Protein AF-A0AAW2P349-F1 (afdb_monomer_lite)

pLDDT: mean 79.08, std 18.97, range [22.55, 98.0]

Structure (mmCIF, N/CA/C/O backbone):
data_AF-A0AAW2P349-F1
#
_entry.id   AF-A0AAW2P349-F1
#
loop_
_atom_site.group_PDB
_atom_site.id
_atom_site.type_symbol
_atom_site.label_atom_id
_atom_site.label_alt_id
_atom_site.label_comp_id
_atom_site.label_asym_id
_atom_site.label_entity_id
_atom_site.label_seq_id
_atom_site.pdbx_PDB_ins_code
_atom_site.Cartn_x
_atom_site.Cartn_y
_atom_site.Cartn_z
_atom_site.occupancy
_atom_site.B_iso_or_equiv
_atom_site.auth_seq_id
_atom_site.auth_comp_id
_atom_site.auth_asym_id
_atom_site.auth_atom_id
_atom_site.pdbx_PDB_model_num
ATOM 1 N N . MET A 1 1 ? -68.556 -13.454 -43.618 1.00 33.31 1 MET A N 1
ATOM 2 C CA . MET A 1 1 ? -69.718 -13.728 -42.736 1.00 33.31 1 MET A CA 1
ATOM 3 C C . MET A 1 1 ? -69.769 -12.659 -41.648 1.00 33.31 1 MET A C 1
ATOM 5 O O . MET A 1 1 ? -68.790 -11.942 -41.496 1.00 33.31 1 MET A O 1
ATOM 9 N N . SER A 1 2 ? -70.909 -12.498 -40.976 1.00 31.50 2 SER A N 1
ATOM 10 C CA . SER A 1 2 ? -71.173 -11.411 -40.013 1.00 31.50 2 SER A CA 1
ATOM 11 C C . SER A 1 2 ? -70.601 -11.710 -38.618 1.00 31.50 2 SER A C 1
ATOM 13 O O . SER A 1 2 ? -70.675 -12.863 -38.204 1.00 31.50 2 SER A O 1
ATOM 15 N N . PHE A 1 3 ? -70.101 -10.708 -37.880 1.00 28.67 3 PHE A N 1
ATOM 16 C CA . PHE A 1 3 ? -70.868 -10.062 -36.792 1.00 28.67 3 PHE A CA 1
ATOM 17 C C . PHE A 1 3 ? -70.173 -8.811 -36.212 1.00 28.67 3 PHE A C 1
ATOM 19 O O . PHE A 1 3 ? -69.025 -8.514 -36.533 1.00 28.67 3 PHE A O 1
ATOM 26 N N . SER A 1 4 ? -70.934 -8.027 -35.443 1.00 34.50 4 SER A N 1
ATOM 27 C CA . SER A 1 4 ? -70.663 -6.624 -35.085 1.00 34.50 4 SER A CA 1
ATOM 28 C C . SER A 1 4 ? -69.823 -6.419 -33.814 1.00 34.50 4 SER A C 1
ATOM 30 O O . SER A 1 4 ? -69.855 -7.239 -32.902 1.00 34.50 4 SER A O 1
ATOM 32 N N . GLY A 1 5 ? -69.203 -5.238 -33.695 1.00 30.58 5 GLY A N 1
ATOM 33 C CA . GLY A 1 5 ? -68.673 -4.676 -32.445 1.00 30.58 5 GLY A CA 1
ATOM 34 C C . GLY A 1 5 ? -68.818 -3.147 -32.443 1.00 30.58 5 GLY A C 1
ATOM 35 O O . GLY A 1 5 ? -68.601 -2.517 -33.475 1.00 30.58 5 GLY A O 1
ATOM 36 N N . PHE A 1 6 ? -69.250 -2.553 -31.325 1.00 32.06 6 PHE A N 1
ATOM 37 C CA . PHE A 1 6 ? -69.555 -1.114 -31.231 1.00 32.06 6 PHE A CA 1
ATOM 38 C C . PHE A 1 6 ? -68.322 -0.252 -30.917 1.00 32.06 6 PHE A C 1
ATOM 40 O O . PHE A 1 6 ? -67.440 -0.660 -30.167 1.00 32.06 6 PHE A O 1
ATOM 47 N N . ILE A 1 7 ? -68.317 0.981 -31.434 1.00 35.16 7 ILE A N 1
ATOM 48 C CA . ILE A 1 7 ? -67.357 2.034 -31.070 1.00 35.16 7 ILE A CA 1
ATOM 49 C C . ILE A 1 7 ? -67.904 2.805 -29.862 1.00 35.16 7 ILE A C 1
ATOM 51 O O . ILE A 1 7 ? -69.024 3.312 -29.919 1.00 35.16 7 ILE A O 1
ATOM 55 N N . ILE A 1 8 ? -67.104 2.947 -28.802 1.00 32.78 8 ILE A N 1
ATOM 56 C CA . ILE A 1 8 ? -67.358 3.860 -27.675 1.00 32.78 8 ILE A CA 1
ATOM 57 C C . ILE A 1 8 ? -66.056 4.611 -27.355 1.00 32.78 8 ILE A C 1
ATOM 59 O O . ILE A 1 8 ? -64.978 4.021 -27.348 1.00 32.78 8 ILE A O 1
ATOM 63 N N . PHE A 1 9 ? -66.159 5.919 -27.110 1.00 32.41 9 PHE A N 1
ATOM 64 C CA . PHE A 1 9 ? -65.034 6.773 -26.714 1.00 32.41 9 PHE A CA 1
ATOM 65 C C . PHE A 1 9 ? -64.561 6.463 -25.285 1.00 32.41 9 PHE A C 1
ATOM 67 O O . PHE A 1 9 ? -65.373 6.397 -24.364 1.00 32.41 9 PHE A O 1
ATOM 74 N N . GLY A 1 10 ? -63.243 6.385 -25.087 1.00 29.84 10 GLY A N 1
ATOM 75 C CA . GLY A 1 10 ? -62.595 6.396 -23.773 1.00 29.84 10 GLY A CA 1
ATOM 76 C C . GLY A 1 10 ? -61.476 7.435 -23.756 1.00 29.84 10 GLY A C 1
ATOM 77 O O . GLY A 1 10 ? -60.585 7.390 -24.600 1.00 29.84 10 GLY A O 1
ATOM 78 N N . ILE A 1 11 ? -61.535 8.397 -22.832 1.00 34.59 11 ILE A N 1
ATOM 79 C CA . ILE A 1 11 ? -60.557 9.491 -22.744 1.00 34.59 11 ILE A CA 1
ATOM 80 C C . ILE A 1 11 ? -59.355 9.025 -21.916 1.00 34.59 11 ILE A C 1
ATOM 82 O O . ILE A 1 11 ? -59.454 8.887 -20.697 1.00 34.59 11 ILE A O 1
ATOM 86 N N . SER A 1 12 ? -58.207 8.818 -22.562 1.00 32.97 12 SER A N 1
ATOM 87 C CA . SER A 1 12 ? -56.940 8.589 -21.862 1.00 32.97 12 SER A CA 1
ATOM 88 C C . SER A 1 12 ? -56.438 9.888 -21.231 1.00 32.97 12 SER A C 1
ATOM 90 O O . SER A 1 12 ? -55.997 10.801 -21.928 1.00 32.97 12 SER A O 1
ATOM 92 N N . PHE A 1 13 ? -56.475 9.960 -19.900 1.00 32.34 13 PHE A N 1
ATOM 93 C CA . PHE A 1 13 ? -55.790 11.006 -19.140 1.00 32.34 13 PHE A CA 1
ATOM 94 C C . PHE A 1 13 ? -54.275 10.904 -19.365 1.00 32.34 13 PHE A C 1
ATOM 96 O O . PHE A 1 13 ? -53.643 9.941 -18.930 1.00 32.34 13 PHE A O 1
ATOM 103 N N . PHE A 1 14 ? -53.676 11.922 -19.985 1.00 32.34 14 PHE A N 1
ATOM 104 C CA . PHE A 1 14 ? -52.229 12.119 -19.924 1.00 32.34 14 PHE A CA 1
ATOM 105 C C . PHE A 1 14 ? -51.858 12.620 -18.523 1.00 32.34 14 PHE A C 1
ATOM 107 O O . PHE A 1 14 ? -51.859 13.821 -18.253 1.00 32.34 14 PHE A O 1
ATOM 114 N N . LEU A 1 15 ? -51.526 11.691 -17.623 1.00 32.25 15 LEU A N 1
ATOM 115 C CA . LEU A 1 15 ? -50.762 12.021 -16.424 1.00 32.25 15 LEU A CA 1
ATOM 116 C C . LEU A 1 15 ? -49.340 12.390 -16.851 1.00 32.25 15 LEU A C 1
ATOM 118 O O . LEU A 1 15 ? -48.459 11.539 -16.943 1.00 32.25 15 LEU A O 1
ATOM 122 N N . VAL A 1 16 ? -49.123 13.680 -17.113 1.00 34.97 16 VAL A N 1
ATOM 123 C CA . VAL A 1 16 ? -47.776 14.248 -17.171 1.00 34.97 16 VAL A CA 1
ATOM 124 C C . VAL A 1 16 ? -47.215 14.197 -15.754 1.00 34.97 16 VAL A C 1
ATOM 126 O O . VAL A 1 16 ? -47.436 15.096 -14.944 1.00 34.97 16 VAL A O 1
ATOM 129 N N . SER A 1 17 ? -46.508 13.113 -15.438 1.00 33.91 17 SER A N 1
ATOM 130 C CA . SER A 1 17 ? -45.681 13.034 -14.242 1.00 33.91 17 SER A CA 1
ATOM 131 C C . SER A 1 17 ? -44.522 14.013 -14.409 1.00 33.91 17 SER A C 1
ATOM 133 O O . SER A 1 17 ? -43.481 13.671 -14.976 1.00 33.91 17 SER A O 1
ATOM 135 N N . CYS A 1 18 ? -44.715 15.248 -13.945 1.00 32.94 18 CYS A N 1
ATOM 136 C CA . CYS A 1 18 ? -43.637 16.212 -13.791 1.00 32.94 18 CYS A CA 1
ATOM 137 C C . CYS A 1 18 ? -42.604 15.627 -12.824 1.00 32.94 18 CYS A C 1
ATOM 139 O O . CYS A 1 18 ? -42.742 15.746 -11.607 1.00 32.94 18 CYS A O 1
ATOM 141 N N . PHE A 1 19 ? -41.563 15.001 -13.374 1.00 31.11 19 PHE A N 1
ATOM 142 C CA . PHE A 1 19 ? -40.331 14.732 -12.650 1.00 31.11 19 PHE A CA 1
ATOM 143 C C . PHE A 1 19 ? -39.714 16.083 -12.294 1.00 31.11 19 PHE A C 1
ATOM 145 O O . PHE A 1 19 ? -38.935 16.657 -13.056 1.00 31.11 19 PHE A O 1
ATOM 152 N N . HIS A 1 20 ? -40.108 16.615 -11.138 1.00 31.64 20 HIS A N 1
ATOM 153 C CA . HIS A 1 20 ? -39.421 17.728 -10.515 1.00 31.64 20 HIS A CA 1
ATOM 154 C C . HIS A 1 20 ? -38.002 17.264 -10.197 1.00 31.64 20 HIS A C 1
ATOM 156 O O . HIS A 1 20 ? -37.765 16.592 -9.196 1.00 31.64 20 HIS A O 1
ATOM 162 N N . VAL A 1 21 ? -37.062 17.621 -11.073 1.00 33.72 21 VAL A N 1
ATOM 163 C CA . VAL A 1 21 ? -35.638 17.599 -10.752 1.00 33.72 21 VAL A CA 1
ATOM 164 C C . VAL A 1 21 ? -35.482 18.446 -9.495 1.00 33.72 21 VAL A C 1
ATOM 166 O O . VAL A 1 21 ? -35.741 19.651 -9.525 1.00 33.72 21 VAL A O 1
ATOM 169 N N . ILE A 1 22 ? -35.127 17.808 -8.380 1.00 44.06 22 ILE A N 1
ATOM 170 C CA . ILE A 1 22 ? -34.900 18.494 -7.109 1.00 44.06 22 ILE A CA 1
ATOM 171 C C . ILE A 1 22 ? -33.578 19.245 -7.250 1.00 44.06 22 ILE A C 1
ATOM 173 O O . ILE A 1 22 ? -32.504 18.718 -6.967 1.00 44.06 22 ILE A O 1
ATOM 177 N N . VAL A 1 23 ? -33.661 20.471 -7.765 1.00 56.62 23 VAL A N 1
ATOM 178 C CA . VAL A 1 23 ? -32.522 21.384 -7.839 1.00 56.62 23 VAL A CA 1
ATOM 179 C C . VAL A 1 23 ? -32.084 21.689 -6.410 1.00 56.62 23 VAL A C 1
ATOM 181 O O . VAL A 1 23 ? -32.885 22.140 -5.590 1.00 56.62 23 VAL A O 1
ATOM 184 N N . ALA A 1 24 ? -30.816 21.410 -6.118 1.00 59.56 24 ALA A N 1
ATOM 185 C CA . ALA A 1 24 ? -30.216 21.641 -4.813 1.00 59.56 24 ALA A CA 1
ATOM 186 C C . ALA A 1 24 ? -30.382 23.103 -4.373 1.00 59.56 24 ALA A C 1
ATOM 188 O O . ALA A 1 24 ? -30.136 24.018 -5.160 1.00 59.56 24 ALA A O 1
ATOM 189 N N . GLN A 1 25 ? -30.727 23.329 -3.101 1.00 72.25 25 GLN A N 1
ATOM 190 C CA . GLN A 1 25 ? -30.775 24.686 -2.540 1.00 72.25 25 GLN A CA 1
ATOM 191 C C . GLN A 1 25 ? -29.408 25.379 -2.641 1.00 72.25 25 GLN A C 1
ATOM 193 O O . GLN A 1 25 ? -29.343 26.570 -2.941 1.00 72.25 25 GLN A O 1
ATOM 198 N N . GLN A 1 26 ? -28.330 24.630 -2.400 1.00 85.12 26 GLN A N 1
ATOM 199 C CA . GLN A 1 26 ? -26.953 24.959 -2.760 1.00 85.12 26 GLN A CA 1
ATOM 200 C C . GLN A 1 26 ? -26.219 23.651 -3.116 1.00 85.12 26 GLN A C 1
ATOM 202 O O . GLN A 1 26 ? -26.451 22.648 -2.439 1.00 85.12 26 GLN A O 1
ATOM 207 N N . PRO A 1 27 ? -25.337 23.618 -4.131 1.00 86.25 27 PRO A N 1
ATOM 208 C CA . PRO A 1 27 ? -24.477 22.463 -4.390 1.00 86.25 27 PRO A CA 1
ATOM 209 C C . PRO A 1 27 ? -23.466 22.233 -3.259 1.00 86.25 27 PRO A C 1
ATOM 211 O O . PRO A 1 27 ? -22.756 23.161 -2.863 1.00 86.25 27 PRO A O 1
ATOM 214 N N . TYR A 1 28 ? -23.347 20.998 -2.768 1.00 87.38 28 TYR A N 1
ATOM 215 C CA . TYR A 1 28 ? -22.288 20.639 -1.828 1.00 87.38 28 TYR A CA 1
ATOM 216 C C . TYR A 1 28 ? -20.902 20.687 -2.487 1.00 87.38 28 TYR A C 1
ATOM 218 O O . TYR A 1 28 ? -20.672 20.135 -3.563 1.00 87.38 28 TYR A O 1
ATOM 226 N N . ILE A 1 29 ? -19.960 21.316 -1.786 1.00 81.75 29 ILE A N 1
ATOM 227 C CA . ILE A 1 29 ? -18.625 21.647 -2.293 1.00 81.75 29 ILE A CA 1
ATOM 228 C C . ILE A 1 29 ? -17.688 20.436 -2.438 1.00 81.75 29 ILE A C 1
ATOM 230 O O . ILE A 1 29 ? -16.788 20.432 -3.281 1.00 81.75 29 ILE A O 1
ATOM 234 N N . GLY A 1 30 ? -17.903 19.384 -1.641 1.00 77.00 30 GLY A N 1
ATOM 235 C CA . GLY A 1 30 ? -17.115 18.154 -1.692 1.00 77.00 30 GLY A CA 1
ATOM 236 C C . GLY A 1 30 ? -15.604 18.390 -1.591 1.00 77.00 30 GLY A C 1
ATOM 237 O O . GLY A 1 30 ? -15.134 19.209 -0.806 1.00 77.00 30 GLY A O 1
ATOM 238 N N . ARG A 1 31 ? -14.835 17.676 -2.422 1.00 67.94 31 ARG A N 1
ATOM 239 C CA . ARG A 1 31 ? -13.371 17.824 -2.522 1.00 67.94 31 ARG A CA 1
ATOM 240 C C . ARG A 1 31 ? -12.916 19.063 -3.310 1.00 67.94 31 ARG A C 1
ATOM 242 O O . ARG A 1 31 ? -11.717 19.286 -3.415 1.00 67.94 31 ARG A O 1
ATOM 249 N N . ALA A 1 32 ? -13.822 19.875 -3.866 1.00 71.69 32 ALA A N 1
ATOM 250 C CA . ALA A 1 32 ? -13.427 21.025 -4.687 1.00 71.69 32 ALA A CA 1
ATOM 251 C C . ALA A 1 32 ? -12.659 22.098 -3.886 1.00 71.69 32 ALA A C 1
ATOM 253 O O . ALA A 1 32 ? -11.854 22.830 -4.458 1.00 71.69 32 ALA A O 1
ATOM 254 N N . THR A 1 33 ? -12.812 22.135 -2.555 1.00 67.38 33 THR A N 1
ATOM 255 C CA . THR A 1 33 ? -12.026 22.987 -1.641 1.00 67.38 33 THR A CA 1
ATOM 256 C C . THR A 1 33 ? -10.509 22.805 -1.748 1.00 67.38 33 THR A C 1
ATOM 258 O O . THR A 1 33 ? -9.779 23.707 -1.351 1.00 67.38 33 THR A O 1
ATOM 261 N N . THR A 1 34 ? -10.004 21.687 -2.286 1.00 61.78 34 THR A N 1
ATOM 262 C CA . THR A 1 34 ? -8.554 21.435 -2.403 1.00 61.78 34 THR A CA 1
ATOM 263 C C . THR A 1 34 ? -7.936 21.899 -3.727 1.00 61.78 34 THR A C 1
ATOM 265 O O . THR A 1 34 ? -6.754 21.651 -3.952 1.00 61.78 34 THR A O 1
ATOM 268 N N . VAL A 1 35 ? -8.708 22.518 -4.631 1.00 71.25 35 VAL A N 1
ATOM 269 C CA . VAL A 1 35 ? -8.248 22.946 -5.968 1.00 71.25 35 VAL A CA 1
ATOM 270 C C . VAL A 1 35 ? -8.418 24.460 -6.112 1.00 71.25 35 VAL A C 1
ATOM 272 O O . VAL A 1 35 ? -9.373 24.931 -6.730 1.00 71.25 35 VAL A O 1
ATOM 275 N N . CYS A 1 36 ? -7.520 25.229 -5.492 1.00 75.69 36 CYS A N 1
ATOM 276 C CA . CYS A 1 36 ? -7.649 26.687 -5.365 1.00 75.69 36 CYS A CA 1
ATOM 277 C C . CYS A 1 36 ? -7.684 27.428 -6.711 1.00 75.69 36 CYS A C 1
ATOM 279 O O . CYS A 1 36 ? -8.451 28.370 -6.860 1.00 75.69 36 CYS A O 1
ATOM 281 N N . ASP A 1 37 ? -6.967 26.939 -7.726 1.00 72.38 37 ASP A N 1
ATOM 282 C CA . ASP A 1 37 ? -6.991 27.518 -9.077 1.00 72.38 37 ASP A CA 1
ATOM 283 C C . ASP A 1 37 ? -8.319 27.284 -9.833 1.00 72.38 37 ASP A C 1
ATOM 285 O O . ASP A 1 37 ? -8.518 27.816 -10.930 1.00 72.38 37 ASP A O 1
ATOM 289 N N . SER A 1 38 ? -9.243 26.483 -9.279 1.00 67.88 38 SER A N 1
ATOM 290 C CA . SER A 1 38 ? -10.539 26.210 -9.903 1.00 67.88 38 SER A CA 1
ATOM 291 C C . SER A 1 38 ? -11.444 27.440 -9.888 1.00 67.88 38 SER A C 1
ATOM 293 O O . SER A 1 38 ? -11.842 27.936 -8.834 1.00 67.88 38 SER A O 1
ATOM 295 N N . ARG A 1 39 ? -11.840 27.876 -11.086 1.00 66.50 39 ARG A N 1
ATOM 296 C CA . ARG A 1 39 ? -12.835 28.938 -11.306 1.00 66.50 39 ARG A CA 1
ATOM 297 C C . ARG A 1 39 ? -14.235 28.400 -11.627 1.00 66.50 39 ARG A C 1
ATOM 299 O O . ARG A 1 39 ? -15.134 29.190 -11.898 1.00 66.50 39 ARG A O 1
ATOM 306 N N . ASP A 1 40 ? -14.428 27.079 -11.618 1.00 70.38 40 ASP A N 1
ATOM 307 C CA . ASP A 1 40 ? -15.746 26.470 -11.814 1.00 70.38 40 ASP A CA 1
ATOM 308 C C . ASP A 1 40 ? -16.578 26.557 -10.529 1.00 70.38 40 ASP A C 1
ATOM 310 O O . ASP A 1 40 ? -16.231 25.955 -9.516 1.00 70.38 40 ASP A O 1
ATOM 314 N N . ASN A 1 41 ? -17.697 27.283 -10.583 1.00 67.19 41 ASN A N 1
ATOM 315 C CA . ASN A 1 41 ? -18.608 27.459 -9.453 1.00 67.19 41 ASN A CA 1
ATOM 316 C C . ASN A 1 41 ? -19.735 26.404 -9.395 1.00 67.19 41 ASN A C 1
ATOM 318 O O . ASN A 1 41 ? -20.656 26.550 -8.592 1.00 67.19 41 ASN A O 1
ATOM 322 N N . SER A 1 42 ? -19.685 25.342 -10.212 1.00 70.00 42 SER A N 1
ATOM 323 C CA . SER A 1 42 ? -20.690 24.261 -10.238 1.00 70.00 42 SER A CA 1
ATOM 324 C C . SER A 1 42 ? -20.939 23.613 -8.866 1.00 70.00 42 SER A C 1
ATOM 326 O O . SER A 1 42 ? -22.067 23.233 -8.552 1.00 70.00 42 SER A O 1
ATOM 328 N N . THR A 1 43 ? -19.909 23.550 -8.016 1.00 71.50 43 THR A N 1
ATOM 329 C CA . THR A 1 43 ? -19.955 23.024 -6.640 1.00 71.50 43 THR A CA 1
ATOM 330 C C . THR A 1 43 ? -20.085 24.117 -5.566 1.00 71.50 43 THR A C 1
ATOM 332 O O . THR A 1 43 ? -19.896 23.856 -4.381 1.00 71.50 43 THR A O 1
ATOM 335 N N . SER A 1 44 ? -20.413 25.354 -5.957 1.00 81.75 44 SER A N 1
ATOM 336 C CA . SER A 1 44 ? -20.490 26.552 -5.104 1.00 81.75 44 SER A CA 1
ATOM 337 C C . SER A 1 44 ? -19.180 26.981 -4.415 1.00 81.75 44 SER A C 1
ATOM 339 O O . SER A 1 44 ? -19.225 27.657 -3.384 1.00 81.75 44 SER A O 1
ATOM 341 N N . VAL A 1 45 ? -17.996 26.633 -4.948 1.00 85.06 45 VAL A N 1
ATOM 342 C CA . VAL A 1 45 ? -16.688 26.999 -4.343 1.00 85.06 45 VAL A CA 1
ATOM 343 C C . VAL A 1 45 ? -16.521 28.491 -4.055 1.00 85.06 45 VAL A C 1
ATOM 345 O O . VAL A 1 45 ? -15.929 28.817 -3.029 1.00 85.06 45 VAL A O 1
ATOM 348 N N . LEU A 1 46 ? -17.077 29.382 -4.884 1.00 86.19 46 LEU A N 1
ATOM 349 C CA . LEU A 1 46 ? -16.934 30.835 -4.714 1.00 86.19 46 LEU A CA 1
ATOM 350 C C . LEU A 1 46 ? -17.860 31.412 -3.628 1.00 86.19 46 LEU A C 1
ATOM 352 O O . LEU A 1 46 ? -17.565 32.467 -3.068 1.00 86.19 46 LEU A O 1
ATOM 356 N N . GLY A 1 47 ? -18.948 30.715 -3.292 1.00 87.25 47 GLY A N 1
ATOM 357 C CA . GLY A 1 47 ? -19.909 31.119 -2.267 1.00 87.25 47 GLY A CA 1
ATOM 358 C C . GLY A 1 47 ? -21.287 30.495 -2.485 1.00 87.25 47 GLY A C 1
ATOM 359 O O . GLY A 1 47 ? -21.578 29.963 -3.555 1.00 87.25 47 GLY A O 1
ATOM 360 N N . TYR A 1 48 ? -22.155 30.564 -1.474 1.00 91.31 48 TYR A N 1
ATOM 361 C CA . TYR A 1 48 ? -23.552 30.147 -1.623 1.00 91.31 48 TYR A CA 1
ATOM 362 C C . TYR A 1 48 ? -24.338 31.213 -2.400 1.00 91.31 48 TYR A C 1
ATOM 364 O O . TYR A 1 48 ? -24.304 32.390 -2.049 1.00 91.31 48 TYR A O 1
ATOM 372 N N . THR A 1 49 ? -25.049 30.829 -3.460 1.00 90.44 49 THR A N 1
ATOM 373 C CA . THR A 1 49 ? -25.714 31.771 -4.375 1.00 90.44 49 THR A CA 1
ATOM 374 C C . THR A 1 49 ? -26.874 32.513 -3.713 1.00 90.44 49 THR A C 1
ATOM 376 O O . THR A 1 49 ? -27.645 31.909 -2.968 1.00 90.44 49 THR A O 1
ATOM 379 N N . CYS A 1 50 ? -27.063 33.791 -4.051 1.00 91.62 50 CYS A N 1
ATOM 380 C CA . CYS A 1 50 ? -28.120 34.670 -3.534 1.00 91.62 50 CYS A CA 1
ATOM 381 C C . CYS A 1 50 ? -29.546 34.330 -4.028 1.00 91.62 50 CYS A C 1
ATOM 383 O O . CYS A 1 50 ? -30.195 35.139 -4.689 1.00 91.62 50 CYS A O 1
ATOM 385 N N . ASN A 1 51 ? -30.039 33.134 -3.693 1.00 90.06 51 ASN A N 1
ATOM 386 C CA . ASN A 1 51 ? -31.327 32.583 -4.135 1.00 90.06 51 ASN A CA 1
ATOM 387 C C . ASN A 1 51 ? -32.453 32.611 -3.076 1.00 90.06 51 ASN A C 1
ATOM 389 O O . ASN A 1 51 ? -33.588 32.253 -3.384 1.00 90.06 51 ASN A O 1
ATOM 393 N N . GLY A 1 52 ? -32.166 33.020 -1.838 1.00 85.38 52 GLY A N 1
ATOM 394 C CA . GLY A 1 52 ? -33.134 33.047 -0.741 1.00 85.38 52 GLY A CA 1
ATOM 395 C C . GLY A 1 52 ? -34.167 34.176 -0.855 1.00 85.38 52 GLY A C 1
ATOM 396 O O . GLY A 1 52 ? -33.966 35.174 -1.545 1.00 85.38 52 GLY A O 1
ATOM 397 N N . LEU A 1 53 ? -35.277 34.056 -0.117 1.00 84.25 53 LEU A N 1
ATOM 398 C CA . LEU A 1 53 ? -36.409 35.000 -0.162 1.00 84.25 53 LEU A CA 1
ATOM 399 C C . LEU A 1 53 ? -36.038 36.430 0.292 1.00 84.25 53 LEU A C 1
ATOM 401 O O . LEU A 1 53 ? -36.745 37.391 -0.009 1.00 84.25 53 LEU A O 1
ATOM 405 N N . ARG A 1 54 ? -34.931 36.585 1.026 1.00 89.81 54 ARG A N 1
ATOM 406 C CA . ARG A 1 54 ? -34.380 37.874 1.465 1.00 89.81 54 ARG A CA 1
ATOM 407 C C . ARG A 1 54 ? -32.895 37.949 1.119 1.00 89.81 54 ARG A C 1
ATOM 409 O O . ARG A 1 54 ? -32.166 36.974 1.289 1.00 89.81 54 ARG A O 1
ATOM 416 N N . ARG A 1 55 ? -32.410 39.133 0.725 1.00 93.12 55 ARG A N 1
ATOM 417 C CA . ARG A 1 55 ? -30.968 39.382 0.497 1.00 93.12 55 ARG A CA 1
ATOM 418 C C . ARG A 1 55 ? -30.149 39.521 1.792 1.00 93.12 55 ARG A C 1
ATOM 420 O O . ARG A 1 55 ? -28.938 39.694 1.721 1.00 93.12 55 ARG A O 1
ATOM 427 N N . SER A 1 56 ? -30.794 39.447 2.959 1.00 96.50 56 SER A N 1
ATOM 428 C CA . SER A 1 56 ? -30.149 39.313 4.267 1.00 96.50 56 SER A CA 1
ATOM 429 C C . SER A 1 56 ? -31.088 38.652 5.283 1.00 96.50 56 SER A C 1
ATOM 431 O O . SER A 1 56 ? -32.313 38.767 5.171 1.00 96.50 56 SER A O 1
ATOM 433 N N . CYS A 1 57 ? -30.513 37.946 6.255 1.00 95.94 57 CYS A N 1
ATOM 434 C CA . CYS A 1 57 ? -31.213 37.210 7.303 1.00 95.94 57 CYS A CA 1
ATOM 435 C C . CYS A 1 57 ? -30.306 36.972 8.523 1.00 95.94 57 CYS A C 1
ATOM 437 O O . CYS A 1 57 ? -29.084 37.094 8.437 1.00 95.94 57 CYS A O 1
ATOM 439 N N . GLN A 1 58 ? -30.904 36.563 9.645 1.00 97.19 58 GLN A N 1
ATOM 440 C CA . GLN A 1 58 ? -30.159 35.896 10.712 1.00 97.19 58 GLN A CA 1
ATOM 441 C C . GLN A 1 58 ? -29.776 34.489 10.239 1.00 97.19 58 GLN A C 1
ATOM 443 O O . GLN A 1 58 ? -30.640 33.729 9.802 1.00 97.19 58 GLN A O 1
ATOM 448 N N . ALA A 1 59 ? -28.501 34.144 10.363 1.00 97.06 59 ALA A N 1
ATOM 449 C CA . ALA A 1 59 ? -27.982 32.799 10.155 1.00 97.06 59 ALA A CA 1
ATOM 450 C C . ALA A 1 59 ? -27.072 32.408 11.329 1.00 97.06 59 ALA A C 1
ATOM 452 O O . ALA A 1 59 ? -26.818 33.205 12.242 1.00 97.06 59 ALA A O 1
ATOM 453 N N . TYR A 1 60 ? -26.582 31.173 11.300 1.00 98.00 60 TYR A N 1
ATOM 454 C CA . TYR A 1 60 ? -25.680 30.637 12.314 1.00 98.00 60 TYR A CA 1
ATOM 455 C C . TYR A 1 60 ? -24.512 29.908 11.647 1.00 98.00 60 TYR A C 1
ATOM 457 O O . TYR A 1 60 ? -24.669 29.333 10.570 1.00 98.00 60 TYR A O 1
ATOM 465 N N . LEU A 1 61 ? -23.351 29.906 12.296 1.00 97.62 61 LEU A N 1
ATOM 466 C CA . LEU A 1 61 ? -22.193 29.077 11.947 1.00 97.62 61 LEU A CA 1
ATOM 467 C C . LEU A 1 61 ? -21.844 28.188 13.154 1.00 97.62 61 LEU A C 1
ATOM 469 O O . LEU A 1 61 ? -22.102 28.577 14.295 1.00 97.62 61 LEU A O 1
ATOM 473 N N . THR A 1 62 ? -21.205 27.039 12.936 1.00 96.19 62 THR A N 1
ATOM 474 C CA . THR A 1 62 ? -20.465 26.339 14.005 1.00 96.19 62 THR A CA 1
ATOM 475 C C . THR A 1 62 ? -18.964 26.555 13.846 1.00 96.19 62 THR A C 1
ATOM 477 O O . THR A 1 62 ? -18.446 26.413 12.740 1.00 96.19 62 THR A O 1
ATOM 480 N N . PHE A 1 63 ? -18.253 26.787 14.945 1.00 95.38 63 PHE A N 1
ATOM 481 C CA . PHE A 1 63 ? -16.789 26.872 14.987 1.00 95.38 63 PHE A CA 1
ATOM 482 C C . PHE A 1 63 ? -16.242 25.973 16.103 1.00 95.38 63 PHE A C 1
ATOM 484 O O . PHE A 1 63 ? -16.918 25.778 17.113 1.00 95.38 63 PHE A O 1
ATOM 491 N N . ARG A 1 64 ? -15.038 25.409 15.960 1.00 90.00 64 ARG A N 1
ATOM 492 C CA . ARG A 1 64 ? -14.357 24.670 17.037 1.00 90.00 64 ARG A CA 1
ATOM 493 C C . ARG A 1 64 ? -13.326 25.565 17.714 1.00 90.00 64 ARG A C 1
ATOM 495 O O . ARG A 1 64 ? -12.365 25.985 17.078 1.00 90.00 64 ARG A O 1
ATOM 502 N N . ALA A 1 65 ? -13.500 25.805 19.009 1.00 90.06 65 ALA A N 1
ATOM 503 C CA . ALA A 1 65 ? -12.556 26.567 19.817 1.00 90.06 65 ALA A CA 1
ATOM 504 C C . ALA A 1 65 ? -11.165 25.907 19.817 1.00 90.06 65 ALA A C 1
ATOM 506 O O . ALA A 1 65 ? -11.028 24.746 20.205 1.00 90.06 65 ALA A O 1
ATOM 507 N N . GLN A 1 66 ? -10.130 26.626 19.388 1.00 80.00 66 GLN A N 1
ATOM 508 C CA . GLN A 1 66 ? -8.732 26.178 19.429 1.00 80.00 66 GLN A CA 1
ATOM 509 C C . GLN A 1 66 ? -7.818 27.399 19.601 1.00 80.00 66 GLN A C 1
ATOM 511 O O . GLN A 1 66 ? -8.022 28.369 18.872 1.00 80.00 66 GLN A O 1
ATOM 516 N N . PRO A 1 67 ? -6.810 27.387 20.496 1.00 81.56 67 PRO A N 1
ATOM 517 C CA . PRO A 1 67 ? -5.913 28.530 20.688 1.00 81.56 67 PRO A CA 1
ATOM 518 C C . PRO A 1 67 ? -5.259 28.975 19.363 1.00 81.56 67 PRO A C 1
ATOM 520 O O . PRO A 1 67 ? -4.747 28.114 18.644 1.00 81.56 67 PRO A O 1
ATOM 523 N N . PRO A 1 68 ? -5.238 30.281 19.016 1.00 87.06 68 PRO A N 1
ATOM 524 C CA . PRO A 1 68 ? -5.624 31.454 19.822 1.00 87.06 68 PRO A CA 1
ATOM 525 C C . PRO A 1 68 ? -7.115 31.863 19.725 1.00 87.06 68 PRO A C 1
ATOM 527 O O . PRO A 1 68 ? -7.532 32.880 20.284 1.00 87.06 68 PRO A O 1
ATOM 530 N N . TYR A 1 69 ? -7.930 31.100 19.001 1.00 94.31 69 TYR A N 1
ATOM 531 C CA . TYR A 1 69 ? -9.363 31.314 18.775 1.00 94.31 69 TYR A CA 1
ATOM 532 C C . TYR A 1 69 ? -10.202 30.399 19.680 1.00 94.31 69 TYR A C 1
ATOM 534 O O . TYR A 1 69 ? -11.031 29.610 19.230 1.00 94.31 69 TYR A O 1
ATOM 542 N N . ASP A 1 70 ? -9.941 30.473 20.982 1.00 94.88 70 ASP A N 1
ATOM 543 C CA . ASP A 1 70 ? -10.553 29.663 22.037 1.00 94.88 70 ASP A CA 1
ATOM 544 C C . ASP A 1 70 ? -11.483 30.458 22.969 1.00 94.88 70 ASP A C 1
ATOM 546 O O . ASP A 1 70 ? -12.188 29.861 23.775 1.00 94.88 70 ASP A O 1
ATOM 550 N N . SER A 1 71 ? -11.544 31.787 22.860 1.00 97.06 71 SER A N 1
ATOM 551 C CA . SER A 1 71 ? -12.367 32.647 23.724 1.00 97.06 71 SER A CA 1
ATOM 552 C C . SER A 1 71 ? -13.538 33.288 22.984 1.00 97.06 71 SER A C 1
ATOM 554 O O . SER A 1 71 ? -13.475 33.491 21.771 1.00 97.06 71 SER A O 1
ATOM 556 N N . VAL A 1 72 ? -14.587 33.686 23.714 1.00 97.56 72 VAL A N 1
ATOM 557 C CA . VAL A 1 72 ? -15.708 34.472 23.158 1.00 97.56 72 VAL A CA 1
ATOM 558 C C . VAL A 1 72 ? -15.189 35.673 22.363 1.00 97.56 72 VAL A C 1
ATOM 560 O O . VAL A 1 72 ? -15.611 35.869 21.227 1.00 97.56 72 VAL A O 1
ATOM 563 N N . ALA A 1 73 ? -14.232 36.423 22.920 1.00 96.31 73 ALA A N 1
ATOM 564 C CA . ALA A 1 73 ? -13.666 37.613 22.292 1.00 96.31 73 ALA A CA 1
ATOM 565 C C . ALA A 1 73 ? -12.823 37.304 21.039 1.00 96.31 73 ALA A C 1
ATOM 567 O O . ALA A 1 73 ? -12.941 38.012 20.036 1.00 96.31 73 ALA A O 1
ATOM 568 N N . SER A 1 74 ? -11.981 36.261 21.059 1.00 96.81 74 SER A N 1
ATOM 569 C CA . SER A 1 74 ? -11.149 35.912 19.896 1.00 96.81 74 SER A CA 1
ATOM 570 C C . SER A 1 74 ? -11.961 35.265 18.769 1.00 96.81 74 SER A C 1
ATOM 572 O O . SER A 1 74 ? -11.735 35.599 17.607 1.00 96.81 74 SER A O 1
ATOM 574 N N . ILE A 1 75 ? -12.968 34.445 19.088 1.00 97.50 75 ILE A N 1
ATOM 575 C CA . ILE A 1 75 ? -13.884 33.845 18.102 1.00 97.50 75 ILE A CA 1
ATOM 576 C C . ILE A 1 75 ? -14.819 34.905 17.499 1.00 97.50 75 ILE A C 1
ATOM 578 O O . ILE A 1 75 ? -14.970 34.954 16.277 1.00 97.50 75 ILE A O 1
ATOM 582 N N . SER A 1 76 ? -15.409 35.797 18.308 1.00 96.94 76 SER A N 1
ATOM 583 C CA . SER A 1 76 ? -16.284 36.861 17.787 1.00 96.94 76 SER A CA 1
ATOM 584 C C . SER A 1 76 ? -15.523 37.839 16.887 1.00 96.94 76 SER A C 1
ATOM 586 O O . SER A 1 76 ? -16.043 38.250 15.851 1.00 96.94 76 SER A O 1
ATOM 588 N N . THR A 1 77 ? -14.270 38.155 17.240 1.00 95.88 77 THR A N 1
ATOM 589 C CA . THR A 1 77 ? -13.378 38.989 16.417 1.00 95.88 77 THR A CA 1
ATOM 590 C C . THR A 1 77 ? -12.999 38.298 15.108 1.00 95.88 77 THR A C 1
ATOM 592 O O . THR A 1 77 ? -13.072 38.930 14.056 1.00 95.88 77 THR A O 1
ATOM 595 N N . LEU A 1 78 ? -12.625 37.010 15.147 1.00 96.88 78 LEU A N 1
ATOM 596 C CA . LEU A 1 78 ? -12.260 36.250 13.947 1.00 96.88 78 LEU A CA 1
ATOM 597 C C . LEU A 1 78 ? -13.429 36.161 12.959 1.00 96.88 78 LEU A C 1
ATOM 599 O O . LEU A 1 78 ? -13.232 36.356 11.765 1.00 96.88 78 LEU A O 1
ATOM 603 N N . LEU A 1 79 ? -14.638 35.877 13.451 1.00 97.19 79 LEU A N 1
ATOM 604 C CA . LEU A 1 79 ? -15.798 35.548 12.616 1.00 97.19 79 LEU A CA 1
ATOM 605 C C . LEU A 1 79 ? -16.758 36.726 12.364 1.00 97.19 79 LEU A C 1
ATOM 607 O O . LEU A 1 79 ? -17.856 36.518 11.853 1.00 97.19 79 LEU A O 1
ATOM 611 N N . ALA A 1 80 ? -16.360 37.952 12.729 1.00 95.94 80 ALA A N 1
ATOM 612 C CA . ALA A 1 80 ? -17.180 39.170 12.645 1.00 95.94 80 ALA A CA 1
ATOM 613 C C . ALA A 1 80 ? -18.581 39.034 13.291 1.00 95.94 80 ALA A C 1
ATOM 615 O O . ALA A 1 80 ? -19.575 39.565 12.793 1.00 95.94 80 ALA A O 1
ATOM 616 N N . ALA A 1 81 ? -18.650 38.326 14.420 1.00 96.44 81 ALA A N 1
ATOM 617 C CA . ALA A 1 81 ? -19.871 38.096 15.189 1.00 96.44 81 ALA A CA 1
ATOM 618 C C . ALA A 1 81 ? -19.958 39.021 16.418 1.00 96.44 81 ALA A C 1
ATOM 620 O O . ALA A 1 81 ? -18.965 39.593 16.868 1.00 96.44 81 ALA A O 1
ATOM 621 N N . ASN A 1 82 ? -21.150 39.156 17.003 1.00 96.56 82 ASN A N 1
ATOM 622 C CA . ASN A 1 82 ? -21.342 39.924 18.234 1.00 96.56 82 ASN A CA 1
ATOM 623 C C . ASN A 1 82 ? -20.972 39.080 19.474 1.00 96.56 82 ASN A C 1
ATOM 625 O O . ASN A 1 82 ? -21.523 37.993 19.658 1.00 96.56 82 ASN A O 1
ATOM 629 N N . SER A 1 83 ? -20.073 39.581 20.335 1.00 95.94 83 SER A N 1
ATOM 630 C CA . SER A 1 83 ? -19.586 38.867 21.533 1.00 95.94 83 SER A CA 1
ATOM 631 C C . SER A 1 83 ? -20.707 38.486 22.499 1.00 95.94 83 SER A C 1
ATOM 633 O O . SER A 1 83 ? -20.770 37.344 22.947 1.00 95.94 83 SER A O 1
ATOM 635 N N . SER A 1 84 ? -21.619 39.420 22.771 1.00 96.50 84 SER A N 1
ATOM 636 C CA . SER A 1 84 ? -22.721 39.251 23.720 1.00 96.50 84 SER A CA 1
ATOM 637 C C . SER A 1 84 ? -23.732 38.212 23.232 1.00 96.50 84 SER A C 1
ATOM 639 O O . SER A 1 84 ? -24.106 37.303 23.971 1.00 96.50 84 SER A O 1
ATOM 641 N N . GLN A 1 85 ? -24.095 38.262 21.945 1.00 96.00 85 GLN A N 1
ATOM 642 C CA . GLN A 1 85 ? -24.966 37.258 21.327 1.00 96.00 85 GLN A CA 1
ATOM 643 C C . GLN A 1 85 ? -24.303 35.874 21.265 1.00 96.00 85 GLN A C 1
ATOM 645 O O . GLN A 1 85 ? -24.973 34.875 21.518 1.00 96.00 85 GLN A O 1
ATOM 650 N N . LEU A 1 86 ? -22.999 35.792 20.968 1.00 96.69 86 LEU A N 1
ATOM 651 C CA . LEU A 1 86 ? -22.244 34.534 20.983 1.00 96.69 86 LEU A CA 1
ATOM 652 C C . LEU A 1 86 ? -22.209 33.942 22.401 1.00 96.69 86 LEU A C 1
ATOM 654 O O . LEU A 1 86 ? -22.523 32.766 22.585 1.00 96.69 86 LEU A O 1
ATOM 658 N N . ALA A 1 87 ? -21.896 34.754 23.410 1.00 96.19 87 ALA A N 1
ATOM 659 C CA . ALA A 1 87 ? -21.884 34.347 24.812 1.00 96.19 87 ALA A CA 1
ATOM 660 C C . ALA A 1 87 ? -23.259 33.823 25.268 1.00 96.19 87 ALA A C 1
ATOM 662 O O . ALA A 1 87 ? -23.363 32.706 25.781 1.00 96.19 87 ALA A O 1
ATOM 663 N N . GLN A 1 88 ? -24.327 34.576 24.978 1.00 95.31 88 GLN A N 1
ATOM 664 C CA . GLN A 1 88 ? -25.706 34.199 25.290 1.00 95.31 88 GLN A CA 1
ATOM 665 C C . GLN A 1 88 ? -26.117 32.880 24.611 1.00 95.31 88 GLN A C 1
ATOM 667 O O . GLN A 1 88 ? -26.645 31.991 25.281 1.00 95.31 88 GLN A O 1
ATOM 672 N N . LEU A 1 89 ? -25.838 32.723 23.310 1.00 95.12 89 LEU A N 1
ATOM 673 C CA . LEU A 1 89 ? -26.206 31.536 22.526 1.00 95.12 89 LEU A CA 1
ATOM 674 C C . LEU A 1 89 ? -25.507 30.258 23.022 1.00 95.12 89 LEU A C 1
ATOM 676 O O . LEU A 1 89 ? -26.101 29.182 23.013 1.00 95.12 89 LEU A O 1
ATOM 680 N N . ASN A 1 90 ? -24.265 30.382 23.504 1.00 95.12 90 ASN A N 1
ATOM 681 C CA . ASN A 1 90 ? -23.490 29.271 24.070 1.00 95.12 90 ASN A CA 1
ATOM 682 C C . ASN A 1 90 ? -23.682 29.091 25.586 1.00 95.12 90 ASN A C 1
ATOM 684 O O . ASN A 1 90 ? -23.105 28.168 26.162 1.00 95.12 90 ASN A O 1
ATOM 688 N N . SER A 1 91 ? -24.498 29.936 26.226 1.00 95.12 91 SER A N 1
ATOM 689 C CA . SER A 1 91 ? -24.773 29.915 27.671 1.00 95.12 91 SER A CA 1
ATOM 690 C C . SER A 1 91 ? -23.522 30.120 28.546 1.00 95.12 91 SER A C 1
ATOM 692 O O . SER A 1 91 ? -23.354 29.463 29.572 1.00 95.12 91 SER A O 1
ATOM 694 N N . VAL A 1 92 ? -22.640 31.040 28.141 1.00 94.12 92 VAL A N 1
ATOM 695 C CA . VAL A 1 92 ? -21.381 31.395 28.828 1.00 94.12 92 VAL A CA 1
ATOM 696 C C . VAL A 1 92 ? -21.281 32.915 29.059 1.00 94.12 92 VAL A C 1
ATOM 698 O O . VAL A 1 92 ? -21.984 33.669 28.388 1.00 94.12 92 VAL A O 1
ATOM 701 N N . PRO A 1 93 ? -20.436 33.413 29.985 1.00 95.00 93 PRO A N 1
ATOM 702 C CA . PRO A 1 93 ? -20.160 34.849 30.103 1.00 95.00 93 PRO A CA 1
ATOM 703 C C . PRO A 1 93 ? -19.274 35.374 28.956 1.00 95.00 93 PRO A C 1
ATOM 705 O O . PRO A 1 93 ? -18.524 34.619 28.341 1.00 95.00 93 PRO A O 1
ATOM 708 N N . GLU A 1 94 ? -19.301 36.687 28.692 1.00 93.38 94 GLU A N 1
ATOM 709 C CA . GLU A 1 94 ? -18.567 37.307 27.566 1.00 93.38 94 GLU A CA 1
ATOM 710 C C . GLU A 1 94 ? -17.032 37.220 27.655 1.00 93.38 94 GLU A C 1
ATOM 712 O O . GLU A 1 94 ? -16.344 37.408 26.655 1.00 93.38 94 GLU A O 1
ATOM 717 N N . ASN A 1 95 ? -16.483 36.907 28.830 1.00 92.69 95 ASN A N 1
ATOM 718 C CA . ASN A 1 95 ? -15.054 36.674 29.045 1.00 92.69 95 ASN A CA 1
ATOM 719 C C . ASN A 1 95 ? -14.669 35.181 29.055 1.00 92.69 95 ASN A C 1
ATOM 721 O O . ASN A 1 95 ? -13.558 34.847 29.468 1.00 92.69 95 ASN A O 1
ATOM 725 N N . ALA A 1 96 ? -15.571 34.278 28.657 1.00 94.12 96 ALA A N 1
ATOM 726 C CA . ALA A 1 96 ? -15.307 32.846 28.686 1.00 94.12 96 ALA A CA 1
ATOM 727 C C . ALA A 1 96 ? -14.230 32.418 27.678 1.00 94.12 96 ALA A C 1
ATOM 729 O O . ALA A 1 96 ? -14.221 32.842 26.518 1.00 94.12 96 ALA A O 1
ATOM 730 N N . VAL A 1 97 ? -13.379 31.498 28.133 1.00 94.00 97 VAL A N 1
ATOM 731 C CA . VAL A 1 97 ? -12.551 30.632 27.290 1.00 94.00 97 VAL A CA 1
ATOM 732 C C . VAL A 1 97 ? -13.245 29.272 27.221 1.00 94.00 97 VAL A C 1
ATOM 734 O O . VAL A 1 97 ? -13.723 28.763 28.235 1.00 94.00 97 VAL A O 1
ATOM 737 N N . PHE A 1 98 ? -13.345 28.717 26.020 1.00 89.94 98 PHE A N 1
ATOM 738 C CA . PHE A 1 98 ? -13.907 27.405 25.739 1.00 89.94 98 PHE A CA 1
ATOM 739 C C . PHE A 1 98 ? -12.800 26.345 25.721 1.00 89.94 98 PHE A C 1
ATOM 741 O O . PHE A 1 98 ? -11.665 26.606 25.324 1.00 89.94 98 PHE A O 1
ATOM 748 N N . ASP A 1 99 ? -13.147 25.118 26.098 1.00 82.44 99 ASP A N 1
ATOM 749 C CA . ASP A 1 99 ? -12.244 23.971 26.032 1.00 82.44 99 ASP A CA 1
ATOM 750 C C . ASP A 1 99 ? -11.795 23.698 24.585 1.00 82.44 99 ASP A C 1
ATOM 752 O O . ASP A 1 99 ? -12.572 23.836 23.636 1.00 82.44 99 ASP A O 1
ATOM 756 N N . THR A 1 100 ? -10.545 23.272 24.388 1.00 74.56 100 THR A N 1
ATOM 757 C CA . THR A 1 100 ? -10.023 22.992 23.039 1.00 74.56 100 THR A CA 1
ATOM 758 C C . THR A 1 100 ? -10.849 21.902 22.344 1.00 74.56 100 THR A C 1
ATOM 760 O O . THR A 1 100 ? -11.139 20.859 22.923 1.00 74.56 100 THR A O 1
ATOM 763 N N . ASN A 1 101 ? -11.193 22.136 21.076 1.00 72.88 101 ASN A N 1
ATOM 764 C CA . ASN A 1 101 ? -12.131 21.383 20.236 1.00 72.88 101 ASN A CA 1
ATOM 765 C C . ASN A 1 101 ? -13.621 21.459 20.613 1.00 72.88 101 ASN A C 1
ATOM 767 O O . ASN A 1 101 ? -14.426 20.844 19.904 1.00 72.88 101 ASN A O 1
ATOM 771 N N . ARG A 1 102 ? -14.019 22.229 21.636 1.00 86.00 102 ARG A N 1
ATOM 772 C CA . ARG A 1 102 ? -15.436 22.485 21.929 1.00 86.00 102 ARG A CA 1
ATOM 773 C C . ARG A 1 102 ? -16.104 23.197 20.755 1.00 86.00 102 ARG A C 1
ATOM 775 O O . ARG A 1 102 ? -15.569 24.167 20.219 1.00 86.00 102 ARG A O 1
ATOM 782 N N . MET A 1 103 ? -17.277 22.710 20.359 1.00 89.31 103 MET A N 1
ATOM 783 C CA . MET A 1 103 ? -18.083 23.343 19.321 1.00 89.31 103 MET A CA 1
ATOM 784 C C . MET A 1 103 ? -18.842 24.544 19.899 1.00 89.31 103 MET A C 1
ATOM 786 O O . MET A 1 103 ? -19.434 24.462 20.974 1.00 89.31 103 MET A O 1
ATOM 790 N N . VAL A 1 104 ? -18.793 25.655 19.171 1.00 95.25 104 VAL A N 1
ATOM 791 C CA . VAL A 1 104 ? -19.342 26.964 19.527 1.00 95.25 104 VAL A CA 1
ATOM 792 C C . VAL A 1 104 ? -20.335 27.374 18.442 1.00 95.25 104 VAL A C 1
ATOM 794 O O . VAL A 1 104 ? -20.011 27.338 17.253 1.00 95.25 104 VAL A O 1
ATOM 797 N N . LEU A 1 105 ? -21.543 27.767 18.846 1.00 97.25 105 LEU A N 1
ATOM 798 C CA . LEU A 1 105 ? -22.564 28.334 17.965 1.00 97.25 105 LEU A CA 1
ATOM 799 C C . LEU A 1 105 ? -22.308 29.832 17.776 1.00 97.25 105 LEU A C 1
ATOM 801 O O . LEU A 1 105 ? -22.177 30.571 18.749 1.00 97.25 105 LEU A O 1
ATOM 805 N N . VAL A 1 106 ? -22.254 30.303 16.535 1.00 97.69 106 VAL A N 1
ATOM 806 C CA . VAL A 1 106 ? -21.874 31.683 16.209 1.00 97.69 106 VAL A CA 1
ATOM 807 C C . VAL A 1 106 ? -23.029 32.358 15.458 1.00 97.69 106 VAL A C 1
ATOM 809 O O . VAL A 1 106 ? -23.302 31.984 14.315 1.00 97.69 106 VAL A O 1
ATOM 812 N N . PRO A 1 107 ? -23.742 33.324 16.069 1.00 97.25 107 PRO A N 1
ATOM 813 C CA . PRO A 1 107 ? -24.820 34.049 15.404 1.00 97.25 107 PRO A CA 1
ATOM 814 C C . PRO A 1 107 ? -24.243 35.102 14.452 1.00 97.25 107 PRO A C 1
ATOM 816 O O . PRO A 1 107 ? -23.402 35.908 14.852 1.00 97.25 107 PRO A O 1
ATOM 819 N N . VAL A 1 108 ? -24.715 35.123 13.203 1.00 96.69 108 VAL A N 1
ATOM 820 C CA . VAL A 1 108 ? -24.244 36.066 12.177 1.00 96.69 108 VAL A CA 1
ATOM 821 C C . VAL A 1 108 ? -25.385 36.654 11.345 1.00 96.69 108 VAL A C 1
ATOM 823 O O . VAL A 1 108 ? -26.354 35.970 11.010 1.00 96.69 108 VAL A O 1
ATOM 826 N N . THR A 1 109 ? -25.252 37.921 10.955 1.00 97.00 109 THR A N 1
ATOM 827 C CA . THR A 1 109 ? -26.141 38.548 9.967 1.00 97.00 109 THR A CA 1
ATOM 828 C C . THR A 1 109 ? -25.630 38.211 8.571 1.00 97.00 109 THR A C 1
ATOM 830 O O . THR A 1 109 ? -24.681 38.820 8.085 1.00 97.00 109 THR A O 1
ATOM 833 N N . CYS A 1 110 ? -26.249 37.228 7.924 1.00 96.69 110 CYS A N 1
ATOM 834 C CA . CYS A 1 110 ? -25.908 36.845 6.560 1.00 96.69 110 CYS A CA 1
ATOM 835 C C . CYS A 1 110 ? -26.422 37.884 5.558 1.00 96.69 110 CYS A C 1
ATOM 837 O O . CYS A 1 110 ? -27.528 38.404 5.729 1.00 96.69 110 CYS A O 1
ATOM 839 N N . SER A 1 111 ? -25.667 38.183 4.499 1.00 96.81 111 SER A N 1
ATOM 840 C CA . SER A 1 111 ? -26.055 39.182 3.492 1.00 96.81 111 SER A CA 1
ATOM 841 C C . SER A 1 111 ? -25.475 38.884 2.109 1.00 96.81 111 SER A C 1
ATOM 843 O O . SER A 1 111 ? -24.451 38.219 1.993 1.00 96.81 111 SER A O 1
ATOM 845 N N . CYS A 1 112 ? -26.132 39.369 1.055 1.00 94.44 112 CYS A N 1
ATOM 846 C CA . CYS A 1 112 ? -25.630 39.269 -0.314 1.00 94.44 112 CYS A CA 1
ATOM 847 C C . CYS A 1 112 ? -24.519 40.287 -0.608 1.00 94.44 112 CYS A C 1
ATOM 849 O O . CYS A 1 112 ? -24.797 41.486 -0.670 1.00 94.44 112 CYS A O 1
ATOM 851 N N . SER A 1 113 ? -23.316 39.800 -0.911 1.00 91.19 113 SER A N 1
ATOM 852 C CA . SER A 1 113 ? -22.258 40.549 -1.594 1.00 91.19 113 SER A CA 1
ATOM 853 C C . SER A 1 113 ? -22.191 40.067 -3.045 1.00 91.19 113 SER A C 1
ATOM 855 O O . SER A 1 113 ? -21.971 38.886 -3.304 1.00 91.19 113 SER A O 1
ATOM 857 N N . GLY A 1 114 ? -22.468 40.951 -4.008 1.00 87.38 114 GLY A N 1
ATOM 858 C CA . GLY A 1 114 ? -22.609 40.555 -5.414 1.00 87.38 114 GLY A CA 1
ATOM 859 C C . GLY A 1 114 ? -23.670 39.460 -5.605 1.00 87.38 114 GLY A C 1
ATOM 860 O O . GLY A 1 114 ? -24.862 39.690 -5.360 1.00 87.38 114 GLY A O 1
ATOM 861 N N . GLU A 1 115 ? -23.224 38.277 -6.034 1.00 87.94 115 GLU A N 1
ATOM 862 C CA . GLU A 1 115 ? -24.047 37.083 -6.277 1.00 87.94 115 GLU A CA 1
ATOM 863 C C . GLU A 1 115 ? -24.052 36.074 -5.112 1.00 87.94 115 GLU A C 1
ATOM 865 O O . GLU A 1 115 ? -24.752 35.059 -5.189 1.00 87.94 115 GLU A O 1
ATOM 870 N N . HIS A 1 116 ? -23.285 36.309 -4.041 1.00 92.94 116 HIS A N 1
ATOM 871 C CA . HIS A 1 116 ? -23.045 35.322 -2.983 1.00 92.94 116 HIS A CA 1
ATOM 872 C C . HIS A 1 116 ? -23.473 35.809 -1.595 1.00 92.94 116 HIS A C 1
ATOM 874 O O . HIS A 1 116 ? -23.322 36.975 -1.231 1.00 92.94 116 HIS A O 1
ATOM 880 N N . TYR A 1 117 ? -24.034 34.893 -0.810 1.00 94.88 117 TYR A N 1
ATOM 881 C CA . TYR A 1 117 ? -24.320 35.087 0.603 1.00 94.88 117 TYR A CA 1
ATOM 882 C C . TYR A 1 117 ? -23.036 34.921 1.419 1.00 94.88 117 TYR A C 1
ATOM 884 O O . TYR A 1 117 ? -22.432 33.845 1.432 1.00 94.88 117 TYR A O 1
ATOM 892 N N . GLN A 1 118 ? -22.642 35.977 2.129 1.00 95.06 118 GLN A N 1
ATOM 893 C CA . GLN A 1 118 ? -21.444 35.972 2.960 1.00 95.06 118 GLN A CA 1
ATOM 894 C C . GLN A 1 118 ? -21.548 36.878 4.194 1.00 95.06 118 GLN A C 1
ATOM 896 O O . GLN A 1 118 ? -22.401 37.769 4.292 1.00 95.06 118 GLN A O 1
ATOM 901 N N . VAL A 1 119 ? -20.636 36.638 5.136 1.00 95.31 119 VAL A N 1
ATOM 902 C CA . VAL A 1 119 ? -20.272 37.549 6.230 1.00 95.31 119 VAL A CA 1
ATOM 903 C C . VAL A 1 119 ? -18.809 37.927 6.026 1.00 95.31 119 VAL A C 1
ATOM 905 O O . VAL A 1 119 ? -17.960 37.042 5.955 1.00 95.31 119 VAL A O 1
ATOM 908 N N . ASN A 1 120 ? -18.493 39.216 5.917 1.00 94.88 120 ASN A N 1
ATOM 909 C CA . ASN A 1 120 ? -17.121 39.653 5.648 1.00 94.88 120 ASN A CA 1
ATOM 910 C C . ASN A 1 120 ? -16.323 39.767 6.952 1.00 94.88 120 ASN A C 1
ATOM 912 O O . ASN A 1 120 ? -16.345 40.803 7.617 1.00 94.88 120 ASN A O 1
ATOM 916 N N . ALA A 1 121 ? -15.600 38.703 7.302 1.00 95.12 121 ALA A N 1
ATOM 917 C CA . ALA A 1 121 ? -14.589 38.743 8.349 1.00 95.12 121 ALA A CA 1
ATOM 918 C C . ALA A 1 121 ? -13.329 39.493 7.884 1.00 95.12 121 ALA A C 1
ATOM 920 O O . ALA A 1 121 ? -13.097 39.676 6.685 1.00 95.12 121 ALA A O 1
ATOM 921 N N . SER A 1 122 ? -12.491 39.922 8.833 1.00 93.31 122 SER A N 1
ATOM 922 C CA . SER A 1 122 ? -11.198 40.542 8.531 1.00 93.31 122 SER A CA 1
ATOM 923 C C . SER A 1 122 ? -10.072 39.866 9.297 1.00 93.31 122 SER A C 1
ATOM 925 O O . SER A 1 122 ? -10.038 39.881 10.527 1.00 93.31 122 SER A O 1
ATOM 927 N N . TYR A 1 123 ? -9.120 39.324 8.548 1.00 94.38 123 TYR A N 1
ATOM 928 C CA . TYR A 1 123 ? -7.986 38.572 9.064 1.00 94.38 123 TYR A CA 1
ATOM 929 C C . TYR A 1 123 ? -6.673 39.326 8.826 1.00 94.38 123 TYR A C 1
ATOM 931 O O . TYR A 1 123 ? -6.590 40.173 7.935 1.00 94.38 123 TYR A O 1
ATOM 939 N N . VAL A 1 124 ? -5.649 39.034 9.629 1.00 92.19 124 VAL A N 1
ATOM 940 C CA . VAL A 1 124 ? -4.284 39.539 9.432 1.00 92.19 124 VAL A CA 1
ATOM 941 C C . VAL A 1 124 ? -3.387 38.336 9.186 1.00 92.19 124 VAL A C 1
ATOM 943 O O . VAL A 1 124 ? -3.225 37.504 10.075 1.00 92.19 124 VAL A O 1
ATOM 946 N N . VAL A 1 125 ? -2.825 38.265 7.983 1.00 86.88 125 VAL A N 1
ATOM 947 C CA . VAL A 1 125 ? -1.967 37.177 7.498 1.00 86.88 125 VAL A CA 1
ATOM 948 C C . VAL A 1 125 ? -0.769 36.990 8.430 1.00 86.88 125 VAL A C 1
ATOM 950 O O . VAL A 1 125 ? -0.091 37.959 8.778 1.00 86.88 125 VAL A O 1
ATOM 953 N N . GLN A 1 126 ? -0.499 35.751 8.827 1.00 82.88 126 GLN A N 1
ATOM 954 C CA . GLN A 1 126 ? 0.648 35.350 9.639 1.00 82.88 126 GLN A CA 1
ATOM 955 C C . GLN A 1 126 ? 1.788 34.807 8.762 1.00 82.88 126 GLN A C 1
ATOM 957 O O . GLN A 1 126 ? 1.646 34.609 7.554 1.00 82.88 126 GLN A O 1
ATOM 962 N N . GLN A 1 127 ? 2.962 34.584 9.354 1.00 73.44 127 GLN A N 1
ATOM 963 C CA . GLN A 1 127 ? 4.094 34.012 8.627 1.00 73.44 127 GLN A CA 1
ATOM 964 C C . GLN A 1 127 ? 3.845 32.527 8.319 1.00 73.44 127 GLN A C 1
ATOM 966 O O . GLN A 1 127 ? 3.745 31.714 9.234 1.00 73.44 127 GLN A O 1
ATOM 971 N N . GLY A 1 128 ? 3.795 32.181 7.030 1.00 67.56 128 GLY A N 1
ATOM 972 C CA . GLY A 1 128 ? 3.531 30.817 6.552 1.00 67.56 128 GLY A CA 1
ATOM 973 C C . GLY A 1 128 ? 2.070 30.532 6.186 1.00 67.56 128 GLY A C 1
ATOM 974 O O . GLY A 1 128 ? 1.771 29.412 5.779 1.00 67.56 128 GLY A O 1
ATOM 975 N N . ASP A 1 129 ? 1.176 31.519 6.292 1.00 78.12 129 ASP A N 1
ATOM 976 C CA . ASP A 1 129 ? -0.201 31.396 5.809 1.00 78.12 129 ASP A CA 1
ATOM 977 C C . ASP A 1 129 ? -0.267 31.305 4.272 1.00 78.12 129 ASP A C 1
ATOM 979 O O . ASP A 1 129 ? 0.415 32.036 3.552 1.00 78.12 129 ASP A O 1
ATOM 983 N N . THR A 1 130 ? -1.170 30.457 3.776 1.00 81.69 130 THR A N 1
ATOM 984 C CA . THR A 1 130 ? -1.622 30.401 2.374 1.00 81.69 130 THR A CA 1
ATOM 985 C C . THR A 1 130 ? -3.147 30.520 2.337 1.00 81.69 130 THR A C 1
ATOM 987 O O . THR A 1 130 ? -3.793 30.268 3.356 1.00 81.69 130 THR A O 1
ATOM 990 N N . ASP A 1 131 ? -3.759 30.843 1.190 1.00 81.50 131 ASP A N 1
ATOM 991 C CA . ASP A 1 131 ? -5.230 30.913 1.085 1.00 81.50 131 ASP A CA 1
ATOM 992 C C . ASP A 1 131 ? -5.898 29.604 1.551 1.00 81.50 131 ASP A C 1
ATOM 994 O O . ASP A 1 131 ? -6.923 29.625 2.228 1.00 81.50 131 ASP A O 1
ATOM 998 N N . LEU A 1 132 ? -5.284 28.454 1.246 1.00 80.06 132 LEU A N 1
ATOM 999 C CA . LEU A 1 132 ? -5.769 27.136 1.660 1.00 80.06 132 LEU A CA 1
ATOM 1000 C C . LEU A 1 132 ? -5.669 26.926 3.178 1.00 80.06 132 LEU A C 1
ATOM 1002 O O . LEU A 1 132 ? -6.608 26.407 3.778 1.00 80.06 132 LEU A O 1
ATOM 1006 N N . LEU A 1 133 ? -4.569 27.343 3.814 1.00 77.44 133 LEU A N 1
ATOM 1007 C CA . LEU A 1 133 ? -4.401 27.233 5.269 1.00 77.44 133 LEU A CA 1
ATOM 1008 C C . LEU A 1 133 ? -5.319 28.207 6.023 1.00 77.44 133 LEU A C 1
ATOM 1010 O O . LEU A 1 133 ? -5.927 27.820 7.022 1.00 77.44 133 LEU A O 1
ATOM 1014 N N . ILE A 1 134 ? -5.489 29.434 5.520 1.00 86.00 134 ILE A N 1
ATOM 1015 C CA . ILE A 1 134 ? -6.434 30.407 6.081 1.00 86.00 134 ILE A CA 1
ATOM 1016 C C . ILE A 1 134 ? -7.858 29.846 5.986 1.00 86.00 134 ILE A C 1
ATOM 1018 O O . ILE A 1 134 ? -8.555 29.786 6.998 1.00 86.00 134 ILE A O 1
ATOM 1022 N N . ALA A 1 135 ? -8.282 29.386 4.805 1.00 87.25 135 ALA A N 1
ATOM 1023 C CA . ALA A 1 135 ? -9.620 28.842 4.595 1.00 87.25 135 ALA A CA 1
ATOM 1024 C C . ALA A 1 135 ? -9.888 27.579 5.431 1.00 87.25 135 ALA A C 1
ATOM 1026 O O . ALA A 1 135 ? -10.854 27.550 6.196 1.00 87.25 135 ALA A O 1
ATOM 1027 N N . ASN A 1 136 ? -9.036 26.553 5.320 1.00 81.62 136 ASN A N 1
ATOM 1028 C CA . ASN A 1 136 ? -9.310 25.228 5.884 1.00 81.62 136 ASN A CA 1
ATOM 1029 C C . ASN A 1 136 ? -8.913 25.086 7.356 1.00 81.62 136 ASN A C 1
ATOM 1031 O O . ASN A 1 136 ? -9.582 24.343 8.068 1.00 81.62 136 ASN A O 1
ATOM 1035 N N . ASN A 1 137 ? -7.869 25.773 7.834 1.00 78.62 137 ASN A N 1
ATOM 1036 C CA . ASN A 1 137 ? -7.381 25.599 9.207 1.00 78.62 137 ASN A CA 1
ATOM 1037 C C . ASN A 1 137 ? -7.855 26.745 10.105 1.00 78.62 137 ASN A C 1
ATOM 1039 O O . ASN A 1 137 ? -8.547 26.500 11.091 1.00 78.62 137 ASN A O 1
ATOM 1043 N N . THR A 1 138 ? -7.538 27.995 9.753 1.00 88.00 138 THR A N 1
ATOM 1044 C CA . THR A 1 138 ? -7.882 29.167 10.580 1.00 88.00 138 THR A CA 1
ATOM 1045 C C . THR A 1 138 ? -9.388 29.421 10.605 1.00 88.00 138 THR A C 1
ATOM 1047 O O . THR A 1 138 ? -9.977 29.575 11.673 1.00 88.00 138 THR A O 1
ATOM 1050 N N . PHE A 1 139 ? -10.030 29.399 9.436 1.00 93.00 139 PHE A N 1
ATOM 1051 C CA . PHE A 1 139 ? -11.481 29.542 9.287 1.00 93.00 139 PHE A CA 1
ATOM 1052 C C . PHE A 1 139 ? -12.218 28.203 9.167 1.00 93.00 139 PHE A C 1
ATOM 1054 O O . PHE A 1 139 ? -13.434 28.191 8.990 1.00 93.00 139 PHE A O 1
ATOM 1061 N N . GLN A 1 140 ? -11.517 27.076 9.318 1.00 88.56 140 GLN A N 1
ATOM 1062 C CA . GLN A 1 140 ? -12.109 25.743 9.476 1.00 88.56 140 GLN A CA 1
ATOM 1063 C C . GLN A 1 140 ? -13.055 25.314 8.330 1.00 88.56 140 GLN A C 1
ATOM 1065 O O . GLN A 1 140 ? -13.970 24.534 8.548 1.00 88.56 140 GLN A O 1
ATOM 1070 N N . GLY A 1 141 ? -12.885 25.816 7.103 1.00 87.25 141 GLY A N 1
ATOM 1071 C CA . GLY A 1 141 ? -13.792 25.542 5.975 1.00 87.25 141 GLY A CA 1
ATOM 1072 C C . GLY A 1 141 ? -15.077 26.386 5.957 1.00 87.25 141 GLY A C 1
ATOM 1073 O O . GLY A 1 141 ? -15.957 26.164 5.122 1.00 87.25 141 GLY A O 1
ATOM 1074 N N . LEU A 1 142 ? -15.192 27.386 6.844 1.00 93.88 142 LEU A N 1
ATOM 1075 C CA . LEU A 1 142 ? -16.202 28.449 6.751 1.00 93.88 142 LEU A CA 1
ATOM 1076 C C . LEU A 1 142 ? -15.925 29.406 5.578 1.00 93.88 142 LEU A C 1
ATOM 1078 O O . LEU A 1 142 ? -16.811 30.168 5.211 1.00 93.88 142 LEU A O 1
ATOM 1082 N N . SER A 1 143 ? -14.736 29.362 4.974 1.00 92.88 143 SER A N 1
ATOM 1083 C CA . SER A 1 143 ? -14.375 30.047 3.724 1.00 92.88 143 SER A CA 1
ATOM 1084 C C . SER A 1 143 ? -13.649 29.071 2.784 1.00 92.88 143 SER A C 1
ATOM 1086 O O . SER A 1 143 ? -13.461 27.908 3.139 1.00 92.88 143 SER A O 1
ATOM 1088 N N . THR A 1 144 ? -13.253 29.513 1.589 1.00 90.38 144 THR A N 1
ATOM 1089 C CA . THR A 1 144 ? -12.539 28.693 0.590 1.00 90.38 144 THR A CA 1
ATOM 1090 C C . THR A 1 144 ? -11.351 29.468 0.020 1.00 90.38 144 THR A C 1
ATOM 1092 O O . THR A 1 144 ? -11.381 30.700 -0.037 1.00 90.38 144 THR A O 1
ATOM 1095 N N . CYS A 1 145 ? -10.299 28.774 -0.426 1.00 86.88 145 CYS A N 1
ATOM 1096 C CA . CYS A 1 145 ? -9.164 29.456 -1.050 1.00 86.88 145 CYS A CA 1
ATOM 1097 C C . CYS A 1 145 ? -9.545 30.129 -2.377 1.00 86.88 145 CYS A C 1
ATOM 1099 O O . CYS A 1 145 ? -9.049 31.215 -2.662 1.00 86.88 145 CYS A O 1
ATOM 1101 N N . GLN A 1 146 ? -10.487 29.554 -3.136 1.00 88.81 146 GLN A N 1
ATOM 1102 C CA . GLN A 1 146 ? -11.025 30.164 -4.355 1.00 88.81 146 GLN A CA 1
ATOM 1103 C C . GLN A 1 146 ? -11.651 31.538 -4.064 1.00 88.81 146 GLN A C 1
ATOM 1105 O O . GLN A 1 146 ? -11.380 32.510 -4.767 1.00 88.81 146 GLN A O 1
ATOM 1110 N N . THR A 1 147 ? -12.454 31.647 -2.999 1.00 87.44 147 THR A N 1
ATOM 1111 C CA . THR A 1 147 ? -13.085 32.912 -2.596 1.00 87.44 147 THR A CA 1
ATOM 1112 C C . THR A 1 147 ? -12.058 33.928 -2.083 1.00 87.44 147 THR A C 1
ATOM 1114 O O . THR A 1 147 ? -12.148 35.107 -2.422 1.00 87.44 147 THR A O 1
ATOM 1117 N N . LEU A 1 148 ? -11.044 33.493 -1.324 1.00 88.44 148 LEU A N 1
ATOM 1118 C CA . LEU A 1 148 ? -9.949 34.367 -0.875 1.00 88.44 148 LEU A CA 1
ATOM 1119 C C . LEU A 1 148 ? -9.124 34.929 -2.043 1.00 88.44 148 LEU A C 1
ATOM 1121 O O . LEU A 1 148 ? -8.708 36.089 -2.007 1.00 88.44 148 LEU A O 1
ATOM 1125 N N . GLN A 1 149 ? -8.933 34.145 -3.102 1.00 83.25 149 GLN A N 1
ATOM 1126 C CA . GLN A 1 149 ? -8.248 34.584 -4.317 1.00 83.25 149 GLN A CA 1
ATOM 1127 C C . GLN A 1 149 ? -9.130 35.500 -5.182 1.00 83.25 149 GLN A C 1
ATOM 1129 O O . GLN A 1 149 ? -8.622 36.465 -5.750 1.00 83.25 149 GLN A O 1
ATOM 1134 N N . ALA A 1 150 ? -10.446 35.261 -5.227 1.00 77.75 150 ALA A N 1
ATOM 1135 C CA . ALA A 1 150 ? -11.410 36.104 -5.942 1.00 77.75 150 ALA A CA 1
ATOM 1136 C C . ALA A 1 150 ? -11.622 37.495 -5.300 1.00 77.75 150 ALA A C 1
ATOM 1138 O O . ALA A 1 150 ? -11.875 38.464 -6.011 1.00 77.75 150 ALA A O 1
ATOM 1139 N N . GLU A 1 151 ? -11.461 37.630 -3.979 1.00 71.94 151 GLU A N 1
ATOM 1140 C CA . GLU A 1 151 ? -11.473 38.913 -3.241 1.00 71.94 151 GLU A CA 1
ATOM 1141 C C . GLU A 1 151 ? -10.142 39.700 -3.378 1.00 71.94 151 GLU A C 1
ATOM 1143 O O . GLU A 1 151 ? -9.727 40.428 -2.467 1.00 71.94 151 GLU A O 1
ATOM 1148 N N . GLY A 1 152 ? -9.401 39.514 -4.474 1.00 61.34 152 GLY A N 1
ATOM 1149 C CA . GLY A 1 152 ? -8.117 40.163 -4.748 1.00 61.34 152 GLY A CA 1
ATOM 1150 C C . GLY A 1 152 ? -7.929 40.473 -6.232 1.00 61.34 152 GLY A C 1
ATOM 1151 O O . GLY A 1 152 ? -8.537 39.838 -7.090 1.00 61.34 152 GLY A O 1
ATOM 1152 N N . ASP A 1 153 ? -7.081 41.458 -6.549 1.00 53.53 153 ASP A N 1
ATOM 1153 C CA . ASP A 1 153 ? -6.798 41.795 -7.948 1.00 53.53 153 ASP A CA 1
ATOM 1154 C C . ASP A 1 153 ? -6.032 40.644 -8.627 1.00 53.53 153 ASP A C 1
ATOM 1156 O O . ASP A 1 153 ? -4.977 40.197 -8.162 1.00 53.53 153 ASP A O 1
ATOM 1160 N N . THR A 1 154 ? -6.619 40.117 -9.701 1.00 50.03 154 THR A N 1
ATOM 1161 C CA . THR A 1 154 ? -6.541 38.690 -10.084 1.00 50.03 154 THR A CA 1
ATOM 1162 C C . THR A 1 154 ? -5.231 38.240 -10.750 1.00 50.03 154 THR A C 1
ATOM 1164 O O . THR A 1 154 ? -5.196 37.192 -11.399 1.00 50.03 154 THR A O 1
ATOM 1167 N N . LEU A 1 155 ? -4.154 39.019 -10.605 1.00 44.47 155 LEU A N 1
ATOM 1168 C CA . LEU A 1 155 ? -2.860 38.798 -11.264 1.00 44.47 155 LEU A CA 1
ATOM 1169 C C . LEU A 1 155 ? -1.621 38.922 -10.351 1.00 44.47 155 LEU A C 1
ATOM 1171 O O . LEU A 1 155 ? -0.544 38.519 -10.784 1.00 44.47 155 LEU A O 1
ATOM 1175 N N . THR A 1 156 ? -1.716 39.469 -9.128 1.00 45.94 156 THR A N 1
ATOM 1176 C CA . THR A 1 156 ? -0.514 39.798 -8.312 1.00 45.94 156 THR A CA 1
ATOM 1177 C C . THR A 1 156 ? -0.649 39.623 -6.785 1.00 45.94 156 THR A C 1
ATOM 1179 O O . THR A 1 156 ? 0.209 40.103 -6.038 1.00 45.94 156 THR A O 1
ATOM 1182 N N . ARG A 1 157 ? -1.681 38.933 -6.270 1.00 59.19 157 ARG A N 1
ATOM 1183 C CA . ARG A 1 157 ? -1.888 38.778 -4.812 1.00 59.19 157 ARG A CA 1
ATOM 1184 C C . ARG A 1 157 ? -0.932 37.763 -4.158 1.00 59.19 157 ARG A C 1
ATOM 1186 O O . ARG A 1 157 ? -1.305 36.627 -3.896 1.00 59.19 157 ARG A O 1
ATOM 1193 N N . ASN A 1 158 ? 0.263 38.210 -3.784 1.00 61.62 158 ASN A N 1
ATOM 1194 C CA . ASN A 1 158 ? 1.091 37.505 -2.800 1.00 61.62 158 ASN A CA 1
ATOM 1195 C C . ASN A 1 158 ? 0.576 37.767 -1.371 1.00 61.62 158 ASN A C 1
ATOM 1197 O O . ASN A 1 158 ? 0.323 38.916 -0.997 1.00 61.62 158 ASN A O 1
ATOM 1201 N N . LEU A 1 159 ? 0.463 36.719 -0.550 1.00 75.25 159 LEU A N 1
ATOM 1202 C CA . LEU A 1 159 ? 0.169 36.843 0.880 1.00 75.25 159 LEU A CA 1
ATOM 1203 C C . LEU A 1 159 ? 1.456 37.153 1.660 1.00 75.25 159 LEU A C 1
ATOM 1205 O O . LEU A 1 159 ? 2.357 36.323 1.748 1.00 75.25 159 LEU A O 1
ATOM 1209 N N . TYR A 1 160 ? 1.531 38.345 2.256 1.00 78.81 160 TYR A N 1
ATOM 1210 C CA . TYR A 1 160 ? 2.638 38.753 3.128 1.00 78.81 160 TYR A CA 1
ATOM 1211 C C . TYR A 1 160 ? 2.174 38.870 4.581 1.00 78.81 160 TYR A C 1
ATOM 1213 O O . TYR A 1 160 ? 1.107 39.430 4.845 1.00 78.81 160 TYR A O 1
ATOM 1221 N N . ALA A 1 161 ? 2.993 38.408 5.529 1.00 82.62 161 ALA A N 1
ATOM 1222 C CA . ALA A 1 161 ? 2.693 38.529 6.955 1.00 82.62 161 ALA A CA 1
ATOM 1223 C C . ALA A 1 161 ? 2.446 39.999 7.352 1.00 82.62 161 ALA A C 1
ATOM 1225 O O . ALA A 1 161 ? 3.146 40.905 6.902 1.00 82.62 161 ALA A O 1
ATOM 1226 N N . GLY A 1 162 ? 1.423 40.239 8.173 1.00 84.31 162 GLY A N 1
ATOM 1227 C CA . GLY A 1 162 ? 0.936 41.574 8.531 1.00 84.31 162 GLY A CA 1
ATOM 1228 C C . GLY A 1 162 ? -0.096 42.174 7.563 1.00 84.31 162 GLY A C 1
ATOM 1229 O O . GLY A 1 162 ? -0.740 43.163 7.913 1.00 84.31 162 GLY A O 1
ATOM 1230 N N . THR A 1 163 ? -0.318 41.582 6.383 1.00 86.12 163 THR A N 1
ATOM 1231 C CA . THR A 1 163 ? -1.360 42.045 5.446 1.00 86.12 163 THR A CA 1
ATOM 1232 C C . THR A 1 163 ? -2.745 41.797 6.034 1.00 86.12 163 THR A C 1
ATOM 1234 O O . THR A 1 163 ? -3.056 40.681 6.448 1.00 86.12 163 THR A O 1
ATOM 1237 N N . ARG A 1 164 ? -3.609 42.818 6.039 1.00 88.88 164 ARG A N 1
ATOM 1238 C CA . ARG A 1 164 ? -5.028 42.648 6.372 1.00 88.88 164 ARG A CA 1
ATOM 1239 C C . ARG A 1 164 ? -5.809 42.235 5.125 1.00 88.88 164 ARG A C 1
ATOM 1241 O O . ARG A 1 164 ? -5.703 42.897 4.097 1.00 88.88 164 ARG A O 1
ATOM 1248 N N . ILE A 1 165 ? -6.612 41.181 5.234 1.00 90.56 165 ILE A N 1
ATOM 1249 C CA . ILE A 1 165 ? -7.465 40.667 4.154 1.00 90.56 165 ILE A CA 1
ATOM 1250 C C . ILE A 1 165 ? -8.933 40.587 4.591 1.00 90.56 165 ILE A C 1
ATOM 1252 O O . ILE A 1 165 ? -9.235 40.496 5.787 1.00 90.56 165 ILE A O 1
ATOM 1256 N N . THR A 1 166 ? -9.839 40.614 3.614 1.00 92.50 166 THR A N 1
ATOM 1257 C CA . THR A 1 166 ? -11.241 40.204 3.775 1.00 92.50 166 THR A CA 1
ATOM 1258 C C . THR A 1 166 ? -11.325 38.683 3.681 1.00 92.50 166 THR A C 1
ATOM 1260 O O . THR A 1 166 ? -10.641 38.083 2.856 1.00 92.50 166 THR A O 1
ATOM 1263 N N . VAL A 1 167 ? -12.166 38.067 4.510 1.00 94.75 167 VAL A N 1
ATOM 1264 C CA . VAL A 1 167 ? -12.466 36.631 4.474 1.00 94.75 167 VAL A CA 1
ATOM 1265 C C . VAL A 1 167 ? -13.986 36.453 4.430 1.00 94.75 167 VAL A C 1
ATOM 1267 O O . VAL A 1 167 ? -14.646 36.612 5.459 1.00 94.75 167 VAL A O 1
ATOM 1270 N N . PRO A 1 168 ? -14.577 36.155 3.261 1.00 94.81 168 PRO A N 1
ATOM 1271 C CA . PRO A 1 168 ? -16.002 35.861 3.166 1.00 94.81 168 PRO A CA 1
ATOM 1272 C C . PRO A 1 168 ? -16.345 34.525 3.821 1.00 94.81 168 PRO A C 1
ATOM 1274 O O . PRO A 1 168 ? -15.856 33.471 3.408 1.00 94.81 168 PRO A O 1
ATOM 1277 N N . LEU A 1 169 ? -17.204 34.561 4.836 1.00 95.50 169 LEU A N 1
ATOM 1278 C CA . LEU A 1 169 ? -17.706 33.373 5.519 1.00 95.50 169 LEU A CA 1
ATOM 1279 C C . LEU A 1 169 ? -19.022 32.915 4.900 1.00 95.50 169 LEU A C 1
ATOM 1281 O O . LEU A 1 169 ? -19.963 33.697 4.765 1.00 95.50 169 LEU A O 1
ATOM 1285 N N . ARG A 1 170 ? -19.089 31.629 4.564 1.00 93.19 170 ARG A N 1
ATOM 1286 C CA . ARG A 1 170 ? -20.205 30.972 3.887 1.00 93.19 170 ARG A CA 1
ATOM 1287 C C . ARG A 1 170 ? -21.422 30.886 4.807 1.00 93.19 170 ARG A C 1
ATOM 1289 O O . ARG A 1 170 ? -21.438 30.129 5.777 1.00 93.19 170 ARG A O 1
ATOM 1296 N N . CYS A 1 171 ? -22.469 31.618 4.457 1.00 95.31 171 CYS A N 1
ATOM 1297 C CA . CYS A 1 171 ? -23.789 31.572 5.081 1.00 95.31 171 CYS A CA 1
ATOM 1298 C C . CYS A 1 171 ? -24.859 31.538 3.981 1.00 95.31 171 CYS A C 1
ATOM 1300 O O . CYS A 1 171 ? -24.538 31.710 2.809 1.00 95.31 171 CYS A O 1
ATOM 1302 N N . ALA A 1 172 ? -26.127 31.316 4.320 1.00 95.06 172 ALA A N 1
ATOM 1303 C CA . ALA A 1 172 ? -27.223 31.411 3.356 1.00 95.06 172 ALA A CA 1
ATOM 1304 C C . ALA A 1 172 ? -28.525 31.844 4.045 1.00 95.06 172 ALA A C 1
ATOM 1306 O O . ALA A 1 172 ? -28.662 31.712 5.262 1.00 95.06 172 ALA A O 1
ATOM 1307 N N . CYS A 1 173 ? -29.494 32.317 3.259 1.00 95.19 173 CYS A N 1
ATOM 1308 C CA . CYS A 1 173 ? -30.858 32.586 3.720 1.00 95.19 173 CYS A CA 1
ATOM 1309 C C . CYS A 1 173 ? -31.855 31.589 3.102 1.00 95.19 173 CYS A C 1
ATOM 1311 O O . CYS A 1 173 ? -31.655 31.202 1.948 1.00 95.19 173 CYS A O 1
ATOM 1313 N N . PRO A 1 174 ? -32.937 31.203 3.813 1.00 94.38 174 PRO A N 1
ATOM 1314 C CA . PRO A 1 174 ? -33.939 30.280 3.280 1.00 94.38 174 PRO A CA 1
ATOM 1315 C C . PRO A 1 174 ? -34.557 30.742 1.951 1.00 94.38 174 PRO A C 1
ATOM 1317 O O . PRO A 1 174 ? -34.874 31.925 1.771 1.00 94.38 174 PRO A O 1
ATOM 1320 N N . THR A 1 175 ? -34.781 29.807 1.024 1.00 92.44 175 THR A N 1
ATOM 1321 C CA . THR A 1 175 ? -35.670 30.024 -0.132 1.00 92.44 175 THR A CA 1
ATOM 1322 C C . THR A 1 175 ? -37.134 30.098 0.277 1.00 92.44 175 THR A C 1
ATOM 1324 O O . THR A 1 175 ? -37.527 29.677 1.364 1.00 92.44 175 THR A O 1
ATOM 1327 N N . LYS A 1 176 ? -37.970 30.591 -0.646 1.00 88.81 176 LYS A N 1
ATOM 1328 C CA . LYS A 1 176 ? -39.430 30.582 -0.511 1.00 88.81 176 LYS A CA 1
ATOM 1329 C C . LYS A 1 176 ? -39.960 29.185 -0.150 1.00 88.81 176 LYS A C 1
ATOM 1331 O O . LYS A 1 176 ? -40.656 29.072 0.850 1.00 88.81 176 LYS A O 1
ATOM 1336 N N . ASN A 1 177 ? -39.541 28.143 -0.875 1.00 88.00 177 ASN A N 1
ATOM 1337 C CA . ASN A 1 177 ? -39.918 26.753 -0.588 1.00 88.00 177 ASN A CA 1
ATOM 1338 C C . ASN A 1 177 ? -39.530 26.338 0.838 1.00 88.00 177 ASN A C 1
ATOM 1340 O O . ASN A 1 177 ? -40.372 25.837 1.571 1.00 88.00 177 ASN A O 1
ATOM 1344 N N . GLN A 1 178 ? -38.288 26.606 1.259 1.00 90.69 178 GLN A N 1
ATOM 1345 C CA . GLN A 1 178 ? -37.829 26.281 2.612 1.00 90.69 178 GLN A CA 1
ATOM 1346 C C . GLN A 1 178 ? -38.661 26.988 3.693 1.00 90.69 178 GLN A C 1
ATOM 1348 O O . GLN A 1 178 ? -39.049 26.350 4.668 1.00 90.69 178 GLN A O 1
ATOM 1353 N N . SER A 1 179 ? -38.985 28.273 3.523 1.00 90.81 179 SER A N 1
ATOM 1354 C CA . SER A 1 179 ? -39.851 28.994 4.466 1.00 90.81 179 SER A CA 1
ATOM 1355 C C . SER A 1 179 ? -41.306 28.517 4.452 1.00 90.81 179 SER A C 1
ATOM 1357 O O . SER A 1 179 ? -41.942 28.526 5.502 1.00 90.81 179 SER A O 1
ATOM 1359 N N . ASP A 1 180 ? -41.825 28.054 3.313 1.00 90.19 180 ASP A N 1
ATOM 1360 C CA . ASP A 1 180 ? -43.154 27.429 3.232 1.00 90.19 180 ASP A CA 1
ATOM 1361 C C . ASP A 1 180 ? -43.176 26.034 3.890 1.00 90.19 180 ASP A C 1
ATOM 1363 O O . ASP A 1 180 ? -44.179 25.644 4.482 1.00 90.19 180 ASP A O 1
ATOM 1367 N N . ASP A 1 181 ? -42.035 25.340 3.898 1.00 87.38 181 ASP A N 1
ATOM 1368 C CA . ASP A 1 181 ? -41.753 24.134 4.688 1.00 87.38 181 ASP A CA 1
ATOM 1369 C C . ASP A 1 181 ? -41.461 24.412 6.185 1.00 87.38 181 ASP A C 1
ATOM 1371 O O . ASP A 1 181 ? -41.146 23.480 6.938 1.00 87.38 181 ASP A O 1
ATOM 1375 N N . GLY A 1 182 ? -41.549 25.671 6.634 1.00 91.25 182 GLY A N 1
ATOM 1376 C CA . GLY A 1 182 ? -41.358 26.100 8.027 1.00 91.25 182 GLY A CA 1
ATOM 1377 C C . GLY A 1 182 ? -39.913 26.408 8.448 1.00 91.25 182 GLY A C 1
ATOM 1378 O O . GLY A 1 182 ? -39.650 26.586 9.635 1.00 91.25 182 GLY A O 1
ATOM 1379 N N . VAL A 1 183 ? -38.959 26.463 7.515 1.00 94.00 183 VAL A N 1
ATOM 1380 C CA . VAL A 1 183 ? -37.546 26.774 7.798 1.00 94.00 183 VAL A CA 1
ATOM 1381 C C . VAL A 1 183 ? -37.342 28.288 7.903 1.00 94.00 183 VAL A C 1
ATOM 1383 O O . VAL A 1 183 ? -37.474 29.024 6.919 1.00 94.00 183 VAL A O 1
ATOM 1386 N N . ASN A 1 184 ? -36.961 28.749 9.095 1.00 93.94 184 ASN A N 1
ATOM 1387 C CA . ASN A 1 184 ? -36.739 30.165 9.396 1.00 93.94 184 ASN A CA 1
ATOM 1388 C C . ASN A 1 184 ? -35.255 30.563 9.354 1.00 93.94 184 ASN A C 1
ATOM 1390 O O . ASN A 1 184 ? -34.944 31.722 9.074 1.00 93.94 184 ASN A O 1
ATOM 1394 N N . TYR A 1 185 ? -34.341 29.616 9.594 1.00 96.25 185 TYR A N 1
ATOM 1395 C CA . TYR A 1 185 ? -32.898 29.862 9.676 1.00 96.25 185 TYR A CA 1
ATOM 1396 C C . TYR A 1 185 ? -32.103 28.773 8.949 1.00 96.25 185 TYR A C 1
ATOM 1398 O O . TYR A 1 185 ? -32.540 27.627 8.860 1.00 96.25 185 TYR A O 1
ATOM 1406 N N . LEU A 1 186 ? -30.902 29.115 8.478 1.00 96.44 186 LEU A N 1
ATOM 1407 C CA . LEU A 1 186 ? -29.908 28.144 8.016 1.00 96.44 186 LEU A CA 1
ATOM 1408 C C . LEU A 1 186 ? -28.666 28.213 8.916 1.00 96.44 186 LEU A C 1
ATOM 1410 O O . LEU A 1 186 ? -28.206 29.300 9.282 1.00 96.44 186 LEU A O 1
ATOM 1414 N N . LEU A 1 187 ? -28.134 27.043 9.262 1.00 97.38 187 LEU A N 1
ATOM 1415 C CA . LEU A 1 187 ? -26.886 26.865 10.001 1.00 97.38 187 LEU A CA 1
ATOM 1416 C C . LEU A 1 187 ? -25.815 26.308 9.056 1.00 97.38 187 LEU A C 1
ATOM 1418 O O . LEU A 1 187 ? -25.987 25.214 8.524 1.00 97.38 187 LEU A O 1
ATOM 1422 N N . SER A 1 188 ? -24.701 27.019 8.883 1.00 96.62 188 SER A N 1
ATOM 1423 C CA . SER A 1 188 ? -23.494 26.472 8.252 1.00 96.62 188 SER A CA 1
ATOM 1424 C C . SER A 1 188 ? -22.754 25.602 9.268 1.00 96.62 188 SER A C 1
ATOM 1426 O O . SER A 1 188 ? -21.966 26.096 10.078 1.00 96.62 188 SER A O 1
ATOM 1428 N N . TYR A 1 189 ? -23.041 24.303 9.244 1.00 95.19 189 TYR A N 1
ATOM 1429 C CA . TYR A 1 189 ? -22.420 23.318 10.117 1.00 95.19 189 TYR A CA 1
ATOM 1430 C C . TYR A 1 189 ? -21.055 22.878 9.571 1.00 95.19 189 TYR A C 1
ATOM 1432 O O . TYR A 1 189 ? -20.925 22.545 8.395 1.00 95.19 189 TYR A O 1
ATOM 1440 N N . LEU A 1 190 ? -20.047 22.847 10.437 1.00 90.00 190 LEU A N 1
ATOM 1441 C CA . LEU A 1 190 ? -18.679 22.424 10.159 1.00 90.00 190 LEU A CA 1
ATOM 1442 C C . LEU A 1 190 ? -18.580 20.897 10.196 1.00 90.00 190 LEU A C 1
ATOM 1444 O O . LEU A 1 190 ? -18.576 20.289 11.269 1.00 90.00 190 LEU A O 1
ATOM 1448 N N . ILE A 1 191 ? -18.447 20.278 9.023 1.00 80.50 191 ILE A N 1
ATOM 1449 C CA . ILE A 1 191 ? -18.229 18.834 8.920 1.00 80.50 191 ILE A CA 1
ATOM 1450 C C . ILE A 1 191 ? -16.850 18.482 9.488 1.00 80.50 191 ILE A C 1
ATOM 1452 O O . ILE A 1 191 ? -15.834 19.095 9.153 1.00 80.50 191 ILE A O 1
ATOM 1456 N N . THR A 1 192 ? -16.810 17.443 10.321 1.00 61.56 192 THR A N 1
ATOM 1457 C CA . THR A 1 192 ? -15.570 16.852 10.838 1.00 61.56 192 THR A CA 1
ATOM 1458 C C . THR A 1 192 ? -15.549 15.331 10.677 1.00 61.56 192 THR A C 1
ATOM 1460 O O . THR A 1 192 ? -16.510 14.743 10.186 1.00 61.56 192 THR A O 1
ATOM 1463 N N . TRP A 1 193 ? -14.412 14.705 10.995 1.00 53.06 193 TRP A N 1
ATOM 1464 C CA . TRP A 1 193 ? -14.155 13.280 10.756 1.00 53.06 193 TRP A CA 1
ATOM 1465 C C . TRP A 1 193 ? -15.239 12.370 11.352 1.00 53.06 193 TRP A C 1
ATOM 1467 O O . TRP A 1 193 ? -15.739 12.621 12.448 1.00 53.06 193 TRP A O 1
ATOM 1477 N N . ASN A 1 194 ? -15.579 11.309 10.614 1.00 44.78 194 ASN A N 1
ATOM 1478 C CA . ASN A 1 194 ? -16.567 10.280 10.967 1.00 44.78 194 ASN A CA 1
ATOM 1479 C C . ASN A 1 194 ? -17.992 10.807 11.259 1.00 44.78 194 ASN A C 1
ATOM 1481 O O . ASN A 1 194 ? -18.740 10.193 12.017 1.00 44.78 194 ASN A O 1
ATOM 1485 N N . GLN A 1 195 ? -18.391 11.930 10.645 1.00 60.38 195 GLN A N 1
ATOM 1486 C CA . GLN A 1 195 ? -19.761 12.449 10.713 1.00 60.38 195 GLN A CA 1
ATOM 1487 C C . GLN A 1 195 ? -20.567 12.134 9.446 1.00 60.38 195 GLN A C 1
ATOM 1489 O O . GLN A 1 195 ? -20.078 12.280 8.330 1.00 60.38 195 GLN A O 1
ATOM 1494 N N . PHE A 1 196 ? -21.837 11.771 9.633 1.00 72.25 196 PHE A N 1
ATOM 1495 C CA . PHE A 1 196 ? -22.811 11.521 8.566 1.00 72.25 196 PHE A CA 1
ATOM 1496 C C . PHE A 1 196 ? -23.893 12.604 8.578 1.00 72.25 196 PHE A C 1
ATOM 1498 O O . PHE A 1 196 ? -24.201 13.146 9.642 1.00 72.25 196 PHE A O 1
ATOM 1505 N N . VAL A 1 197 ? -24.516 12.882 7.424 1.00 79.62 197 VAL A N 1
ATOM 1506 C CA . VAL A 1 197 ? -25.585 13.897 7.317 1.00 79.62 197 VAL A CA 1
ATOM 1507 C C . VAL A 1 197 ? -26.711 13.619 8.314 1.00 79.62 197 VAL A C 1
ATOM 1509 O O . VAL A 1 197 ? -27.093 14.524 9.042 1.00 79.62 197 VAL A O 1
ATOM 1512 N N . SER A 1 198 ? -27.153 12.365 8.441 1.00 78.06 198 SER A N 1
ATOM 1513 C CA . SER A 1 198 ? -28.180 11.946 9.406 1.00 78.06 198 SER A CA 1
ATOM 1514 C C . SER A 1 198 ? -27.820 12.251 10.863 1.00 78.06 198 SER A C 1
ATOM 1516 O O . SER A 1 198 ? -28.657 12.743 11.617 1.00 78.06 198 SER A O 1
ATOM 1518 N N . GLY A 1 199 ? -26.565 12.017 11.258 1.00 78.06 199 GLY A N 1
ATOM 1519 C CA . GLY A 1 199 ? -26.070 12.355 12.593 1.00 78.06 199 GLY A CA 1
ATOM 1520 C C . GLY A 1 199 ? -26.048 13.864 12.841 1.00 78.06 199 GLY A C 1
ATOM 1521 O O . GLY A 1 199 ? -26.428 14.312 13.919 1.00 78.06 199 GLY A O 1
ATOM 1522 N N . ILE A 1 200 ? -25.665 14.656 11.834 1.00 87.88 200 ILE A N 1
ATOM 1523 C CA . ILE A 1 200 ? -25.675 16.123 11.912 1.00 87.88 200 ILE A CA 1
ATOM 1524 C C . ILE A 1 200 ? -27.117 16.648 11.999 1.00 87.88 200 ILE A C 1
ATOM 1526 O O . ILE A 1 200 ? -27.408 17.468 12.864 1.00 87.88 200 ILE A O 1
ATOM 1530 N N . SER A 1 201 ? -28.038 16.148 11.170 1.00 90.31 201 SER A N 1
ATOM 1531 C CA . SER A 1 201 ? -29.463 16.506 11.221 1.00 90.31 201 SER A CA 1
ATOM 1532 C C . SER A 1 201 ? -30.081 16.182 12.588 1.00 90.31 201 SER A C 1
ATOM 1534 O O . SER A 1 201 ? -30.783 17.019 13.158 1.00 90.31 201 SER A O 1
ATOM 1536 N N . ALA A 1 202 ? -29.753 15.018 13.161 1.00 87.06 202 ALA A N 1
ATOM 1537 C CA . ALA A 1 202 ? -30.248 14.583 14.465 1.00 87.06 202 ALA A CA 1
ATOM 1538 C C . ALA A 1 202 ? -29.821 15.502 15.627 1.00 87.06 202 ALA A C 1
ATOM 1540 O O . ALA A 1 202 ? -30.641 15.752 16.510 1.00 87.06 202 ALA A O 1
ATOM 1541 N N . LEU A 1 203 ? -28.598 16.059 15.616 1.00 87.69 203 LEU A N 1
ATOM 1542 C CA . LEU A 1 203 ? -28.142 17.020 16.641 1.00 87.69 203 LEU A CA 1
ATOM 1543 C C . LEU A 1 203 ? -29.066 18.244 16.749 1.00 87.69 203 LEU A C 1
ATOM 1545 O O . LEU A 1 203 ? -29.292 18.755 17.844 1.00 87.69 203 LEU A O 1
ATOM 1549 N N . PHE A 1 204 ? -29.627 18.691 15.624 1.00 93.00 204 PHE A N 1
ATOM 1550 C CA . PHE A 1 204 ? -30.492 19.872 15.557 1.00 93.00 204 PHE A CA 1
ATOM 1551 C C . PHE A 1 204 ? -31.992 19.542 15.488 1.00 93.00 204 PHE A C 1
ATOM 1553 O O . PHE A 1 204 ? -32.807 20.452 15.353 1.00 93.00 204 PHE A O 1
ATOM 1560 N N . GLY A 1 205 ? -32.376 18.262 15.596 1.00 90.38 205 GLY A N 1
ATOM 1561 C CA . GLY A 1 205 ? -33.773 17.819 15.494 1.00 90.38 205 GLY A CA 1
ATOM 1562 C C . GLY A 1 205 ? -34.373 17.943 14.087 1.00 90.38 205 GLY A C 1
ATOM 1563 O O . GLY A 1 205 ? -35.587 18.068 13.942 1.00 90.38 205 GLY A O 1
ATOM 1564 N N . VAL A 1 206 ? -33.532 17.945 13.051 1.00 93.62 206 VAL A N 1
ATOM 1565 C CA . VAL A 1 206 ? -33.916 18.161 11.650 1.00 93.62 206 VAL A CA 1
ATOM 1566 C C . VAL A 1 206 ? -34.081 16.824 10.926 1.00 93.62 206 VAL A C 1
ATOM 1568 O O . VAL A 1 206 ? -33.364 15.862 11.196 1.00 93.62 206 VAL A O 1
ATOM 1571 N N . ASP A 1 207 ? -35.009 16.763 9.970 1.00 91.81 207 ASP A N 1
ATOM 1572 C CA . ASP A 1 207 ? -35.117 15.627 9.053 1.00 91.81 207 ASP A CA 1
ATOM 1573 C C . ASP A 1 207 ? -33.873 15.501 8.149 1.00 91.81 207 ASP A C 1
ATOM 1575 O O . ASP A 1 207 ? -33.378 16.482 7.586 1.00 91.81 207 ASP A O 1
ATOM 1579 N N . THR A 1 208 ? -33.398 14.268 7.961 1.00 89.62 208 THR A N 1
ATOM 1580 C CA . THR A 1 208 ? -32.213 13.986 7.137 1.00 89.62 208 THR A CA 1
ATOM 1581 C C . THR A 1 208 ? -32.465 14.314 5.665 1.00 89.62 208 THR A C 1
ATOM 1583 O O . THR A 1 208 ? -31.596 14.903 5.021 1.00 89.62 208 THR A O 1
ATOM 1586 N N . GLY A 1 209 ? -33.660 14.020 5.138 1.00 88.88 209 GLY A N 1
ATOM 1587 C CA . GLY A 1 209 ? -34.036 14.336 3.757 1.00 88.88 209 GLY A CA 1
ATOM 1588 C C . GLY A 1 209 ? -33.991 15.840 3.468 1.00 88.88 209 GLY A C 1
ATOM 1589 O O . GLY A 1 209 ? -33.425 16.266 2.460 1.00 88.88 209 GLY A O 1
ATOM 1590 N N . ARG A 1 210 ? -34.488 16.664 4.398 1.00 91.00 210 ARG A N 1
ATOM 1591 C CA . ARG A 1 210 ? -34.395 18.133 4.338 1.00 91.00 210 ARG A CA 1
ATOM 1592 C C . ARG A 1 210 ? -32.948 18.630 4.321 1.00 91.00 210 ARG A C 1
ATOM 1594 O O . ARG A 1 210 ? -32.641 19.536 3.548 1.00 91.00 210 ARG A O 1
ATOM 1601 N N . THR A 1 211 ? -32.044 18.056 5.121 1.00 93.62 211 THR A N 1
ATOM 1602 C CA . THR A 1 211 ? -30.614 18.426 5.082 1.00 93.62 211 THR A CA 1
ATOM 1603 C C . THR A 1 211 ? -29.928 17.953 3.796 1.00 93.62 211 THR A C 1
ATOM 1605 O O . THR A 1 211 ? -29.143 18.704 3.221 1.00 93.62 211 THR A O 1
ATOM 1608 N N . LEU A 1 212 ? -30.249 16.759 3.290 1.00 88.81 212 LEU A N 1
ATOM 1609 C CA . LEU A 1 212 ? -29.725 16.256 2.015 1.00 88.81 212 LEU A CA 1
ATOM 1610 C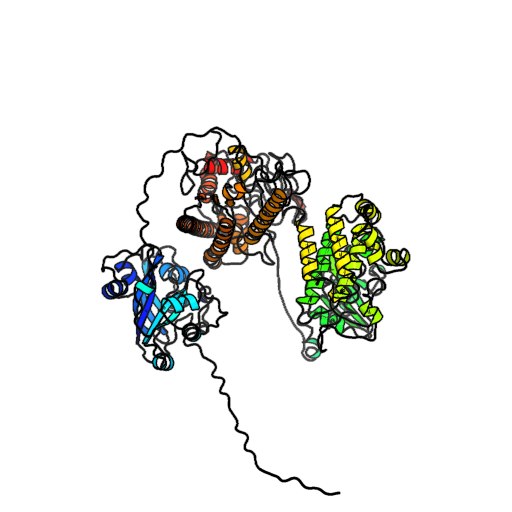 C . LEU A 1 212 ? -30.142 17.157 0.838 1.00 88.81 212 LEU A C 1
ATOM 1612 O O . LEU A 1 212 ? -29.284 17.652 0.104 1.00 88.81 212 LEU A O 1
ATOM 1616 N N . ALA A 1 213 ? -31.437 17.470 0.719 1.00 89.81 213 ALA A N 1
ATOM 1617 C CA . ALA A 1 213 ? -31.972 18.360 -0.314 1.00 89.81 213 ALA A CA 1
ATOM 1618 C C . ALA A 1 213 ? -31.417 19.797 -0.218 1.00 89.81 213 ALA A C 1
ATOM 1620 O O . ALA A 1 213 ? -31.159 20.436 -1.242 1.00 89.81 213 ALA A O 1
ATOM 1621 N N . ALA A 1 214 ? -31.159 20.292 1.000 1.00 91.38 214 ALA A N 1
ATOM 1622 C CA . ALA A 1 214 ? -30.549 21.605 1.219 1.00 91.38 214 ALA A CA 1
ATOM 1623 C C . ALA A 1 214 ? -29.112 21.729 0.659 1.00 91.38 214 ALA A C 1
ATOM 1625 O O . ALA A 1 214 ? -28.641 22.846 0.451 1.00 91.38 214 ALA A O 1
ATOM 1626 N N . ASN A 1 215 ? -28.436 20.603 0.398 1.00 93.25 215 ASN A N 1
ATOM 1627 C CA . ASN A 1 215 ? -27.036 20.545 -0.042 1.00 93.25 215 ASN A CA 1
ATOM 1628 C C . ASN A 1 215 ? -26.841 19.779 -1.371 1.00 93.25 215 ASN A C 1
ATOM 1630 O O . ASN A 1 215 ? -25.710 19.572 -1.806 1.00 93.25 215 ASN A O 1
ATOM 1634 N N . GLY A 1 216 ? -27.917 19.317 -2.020 1.00 88.12 216 GLY A N 1
ATOM 1635 C CA . GLY A 1 216 ? -27.823 18.522 -3.253 1.00 88.12 216 GLY A CA 1
ATOM 1636 C C . GLY A 1 216 ? -27.211 17.132 -3.060 1.00 88.12 216 GLY A C 1
ATOM 1637 O O . GLY A 1 216 ? -26.550 16.620 -3.960 1.00 88.12 216 GLY A O 1
ATOM 1638 N N . LEU A 1 217 ? -27.389 16.544 -1.876 1.00 83.88 217 LEU A N 1
ATOM 1639 C CA . LEU A 1 217 ? -26.804 15.262 -1.489 1.00 83.88 217 LEU A CA 1
ATOM 1640 C C . LEU A 1 217 ? -27.807 14.106 -1.602 1.00 83.88 217 LEU A C 1
ATOM 1642 O O . LEU A 1 217 ? -29.019 14.296 -1.531 1.00 83.88 217 LEU A O 1
ATOM 1646 N N . SER A 1 218 ? -27.274 12.891 -1.720 1.00 78.56 218 SER A N 1
ATOM 1647 C CA . SER A 1 218 ? -28.000 11.620 -1.595 1.00 78.56 218 SER A CA 1
ATOM 1648 C C . SER A 1 218 ? -27.650 10.931 -0.272 1.00 78.56 218 SER A C 1
ATOM 1650 O O . SER A 1 218 ? -26.622 11.245 0.327 1.00 78.56 218 SER A O 1
ATOM 1652 N N . GLU A 1 219 ? -28.433 9.941 0.162 1.00 68.88 219 GLU A N 1
ATOM 1653 C CA . GLU A 1 219 ? -28.104 9.132 1.353 1.00 68.88 219 GLU A CA 1
ATOM 1654 C C . GLU A 1 219 ? -26.746 8.413 1.231 1.00 68.88 219 GLU A C 1
ATOM 1656 O O . GLU A 1 219 ? -26.062 8.193 2.226 1.00 68.88 219 GLU A O 1
ATOM 1661 N N . THR A 1 220 ? -26.317 8.109 0.002 1.00 57.00 220 THR A N 1
ATOM 1662 C CA . THR A 1 220 ? -25.007 7.523 -0.326 1.00 57.00 220 THR A CA 1
ATOM 1663 C C . THR A 1 220 ? -23.866 8.542 -0.461 1.00 57.00 220 THR A C 1
ATOM 1665 O O . THR A 1 220 ? -22.730 8.155 -0.735 1.00 57.00 220 THR A O 1
ATOM 1668 N N . SER A 1 221 ? -24.126 9.845 -0.320 1.00 61.62 221 SER A N 1
ATOM 1669 C CA . SER A 1 221 ? -23.112 10.882 -0.544 1.00 61.62 221 SER A CA 1
ATOM 1670 C C . SER A 1 221 ? -22.176 11.056 0.655 1.00 61.62 221 SER A C 1
ATOM 1672 O O . SER A 1 221 ? -22.602 11.377 1.763 1.00 61.62 221 SER A O 1
ATOM 1674 N N . ILE A 1 222 ? -20.872 10.919 0.407 1.00 61.59 222 ILE A N 1
ATOM 1675 C CA . ILE A 1 222 ? -19.819 11.134 1.407 1.00 61.59 222 ILE A CA 1
ATOM 1676 C C . ILE A 1 222 ? -19.615 12.638 1.638 1.00 61.59 222 ILE A C 1
ATOM 1678 O O . ILE A 1 222 ? -19.396 13.395 0.690 1.00 61.59 222 ILE A O 1
ATOM 1682 N N . VAL A 1 223 ? -19.635 13.053 2.905 1.00 69.25 223 VAL A N 1
ATOM 1683 C CA . VAL A 1 223 ? -19.257 14.404 3.342 1.00 69.25 223 VAL A CA 1
ATOM 1684 C C . VAL A 1 223 ? -17.802 14.436 3.821 1.00 69.25 223 VAL A C 1
ATOM 1686 O O . VAL A 1 223 ? -17.309 13.484 4.423 1.00 69.25 223 VAL A O 1
ATOM 1689 N N . TYR A 1 224 ? -17.107 15.537 3.541 1.00 63.75 224 TYR A N 1
ATOM 1690 C CA . TYR A 1 224 ? -15.678 15.722 3.798 1.00 63.75 224 TYR A CA 1
ATOM 1691 C C . TYR A 1 224 ? -15.426 16.790 4.874 1.00 63.75 224 TYR A C 1
ATOM 1693 O O . TYR A 1 224 ? -16.074 17.839 4.856 1.00 63.75 224 TYR A O 1
ATOM 1701 N N . PRO A 1 225 ? -14.476 16.574 5.797 1.00 65.06 225 PRO A N 1
ATOM 1702 C CA . PRO A 1 225 ? -14.077 17.581 6.780 1.00 65.06 225 PRO A CA 1
ATOM 1703 C C . PRO A 1 225 ? -13.494 18.853 6.163 1.00 65.06 225 PRO A C 1
ATOM 1705 O O . PRO A 1 225 ? -13.043 18.843 5.019 1.00 65.06 225 PRO A O 1
ATOM 1708 N N . PHE A 1 226 ? -13.496 19.943 6.938 1.00 71.69 226 PHE A N 1
ATOM 1709 C CA . PHE A 1 226 ? -13.127 21.291 6.467 1.00 71.69 226 PHE A CA 1
ATOM 1710 C C . PHE A 1 226 ? -14.018 21.781 5.309 1.00 71.69 226 PHE A C 1
ATOM 1712 O O . PHE A 1 226 ? -13.594 22.528 4.430 1.00 71.69 226 PHE A O 1
ATOM 1719 N N . THR A 1 227 ? -15.285 21.364 5.325 1.00 85.50 227 THR A N 1
ATOM 1720 C CA . THR A 1 227 ? -16.352 21.895 4.472 1.00 85.50 227 THR A CA 1
ATOM 1721 C C . THR A 1 227 ? -17.573 22.229 5.330 1.00 85.50 227 THR A C 1
ATOM 1723 O O . THR A 1 227 ? -17.693 21.765 6.471 1.00 85.50 227 THR A O 1
ATOM 1726 N N . THR A 1 228 ? -18.490 23.030 4.786 1.00 91.25 228 THR A N 1
ATOM 1727 C CA . THR A 1 228 ? -19.760 23.357 5.446 1.00 91.25 228 THR A CA 1
ATOM 1728 C C . THR A 1 228 ? -20.934 22.573 4.867 1.00 91.25 228 THR A C 1
ATOM 1730 O O . THR A 1 228 ? -20.970 22.269 3.676 1.00 91.25 228 THR A O 1
ATOM 1733 N N . LEU A 1 229 ? -21.909 22.282 5.729 1.00 93.25 229 LEU A N 1
ATOM 1734 C CA . LEU A 1 229 ? -23.204 21.691 5.405 1.00 93.25 229 LEU A CA 1
ATOM 1735 C C . LEU A 1 229 ? -24.309 22.640 5.881 1.00 93.25 229 LEU A C 1
ATOM 1737 O O . LEU A 1 229 ? -24.317 23.030 7.048 1.00 93.25 229 LEU A O 1
ATOM 1741 N N . LEU A 1 230 ? -25.247 23.009 5.011 1.00 95.56 230 LEU A N 1
ATOM 1742 C CA . LEU A 1 230 ? -26.396 23.832 5.387 1.00 95.56 230 LEU A CA 1
ATOM 1743 C C . LEU A 1 230 ? -27.460 22.976 6.080 1.00 95.56 230 LEU A C 1
ATOM 1745 O O . LEU A 1 230 ? -28.121 22.156 5.443 1.00 95.56 230 LEU A O 1
ATOM 1749 N N . VAL A 1 231 ? -27.646 23.187 7.381 1.00 96.94 231 VAL A N 1
ATOM 1750 C CA . VAL A 1 231 ? -28.693 22.543 8.181 1.00 96.94 231 VAL A CA 1
ATOM 1751 C C . VAL A 1 231 ? -29.905 23.489 8.267 1.00 96.94 231 VAL A C 1
ATOM 1753 O O . VAL A 1 231 ? -29.761 24.602 8.783 1.00 96.94 231 VAL A O 1
ATOM 1756 N N . PRO A 1 232 ? -31.088 23.102 7.746 1.00 96.50 232 PRO A N 1
ATOM 1757 C CA . PRO A 1 232 ? -32.283 23.943 7.777 1.00 96.50 232 PRO A CA 1
ATOM 1758 C C . PRO A 1 232 ? -33.013 23.854 9.125 1.00 96.50 232 PRO A C 1
ATOM 1760 O O . PRO A 1 232 ? -33.501 22.789 9.496 1.00 96.50 232 PRO A O 1
ATOM 1763 N N . LEU A 1 233 ? -33.124 24.978 9.839 1.00 96.38 233 LEU A N 1
ATOM 1764 C CA . LEU A 1 233 ? -33.699 25.056 11.185 1.00 96.38 233 LEU A CA 1
ATOM 1765 C C . LEU A 1 233 ? -35.051 25.791 11.207 1.00 96.38 233 LEU A C 1
ATOM 1767 O O . LEU A 1 233 ? -35.241 26.804 10.525 1.00 96.38 233 LEU A O 1
ATOM 1771 N N . GLN A 1 234 ? -35.975 25.311 12.042 1.00 94.62 234 GLN A N 1
ATOM 1772 C CA . GLN A 1 234 ? -37.232 26.010 12.350 1.00 94.62 234 GLN A CA 1
ATOM 1773 C C . GLN A 1 234 ? -37.025 27.060 13.456 1.00 94.62 234 GLN A C 1
ATOM 1775 O O . GLN A 1 234 ? -37.487 28.191 13.320 1.00 94.62 234 GLN A O 1
ATOM 1780 N N . ASP A 1 235 ? -36.247 26.718 14.484 1.00 94.00 235 ASP A N 1
ATOM 1781 C CA . ASP A 1 235 ? -35.907 27.563 15.635 1.00 94.00 235 ASP A CA 1
ATOM 1782 C C . ASP A 1 235 ? -34.395 27.876 15.691 1.00 94.00 235 ASP A C 1
ATOM 1784 O O . ASP A 1 235 ? -33.598 27.192 15.040 1.00 94.00 235 ASP A O 1
ATOM 1788 N N . PRO A 1 236 ? -33.953 28.886 16.466 1.00 94.25 236 PRO A N 1
ATOM 1789 C CA . PRO A 1 236 ? -32.534 29.108 16.747 1.00 94.25 236 PRO A CA 1
ATOM 1790 C C . PRO A 1 236 ? -31.865 27.887 17.411 1.00 94.25 236 PRO A C 1
ATOM 1792 O O . PRO A 1 236 ? -32.469 27.277 18.298 1.00 94.25 236 PRO A O 1
ATOM 1795 N N . PRO A 1 237 ? -30.611 27.545 17.056 1.00 94.75 237 PRO A N 1
ATOM 1796 C CA . PRO A 1 237 ? -29.899 26.427 17.670 1.00 94.75 237 PRO A CA 1
ATOM 1797 C C . PRO A 1 237 ? -29.509 26.745 19.121 1.00 94.75 237 PRO A C 1
ATOM 1799 O O . PRO A 1 237 ? -29.256 27.900 19.467 1.00 94.75 237 PRO A O 1
ATOM 1802 N N . THR A 1 238 ? -29.422 25.727 19.975 1.00 91.25 238 THR A N 1
ATOM 1803 C CA . THR A 1 238 ? -29.168 25.883 21.418 1.00 91.25 238 THR A CA 1
ATOM 1804 C C . THR A 1 238 ? -27.859 25.229 21.859 1.00 91.25 238 THR A C 1
ATOM 1806 O O . THR A 1 238 ? -27.419 24.220 21.309 1.00 91.25 238 THR A O 1
ATOM 1809 N N . SER A 1 239 ? -27.227 25.784 22.898 1.00 86.94 239 SER A N 1
ATOM 1810 C CA . SER A 1 239 ? -25.965 25.282 23.469 1.00 86.94 239 SER A CA 1
ATOM 1811 C C . SER A 1 239 ? -25.998 23.792 23.842 1.00 86.94 239 SER A C 1
ATOM 1813 O O . SER A 1 239 ? -24.978 23.109 23.735 1.00 86.94 239 SER A O 1
ATOM 1815 N N . SER A 1 240 ? -27.164 23.262 24.220 1.00 83.56 240 SER A N 1
ATOM 1816 C CA . SER A 1 240 ? -27.385 21.846 24.533 1.00 83.56 240 SER A CA 1
ATOM 1817 C C . SER A 1 240 ? -27.303 20.907 23.324 1.00 83.56 240 SER A C 1
ATOM 1819 O O . SER A 1 240 ? -27.034 19.727 23.517 1.00 83.56 240 SER A O 1
ATOM 1821 N N . GLN A 1 241 ? -27.480 21.397 22.092 1.00 82.50 241 GLN A N 1
ATOM 1822 C CA . GLN A 1 241 ? -27.345 20.592 20.865 1.00 82.50 241 GLN A CA 1
ATOM 1823 C C . GLN A 1 241 ? -25.878 20.329 20.487 1.00 82.50 241 GLN A C 1
ATOM 1825 O O . GLN A 1 241 ? -25.579 19.362 19.792 1.00 82.50 241 GLN A O 1
ATOM 1830 N N . VAL A 1 242 ? -24.953 21.178 20.954 1.00 80.44 242 VAL A N 1
ATOM 1831 C CA . VAL A 1 242 ? -23.504 21.086 20.670 1.00 80.44 242 VAL A CA 1
ATOM 1832 C C . VAL A 1 242 ? -22.654 20.729 21.896 1.00 80.44 242 VAL A C 1
ATOM 1834 O O . VAL A 1 242 ? -21.447 20.519 21.775 1.00 80.44 242 VAL A O 1
ATOM 1837 N N . THR A 1 243 ? -23.265 20.641 23.081 1.00 66.00 243 THR A N 1
ATOM 1838 C CA . THR A 1 243 ? -22.595 20.257 24.332 1.00 66.00 243 THR A CA 1
ATOM 1839 C C . THR A 1 243 ? -22.908 18.798 24.649 1.00 66.00 243 THR A C 1
ATOM 1841 O O . THR A 1 243 ? -24.057 18.456 24.917 1.00 66.00 243 THR A O 1
ATOM 1844 N N . ALA A 1 244 ? -21.889 17.935 24.648 1.00 51.97 244 ALA A N 1
ATOM 1845 C CA . ALA A 1 244 ? -22.059 16.531 25.019 1.00 51.97 244 ALA A CA 1
ATOM 1846 C C . ALA A 1 244 ? -22.599 16.398 26.463 1.00 51.97 244 ALA A C 1
ATOM 1848 O O . ALA A 1 244 ? -22.147 17.135 27.347 1.00 51.97 244 ALA A O 1
ATOM 1849 N N . PRO A 1 245 ? -23.536 15.468 26.734 1.00 36.91 245 PRO A N 1
ATOM 1850 C CA . PRO A 1 245 ? -24.055 15.261 28.080 1.00 36.91 245 PRO A CA 1
ATOM 1851 C C . PRO A 1 245 ? -22.930 14.789 29.006 1.00 36.91 245 PRO A C 1
ATOM 1853 O O . PRO A 1 245 ? -22.246 13.807 28.713 1.00 36.91 245 PRO A O 1
ATOM 1856 N N . GLN A 1 246 ? -22.735 15.477 30.134 1.00 31.11 246 GLN A N 1
ATOM 1857 C CA . GLN A 1 246 ? -21.759 15.032 31.127 1.00 31.11 246 GLN A CA 1
ATOM 1858 C C . GLN A 1 246 ? -22.202 13.690 31.734 1.00 31.11 246 GLN A C 1
ATOM 1860 O O . GLN A 1 246 ? -23.372 13.555 32.108 1.00 31.11 246 GLN A O 1
ATOM 1865 N N . PRO A 1 247 ? -21.298 12.700 31.866 1.00 31.33 247 PRO A N 1
ATOM 1866 C CA . PRO A 1 247 ? -21.612 11.472 32.582 1.00 31.33 247 PRO A CA 1
ATOM 1867 C C . PRO A 1 247 ? -21.902 11.790 34.061 1.00 31.33 247 PRO A C 1
ATOM 1869 O O . PRO A 1 247 ? -21.271 12.686 34.630 1.00 31.33 247 PRO A O 1
ATOM 1872 N N . PRO A 1 248 ? -22.840 11.074 34.708 1.00 32.53 248 PRO A N 1
ATOM 1873 C CA . PRO A 1 248 ? -23.150 11.302 36.114 1.00 32.53 248 PRO A CA 1
ATOM 1874 C C . PRO A 1 248 ? -21.918 11.023 36.994 1.00 32.53 248 PRO A C 1
ATOM 1876 O O . PRO A 1 248 ? -21.157 10.095 36.700 1.00 32.53 248 PRO A O 1
ATOM 1879 N N . PRO A 1 249 ? -21.711 11.786 38.085 1.00 32.12 249 PRO A N 1
ATOM 1880 C CA . PRO A 1 249 ? -20.571 11.576 38.969 1.00 32.12 249 PRO A CA 1
ATOM 1881 C C . PRO A 1 249 ? -20.628 10.168 39.590 1.00 32.12 249 PRO A C 1
ATOM 1883 O O . PRO A 1 249 ? -21.700 9.741 40.033 1.00 32.12 249 PRO A O 1
ATOM 1886 N N . PRO A 1 250 ? -19.501 9.432 39.642 1.00 33.78 250 PRO A N 1
ATOM 1887 C CA . PRO A 1 250 ? -19.489 8.075 40.169 1.00 33.78 250 PRO A CA 1
ATOM 1888 C C . PRO A 1 250 ? -19.837 8.064 41.668 1.00 33.78 250 PRO A C 1
ATOM 1890 O O . PRO A 1 250 ? -19.386 8.944 42.409 1.00 33.78 250 PRO A O 1
ATOM 1893 N N . PRO A 1 251 ? -20.611 7.073 42.151 1.00 33.78 251 PRO A N 1
ATOM 1894 C CA . PRO A 1 251 ? -20.914 6.949 43.572 1.00 33.78 251 PRO A CA 1
ATOM 1895 C C . PRO A 1 251 ? -19.631 6.706 44.379 1.00 33.78 251 PRO A C 1
ATOM 1897 O O . PRO A 1 251 ? -18.737 5.982 43.941 1.00 33.78 251 PRO A O 1
ATOM 1900 N N . PHE A 1 252 ? -19.552 7.304 45.572 1.00 33.06 252 PHE A N 1
ATOM 1901 C CA . PHE A 1 252 ? -18.373 7.244 46.439 1.00 33.06 252 PHE A CA 1
ATOM 1902 C C . PHE A 1 252 ? -17.930 5.799 46.715 1.00 33.06 252 PHE A C 1
ATOM 1904 O O . PHE A 1 252 ? -18.620 5.041 47.401 1.00 33.06 252 PHE A O 1
ATOM 1911 N N . ALA A 1 253 ? -16.754 5.432 46.203 1.00 31.62 253 ALA A N 1
ATOM 1912 C CA . ALA A 1 253 ? -16.184 4.106 46.387 1.00 31.62 253 ALA A CA 1
ATOM 1913 C C . ALA A 1 253 ? -15.769 3.886 47.851 1.00 31.62 253 ALA A C 1
ATOM 1915 O O . ALA A 1 253 ? -14.886 4.564 48.378 1.00 31.62 253 ALA A O 1
ATOM 1916 N N . THR A 1 254 ? -16.391 2.904 48.502 1.00 32.62 254 THR A N 1
ATOM 1917 C CA . THR A 1 254 ? -15.930 2.386 49.794 1.00 32.62 254 THR A CA 1
ATOM 1918 C C . THR A 1 254 ? -14.697 1.503 49.585 1.00 32.62 254 THR A C 1
ATOM 1920 O O . THR A 1 254 ? -14.623 0.741 48.623 1.00 32.62 254 THR A O 1
ATOM 1923 N N . LEU A 1 255 ? -13.703 1.631 50.469 1.00 31.78 255 LEU A N 1
ATOM 1924 C CA . LEU A 1 255 ? -12.414 0.938 50.357 1.00 31.78 255 LEU A CA 1
ATOM 1925 C C . LEU A 1 255 ? -12.561 -0.590 50.520 1.00 31.78 255 LEU A C 1
ATOM 1927 O O . LEU A 1 255 ? -13.013 -1.033 51.579 1.00 31.78 255 LEU A O 1
ATOM 1931 N N . PRO A 1 256 ? -12.118 -1.409 49.544 1.00 31.20 256 PRO A N 1
ATOM 1932 C CA . PRO A 1 256 ? -11.965 -2.851 49.729 1.00 31.20 256 PRO A CA 1
ATOM 1933 C C . PRO A 1 256 ? -10.736 -3.197 50.603 1.00 31.20 256 PRO A C 1
ATOM 1935 O O . PRO A 1 256 ? -9.821 -2.377 50.721 1.00 31.20 256 PRO A O 1
ATOM 1938 N N . PRO A 1 257 ? -10.669 -4.403 51.206 1.00 34.66 257 PRO A N 1
ATOM 1939 C CA . PRO A 1 257 ? -9.578 -4.782 52.110 1.00 34.66 257 PRO A CA 1
ATOM 1940 C C . PRO A 1 257 ? -8.225 -5.019 51.419 1.00 34.66 257 PRO A C 1
ATOM 1942 O O . PRO A 1 257 ? -8.142 -5.284 50.220 1.00 34.66 257 PRO A O 1
ATOM 1945 N N . SER A 1 258 ? -7.154 -4.988 52.213 1.00 33.66 258 SER A N 1
ATOM 1946 C CA . SER A 1 258 ? -5.779 -5.238 51.773 1.00 33.66 258 SER A CA 1
ATOM 1947 C C . SER A 1 258 ? -5.528 -6.693 51.347 1.00 33.66 258 SER A C 1
ATOM 1949 O O . SER A 1 258 ? -5.936 -7.642 52.015 1.00 33.66 258 SER A O 1
ATOM 1951 N N . VAL A 1 259 ? -4.780 -6.863 50.251 1.00 30.94 259 VAL A N 1
ATOM 1952 C CA . VAL A 1 259 ? -4.321 -8.164 49.729 1.00 30.94 259 VAL A CA 1
ATOM 1953 C C . VAL A 1 259 ? -2.815 -8.344 50.027 1.00 30.94 259 VAL A C 1
ATOM 1955 O O . VAL A 1 259 ? -2.079 -7.358 49.944 1.00 30.94 259 VAL A O 1
ATOM 1958 N N . PRO A 1 260 ? -2.323 -9.552 50.388 1.00 34.09 260 PRO A N 1
ATOM 1959 C CA . PRO A 1 260 ? -0.915 -9.773 50.755 1.00 34.09 260 PRO A CA 1
ATOM 1960 C C . PRO A 1 260 ? 0.093 -9.657 49.584 1.00 34.09 260 PRO A C 1
ATOM 1962 O O . PRO A 1 260 ? -0.301 -9.747 48.419 1.00 34.09 260 PRO A O 1
ATOM 1965 N N . PRO A 1 261 ? 1.405 -9.495 49.870 1.00 31.34 261 PRO A N 1
ATOM 1966 C CA . PRO A 1 261 ? 2.452 -9.358 48.850 1.00 31.34 261 PRO A CA 1
ATOM 1967 C C . PRO A 1 261 ? 2.741 -10.663 48.069 1.00 31.34 261 PRO A C 1
ATOM 1969 O O . PRO A 1 261 ? 2.424 -11.757 48.541 1.00 31.34 261 PRO A O 1
ATOM 1972 N N . PRO A 1 262 ? 3.350 -10.573 46.867 1.00 36.59 262 PRO A N 1
ATOM 1973 C CA . PRO A 1 262 ? 3.316 -11.650 45.875 1.00 36.59 262 PRO A CA 1
ATOM 1974 C C . PRO A 1 262 ? 4.370 -12.753 46.067 1.00 36.59 262 PRO A C 1
ATOM 1976 O O . PRO A 1 262 ? 5.559 -12.487 46.237 1.00 36.59 262 PRO A O 1
ATOM 1979 N N . SER A 1 263 ? 3.952 -14.008 45.882 1.00 27.14 263 SER A N 1
ATOM 1980 C CA . SER A 1 263 ? 4.844 -15.149 45.630 1.00 27.14 263 SER A CA 1
ATOM 1981 C C . SER A 1 263 ? 5.407 -15.101 44.202 1.00 27.14 263 SER A C 1
ATOM 1983 O O . SER A 1 263 ? 4.650 -14.957 43.240 1.00 27.14 263 SER A O 1
ATOM 1985 N N . GLY A 1 264 ? 6.726 -15.234 44.048 1.00 35.03 264 GLY A N 1
ATOM 1986 C CA . GLY A 1 264 ? 7.412 -15.049 42.765 1.00 35.03 264 GLY A CA 1
ATOM 1987 C C . GLY A 1 264 ? 7.168 -16.148 41.719 1.00 35.03 264 GLY A C 1
ATOM 1988 O O . GLY A 1 264 ? 7.134 -17.334 42.035 1.00 35.03 264 GLY A O 1
ATOM 1989 N N . GLY A 1 265 ? 7.090 -15.737 40.449 1.00 25.47 265 GLY A N 1
ATOM 1990 C CA . GLY A 1 265 ? 7.064 -16.596 39.260 1.00 25.47 265 GLY A CA 1
ATOM 1991 C C . GLY A 1 265 ? 7.667 -15.853 38.060 1.00 25.47 265 GLY A C 1
ATOM 1992 O O . GLY A 1 265 ? 7.487 -14.642 37.933 1.00 25.47 265 GLY A O 1
ATOM 1993 N N . SER A 1 266 ? 8.446 -16.545 37.224 1.00 33.75 266 SER A N 1
ATOM 1994 C CA . SER A 1 266 ? 9.330 -15.919 36.221 1.00 33.75 266 SER A CA 1
ATOM 1995 C C . SER A 1 266 ? 8.733 -15.844 34.804 1.00 33.75 266 SER A C 1
ATOM 1997 O O . SER A 1 266 ? 7.866 -16.633 34.446 1.00 33.75 266 SER A O 1
ATOM 1999 N N . SER A 1 267 ? 9.313 -14.958 33.982 1.00 33.31 267 SER A N 1
ATOM 2000 C CA . SER A 1 267 ? 9.113 -14.771 32.532 1.00 33.31 267 SER A CA 1
ATOM 2001 C C . SER A 1 267 ? 7.770 -14.167 32.070 1.00 33.31 267 SER A C 1
ATOM 2003 O O . SER A 1 267 ? 6.697 -14.724 32.279 1.00 33.31 267 SER A O 1
ATOM 2005 N N . LYS A 1 268 ? 7.856 -13.025 31.370 1.00 35.34 268 LYS A N 1
ATOM 2006 C CA . LYS A 1 268 ? 6.780 -12.352 30.612 1.00 35.34 268 LYS A CA 1
ATOM 2007 C C . LYS A 1 268 ? 7.363 -11.853 29.280 1.00 35.34 268 LYS A C 1
ATOM 2009 O O . LYS A 1 268 ? 8.538 -11.482 29.262 1.00 35.34 268 LYS A O 1
ATOM 2014 N N . THR A 1 269 ? 6.605 -11.866 28.178 1.00 33.56 269 THR A N 1
ATOM 2015 C CA . THR A 1 269 ? 7.074 -11.390 26.853 1.00 33.56 269 THR A CA 1
ATOM 2016 C C . THR A 1 269 ? 5.909 -10.916 25.948 1.00 33.56 269 THR A C 1
ATOM 2018 O O . THR A 1 269 ? 4.753 -11.100 26.320 1.00 33.56 269 THR A O 1
ATOM 2021 N N . TRP A 1 270 ? 6.212 -10.264 24.812 1.00 43.88 270 TRP A N 1
ATOM 2022 C CA . TRP A 1 270 ? 5.391 -9.248 24.116 1.00 43.88 270 TRP A CA 1
ATOM 2023 C C . TRP A 1 270 ? 5.225 -9.526 22.586 1.00 43.88 270 TRP A C 1
ATOM 2025 O O . TRP A 1 270 ? 5.545 -10.625 22.140 1.00 43.88 270 TRP A O 1
ATOM 2035 N N . ILE A 1 271 ? 4.692 -8.574 21.785 1.00 29.11 271 ILE A N 1
ATOM 2036 C CA . ILE A 1 271 ? 4.373 -8.662 20.323 1.00 29.11 271 ILE A CA 1
ATOM 2037 C C . ILE A 1 271 ? 4.509 -7.244 19.683 1.00 29.11 271 ILE A C 1
ATOM 2039 O O . ILE A 1 271 ? 4.110 -6.306 20.363 1.00 29.11 271 ILE A O 1
ATOM 2043 N N . TYR A 1 272 ? 5.048 -7.064 18.449 1.00 38.19 272 TYR A N 1
ATOM 2044 C CA . TYR A 1 272 ? 5.602 -5.778 17.911 1.00 38.19 272 TYR A CA 1
ATOM 2045 C C . TYR A 1 272 ? 5.611 -5.613 16.352 1.00 38.19 272 TYR A C 1
ATOM 2047 O O . TYR A 1 272 ? 5.595 -6.618 15.648 1.00 38.19 272 TYR A O 1
ATOM 2055 N N . VAL A 1 273 ? 5.720 -4.373 15.817 1.00 36.91 273 VAL A N 1
ATOM 2056 C CA . VAL A 1 273 ? 5.520 -3.943 14.389 1.00 36.91 273 VAL A CA 1
ATOM 2057 C C . VAL A 1 273 ? 6.229 -2.567 14.104 1.00 36.91 273 VAL A C 1
ATOM 2059 O O . VAL A 1 273 ? 6.507 -1.893 15.091 1.00 36.91 273 VAL A O 1
ATOM 2062 N N . VAL A 1 274 ? 6.552 -1.979 12.915 1.00 37.09 274 VAL A N 1
ATOM 2063 C CA . VAL A 1 274 ? 7.013 -2.325 11.517 1.00 37.09 274 VAL A CA 1
ATOM 2064 C C . VAL A 1 274 ? 7.635 -1.045 10.869 1.00 37.09 274 VAL A C 1
ATOM 2066 O O . VAL A 1 274 ? 7.108 0.024 11.144 1.00 37.09 274 VAL A O 1
ATOM 2069 N N . SER A 1 275 ? 8.660 -1.138 9.986 1.00 29.09 275 SER A N 1
ATOM 2070 C CA . SER A 1 275 ? 9.145 -0.092 9.017 1.00 29.09 275 SER A CA 1
ATOM 2071 C C . SER A 1 275 ? 10.020 -0.741 7.890 1.00 29.09 275 SER A C 1
ATOM 2073 O O . SER A 1 275 ? 10.182 -1.962 7.944 1.00 29.09 275 SER A O 1
ATOM 2075 N N . GLU A 1 276 ? 10.618 -0.121 6.843 1.00 29.91 276 GLU A N 1
ATOM 2076 C CA . GLU A 1 276 ? 10.712 1.287 6.354 1.00 29.91 276 GLU A CA 1
ATOM 2077 C C . GLU A 1 276 ? 10.400 1.369 4.810 1.00 29.91 276 GLU A C 1
ATOM 2079 O O . GLU A 1 276 ? 9.240 1.110 4.475 1.00 29.91 276 GLU A O 1
ATOM 2084 N N . SER A 1 277 ? 11.312 1.665 3.845 1.00 29.84 277 SER A N 1
ATOM 2085 C CA . SER A 1 277 ? 10.955 2.045 2.425 1.00 29.84 277 SER A CA 1
ATOM 2086 C C . SER A 1 277 ? 11.877 1.537 1.276 1.00 29.84 277 SER A C 1
ATOM 2088 O O . SER A 1 277 ? 13.074 1.441 1.473 1.00 29.84 277 SER A O 1
ATOM 2090 N N . ILE A 1 278 ? 11.373 1.349 0.036 1.00 28.86 278 ILE A N 1
ATOM 2091 C CA . ILE A 1 278 ? 12.140 1.333 -1.254 1.00 28.86 278 ILE A CA 1
ATOM 2092 C C . ILE A 1 278 ? 11.224 1.808 -2.406 1.00 28.86 278 ILE A C 1
ATOM 2094 O O . ILE A 1 278 ? 10.032 1.551 -2.331 1.00 28.86 278 ILE A O 1
ATOM 2098 N N . GLU A 1 279 ? 11.747 2.418 -3.487 1.00 32.59 279 GLU A N 1
ATOM 2099 C CA . GLU A 1 279 ? 11.005 2.701 -4.744 1.00 32.59 279 GLU A CA 1
ATOM 2100 C C . GLU A 1 279 ? 11.849 2.495 -6.031 1.00 32.59 279 GLU A C 1
ATOM 2102 O O . GLU A 1 279 ? 13.079 2.531 -5.993 1.00 32.59 279 GLU A O 1
ATOM 2107 N N . LYS A 1 280 ? 11.184 2.303 -7.189 1.00 26.39 280 LYS A N 1
ATOM 2108 C CA . LYS A 1 280 ? 11.770 2.222 -8.553 1.00 26.39 280 LYS A CA 1
ATOM 2109 C C . LYS A 1 280 ? 10.999 3.157 -9.522 1.00 26.39 280 LYS A C 1
ATOM 2111 O O . LYS A 1 280 ? 9.787 3.287 -9.368 1.00 26.39 280 LYS A O 1
ATOM 2116 N N . PRO A 1 281 ? 11.644 3.798 -10.522 1.00 28.09 281 PRO A N 1
ATOM 2117 C CA . PRO A 1 281 ? 11.013 4.835 -11.355 1.00 28.09 281 PRO A CA 1
ATOM 2118 C C . PRO A 1 281 ? 10.234 4.318 -12.585 1.00 28.09 281 PRO A C 1
ATOM 2120 O O . PRO A 1 281 ? 10.603 3.316 -13.195 1.00 28.09 281 PRO A O 1
ATOM 2123 N N . LEU A 1 282 ? 9.220 5.085 -13.014 1.00 23.50 282 LEU A N 1
ATOM 2124 C CA . LEU A 1 282 ? 8.430 4.899 -14.248 1.00 23.50 282 LEU A CA 1
ATOM 2125 C C . LEU A 1 282 ? 8.662 6.042 -15.267 1.00 23.50 282 LEU A C 1
ATOM 2127 O O . LEU A 1 282 ? 9.141 7.117 -14.905 1.00 23.50 282 LEU A O 1
ATOM 2131 N N . LYS A 1 283 ? 8.317 5.813 -16.546 1.00 25.80 283 LYS A N 1
ATOM 2132 C CA . LYS A 1 283 ? 8.465 6.753 -17.684 1.00 25.80 283 LYS A CA 1
ATOM 2133 C C . LYS A 1 283 ? 7.160 6.913 -18.486 1.00 25.80 283 LYS A C 1
ATOM 2135 O O . LYS A 1 283 ? 6.329 6.009 -18.469 1.00 25.80 283 LYS A O 1
ATOM 2140 N N . LYS A 1 284 ? 7.019 8.024 -19.230 1.00 24.45 284 LYS A N 1
ATOM 2141 C CA . LYS A 1 284 ? 5.939 8.276 -20.210 1.00 24.45 284 LYS A CA 1
ATOM 2142 C C . LYS A 1 284 ? 6.336 9.383 -21.212 1.00 24.45 284 LYS A C 1
ATOM 2144 O O . LYS A 1 284 ? 6.980 10.331 -20.779 1.00 24.45 284 LYS A O 1
ATOM 2149 N N . GLU A 1 285 ? 5.930 9.276 -22.482 1.00 24.11 285 GLU A N 1
ATOM 2150 C CA . GLU A 1 285 ? 6.118 10.249 -23.593 1.00 24.11 285 GLU A CA 1
ATOM 2151 C C . GLU A 1 285 ? 4.926 10.163 -24.595 1.00 24.11 285 GLU A C 1
ATOM 2153 O O . GLU A 1 285 ? 4.127 9.231 -24.477 1.00 24.11 285 GLU A O 1
ATOM 2158 N N . ALA A 1 286 ? 4.782 11.156 -25.493 1.00 22.55 286 ALA A N 1
ATOM 2159 C CA . ALA A 1 286 ? 3.640 11.461 -26.398 1.00 22.55 286 ALA A CA 1
ATOM 2160 C C . ALA A 1 286 ? 4.052 12.594 -27.389 1.00 22.55 286 ALA A C 1
ATOM 2162 O O . ALA A 1 286 ? 4.982 13.321 -27.033 1.00 22.55 286 ALA A O 1
ATOM 2163 N N . ASP A 1 287 ? 3.471 12.921 -28.562 1.00 26.12 287 ASP A N 1
ATOM 2164 C CA . ASP A 1 287 ? 2.560 12.333 -29.597 1.00 26.12 287 ASP A CA 1
ATOM 2165 C C . ASP A 1 287 ? 2.890 13.118 -30.935 1.00 26.12 287 ASP A C 1
ATOM 2167 O O . ASP A 1 287 ? 3.960 13.730 -30.970 1.00 26.12 287 ASP A O 1
ATOM 2171 N N . GLU A 1 288 ? 2.201 13.218 -32.095 1.00 26.73 288 GLU A N 1
ATOM 2172 C CA . GLU A 1 288 ? 0.877 12.836 -32.658 1.00 26.73 288 GLU A CA 1
ATOM 2173 C C . GLU A 1 288 ? 0.976 12.699 -34.233 1.00 26.73 288 GLU A C 1
ATOM 2175 O O . GLU A 1 288 ? 1.954 12.122 -34.703 1.00 26.73 288 GLU A O 1
ATOM 2180 N N . ASP A 1 289 ? 0.029 13.247 -35.035 1.00 25.89 289 ASP A N 1
ATOM 2181 C CA . ASP A 1 289 ? -0.027 13.426 -36.525 1.00 25.89 289 ASP A CA 1
ATOM 2182 C C . ASP A 1 289 ? -0.061 12.182 -37.473 1.00 25.89 289 ASP A C 1
ATOM 2184 O O . ASP A 1 289 ? 0.673 11.214 -37.299 1.00 25.89 289 ASP A O 1
ATOM 2188 N N . SER A 1 290 ? -0.782 12.140 -38.617 1.00 27.28 290 SER A N 1
ATOM 2189 C CA . SER A 1 290 ? -1.991 12.842 -39.127 1.00 27.28 290 SER A CA 1
ATOM 2190 C C . SER A 1 290 ? -2.494 12.134 -40.422 1.00 27.28 290 SER A C 1
ATOM 2192 O O . SER A 1 290 ? -1.662 11.751 -41.245 1.00 27.28 290 SER A O 1
ATOM 2194 N N . TYR A 1 291 ? -3.811 11.940 -40.645 1.00 28.08 291 TYR A N 1
ATOM 2195 C CA . TYR A 1 291 ? -4.368 11.193 -41.811 1.00 28.08 291 TYR A CA 1
ATOM 2196 C C . TYR A 1 291 ? -5.755 11.681 -42.309 1.00 28.08 291 TYR A C 1
ATOM 2198 O O . TYR A 1 291 ? -6.459 12.412 -41.618 1.00 28.08 291 TYR A O 1
ATOM 2206 N N . SER A 1 292 ? -6.150 11.273 -43.528 1.00 35.03 292 SER A N 1
ATOM 2207 C CA . SER A 1 292 ? -7.355 11.727 -44.255 1.00 35.03 292 SER A CA 1
ATOM 2208 C C . SER A 1 292 ? -8.642 10.911 -44.001 1.00 35.03 292 SER A C 1
ATOM 2210 O O . SER A 1 292 ? -8.609 9.767 -43.552 1.00 35.03 292 SER A O 1
ATOM 2212 N N . GLN A 1 293 ? -9.800 11.526 -44.287 1.00 43.16 293 GLN A N 1
ATOM 2213 C CA . GLN A 1 293 ? -11.076 11.221 -43.617 1.00 43.16 293 GLN A CA 1
ATOM 2214 C C . GLN A 1 293 ? -11.818 9.931 -44.011 1.00 43.16 293 GLN A C 1
ATOM 2216 O O . GLN A 1 293 ? -12.266 9.229 -43.108 1.00 43.16 293 GLN A O 1
ATOM 2221 N N . ASP A 1 294 ? -11.945 9.573 -45.292 1.00 41.38 294 ASP A N 1
ATOM 2222 C CA . ASP A 1 294 ? -12.887 8.508 -45.715 1.00 41.38 294 ASP A CA 1
ATOM 2223 C C . ASP A 1 294 ? -12.492 7.081 -45.263 1.00 41.38 294 ASP A C 1
ATOM 2225 O O . ASP A 1 294 ? -13.285 6.145 -45.343 1.00 41.38 294 ASP A O 1
ATOM 2229 N N . PHE A 1 295 ? -11.270 6.900 -44.753 1.00 40.72 295 PHE A N 1
ATOM 2230 C CA . PHE A 1 295 ? -10.806 5.650 -44.136 1.00 40.72 295 PHE A CA 1
ATOM 2231 C C . PHE A 1 295 ? -11.216 5.525 -42.655 1.00 40.72 295 PHE A C 1
ATOM 2233 O O . PHE A 1 295 ? -11.232 4.424 -42.103 1.00 40.72 295 PHE A O 1
ATOM 2240 N N . LEU A 1 296 ? -11.551 6.641 -41.995 1.00 40.44 296 LEU A N 1
ATOM 2241 C CA . LEU A 1 296 ? -11.713 6.693 -40.543 1.00 40.44 296 LEU A CA 1
ATOM 2242 C C . LEU A 1 296 ? -13.038 6.102 -40.055 1.00 40.44 296 LEU A C 1
ATOM 2244 O O . LEU A 1 296 ? -13.047 5.505 -38.984 1.00 40.44 296 LEU A O 1
ATOM 2248 N N . GLU A 1 297 ? -14.147 6.203 -40.796 1.00 42.59 297 GLU A N 1
ATOM 2249 C CA . GLU A 1 297 ? -15.463 5.803 -40.261 1.00 42.59 297 GLU A CA 1
ATOM 2250 C C . GLU A 1 297 ? -15.521 4.316 -39.877 1.00 42.59 297 GLU A C 1
ATOM 2252 O O . GLU A 1 297 ? -15.869 3.988 -38.741 1.00 42.59 297 GLU A O 1
ATOM 2257 N N . SER A 1 298 ? -15.079 3.411 -40.759 1.00 40.00 298 SER A N 1
ATOM 2258 C CA . SER A 1 298 ? -15.084 1.961 -40.489 1.00 40.00 298 SER A CA 1
ATOM 2259 C C . SER A 1 298 ? -14.075 1.517 -39.418 1.00 40.00 298 SER A C 1
ATOM 2261 O O . SER A 1 298 ? -14.148 0.378 -38.957 1.00 40.00 298 SER A O 1
ATOM 2263 N N . ILE A 1 299 ? -13.123 2.376 -39.044 1.00 43.53 299 ILE A N 1
ATOM 2264 C CA . ILE A 1 299 ? -12.040 2.073 -38.096 1.00 43.53 299 ILE A CA 1
ATOM 2265 C C . ILE A 1 299 ? -12.196 2.853 -36.776 1.00 43.53 299 ILE A C 1
ATOM 2267 O O . ILE A 1 299 ? -11.651 2.442 -35.753 1.00 43.53 299 ILE A O 1
ATOM 2271 N N . SER A 1 300 ? -13.022 3.902 -36.751 1.00 42.22 300 SER A N 1
ATOM 2272 C CA . SER A 1 300 ? -13.312 4.762 -35.592 1.00 42.22 300 SER A CA 1
ATOM 2273 C C . SER A 1 300 ? -13.779 3.999 -34.345 1.00 42.22 300 SER A C 1
ATOM 2275 O O . SER A 1 300 ? -13.470 4.396 -33.224 1.00 42.22 300 SER A O 1
ATOM 2277 N N . SER A 1 301 ? -14.465 2.869 -34.538 1.00 46.50 301 SER A N 1
ATOM 2278 C CA . SER A 1 301 ? -14.959 1.987 -33.472 1.00 46.50 301 SER A CA 1
ATOM 2279 C C . SER A 1 301 ? -13.914 1.004 -32.914 1.00 46.50 301 SER A C 1
ATOM 2281 O O . SER A 1 301 ? -14.210 0.292 -31.955 1.00 46.50 301 SER A O 1
ATOM 2283 N N . ILE A 1 302 ? -12.703 0.953 -33.488 1.00 47.28 302 ILE A N 1
ATOM 2284 C CA . ILE A 1 302 ? -11.627 0.012 -33.115 1.00 47.28 302 ILE A CA 1
ATOM 2285 C C . ILE A 1 302 ? -10.311 0.747 -32.787 1.00 47.28 302 ILE A C 1
ATOM 2287 O O . ILE A 1 302 ? -9.615 0.384 -31.839 1.00 47.28 302 ILE A O 1
ATOM 2291 N N . ALA A 1 303 ? -9.969 1.812 -33.519 1.00 41.06 303 ALA A N 1
ATOM 2292 C CA . ALA A 1 303 ? -8.677 2.501 -33.403 1.00 41.06 303 ALA A CA 1
ATOM 2293 C C . ALA A 1 303 ? -8.479 3.341 -32.127 1.00 41.06 303 ALA A C 1
ATOM 2295 O O . ALA A 1 303 ? -7.394 3.875 -31.922 1.00 41.06 303 ALA A O 1
ATOM 2296 N N . GLN A 1 304 ? -9.473 3.432 -31.238 1.00 52.50 304 GLN A N 1
ATOM 2297 C CA . GLN A 1 304 ? -9.292 4.065 -29.922 1.00 52.50 304 GLN A CA 1
ATOM 2298 C C . GLN A 1 304 ? -8.467 3.202 -28.941 1.00 52.50 304 GLN A C 1
ATOM 2300 O O . GLN A 1 304 ? -8.177 3.657 -27.837 1.00 52.50 304 GLN A O 1
ATOM 2305 N N . SER A 1 305 ? -8.109 1.959 -29.298 1.00 61.69 305 SER A N 1
ATOM 2306 C CA . SER A 1 305 ? -7.359 1.043 -28.409 1.00 61.69 305 SER A CA 1
ATOM 2307 C C . SER A 1 305 ? -6.405 0.053 -29.102 1.00 61.69 305 SER A C 1
ATOM 2309 O O . SER A 1 305 ? -5.482 -0.431 -28.446 1.00 61.69 305 SER A O 1
ATOM 2311 N N . LEU A 1 306 ? -6.566 -0.241 -30.399 1.00 78.44 306 LEU A N 1
ATOM 2312 C CA . LEU A 1 306 ? -5.705 -1.179 -31.142 1.00 78.44 306 LEU A CA 1
ATOM 2313 C C . LEU A 1 306 ? -5.033 -0.522 -32.351 1.00 78.44 306 LEU A C 1
ATOM 2315 O O . LEU A 1 306 ? -5.698 0.128 -33.159 1.00 78.44 306 LEU A O 1
ATOM 2319 N N . LYS A 1 307 ? -3.725 -0.763 -32.541 1.00 87.62 307 LYS A N 1
ATOM 2320 C CA . LYS A 1 307 ? -3.023 -0.305 -33.748 1.00 87.62 307 LYS A CA 1
ATOM 2321 C C . LYS A 1 307 ? -3.465 -1.114 -34.973 1.00 87.62 307 LYS A C 1
ATOM 2323 O O . LYS A 1 307 ? -3.455 -2.344 -34.963 1.00 87.62 307 LYS A O 1
ATOM 2328 N N . VAL A 1 308 ? -3.755 -0.426 -36.073 1.00 88.12 308 VAL A N 1
ATOM 2329 C CA . VAL A 1 308 ? -3.835 -1.051 -37.398 1.00 88.12 308 VAL A CA 1
ATOM 2330 C C . VAL A 1 308 ? -2.442 -1.008 -38.029 1.00 88.12 308 VAL A C 1
ATOM 2332 O O . VAL A 1 308 ? -1.869 0.064 -38.207 1.00 88.12 308 VAL A O 1
ATOM 2335 N N . TYR A 1 309 ? -1.877 -2.176 -38.322 1.00 89.06 309 TYR A N 1
ATOM 2336 C CA . TYR A 1 309 ? -0.593 -2.327 -39.004 1.00 89.06 309 TYR A CA 1
ATOM 2337 C C . TYR A 1 309 ? -0.810 -2.526 -40.502 1.00 89.06 309 TYR A C 1
ATOM 2339 O O . TYR A 1 309 ? -1.709 -3.255 -40.928 1.00 89.06 309 TYR A O 1
ATOM 2347 N N . THR A 1 310 ? 0.070 -1.963 -41.318 1.00 89.94 310 THR A N 1
ATOM 2348 C CA . THR A 1 310 ? 0.198 -2.331 -42.728 1.00 89.94 310 THR A CA 1
ATOM 2349 C C . THR A 1 310 ? 0.931 -3.669 -42.864 1.00 89.94 310 THR A C 1
ATOM 2351 O O . THR A 1 310 ? 1.818 -4.007 -42.078 1.00 89.94 310 THR A O 1
ATOM 2354 N N . PHE A 1 311 ? 0.626 -4.441 -43.908 1.00 89.94 311 PHE A N 1
ATOM 2355 C CA . PHE A 1 311 ? 1.349 -5.691 -44.177 1.00 89.94 311 PHE A CA 1
ATOM 2356 C C . PHE A 1 311 ? 2.845 -5.462 -44.472 1.00 89.94 311 PHE A C 1
ATOM 2358 O O . PHE A 1 311 ? 3.678 -6.324 -44.194 1.00 89.94 311 PHE A O 1
ATOM 2365 N N . GLN A 1 312 ? 3.195 -4.267 -44.964 1.00 89.56 312 GLN A N 1
ATOM 2366 C CA . GLN A 1 312 ? 4.575 -3.845 -45.215 1.00 89.56 312 GLN A CA 1
ATOM 2367 C C . GLN A 1 312 ? 5.351 -3.478 -43.935 1.00 89.56 312 GLN A C 1
ATOM 2369 O O . GLN A 1 312 ? 6.573 -3.419 -43.989 1.00 89.56 312 GLN A O 1
ATOM 2374 N N . GLU A 1 313 ? 4.695 -3.302 -42.781 1.00 90.00 313 GLU A N 1
ATOM 2375 C CA . GLU A 1 313 ? 5.369 -3.318 -41.469 1.00 90.00 313 GLU A CA 1
ATOM 2376 C C . GLU A 1 313 ? 5.620 -4.757 -40.993 1.00 90.00 313 GLU A C 1
ATOM 2378 O O . GLU A 1 313 ? 6.686 -5.063 -40.459 1.00 90.00 313 GLU A O 1
ATOM 2383 N N . LEU A 1 314 ? 4.664 -5.669 -41.216 1.00 93.94 314 LEU A N 1
ATOM 2384 C CA . LEU A 1 314 ? 4.766 -7.054 -40.741 1.00 93.94 314 LEU A CA 1
ATOM 2385 C C . LEU A 1 314 ? 5.785 -7.893 -41.531 1.00 93.94 314 LEU A C 1
ATOM 2387 O O . LEU A 1 314 ? 6.441 -8.756 -40.944 1.00 93.94 314 LEU A O 1
ATOM 2391 N N . LYS A 1 315 ? 5.965 -7.630 -42.833 1.00 93.25 315 LYS A N 1
ATOM 2392 C CA . LYS A 1 315 ? 6.998 -8.271 -43.668 1.00 93.25 315 LYS A CA 1
ATOM 2393 C C . LYS A 1 315 ? 8.420 -8.105 -43.097 1.00 93.25 315 LYS A C 1
ATOM 2395 O O . LYS A 1 315 ? 9.009 -9.121 -42.735 1.00 93.25 315 LYS A O 1
ATOM 2400 N N . PRO A 1 316 ? 9.001 -6.895 -42.959 1.00 92.19 316 PRO A N 1
ATOM 2401 C CA . PRO A 1 316 ? 10.352 -6.735 -42.417 1.00 92.19 316 PRO A CA 1
ATOM 2402 C C . PRO A 1 316 ? 10.447 -7.206 -40.961 1.00 92.19 316 PRO A C 1
ATOM 2404 O O . PRO A 1 316 ? 11.431 -7.853 -40.608 1.00 92.19 316 PRO A O 1
ATOM 2407 N N . ALA A 1 317 ? 9.405 -6.985 -40.148 1.00 93.50 317 ALA A N 1
ATOM 2408 C CA . ALA A 1 317 ? 9.354 -7.461 -38.765 1.00 93.50 317 ALA A CA 1
ATOM 2409 C C . ALA A 1 317 ? 9.523 -8.988 -38.641 1.00 93.50 317 ALA A C 1
ATOM 2411 O O . ALA A 1 317 ? 10.092 -9.451 -37.656 1.00 93.50 317 ALA A O 1
ATOM 2412 N N . THR A 1 318 ? 9.053 -9.763 -39.627 1.00 94.06 318 THR A N 1
ATOM 2413 C CA . THR A 1 318 ? 9.098 -11.241 -39.663 1.00 94.06 318 THR A CA 1
ATOM 2414 C C . THR A 1 318 ? 10.128 -11.815 -40.645 1.00 94.06 318 THR A C 1
ATOM 2416 O O . THR A 1 318 ? 10.098 -13.012 -40.930 1.00 94.06 318 THR A O 1
ATOM 2419 N N . GLN A 1 319 ? 11.029 -10.982 -41.186 1.00 92.75 319 GLN A N 1
ATOM 2420 C CA . GLN A 1 319 ? 11.991 -11.373 -42.232 1.00 92.75 319 GLN A CA 1
ATOM 2421 C C . GLN A 1 319 ? 11.297 -12.006 -43.461 1.00 92.75 319 GLN A C 1
ATOM 2423 O O . GLN A 1 319 ? 11.709 -13.044 -43.964 1.00 92.75 319 GLN A O 1
ATOM 2428 N N . ASP A 1 320 ? 10.205 -11.379 -43.904 1.00 92.69 320 ASP A N 1
ATOM 2429 C CA . ASP A 1 320 ? 9.240 -11.868 -44.900 1.00 92.69 320 ASP A CA 1
ATOM 2430 C C . ASP A 1 320 ? 8.621 -13.238 -44.554 1.00 92.69 320 ASP A C 1
ATOM 2432 O O . ASP A 1 320 ? 8.585 -14.163 -45.365 1.00 92.69 320 ASP A O 1
ATOM 2436 N N . PHE A 1 321 ? 8.149 -13.369 -43.307 1.00 92.00 321 PHE A N 1
ATOM 2437 C CA . PHE A 1 321 ? 7.592 -14.600 -42.727 1.00 92.00 321 PHE A CA 1
ATOM 2438 C C . PHE A 1 321 ? 8.532 -15.817 -42.841 1.00 92.00 321 PHE A C 1
ATOM 2440 O O . PHE A 1 321 ? 8.091 -16.956 -43.022 1.00 92.00 321 PHE A O 1
ATOM 2447 N N . SER A 1 322 ? 9.839 -15.568 -42.705 1.00 92.25 322 SER A N 1
ATOM 2448 C CA . SER A 1 322 ? 10.897 -16.579 -42.778 1.00 92.25 322 SER A CA 1
ATOM 2449 C C . SER A 1 322 ? 10.674 -17.741 -41.794 1.00 92.25 322 SER A C 1
ATOM 2451 O O . SER A 1 322 ? 10.234 -17.513 -40.662 1.00 92.25 322 SER A O 1
ATOM 2453 N N . PRO A 1 323 ? 11.082 -18.981 -42.141 1.00 90.44 323 PRO A N 1
ATOM 2454 C CA . PRO A 1 323 ? 11.157 -20.095 -41.196 1.00 90.44 323 PRO A CA 1
ATOM 2455 C C . PRO A 1 323 ? 11.977 -19.797 -39.927 1.00 90.44 323 PRO A C 1
ATOM 2457 O O . PRO A 1 323 ? 11.682 -20.368 -38.883 1.00 90.44 323 PRO A O 1
ATOM 2460 N N . SER A 1 324 ? 12.954 -18.878 -39.973 1.00 90.25 324 SER A N 1
ATOM 2461 C CA . SER A 1 324 ? 13.701 -18.412 -38.783 1.00 90.25 324 SER A CA 1
ATOM 2462 C C . SER A 1 324 ? 12.843 -17.633 -37.776 1.00 90.25 324 SER A C 1
ATOM 2464 O O . SER A 1 324 ? 13.217 -17.519 -36.610 1.00 90.25 324 SER A O 1
ATOM 2466 N N . CYS A 1 325 ? 11.702 -17.102 -38.219 1.00 89.56 325 CYS A N 1
ATOM 2467 C CA . CYS A 1 325 ? 10.714 -16.410 -37.399 1.00 89.56 325 CYS A CA 1
ATOM 2468 C C . CYS A 1 325 ? 9.512 -17.296 -37.039 1.00 89.56 325 CYS A C 1
ATOM 2470 O O . CYS A 1 325 ? 8.655 -16.846 -36.286 1.00 89.56 325 CYS A O 1
ATOM 2472 N N . TRP A 1 326 ? 9.396 -18.527 -37.544 1.00 92.19 326 TRP A N 1
ATOM 2473 C CA . TRP A 1 326 ? 8.267 -19.405 -37.221 1.00 92.19 326 TRP A CA 1
ATOM 2474 C C . TRP A 1 326 ? 8.350 -19.918 -35.774 1.00 92.19 326 TRP A C 1
ATOM 2476 O O . TRP A 1 326 ? 9.409 -20.354 -35.331 1.00 92.19 326 TRP A O 1
ATOM 2486 N N . ILE A 1 327 ? 7.232 -19.865 -35.038 1.00 86.88 327 ILE A N 1
ATOM 2487 C CA . ILE A 1 327 ? 7.142 -20.374 -33.658 1.00 86.88 327 ILE A CA 1
ATOM 2488 C C . ILE A 1 327 ? 6.456 -21.745 -33.650 1.00 86.88 327 ILE A C 1
ATOM 2490 O O . ILE A 1 327 ? 7.068 -22.753 -33.311 1.00 86.88 327 ILE A O 1
ATOM 2494 N N . LYS A 1 328 ? 5.161 -21.777 -33.990 1.00 81.06 328 LYS A N 1
ATOM 2495 C CA . LYS A 1 328 ? 4.305 -22.977 -33.994 1.00 81.06 328 LYS A CA 1
ATOM 2496 C C . LYS A 1 328 ? 3.025 -22.647 -34.769 1.00 81.06 328 LYS A C 1
ATOM 2498 O O . LYS A 1 328 ? 2.535 -21.518 -34.700 1.00 81.06 328 LYS A O 1
ATOM 2503 N N . GLY A 1 329 ? 2.459 -23.612 -35.495 1.00 85.06 329 GLY A N 1
ATOM 2504 C CA . GLY A 1 329 ? 1.207 -23.411 -36.241 1.00 85.06 329 GLY A CA 1
ATOM 2505 C C . GLY A 1 329 ? 1.294 -22.243 -37.234 1.00 85.06 329 GLY A C 1
ATOM 2506 O O . GLY A 1 329 ? 2.164 -22.241 -38.101 1.00 85.06 329 GLY A O 1
ATOM 2507 N N . SER A 1 330 ? 0.412 -21.248 -37.098 1.00 88.19 330 SER A N 1
ATOM 2508 C CA . SER A 1 330 ? 0.392 -20.023 -37.916 1.00 88.19 330 SER A CA 1
ATOM 2509 C C . SER A 1 330 ? 1.017 -18.790 -37.236 1.00 88.19 330 SER A C 1
ATOM 2511 O O . SER A 1 330 ? 0.788 -17.664 -37.687 1.00 88.19 330 SER A O 1
ATOM 2513 N N . VAL A 1 331 ? 1.779 -18.978 -36.149 1.00 92.50 331 VAL A N 1
ATOM 2514 C CA . VAL A 1 331 ? 2.371 -17.889 -35.353 1.00 92.50 331 VAL A CA 1
ATOM 2515 C C . VAL A 1 331 ? 3.851 -17.689 -35.685 1.00 92.50 331 VAL A C 1
ATOM 2517 O O . VAL A 1 331 ? 4.634 -18.642 -35.701 1.00 92.50 331 VAL A O 1
ATOM 2520 N N . TYR A 1 332 ? 4.232 -16.428 -35.889 1.00 95.06 332 TYR A N 1
ATOM 2521 C CA . TYR A 1 332 ? 5.596 -15.985 -36.173 1.00 95.06 332 TYR A CA 1
ATOM 2522 C C . TYR A 1 332 ? 6.063 -14.958 -35.133 1.00 95.06 332 TYR A C 1
ATOM 2524 O O . TYR A 1 332 ? 5.275 -14.121 -34.689 1.00 95.06 332 TYR A O 1
ATOM 2532 N N . ARG A 1 333 ? 7.348 -14.973 -34.767 1.00 95.00 333 ARG A N 1
ATOM 2533 C CA . ARG A 1 333 ? 7.986 -13.913 -33.981 1.00 95.00 333 ARG A CA 1
ATOM 2534 C C . ARG A 1 333 ? 8.339 -12.748 -34.899 1.00 95.00 333 ARG A C 1
ATOM 2536 O O . ARG A 1 333 ? 9.165 -12.898 -35.799 1.00 95.00 333 ARG A O 1
ATOM 2543 N N . GLY A 1 334 ? 7.741 -11.593 -34.642 1.00 94.06 334 GLY A N 1
ATOM 2544 C CA . GLY A 1 334 ? 8.138 -10.322 -35.236 1.00 94.06 334 GLY A CA 1
ATOM 2545 C C . GLY A 1 334 ? 9.025 -9.498 -34.303 1.00 94.06 334 GLY A C 1
ATOM 2546 O O . GLY A 1 334 ? 9.002 -9.697 -33.087 1.00 94.06 334 GLY A O 1
ATOM 2547 N N . THR A 1 335 ? 9.743 -8.527 -34.865 1.00 94.25 335 THR A N 1
ATOM 2548 C CA . THR A 1 335 ? 10.297 -7.384 -34.122 1.00 94.25 335 THR A CA 1
ATOM 2549 C C . THR A 1 335 ? 9.713 -6.088 -34.683 1.00 94.25 335 THR A C 1
ATOM 2551 O O . THR A 1 335 ? 9.866 -5.804 -35.868 1.00 94.25 335 THR A O 1
ATOM 2554 N N . ILE A 1 336 ? 9.027 -5.311 -33.844 1.00 89.25 336 ILE A N 1
ATOM 2555 C CA . ILE A 1 336 ? 8.295 -4.089 -34.206 1.00 89.25 336 ILE A CA 1
ATOM 2556 C C . ILE A 1 336 ? 8.774 -2.971 -33.278 1.00 89.25 336 ILE A C 1
ATOM 2558 O O . ILE A 1 336 ? 8.720 -3.123 -32.066 1.00 89.25 336 ILE A O 1
ATOM 2562 N N . ASN A 1 337 ? 9.269 -1.862 -33.835 1.00 84.69 337 ASN A N 1
ATOM 2563 C CA . ASN A 1 337 ? 9.851 -0.726 -33.094 1.00 84.69 337 ASN A CA 1
ATOM 2564 C C . ASN A 1 337 ? 11.011 -1.076 -32.125 1.00 84.69 337 ASN A C 1
ATOM 2566 O O . ASN A 1 337 ? 11.443 -0.225 -31.355 1.00 84.69 337 ASN A O 1
ATOM 2570 N N . GLY A 1 338 ? 11.547 -2.300 -32.194 1.00 83.19 338 GLY A N 1
ATOM 2571 C CA . GLY A 1 338 ? 12.562 -2.843 -31.281 1.00 83.19 338 GLY A CA 1
ATOM 2572 C C . GLY A 1 338 ? 12.028 -3.953 -30.369 1.00 83.19 338 GLY A C 1
ATOM 2573 O O . GLY A 1 338 ? 12.786 -4.851 -30.007 1.00 83.19 338 GLY A O 1
ATOM 2574 N N . ASP A 1 339 ? 10.724 -3.958 -30.088 1.00 86.06 339 ASP A N 1
ATOM 2575 C CA . ASP A 1 339 ? 10.063 -4.941 -29.228 1.00 86.06 339 ASP A CA 1
ATOM 2576 C C . ASP A 1 339 ? 9.716 -6.233 -29.979 1.00 86.06 339 ASP A C 1
ATOM 2578 O O . ASP A 1 339 ? 9.452 -6.228 -31.186 1.00 86.06 339 ASP A O 1
ATOM 2582 N N . PHE A 1 340 ? 9.670 -7.363 -29.268 1.00 92.44 340 PHE A N 1
ATOM 2583 C CA . PHE A 1 340 ? 9.188 -8.624 -29.835 1.00 92.44 340 PHE A CA 1
ATOM 2584 C C . PHE A 1 340 ? 7.655 -8.699 -29.830 1.00 92.44 340 PHE A C 1
ATOM 2586 O O . PHE A 1 340 ? 7.001 -8.384 -28.836 1.00 92.44 340 PHE A O 1
ATOM 2593 N N . ALA A 1 341 ? 7.084 -9.201 -30.926 1.00 94.38 341 ALA A N 1
ATOM 2594 C CA . ALA A 1 341 ? 5.649 -9.430 -31.085 1.00 94.38 341 ALA A CA 1
ATOM 2595 C C . ALA A 1 341 ? 5.359 -10.863 -31.560 1.00 94.38 341 ALA A C 1
ATOM 2597 O O . ALA A 1 341 ? 6.156 -11.458 -32.290 1.00 94.38 341 ALA A O 1
ATOM 2598 N N . ALA A 1 342 ? 4.200 -11.408 -31.191 1.00 95.94 342 ALA A N 1
ATOM 2599 C CA . ALA A 1 342 ? 3.689 -12.667 -31.729 1.00 95.94 342 ALA A CA 1
ATOM 2600 C C . ALA A 1 342 ? 2.628 -12.374 -32.802 1.00 95.94 342 ALA A C 1
ATOM 2602 O O . ALA A 1 342 ? 1.570 -11.823 -32.508 1.00 95.94 342 ALA A O 1
ATOM 2603 N N . ILE A 1 343 ? 2.913 -12.728 -34.056 1.00 95.62 343 ILE A N 1
ATOM 2604 C CA . ILE A 1 343 ? 2.072 -12.433 -35.222 1.00 95.62 343 ILE A CA 1
ATOM 2605 C C . ILE A 1 343 ? 1.390 -13.732 -35.672 1.00 95.62 343 ILE A C 1
ATOM 2607 O O . ILE A 1 343 ? 2.016 -14.593 -36.289 1.00 95.62 343 ILE A O 1
ATOM 2611 N N . LYS A 1 344 ? 0.102 -13.884 -35.341 1.00 94.00 344 LYS A N 1
ATOM 2612 C CA . LYS A 1 344 ? -0.749 -15.044 -35.672 1.00 94.00 344 LYS A CA 1
ATOM 2613 C C . LYS A 1 344 ? -1.477 -14.772 -36.988 1.00 94.00 344 LYS A C 1
ATOM 2615 O O . LYS A 1 344 ? -2.349 -13.902 -37.036 1.00 94.00 344 LYS A O 1
ATOM 2620 N N . ARG A 1 345 ? -1.155 -15.513 -38.053 1.00 92.19 345 ARG A N 1
ATOM 2621 C CA . ARG A 1 345 ? -1.951 -15.501 -39.294 1.00 92.19 345 ARG A CA 1
ATOM 2622 C C . ARG A 1 345 ? -3.244 -16.291 -39.078 1.00 92.19 345 ARG A C 1
ATOM 2624 O O . ARG A 1 345 ? -3.209 -17.407 -38.560 1.00 92.19 345 ARG A O 1
ATOM 2631 N N . MET A 1 346 ? -4.366 -15.717 -39.493 1.00 87.81 346 MET A N 1
ATOM 2632 C CA . MET A 1 346 ? -5.718 -16.248 -39.329 1.00 87.81 346 MET A CA 1
ATOM 2633 C C . MET A 1 346 ? -6.508 -16.137 -40.635 1.00 87.81 346 MET A C 1
ATOM 2635 O O . MET A 1 346 ? -6.436 -15.129 -41.338 1.00 87.81 346 MET A O 1
ATOM 2639 N N . ASN A 1 347 ? -7.313 -17.158 -40.926 1.00 81.81 347 ASN A N 1
ATOM 2640 C CA . ASN A 1 347 ? -8.183 -17.209 -42.098 1.00 81.81 347 ASN A CA 1
ATOM 2641 C C . ASN A 1 347 ? -9.644 -17.293 -41.619 1.00 81.81 347 ASN A C 1
ATOM 2643 O O . ASN A 1 347 ? -9.954 -18.141 -40.784 1.00 81.81 347 ASN A O 1
ATOM 2647 N N . GLY A 1 348 ? -10.537 -16.458 -42.160 1.00 79.12 348 GLY A N 1
ATOM 2648 C CA . GLY A 1 348 ? -11.956 -16.410 -41.770 1.00 79.12 348 GLY A CA 1
ATOM 2649 C C . GLY A 1 348 ? -12.308 -15.288 -40.780 1.00 79.12 348 GLY A C 1
ATOM 2650 O O . GLY A 1 348 ? -11.587 -14.297 -40.670 1.00 79.12 348 GLY A O 1
ATOM 2651 N N . ASP A 1 349 ? -13.451 -15.432 -40.099 1.00 77.44 349 ASP A N 1
ATOM 2652 C CA . ASP A 1 349 ? -13.967 -14.474 -39.107 1.00 77.44 349 ASP A CA 1
ATOM 2653 C C . ASP A 1 349 ? -13.131 -14.497 -37.816 1.00 77.44 349 ASP A C 1
ATOM 2655 O O . ASP A 1 349 ? -13.116 -15.487 -37.086 1.00 77.44 349 ASP A O 1
ATOM 2659 N N . VAL A 1 350 ? -12.468 -13.374 -37.529 1.00 83.94 350 VAL A N 1
ATOM 2660 C CA . VAL A 1 350 ? -11.756 -13.097 -36.268 1.00 83.94 350 VAL A CA 1
ATOM 2661 C C . VAL A 1 350 ? -12.415 -11.978 -35.455 1.00 83.94 350 VAL A C 1
ATOM 2663 O O . VAL A 1 350 ? -11.915 -11.617 -34.390 1.00 83.94 350 VAL A O 1
ATOM 2666 N N . SER A 1 351 ? -13.539 -11.416 -35.914 1.00 80.62 351 SER A N 1
ATOM 2667 C CA . SER A 1 351 ? -14.152 -10.232 -35.303 1.00 80.62 351 SER A CA 1
ATOM 2668 C C . SER A 1 351 ? -14.579 -10.479 -33.857 1.00 80.62 351 SER A C 1
ATOM 2670 O O . SER A 1 351 ? -14.564 -9.549 -33.063 1.00 80.62 351 SER A O 1
ATOM 2672 N N . LYS A 1 352 ? -14.895 -11.721 -33.471 1.00 81.62 352 LYS A N 1
ATOM 2673 C CA . LYS A 1 352 ? -15.182 -12.086 -32.069 1.00 81.62 352 LYS A CA 1
ATOM 2674 C C . LYS A 1 352 ? -13.937 -12.047 -31.179 1.00 81.62 352 LYS A C 1
ATOM 2676 O O . LYS A 1 352 ? -14.012 -11.498 -30.085 1.00 81.62 352 LYS A O 1
ATOM 2681 N N . GLU A 1 353 ? -12.805 -12.575 -31.654 1.00 87.38 353 GLU A N 1
ATOM 2682 C CA . GLU A 1 353 ? -11.527 -12.542 -30.923 1.00 87.38 353 GLU A CA 1
ATOM 2683 C C . GLU A 1 353 ? -11.046 -11.087 -30.769 1.00 87.38 353 GLU A C 1
ATOM 2685 O O . GLU A 1 353 ? -10.717 -10.672 -29.660 1.00 87.38 353 GLU A O 1
ATOM 2690 N N . ILE A 1 354 ? -11.128 -10.275 -31.834 1.00 87.25 354 ILE A N 1
ATOM 2691 C CA . ILE A 1 354 ? -10.803 -8.837 -31.796 1.00 87.25 354 ILE A CA 1
ATOM 2692 C C . ILE A 1 354 ? -11.759 -8.065 -30.870 1.00 87.25 354 ILE A C 1
ATOM 2694 O O . ILE A 1 354 ? -11.297 -7.339 -29.995 1.00 87.25 354 ILE A O 1
ATOM 2698 N N . ASN A 1 355 ? -13.081 -8.223 -31.014 1.00 84.31 355 ASN A N 1
ATOM 2699 C CA . ASN A 1 355 ? -14.069 -7.471 -30.224 1.00 84.31 355 ASN A CA 1
ATOM 2700 C C . ASN A 1 355 ? -14.036 -7.804 -28.727 1.00 84.31 355 ASN A C 1
ATOM 2702 O O . ASN A 1 355 ? -14.480 -6.981 -27.924 1.00 84.31 355 ASN A O 1
ATOM 2706 N N . LEU A 1 356 ? -13.545 -8.990 -28.354 1.00 86.94 356 LEU A N 1
ATOM 2707 C CA . LEU A 1 356 ? -13.246 -9.333 -26.969 1.00 86.94 356 LEU A CA 1
ATOM 2708 C C . LEU A 1 356 ? -11.926 -8.692 -26.531 1.00 86.94 356 LEU A C 1
ATOM 2710 O O . LEU A 1 356 ? -11.928 -7.906 -25.588 1.00 86.94 356 LEU A O 1
ATOM 2714 N N . LEU A 1 357 ? -10.823 -8.964 -27.237 1.00 88.69 357 LEU A N 1
ATOM 2715 C CA . LEU A 1 357 ? -9.481 -8.479 -26.884 1.00 88.69 357 LEU A CA 1
ATOM 2716 C C . LEU A 1 357 ? -9.351 -6.948 -26.871 1.00 88.69 357 LEU A C 1
ATOM 2718 O O . LEU A 1 357 ? -8.538 -6.426 -26.120 1.00 88.69 357 LEU A O 1
ATOM 2722 N N . ASN A 1 358 ? -10.180 -6.222 -27.626 1.00 84.31 358 ASN A N 1
ATOM 2723 C CA . ASN A 1 358 ? -10.247 -4.757 -27.580 1.00 84.31 358 ASN A CA 1
ATOM 2724 C C . ASN A 1 358 ? -10.915 -4.208 -26.298 1.00 84.31 358 ASN A C 1
ATOM 2726 O O . ASN A 1 358 ? -10.818 -3.021 -26.008 1.00 84.31 358 ASN A O 1
ATOM 2730 N N . LYS A 1 359 ? -11.635 -5.051 -25.544 1.00 83.69 359 LYS A N 1
ATOM 2731 C CA . LYS A 1 359 ? -12.393 -4.674 -24.335 1.00 83.69 359 LYS A CA 1
ATOM 2732 C C . LYS A 1 359 ? -11.781 -5.193 -23.034 1.00 83.69 359 LYS A C 1
ATOM 2734 O O . LYS A 1 359 ? -12.228 -4.785 -21.965 1.00 83.69 359 LYS A O 1
ATOM 2739 N N . ILE A 1 360 ? -10.803 -6.096 -23.109 1.00 84.69 360 ILE A N 1
ATOM 2740 C CA . ILE A 1 360 ? -10.152 -6.701 -21.941 1.00 84.69 360 ILE A CA 1
ATOM 2741 C C . ILE A 1 360 ? -8.692 -6.272 -21.852 1.00 84.69 360 ILE A C 1
ATOM 2743 O O . ILE A 1 360 ? -7.940 -6.354 -22.818 1.00 84.69 360 ILE A O 1
ATOM 2747 N N . ASN A 1 361 ? -8.280 -5.836 -20.665 1.00 83.44 361 ASN A N 1
ATOM 2748 C CA . ASN A 1 361 ? -6.892 -5.502 -20.374 1.00 83.44 361 ASN A CA 1
ATOM 2749 C C . ASN A 1 361 ? -6.575 -5.926 -18.940 1.00 83.44 361 ASN A C 1
ATOM 2751 O O . ASN A 1 361 ? -7.127 -5.379 -17.985 1.00 83.44 361 ASN A O 1
ATOM 2755 N N . HIS A 1 362 ? -5.724 -6.938 -18.801 1.00 86.88 362 HIS A N 1
ATOM 2756 C CA . HIS A 1 362 ? -5.366 -7.540 -17.525 1.00 86.88 362 HIS A CA 1
ATOM 2757 C C . HIS A 1 362 ? -4.012 -8.241 -17.658 1.00 86.88 362 HIS A C 1
ATOM 2759 O O . HIS A 1 362 ? -3.772 -8.914 -18.658 1.00 86.88 362 HIS A O 1
ATOM 2765 N N . PHE A 1 363 ? -3.137 -8.119 -16.655 1.00 86.19 363 PHE A N 1
ATOM 2766 C CA . PHE A 1 363 ? -1.747 -8.594 -16.731 1.00 86.19 363 PHE A CA 1
ATOM 2767 C C . PHE A 1 363 ? -1.625 -10.074 -17.121 1.00 86.19 363 PHE A C 1
ATOM 2769 O O . PHE A 1 363 ? -0.755 -10.427 -17.918 1.00 86.19 363 PHE A O 1
ATOM 2776 N N . ASN A 1 364 ? -2.534 -10.914 -16.611 1.00 95.44 364 ASN A N 1
ATOM 2777 C CA . ASN A 1 364 ? -2.546 -12.361 -16.834 1.00 95.44 364 ASN A CA 1
ATOM 2778 C C . ASN A 1 364 ? -3.356 -12.824 -18.060 1.00 95.44 364 ASN A C 1
ATOM 2780 O O . ASN A 1 364 ? -3.679 -14.005 -18.167 1.00 95.44 364 ASN A O 1
ATOM 2784 N N . LEU A 1 365 ? -3.705 -11.926 -18.982 1.00 95.06 365 LEU A N 1
ATOM 2785 C CA . LEU A 1 365 ? -4.322 -12.253 -20.272 1.00 95.06 365 LEU A CA 1
ATOM 2786 C C . LEU A 1 365 ? -3.402 -11.752 -21.396 1.00 95.06 365 LEU A C 1
ATOM 2788 O O . LEU A 1 365 ? -2.756 -10.718 -21.236 1.00 95.06 365 LEU A O 1
ATOM 2792 N N . ILE A 1 366 ? -3.316 -12.469 -22.521 1.00 94.38 366 ILE A N 1
ATOM 2793 C CA . ILE A 1 366 ? -2.439 -12.070 -23.629 1.00 94.38 366 ILE A CA 1
ATOM 2794 C C . ILE A 1 366 ? -2.993 -10.817 -24.320 1.00 94.38 366 ILE A C 1
ATOM 2796 O O . ILE A 1 366 ? -4.099 -10.812 -24.866 1.00 94.38 366 ILE A O 1
ATOM 2800 N N . ARG A 1 367 ? -2.224 -9.729 -24.302 1.00 92.38 367 ARG A N 1
ATOM 2801 C CA . ARG A 1 367 ? -2.649 -8.449 -24.869 1.00 92.38 367 ARG A CA 1
ATOM 2802 C C . ARG A 1 367 ? -2.485 -8.443 -26.389 1.00 92.38 367 ARG A C 1
ATOM 2804 O O . ARG A 1 367 ? -1.375 -8.573 -26.913 1.00 92.38 367 ARG A O 1
ATOM 2811 N N . LEU A 1 368 ? -3.587 -8.216 -27.102 1.00 92.62 368 LEU A N 1
ATOM 2812 C CA . LEU A 1 368 ? -3.554 -7.825 -28.511 1.00 92.62 368 LEU A CA 1
ATOM 2813 C C . LEU A 1 368 ? -3.016 -6.385 -28.595 1.00 92.62 368 LEU A C 1
ATOM 2815 O O . LEU A 1 368 ? -3.513 -5.491 -27.918 1.00 92.62 368 LEU A O 1
ATOM 2819 N N . SER A 1 369 ? -1.970 -6.159 -29.388 1.00 89.50 369 SER A N 1
ATOM 2820 C CA . SER A 1 369 ? -1.419 -4.820 -29.663 1.00 89.50 369 SER A CA 1
ATOM 2821 C C . SER A 1 369 ? -2.011 -4.206 -30.928 1.00 89.50 369 SER A C 1
ATOM 2823 O O . SER A 1 369 ? -2.084 -2.985 -31.053 1.00 89.50 369 SER A O 1
ATOM 2825 N N . GLY A 1 370 ? -2.435 -5.043 -31.874 1.00 91.12 370 GLY A N 1
ATOM 2826 C CA . GLY A 1 370 ? -3.018 -4.570 -33.115 1.00 91.12 370 GLY A CA 1
ATOM 2827 C C . GLY A 1 370 ? -3.326 -5.666 -34.120 1.00 91.12 370 GLY A C 1
ATOM 2828 O O . GLY A 1 370 ? -3.177 -6.859 -33.846 1.00 91.12 370 GLY A O 1
ATOM 2829 N N . VAL A 1 371 ? -3.767 -5.242 -35.301 1.00 92.62 371 VAL A N 1
ATOM 2830 C CA . VAL A 1 371 ? -4.228 -6.121 -36.381 1.00 92.62 371 VAL A CA 1
ATOM 2831 C C . VAL A 1 371 ? -3.739 -5.637 -37.744 1.00 92.62 371 VAL A C 1
ATOM 2833 O O . VAL A 1 371 ? -3.528 -4.446 -37.950 1.00 92.62 371 VAL A O 1
ATOM 2836 N N . SER A 1 372 ? -3.597 -6.555 -38.694 1.00 91.88 372 SER A N 1
ATOM 2837 C CA . SER A 1 372 ? -3.438 -6.257 -40.121 1.00 91.88 372 SER A CA 1
ATOM 2838 C C . SER A 1 372 ? -4.312 -7.190 -40.955 1.00 91.88 372 SER A C 1
ATOM 2840 O O . SER A 1 372 ? -4.693 -8.269 -40.495 1.00 91.88 372 SER A O 1
ATOM 2842 N N . PHE A 1 373 ? -4.608 -6.796 -42.191 1.00 87.44 373 PHE A N 1
ATOM 2843 C CA . PHE A 1 373 ? -5.352 -7.602 -43.154 1.00 87.44 373 PHE A CA 1
ATOM 2844 C C . PHE A 1 373 ? -4.676 -7.524 -44.524 1.00 87.44 373 PHE A C 1
ATOM 2846 O O . PHE A 1 373 ? -4.411 -6.430 -45.020 1.00 87.44 373 PHE A O 1
ATOM 2853 N N . ASN A 1 374 ? -4.387 -8.676 -45.133 1.00 87.50 374 ASN A N 1
ATOM 2854 C CA . ASN A 1 374 ? -3.775 -8.755 -46.459 1.00 87.50 374 ASN A CA 1
ATOM 2855 C C . ASN A 1 374 ? -4.197 -10.030 -47.199 1.00 87.50 374 ASN A C 1
ATOM 2857 O O . ASN A 1 374 ? -4.197 -11.119 -46.622 1.00 87.50 374 ASN A O 1
ATOM 2861 N N . GLU A 1 375 ? -4.535 -9.902 -48.486 1.00 85.00 375 GLU A N 1
ATOM 2862 C CA . GLU A 1 375 ? -4.858 -11.029 -49.385 1.00 85.00 375 GLU A CA 1
ATOM 2863 C C . GLU A 1 375 ? -5.916 -12.008 -48.817 1.00 85.00 375 GLU A C 1
ATOM 2865 O O . GLU A 1 375 ? -5.839 -13.219 -49.013 1.00 85.00 375 GLU A O 1
ATOM 2870 N N . GLY A 1 376 ? -6.903 -11.493 -48.070 1.00 79.19 376 GLY A N 1
ATOM 2871 C CA . GLY A 1 376 ? -7.958 -12.303 -47.438 1.00 79.19 376 GLY A CA 1
ATOM 2872 C C . GLY A 1 376 ? -7.588 -12.934 -46.087 1.00 79.19 376 GLY A C 1
ATOM 2873 O O . GLY A 1 376 ? -8.402 -13.655 -45.513 1.00 79.19 376 GLY A O 1
ATOM 2874 N N . ASN A 1 377 ? -6.389 -12.665 -45.565 1.00 86.50 377 ASN A N 1
ATOM 2875 C CA . ASN A 1 377 ? -5.886 -13.183 -44.293 1.00 86.50 377 ASN A CA 1
ATOM 2876 C C . ASN A 1 377 ? -5.822 -12.058 -43.257 1.00 86.50 377 ASN A C 1
ATOM 2878 O O . ASN A 1 377 ? -5.359 -10.956 -43.557 1.00 86.50 377 ASN A O 1
ATOM 2882 N N . TRP A 1 378 ? -6.211 -12.362 -42.023 1.00 90.56 378 TRP A N 1
ATOM 2883 C CA . TRP A 1 378 ? -5.966 -11.511 -40.865 1.00 90.56 378 TRP A CA 1
ATOM 2884 C C . TRP A 1 378 ? -4.625 -11.863 -40.219 1.00 90.56 378 TRP A C 1
ATOM 2886 O O . TRP A 1 378 ? -4.208 -13.020 -40.202 1.00 90.56 378 TRP A O 1
ATOM 2896 N N . TYR A 1 379 ? -3.963 -10.863 -39.650 1.00 93.56 379 TYR A N 1
ATOM 2897 C CA . TYR A 1 379 ? -2.728 -11.009 -38.889 1.00 93.56 379 TYR A CA 1
ATOM 2898 C C . TYR A 1 379 ? -2.935 -10.321 -37.543 1.00 93.56 379 TYR A C 1
ATOM 2900 O O . TYR A 1 379 ? -3.042 -9.097 -37.477 1.00 93.56 379 TYR A O 1
ATOM 2908 N N . LEU A 1 380 ? -3.042 -11.112 -36.479 1.00 93.62 380 LEU A N 1
ATOM 2909 C CA . LEU A 1 380 ? -3.250 -10.619 -35.120 1.00 93.62 380 LEU A CA 1
ATOM 2910 C C . LEU A 1 380 ? -1.885 -10.464 -34.441 1.00 93.62 380 LEU A C 1
ATOM 2912 O O . LEU A 1 380 ? -1.106 -11.419 -34.400 1.00 93.62 380 LEU A O 1
ATOM 2916 N N . VAL A 1 381 ? -1.584 -9.257 -33.959 1.00 94.81 381 VAL A N 1
ATOM 2917 C CA . VAL A 1 381 ? -0.282 -8.876 -33.395 1.00 94.81 381 VAL A CA 1
ATOM 2918 C C . VAL A 1 381 ? -0.414 -8.789 -31.878 1.00 94.81 381 VAL A C 1
ATOM 2920 O O . VAL A 1 381 ? -0.911 -7.795 -31.348 1.00 94.81 381 VAL A O 1
ATOM 2923 N N . TYR A 1 382 ? 0.010 -9.832 -31.172 1.00 94.38 382 TYR A N 1
ATOM 2924 C CA . TYR A 1 382 ? -0.003 -9.910 -29.710 1.00 94.38 382 TYR A CA 1
ATOM 2925 C C . TYR A 1 382 ? 1.365 -9.527 -29.123 1.00 94.38 382 TYR A C 1
ATOM 2927 O O . TYR A 1 382 ? 2.384 -9.538 -29.819 1.00 94.38 382 TYR A O 1
ATOM 2935 N N . GLU A 1 383 ? 1.401 -9.223 -27.825 1.00 93.19 383 GLU A N 1
ATOM 2936 C CA . GLU A 1 383 ? 2.655 -9.206 -27.057 1.00 93.19 383 GLU A CA 1
ATOM 2937 C C . GLU A 1 383 ? 3.384 -10.568 -27.125 1.00 93.19 383 GLU A C 1
ATOM 2939 O O . GLU A 1 383 ? 2.756 -11.622 -27.255 1.00 93.19 383 GLU A O 1
ATOM 2944 N N . TYR A 1 384 ? 4.719 -10.564 -27.055 1.00 93.75 384 TYR A N 1
ATOM 2945 C CA . TYR A 1 384 ? 5.524 -11.787 -27.131 1.00 93.75 384 TYR A CA 1
ATOM 2946 C C . TYR A 1 384 ? 5.860 -12.340 -25.739 1.00 93.75 384 TYR A C 1
ATOM 2948 O O . TYR A 1 384 ? 6.787 -11.880 -25.073 1.00 93.75 384 TYR A O 1
ATOM 2956 N N . ALA A 1 385 ? 5.126 -13.372 -25.321 1.00 93.25 385 ALA A N 1
ATOM 2957 C CA . ALA A 1 385 ? 5.431 -14.159 -24.128 1.00 93.25 385 ALA A CA 1
ATOM 2958 C C . ALA A 1 385 ? 6.695 -15.015 -24.365 1.00 93.25 385 ALA A C 1
ATOM 2960 O O . ALA A 1 385 ? 6.652 -16.057 -25.023 1.00 93.25 385 ALA A O 1
ATOM 2961 N N . SER A 1 386 ? 7.846 -14.526 -23.896 1.00 89.50 386 SER A N 1
ATOM 2962 C CA . SER A 1 386 ? 9.164 -14.985 -24.351 1.00 89.50 386 SER A CA 1
ATOM 2963 C C . SER A 1 386 ? 9.584 -16.378 -23.881 1.00 89.50 386 SER A C 1
ATOM 2965 O O . SER A 1 386 ? 10.393 -17.004 -24.568 1.00 89.50 386 SER A O 1
ATOM 2967 N N . ASN A 1 387 ? 9.012 -16.884 -22.786 1.00 90.50 387 ASN A N 1
ATOM 2968 C CA . ASN A 1 387 ? 9.224 -18.253 -22.313 1.00 90.50 387 ASN A CA 1
ATOM 2969 C C . ASN A 1 387 ? 8.249 -19.265 -22.955 1.00 90.50 387 ASN A C 1
ATOM 2971 O O . ASN A 1 387 ? 8.358 -20.461 -22.695 1.00 90.50 387 ASN A O 1
ATOM 2975 N N . GLY A 1 388 ? 7.339 -18.833 -23.838 1.00 92.06 388 GLY A N 1
ATOM 2976 C CA . GLY A 1 388 ? 6.471 -19.732 -24.605 1.00 92.06 388 GLY A CA 1
ATOM 2977 C C . GLY A 1 388 ? 5.356 -20.391 -23.774 1.00 92.06 388 GLY A C 1
ATOM 2978 O O . GLY A 1 388 ? 4.991 -19.874 -22.718 1.00 92.06 388 GLY A O 1
ATOM 2979 N N . PRO A 1 389 ? 4.752 -21.493 -24.253 1.00 93.56 389 PRO A N 1
ATOM 2980 C CA . PRO A 1 389 ? 3.632 -22.143 -23.578 1.00 93.56 389 PRO A CA 1
ATOM 2981 C C . PRO A 1 389 ? 4.070 -22.983 -22.372 1.00 93.56 389 PRO A C 1
ATOM 2983 O O . PRO A 1 389 ? 5.057 -23.718 -22.421 1.00 93.56 389 PRO A O 1
ATOM 2986 N N . LEU A 1 390 ? 3.271 -22.947 -21.306 1.00 94.25 390 LEU A N 1
ATOM 2987 C CA . LEU A 1 390 ? 3.469 -23.696 -20.063 1.00 94.25 390 LEU A CA 1
ATOM 2988 C C . LEU A 1 390 ? 3.620 -25.214 -20.295 1.00 94.25 390 LEU A C 1
ATOM 2990 O O . LEU A 1 390 ? 4.390 -25.868 -19.590 1.00 94.25 390 LEU A O 1
ATOM 2994 N N . SER A 1 391 ? 2.967 -25.772 -21.320 1.00 91.44 391 SER A N 1
ATOM 2995 C CA . SER A 1 391 ? 3.100 -27.183 -21.714 1.00 91.44 391 SER A CA 1
ATOM 2996 C C . SER A 1 391 ? 4.551 -27.618 -21.982 1.00 91.44 391 SER A C 1
ATOM 2998 O O . SER A 1 391 ? 4.915 -28.747 -21.659 1.00 91.44 391 SER A O 1
ATOM 3000 N N . GLU A 1 392 ? 5.400 -26.731 -22.517 1.00 88.50 392 GLU A N 1
ATOM 3001 C CA . GLU A 1 392 ? 6.816 -27.033 -22.802 1.00 88.50 392 GLU A CA 1
ATOM 3002 C C . GLU A 1 392 ? 7.671 -27.115 -21.520 1.00 88.50 392 GLU A C 1
ATOM 3004 O O . GLU A 1 392 ? 8.679 -27.823 -21.477 1.00 88.50 392 GLU A O 1
ATOM 3009 N N . TRP A 1 393 ? 7.238 -26.452 -20.444 1.00 87.75 393 TRP A N 1
ATOM 3010 C CA . TRP A 1 393 ? 7.912 -26.451 -19.141 1.00 87.75 393 TRP A CA 1
ATOM 3011 C C . TRP A 1 393 ? 7.497 -27.618 -18.245 1.00 87.75 393 TRP A C 1
ATOM 3013 O O . TRP A 1 393 ? 8.317 -28.126 -17.481 1.00 87.75 393 TRP A O 1
ATOM 3023 N N . ILE A 1 394 ? 6.235 -28.046 -18.342 1.00 86.31 394 ILE A N 1
ATOM 3024 C CA . ILE A 1 394 ? 5.709 -29.189 -17.587 1.00 86.31 394 ILE A CA 1
ATOM 3025 C C . ILE A 1 394 ? 6.166 -30.506 -18.238 1.00 86.31 394 ILE A C 1
ATOM 3027 O O . ILE A 1 394 ? 6.763 -31.351 -17.566 1.00 86.31 394 ILE A O 1
ATOM 3031 N N . HIS A 1 395 ? 5.940 -30.666 -19.548 1.00 81.69 395 HIS A N 1
ATOM 3032 C CA . HIS A 1 395 ? 6.114 -31.953 -20.239 1.00 81.69 395 HIS A CA 1
ATOM 3033 C C . HIS A 1 395 ? 7.461 -32.084 -20.948 1.00 81.69 395 HIS A C 1
ATOM 3035 O O . HIS A 1 395 ? 8.143 -33.096 -20.799 1.00 81.69 395 HIS A O 1
ATOM 3041 N N . GLU A 1 396 ? 7.849 -31.067 -21.721 1.00 70.00 396 GLU A N 1
ATOM 3042 C CA . GLU A 1 396 ? 8.976 -31.156 -22.668 1.00 70.00 396 GLU A CA 1
ATOM 3043 C C . GLU A 1 396 ? 10.342 -30.828 -22.021 1.00 70.00 396 GLU A C 1
ATOM 3045 O O . GLU A 1 396 ? 11.388 -31.110 -22.604 1.00 70.00 396 GLU A O 1
ATOM 3050 N N . LYS A 1 397 ? 10.343 -30.304 -20.782 1.00 64.94 397 LYS A N 1
ATOM 3051 C CA . LYS A 1 397 ? 11.517 -30.091 -19.899 1.00 64.94 397 LYS A CA 1
ATOM 3052 C C . LYS A 1 397 ? 12.673 -29.345 -20.579 1.00 64.94 397 LYS A C 1
ATOM 3054 O O . LYS A 1 397 ? 13.851 -29.700 -20.456 1.00 64.94 397 LYS A O 1
ATOM 3059 N N . ARG A 1 398 ? 12.288 -28.273 -21.277 1.00 53.84 398 ARG A N 1
ATOM 3060 C CA . ARG A 1 398 ? 13.146 -27.363 -22.039 1.00 53.84 398 ARG A CA 1
ATOM 3061 C C . ARG A 1 398 ? 14.379 -26.910 -21.238 1.00 53.84 398 ARG A C 1
ATOM 3063 O O . ARG A 1 398 ? 14.301 -26.549 -20.062 1.00 53.84 398 ARG A O 1
ATOM 3070 N N . ASP A 1 399 ? 15.539 -27.002 -21.886 1.00 55.19 399 ASP A N 1
ATOM 3071 C CA . ASP A 1 399 ? 16.861 -26.614 -21.369 1.00 55.19 399 ASP A CA 1
ATOM 3072 C C . ASP A 1 399 ? 17.248 -27.223 -19.999 1.00 55.19 399 ASP A C 1
ATOM 3074 O O . ASP A 1 399 ? 18.082 -26.681 -19.278 1.00 55.19 399 ASP A O 1
ATOM 3078 N N . GLN A 1 400 ? 16.659 -28.374 -19.632 1.00 53.12 400 GLN A N 1
ATOM 3079 C CA . GLN A 1 400 ? 16.828 -29.077 -18.343 1.00 53.12 400 GLN A CA 1
ATOM 3080 C C . GLN A 1 400 ? 16.415 -28.270 -17.095 1.00 53.12 400 GLN A C 1
ATOM 3082 O O . GLN A 1 400 ? 16.599 -28.728 -15.963 1.00 53.12 400 GLN A O 1
ATOM 3087 N N . THR A 1 401 ? 15.833 -27.083 -17.270 1.00 62.53 401 THR A N 1
ATOM 3088 C CA . THR A 1 401 ? 15.479 -26.195 -16.157 1.00 62.53 401 THR A CA 1
ATOM 3089 C C . THR A 1 401 ? 14.159 -26.617 -15.510 1.00 62.53 401 THR A C 1
ATOM 3091 O O . THR A 1 401 ? 13.082 -26.520 -16.092 1.00 62.53 401 THR A O 1
ATOM 3094 N N . ILE A 1 402 ? 14.238 -27.125 -14.277 1.00 68.81 402 ILE A N 1
ATOM 3095 C CA . ILE A 1 402 ? 13.071 -27.636 -13.551 1.00 68.81 402 ILE A CA 1
ATOM 3096 C C . ILE A 1 402 ? 12.261 -26.471 -12.973 1.00 68.81 402 ILE A C 1
ATOM 3098 O O . ILE A 1 402 ? 12.766 -25.711 -12.147 1.00 68.81 402 ILE A O 1
ATOM 3102 N N . MET A 1 403 ? 10.980 -26.380 -13.340 1.00 82.44 403 MET A N 1
ATOM 3103 C CA . MET A 1 403 ? 10.040 -25.467 -12.690 1.00 82.44 403 MET A CA 1
ATOM 3104 C C . MET A 1 403 ? 9.739 -25.939 -11.260 1.00 82.44 403 MET A C 1
ATOM 3106 O O . MET A 1 403 ? 9.156 -27.011 -11.054 1.00 82.44 403 MET A O 1
ATOM 3110 N N . ASP A 1 404 ? 10.149 -25.133 -10.282 1.00 83.25 404 ASP A N 1
ATOM 3111 C CA . ASP A 1 404 ? 9.954 -25.379 -8.855 1.00 83.25 404 ASP A CA 1
ATOM 3112 C C . ASP A 1 404 ? 8.494 -25.199 -8.393 1.00 83.25 404 ASP A C 1
ATOM 3114 O O . ASP A 1 404 ? 7.617 -24.740 -9.130 1.00 83.25 404 ASP A O 1
ATOM 3118 N N . TRP A 1 405 ? 8.241 -25.583 -7.141 1.00 82.69 405 TRP A N 1
ATOM 3119 C CA . TRP A 1 405 ? 6.933 -25.502 -6.493 1.00 82.69 405 TRP A CA 1
ATOM 3120 C C . TRP A 1 405 ? 6.358 -24.078 -6.460 1.00 82.69 405 TRP A C 1
ATOM 3122 O O . TRP A 1 405 ? 5.181 -23.895 -6.765 1.00 82.69 405 TRP A O 1
ATOM 3132 N N . ASN A 1 406 ? 7.168 -23.062 -6.149 1.00 78.38 406 ASN A N 1
ATOM 3133 C CA . ASN A 1 406 ? 6.687 -21.688 -6.002 1.00 78.38 406 ASN A CA 1
ATOM 3134 C C . ASN A 1 406 ? 6.282 -21.107 -7.362 1.00 78.38 406 ASN A C 1
ATOM 3136 O O . ASN A 1 406 ? 5.222 -20.492 -7.468 1.00 78.38 406 ASN A O 1
ATOM 3140 N N . LYS A 1 407 ? 7.063 -21.368 -8.419 1.00 83.94 407 LYS A N 1
ATOM 3141 C CA . LYS A 1 407 ? 6.697 -20.988 -9.795 1.00 83.94 407 LYS A CA 1
ATOM 3142 C C . LYS A 1 407 ? 5.388 -21.640 -10.240 1.00 83.94 407 LYS A C 1
ATOM 3144 O O . LYS A 1 407 ? 4.525 -20.949 -10.775 1.00 83.94 407 LYS A O 1
ATOM 3149 N N . ARG A 1 408 ? 5.193 -22.934 -9.953 1.00 90.81 408 ARG A N 1
ATOM 3150 C CA . ARG A 1 408 ? 3.933 -23.650 -10.237 1.00 90.81 408 ARG A CA 1
ATOM 3151 C C . ARG A 1 408 ? 2.733 -23.015 -9.527 1.00 90.81 408 ARG A C 1
ATOM 3153 O O . ARG A 1 408 ? 1.707 -22.792 -10.167 1.00 90.81 408 ARG A O 1
ATOM 3160 N N . LEU A 1 409 ? 2.865 -22.666 -8.242 1.00 84.81 409 LEU A N 1
ATOM 3161 C CA . LEU A 1 409 ? 1.807 -21.962 -7.503 1.00 84.81 409 LEU A CA 1
ATOM 3162 C C . LEU A 1 409 ? 1.545 -20.551 -8.042 1.00 84.81 409 LEU A C 1
ATOM 3164 O O . LEU A 1 409 ? 0.388 -20.142 -8.136 1.00 84.81 409 LEU A O 1
ATOM 3168 N N . GLN A 1 410 ? 2.590 -19.813 -8.420 1.00 85.75 410 GLN A N 1
ATOM 3169 C CA . GLN A 1 410 ? 2.434 -18.462 -8.951 1.00 85.75 410 GLN A CA 1
ATOM 3170 C C . GLN A 1 410 ? 1.727 -18.465 -10.313 1.00 85.75 410 GLN A C 1
ATOM 3172 O O . GLN A 1 410 ? 0.843 -17.642 -10.540 1.00 85.75 410 GLN A O 1
ATOM 3177 N N . ILE A 1 411 ? 2.057 -19.419 -11.185 1.00 93.00 411 ILE A N 1
ATOM 3178 C CA . ILE A 1 411 ? 1.405 -19.616 -12.486 1.00 93.00 411 ILE A CA 1
ATOM 3179 C C . ILE A 1 411 ? -0.069 -20.009 -12.310 1.00 93.00 411 ILE A C 1
ATOM 3181 O O . ILE A 1 411 ? -0.937 -19.463 -12.990 1.00 93.00 411 ILE A O 1
ATOM 3185 N N . ALA A 1 412 ? -0.380 -20.883 -11.348 1.00 94.62 412 ALA A N 1
ATOM 3186 C CA . ALA A 1 412 ? -1.758 -21.209 -10.982 1.00 94.62 412 ALA A CA 1
ATOM 3187 C C . ALA A 1 412 ? -2.553 -19.982 -10.492 1.00 94.62 412 ALA A C 1
ATOM 3189 O O . ALA A 1 412 ? -3.693 -19.774 -10.908 1.00 94.62 412 ALA A O 1
ATOM 3190 N N . LEU A 1 413 ? -1.949 -19.155 -9.631 1.00 88.44 413 LEU A N 1
ATOM 3191 C CA . LEU A 1 413 ? -2.561 -17.930 -9.109 1.00 88.44 413 LEU A CA 1
ATOM 3192 C C . LEU A 1 413 ? -2.778 -16.873 -10.208 1.00 88.44 413 LEU A C 1
ATOM 3194 O O . LEU A 1 413 ? -3.822 -16.225 -10.232 1.00 88.44 413 LEU A O 1
ATOM 3198 N N . ASP A 1 414 ? -1.829 -16.741 -11.135 1.00 92.31 414 ASP A N 1
ATOM 3199 C CA . ASP A 1 414 ? -1.912 -15.846 -12.294 1.00 92.31 414 ASP A CA 1
ATOM 3200 C C . ASP A 1 414 ? -3.063 -16.243 -13.236 1.00 92.31 414 ASP A C 1
ATOM 3202 O O . ASP A 1 414 ? -3.884 -15.403 -13.609 1.00 92.31 414 ASP A O 1
ATOM 3206 N N . VAL A 1 415 ? -3.187 -17.533 -13.575 1.00 97.75 415 VAL A N 1
ATOM 3207 C CA . VAL A 1 415 ? -4.311 -18.030 -14.389 1.00 97.75 415 VAL A CA 1
ATOM 3208 C C . VAL A 1 415 ? -5.644 -17.849 -13.652 1.00 97.75 415 VAL A C 1
ATOM 3210 O O . VAL A 1 415 ? -6.618 -17.401 -14.257 1.00 97.75 415 VAL A O 1
ATOM 3213 N N . ALA A 1 416 ? -5.698 -18.116 -12.342 1.00 95.50 416 ALA A N 1
ATOM 3214 C CA . ALA A 1 416 ? -6.910 -17.885 -11.557 1.00 95.50 416 ALA A CA 1
ATOM 3215 C C . ALA A 1 416 ? -7.329 -16.402 -11.538 1.00 95.50 416 ALA A C 1
ATOM 3217 O O . ALA A 1 416 ? -8.514 -16.099 -11.670 1.00 95.50 416 ALA A O 1
ATOM 3218 N N . SER A 1 417 ? -6.360 -15.484 -11.446 1.00 91.94 417 SER A N 1
ATOM 3219 C CA . SER A 1 417 ? -6.570 -14.035 -11.554 1.00 91.94 417 SER A CA 1
ATOM 3220 C C . SER A 1 417 ? -7.177 -13.653 -12.913 1.00 91.94 417 SER A C 1
ATOM 3222 O O . SER A 1 417 ? -8.209 -12.981 -12.980 1.00 91.94 417 SER A O 1
ATOM 3224 N N . GLY A 1 418 ? -6.595 -14.159 -14.009 1.00 93.12 418 GLY A N 1
ATOM 3225 C CA . GLY A 1 418 ? -7.081 -13.924 -15.371 1.00 93.12 418 GLY A CA 1
ATOM 3226 C C . GLY A 1 418 ? -8.514 -14.412 -15.612 1.00 93.12 418 GLY A C 1
ATOM 3227 O O . GLY A 1 418 ? -9.324 -13.679 -16.182 1.00 93.12 418 GLY A O 1
ATOM 3228 N N . LEU A 1 419 ? -8.863 -15.615 -15.146 1.00 97.19 419 LEU A N 1
ATOM 3229 C CA . LEU A 1 419 ? -10.231 -16.135 -15.267 1.00 97.19 419 LEU A CA 1
ATOM 3230 C C . LEU A 1 419 ? -11.226 -15.358 -14.393 1.00 97.19 419 LEU A C 1
ATOM 3232 O O . LEU A 1 419 ? -12.312 -15.034 -14.866 1.00 97.19 419 LEU A O 1
ATOM 3236 N N . ASN A 1 420 ? -10.860 -14.997 -13.156 1.00 94.12 420 ASN A N 1
ATOM 3237 C CA . ASN A 1 420 ? -11.718 -14.189 -12.280 1.00 94.12 420 ASN A CA 1
ATOM 3238 C C . ASN A 1 420 ? -12.059 -12.834 -12.930 1.00 94.12 420 ASN A C 1
ATOM 3240 O O . ASN A 1 420 ? -13.223 -12.428 -12.951 1.00 94.12 420 ASN A O 1
ATOM 3244 N N . TYR A 1 421 ? -11.076 -12.179 -13.560 1.00 91.62 421 TYR A N 1
ATOM 3245 C CA . TYR A 1 421 ? -11.308 -10.976 -14.364 1.00 91.62 421 TYR A CA 1
ATOM 3246 C C . TYR A 1 421 ? -12.337 -11.218 -15.486 1.00 91.62 421 TYR A C 1
ATOM 3248 O O . TYR A 1 421 ? -13.333 -10.496 -15.571 1.00 91.62 421 TYR A O 1
ATOM 3256 N N . LEU A 1 422 ? -12.147 -12.260 -16.309 1.00 93.00 422 LEU A N 1
ATOM 3257 C CA . LEU A 1 422 ? -13.049 -12.594 -17.424 1.00 93.00 422 LEU A CA 1
ATOM 3258 C C . LEU A 1 422 ? -14.483 -12.896 -16.968 1.00 93.00 422 LEU A C 1
ATOM 3260 O O . LEU A 1 422 ? -15.443 -12.469 -17.616 1.00 93.00 422 LEU A O 1
ATOM 3264 N N . HIS A 1 423 ? -14.630 -13.608 -15.850 1.00 92.62 423 HIS A N 1
ATOM 3265 C CA . HIS A 1 423 ? -15.918 -14.067 -15.330 1.00 92.62 423 HIS A CA 1
ATOM 3266 C C . HIS A 1 423 ? -16.709 -12.985 -14.592 1.00 92.62 423 HIS A C 1
ATOM 3268 O O . HIS A 1 423 ? -17.936 -13.054 -14.590 1.00 92.62 423 HIS A O 1
ATOM 3274 N N . ARG A 1 424 ? -16.038 -12.019 -13.948 1.00 84.00 424 ARG A N 1
ATOM 3275 C CA . ARG A 1 424 ? -16.674 -11.115 -12.968 1.00 84.00 424 ARG A CA 1
ATOM 3276 C C . ARG A 1 424 ? -16.457 -9.618 -13.203 1.00 84.00 424 ARG A C 1
ATOM 3278 O O . ARG A 1 424 ? -17.261 -8.829 -12.716 1.00 84.00 424 ARG A O 1
ATOM 3285 N N . TYR A 1 425 ? -15.404 -9.224 -13.918 1.00 76.50 425 TYR A N 1
ATOM 3286 C CA . TYR A 1 425 ? -15.009 -7.815 -14.080 1.00 76.50 425 TYR A CA 1
ATOM 3287 C C . TYR A 1 425 ? -15.120 -7.298 -15.524 1.00 76.50 425 TYR A C 1
ATOM 3289 O O . TYR A 1 425 ? -14.935 -6.106 -15.766 1.00 76.50 425 TYR A O 1
ATOM 3297 N N . THR A 1 426 ? -15.465 -8.163 -16.482 1.00 81.44 426 THR A N 1
ATOM 3298 C CA . THR A 1 426 ? -15.933 -7.740 -17.812 1.00 81.44 426 THR A CA 1
ATOM 3299 C C . THR A 1 426 ? -17.414 -7.340 -17.753 1.00 81.44 426 THR A C 1
ATOM 3301 O O . THR A 1 426 ? -18.126 -7.732 -16.830 1.00 81.44 426 THR A O 1
ATOM 3304 N N . SER A 1 427 ? -17.900 -6.548 -18.719 1.00 74.75 427 SER A N 1
ATOM 3305 C CA . SER A 1 427 ? -19.271 -5.992 -18.691 1.00 74.75 427 SER A CA 1
ATOM 3306 C C . SER A 1 427 ? -20.381 -7.049 -18.652 1.00 74.75 427 SER A C 1
ATOM 3308 O O . SER A 1 427 ? -21.480 -6.775 -18.179 1.00 74.75 427 SER A O 1
ATOM 3310 N N . SER A 1 428 ? -20.087 -8.247 -19.153 1.00 80.94 428 SER A N 1
ATOM 3311 C CA . SER A 1 428 ? -20.900 -9.450 -19.005 1.00 80.94 428 SER A CA 1
ATOM 3312 C C . SER A 1 428 ? -19.984 -10.682 -19.062 1.00 80.94 428 SER A C 1
ATOM 3314 O O . SER A 1 428 ? -19.010 -10.649 -19.816 1.00 80.94 428 SER A O 1
ATOM 3316 N N . PRO A 1 429 ? -20.237 -11.756 -18.285 1.00 87.25 429 PRO A N 1
ATOM 3317 C CA . PRO A 1 429 ? -19.276 -12.848 -18.107 1.00 87.25 429 PRO A CA 1
ATOM 3318 C C . PRO A 1 429 ? -18.845 -13.511 -19.420 1.00 87.25 429 PRO A C 1
ATOM 3320 O O . PRO A 1 429 ? -19.684 -13.992 -20.186 1.00 87.25 429 PRO A O 1
ATOM 3323 N N . HIS A 1 430 ? -17.532 -13.583 -19.651 1.00 90.81 430 HIS A N 1
ATOM 3324 C CA . HIS A 1 430 ? -16.940 -14.253 -20.810 1.00 90.81 430 HIS A CA 1
ATOM 3325 C C . HIS A 1 430 ? -16.320 -15.593 -20.412 1.00 90.81 430 HIS A C 1
ATOM 3327 O O . HIS A 1 430 ? -15.445 -15.643 -19.553 1.00 90.81 430 HIS A O 1
ATOM 3333 N N . VAL A 1 431 ? -16.745 -16.671 -21.075 1.00 93.56 431 VAL A N 1
ATOM 3334 C CA . VAL A 1 431 ? -16.198 -18.025 -20.898 1.00 93.56 431 VAL A CA 1
ATOM 3335 C C . VAL A 1 431 ? -15.116 -18.261 -21.951 1.00 93.56 431 VAL A C 1
ATOM 3337 O O . VAL A 1 431 ? -15.369 -18.042 -23.140 1.00 93.56 431 VAL A O 1
ATOM 3340 N N . HIS A 1 432 ? -13.927 -18.705 -21.541 1.00 95.75 432 HIS A N 1
ATOM 3341 C CA . HIS A 1 432 ? -12.771 -18.941 -22.411 1.00 95.75 432 HIS A CA 1
ATOM 3342 C C . HIS A 1 432 ? -12.930 -20.207 -23.268 1.00 95.75 432 HIS A C 1
ATOM 3344 O O . HIS A 1 432 ? -12.591 -20.208 -24.451 1.00 95.75 432 HIS A O 1
ATOM 3350 N N . LYS A 1 433 ? -13.500 -21.273 -22.688 1.00 93.69 433 LYS A N 1
ATOM 3351 C CA . LYS A 1 433 ? -13.855 -22.567 -23.310 1.00 93.69 433 LYS A CA 1
ATOM 3352 C C . LYS A 1 433 ? -12.696 -23.436 -23.818 1.00 93.69 433 LYS A C 1
ATOM 3354 O O . LYS A 1 433 ? -12.937 -24.591 -24.160 1.00 93.69 433 LYS A O 1
ATOM 3359 N N . ASP A 1 434 ? -11.473 -22.917 -23.879 1.00 94.56 434 ASP A N 1
ATOM 3360 C CA . ASP A 1 434 ? -10.278 -23.663 -24.301 1.00 94.56 434 ASP A CA 1
ATOM 3361 C C . ASP A 1 434 ? -9.058 -23.335 -23.423 1.00 94.56 434 ASP A C 1
ATOM 3363 O O . ASP A 1 434 ? -7.973 -23.021 -23.906 1.00 94.56 434 ASP A O 1
ATOM 3367 N N . LEU A 1 435 ? -9.239 -23.335 -22.099 1.00 97.19 435 LEU A N 1
ATOM 3368 C CA . LEU A 1 435 ? -8.114 -23.247 -21.166 1.00 97.19 435 LEU A CA 1
ATOM 3369 C C . LEU A 1 435 ? -7.366 -24.592 -21.119 1.00 97.19 435 LEU A C 1
ATOM 3371 O O . LEU A 1 435 ? -7.972 -25.628 -20.865 1.00 97.19 435 LEU A O 1
ATOM 3375 N N . ASN A 1 436 ? -6.054 -24.560 -21.353 1.00 94.75 436 ASN A N 1
ATOM 3376 C CA . ASN A 1 436 ? -5.130 -25.696 -21.255 1.00 94.75 436 ASN A CA 1
ATOM 3377 C C . ASN A 1 436 ? -3.680 -25.178 -21.145 1.00 94.75 436 ASN A C 1
ATOM 3379 O O . ASN A 1 436 ? -3.434 -23.986 -21.345 1.00 94.75 436 ASN A O 1
ATOM 3383 N N . SER A 1 437 ? -2.708 -26.050 -20.864 1.00 94.56 437 SER A N 1
ATOM 3384 C CA . SER A 1 437 ? -1.297 -25.666 -20.679 1.00 94.56 437 SER A CA 1
ATOM 3385 C C . SER A 1 437 ? -0.593 -25.144 -21.939 1.00 94.56 437 SER A C 1
ATOM 3387 O O . SER A 1 437 ? 0.412 -24.446 -21.818 1.00 94.56 437 SER A O 1
ATOM 3389 N N . SER A 1 438 ? -1.094 -25.422 -23.146 1.00 93.12 438 SER A N 1
ATOM 3390 C CA . SER A 1 438 ? -0.564 -24.822 -24.381 1.00 93.12 438 SER A CA 1
ATOM 3391 C C . SER A 1 438 ? -1.138 -23.427 -24.660 1.00 93.12 438 SER A C 1
ATOM 3393 O O . SER A 1 438 ? -0.481 -22.618 -25.311 1.00 93.12 438 SER A O 1
ATOM 3395 N N . ASN A 1 439 ? -2.322 -23.122 -24.121 1.00 95.75 439 ASN A N 1
ATOM 3396 C CA . ASN A 1 439 ? -2.969 -21.809 -24.184 1.00 95.75 439 ASN A CA 1
ATOM 3397 C C . ASN A 1 439 ? -2.652 -20.916 -22.965 1.00 95.75 439 ASN A C 1
ATOM 3399 O O . ASN A 1 439 ? -3.147 -19.795 -22.880 1.00 95.75 439 ASN A O 1
ATOM 3403 N N . VAL A 1 440 ? -1.814 -21.374 -22.031 1.00 97.62 440 VAL A N 1
ATOM 3404 C CA . VAL A 1 440 ? -1.200 -20.533 -20.992 1.00 97.62 440 VAL A CA 1
ATOM 3405 C C . VAL A 1 440 ? 0.241 -20.255 -21.401 1.00 97.62 440 VAL A C 1
ATOM 3407 O O . VAL A 1 440 ? 1.065 -21.166 -21.447 1.00 97.62 440 VAL A O 1
ATOM 3410 N N . LEU A 1 441 ? 0.545 -18.998 -21.712 1.00 96.50 441 LEU A N 1
ATOM 3411 C CA . LEU A 1 441 ? 1.880 -18.547 -22.098 1.00 96.50 441 LEU A CA 1
ATOM 3412 C C . LEU A 1 441 ? 2.616 -17.935 -20.901 1.00 96.50 441 LEU A C 1
ATOM 3414 O O . LEU A 1 441 ? 1.983 -17.384 -20.002 1.00 96.50 441 LEU A O 1
ATOM 3418 N N . LEU A 1 442 ? 3.944 -18.011 -20.903 1.00 95.25 442 LEU A N 1
ATOM 3419 C CA . LEU A 1 442 ? 4.818 -17.450 -19.876 1.00 95.25 442 LEU A CA 1
ATOM 3420 C C . LEU A 1 442 ? 5.637 -16.292 -20.456 1.00 95.25 442 LEU A C 1
ATOM 3422 O O . LEU A 1 442 ? 6.329 -16.448 -21.467 1.00 95.25 442 LEU A O 1
ATOM 3426 N N . ASP A 1 443 ? 5.567 -15.123 -19.822 1.00 87.50 443 ASP A N 1
ATOM 3427 C CA . ASP A 1 443 ? 6.439 -13.997 -20.163 1.00 87.50 443 ASP A CA 1
ATOM 3428 C C . ASP A 1 443 ? 7.853 -14.154 -19.576 1.00 87.50 443 ASP A C 1
ATOM 3430 O O . ASP A 1 443 ? 8.193 -15.181 -18.980 1.00 87.50 443 ASP A O 1
ATOM 3434 N N . GLN A 1 444 ? 8.705 -13.147 -19.793 1.00 85.00 444 GLN A N 1
ATOM 3435 C CA . GLN A 1 444 ? 10.117 -13.153 -19.390 1.00 85.00 444 GLN A CA 1
ATOM 3436 C C . GLN A 1 444 ? 10.313 -13.398 -17.881 1.00 85.00 444 GLN A C 1
ATOM 3438 O O . GLN A 1 444 ? 11.294 -14.025 -17.485 1.00 85.00 444 GLN A O 1
ATOM 3443 N N . ASP A 1 445 ? 9.353 -12.952 -17.064 1.00 80.44 445 ASP A N 1
ATOM 3444 C CA . ASP A 1 445 ? 9.369 -12.986 -15.602 1.00 80.44 445 ASP A CA 1
ATOM 3445 C C . ASP A 1 445 ? 8.614 -14.224 -15.062 1.00 80.44 445 ASP A C 1
ATOM 3447 O O . ASP A 1 445 ? 8.303 -14.321 -13.873 1.00 80.44 445 ASP A O 1
ATOM 3451 N N . PHE A 1 446 ? 8.334 -15.197 -15.944 1.00 84.81 446 PHE A N 1
ATOM 3452 C CA . PHE A 1 446 ? 7.563 -16.421 -15.694 1.00 84.81 446 PHE A CA 1
ATOM 3453 C C . PHE A 1 446 ? 6.120 -16.171 -15.219 1.00 84.81 446 PHE A C 1
ATOM 3455 O O . PHE A 1 446 ? 5.513 -17.053 -14.604 1.00 84.81 446 PHE A O 1
ATOM 3462 N N . ARG A 1 447 ? 5.537 -15.003 -15.522 1.00 90.88 447 ARG A N 1
ATOM 3463 C CA . ARG A 1 447 ? 4.129 -14.721 -15.212 1.00 90.88 447 ARG A CA 1
ATOM 3464 C C . ARG A 1 447 ? 3.227 -15.348 -16.262 1.00 90.88 447 ARG A C 1
ATOM 3466 O O . ARG A 1 447 ? 3.557 -15.372 -17.450 1.00 90.88 447 ARG A O 1
ATOM 3473 N N . ALA A 1 448 ? 2.089 -15.874 -15.821 1.00 93.94 448 ALA A N 1
ATOM 3474 C CA . ALA A 1 448 ? 1.182 -16.594 -16.706 1.00 93.94 448 ALA A CA 1
ATOM 3475 C C . ALA A 1 448 ? 0.194 -15.650 -17.403 1.00 93.94 448 ALA A C 1
ATOM 3477 O O . ALA A 1 448 ? -0.423 -14.793 -16.763 1.00 93.94 448 ALA A O 1
ATOM 3478 N N . LYS A 1 449 ? 0.025 -15.851 -18.713 1.00 96.94 449 LYS A N 1
ATOM 3479 C CA . LYS A 1 449 ? -0.869 -15.113 -19.612 1.00 96.94 449 LYS A CA 1
ATOM 3480 C C . LYS A 1 449 ? -1.774 -16.084 -20.372 1.00 96.94 449 LYS A C 1
ATOM 3482 O O . LYS A 1 449 ? -1.296 -16.873 -21.185 1.00 96.94 449 LYS A O 1
ATOM 3487 N N . ILE A 1 450 ? -3.081 -16.026 -20.122 1.00 97.94 450 ILE A N 1
ATOM 3488 C CA . ILE A 1 450 ? -4.086 -16.826 -20.843 1.00 97.94 450 ILE A CA 1
ATOM 3489 C C . ILE A 1 450 ? -4.204 -16.312 -22.283 1.00 97.94 450 ILE A C 1
ATOM 3491 O O . ILE A 1 450 ? -4.315 -15.106 -22.506 1.00 97.94 450 ILE A O 1
ATOM 3495 N N . ALA A 1 451 ? -4.186 -17.222 -23.254 1.00 94.81 451 ALA A N 1
ATOM 3496 C CA . ALA A 1 451 ? -4.172 -16.941 -24.683 1.00 94.81 451 ALA A CA 1
ATOM 3497 C C . ALA A 1 451 ? -5.173 -17.807 -25.470 1.00 94.81 451 ALA A C 1
ATOM 3499 O O . ALA A 1 451 ? -5.741 -18.762 -24.953 1.00 94.81 451 ALA A O 1
ATOM 3500 N N . ASN A 1 452 ? -5.326 -17.491 -26.763 1.00 89.94 452 ASN A N 1
ATOM 3501 C CA . ASN A 1 452 ? -6.216 -18.159 -27.723 1.00 89.94 452 ASN A CA 1
ATOM 3502 C C . ASN A 1 452 ? -7.730 -17.952 -27.487 1.00 89.94 452 ASN A C 1
ATOM 3504 O O . ASN A 1 452 ? -8.528 -18.888 -27.488 1.00 89.94 452 ASN A O 1
ATOM 3508 N N . PHE A 1 453 ? -8.144 -16.686 -27.414 1.00 92.25 453 PHE A N 1
ATOM 3509 C CA . PHE A 1 453 ? -9.536 -16.261 -27.214 1.00 92.25 453 PHE A CA 1
ATOM 3510 C C . PHE A 1 453 ? -10.500 -16.563 -28.382 1.00 92.25 453 PHE A C 1
ATOM 3512 O O . PHE A 1 453 ? -11.686 -16.254 -28.288 1.00 92.25 453 PHE A O 1
ATOM 3519 N N . GLY A 1 454 ? -10.042 -17.184 -29.474 1.00 86.62 454 GLY A N 1
ATOM 3520 C CA . GLY A 1 454 ? -10.856 -17.475 -30.665 1.00 86.62 454 GLY A CA 1
ATOM 3521 C C . GLY A 1 454 ? -12.092 -18.360 -30.434 1.00 86.62 454 GLY A C 1
ATOM 3522 O O . GLY A 1 454 ? -13.003 -18.355 -31.260 1.00 86.62 454 GLY A O 1
ATOM 3523 N N . LEU A 1 455 ? -12.159 -19.096 -29.315 1.00 87.31 455 LEU A N 1
ATOM 3524 C CA . LEU A 1 455 ? -13.324 -19.905 -28.922 1.00 87.31 455 LEU A CA 1
ATOM 3525 C C . LEU A 1 455 ? -14.175 -19.289 -27.796 1.00 87.31 455 LEU A C 1
ATOM 3527 O O . LEU A 1 455 ? -15.197 -19.892 -27.432 1.00 87.31 455 LEU A O 1
ATOM 3531 N N . ALA A 1 456 ? -13.778 -18.126 -27.268 1.00 90.62 456 ALA A N 1
ATOM 3532 C CA . ALA A 1 456 ? -14.405 -17.481 -26.120 1.00 90.62 456 ALA A CA 1
ATOM 3533 C C . ALA A 1 456 ? -15.766 -16.844 -26.464 1.00 90.62 456 ALA A C 1
ATOM 3535 O O . ALA A 1 456 ? -16.030 -16.459 -27.607 1.00 90.62 456 ALA A O 1
ATOM 3536 N N . ARG A 1 457 ? -16.666 -16.754 -25.476 1.00 87.81 457 ARG A N 1
ATOM 3537 C CA . ARG A 1 457 ? -18.062 -16.322 -25.681 1.00 87.81 457 ARG A CA 1
ATOM 3538 C C . ARG A 1 457 ? -18.649 -15.650 -24.431 1.00 87.81 457 ARG A C 1
ATOM 3540 O O . ARG A 1 457 ? -18.508 -16.189 -23.337 1.00 87.81 457 ARG A O 1
ATOM 3547 N N . SER A 1 458 ? -19.360 -14.530 -24.606 1.00 85.25 458 SER A N 1
ATOM 3548 C CA . SER A 1 458 ? -20.215 -13.944 -23.555 1.00 85.25 458 SER A CA 1
ATOM 3549 C C . SER A 1 458 ? -21.469 -14.793 -23.313 1.00 85.25 458 SER A C 1
ATOM 3551 O O . SER A 1 458 ? -22.054 -15.328 -24.260 1.00 85.25 458 SER A O 1
ATOM 3553 N N . VAL A 1 459 ? -21.896 -14.891 -22.054 1.00 78.81 459 VAL A N 1
ATOM 3554 C CA . VAL A 1 459 ? -23.144 -15.567 -21.637 1.00 78.81 459 VAL A CA 1
ATOM 3555 C C . VAL A 1 459 ? -24.381 -14.653 -21.792 1.00 78.81 459 VAL A C 1
ATOM 3557 O O . VAL A 1 459 ? -25.513 -15.088 -21.611 1.00 78.81 459 VAL A O 1
ATOM 3560 N N . GLU A 1 460 ? -24.186 -13.387 -22.167 1.00 65.38 460 GLU A N 1
ATOM 3561 C CA . GLU A 1 460 ? -25.239 -12.375 -22.319 1.00 65.38 460 GLU A CA 1
ATOM 3562 C C . GLU A 1 460 ? -26.309 -12.729 -23.376 1.00 65.38 460 GLU A C 1
ATOM 3564 O O . GLU A 1 460 ? -26.016 -13.290 -24.435 1.00 65.38 460 GLU A O 1
ATOM 3569 N N . GLY A 1 461 ? -27.564 -12.345 -23.105 1.00 54.78 461 GLY A N 1
ATOM 3570 C CA . GLY A 1 461 ? -28.660 -12.381 -24.084 1.00 54.78 461 GLY A CA 1
ATOM 3571 C C . GLY A 1 461 ? -29.547 -13.635 -24.096 1.00 54.78 461 GLY A C 1
ATOM 3572 O O . GLY A 1 461 ? -30.316 -13.800 -25.042 1.00 54.78 461 GLY A O 1
ATOM 3573 N N . GLN A 1 462 ? -29.481 -14.509 -23.083 1.00 50.50 462 GLN A N 1
ATOM 3574 C CA . GLN A 1 462 ? -30.450 -15.602 -22.882 1.00 50.50 462 GLN A CA 1
ATOM 3575 C C . GLN A 1 462 ? -31.032 -15.578 -21.456 1.00 50.50 462 GLN A C 1
ATOM 3577 O O . GLN A 1 462 ? -30.398 -15.077 -20.530 1.00 50.50 462 GLN A O 1
ATOM 3582 N N . GLU A 1 463 ? -32.247 -16.105 -21.276 1.00 44.12 463 GLU A N 1
ATOM 3583 C CA . GLU A 1 463 ? -32.971 -16.121 -19.992 1.00 44.12 463 GLU A CA 1
ATOM 3584 C C . GLU A 1 463 ? -32.429 -17.206 -19.035 1.00 44.12 463 GLU A C 1
ATOM 3586 O O . GLU A 1 463 ? -33.091 -18.204 -18.756 1.00 44.12 463 GLU A O 1
ATOM 3591 N N . GLY A 1 464 ? -31.201 -17.036 -18.536 1.00 58.16 464 GLY A N 1
ATOM 3592 C CA . GLY A 1 464 ? -30.610 -17.943 -17.549 1.00 58.16 464 GLY A CA 1
ATOM 3593 C C . GLY A 1 464 ? -29.124 -17.685 -17.256 1.00 58.16 464 GLY A C 1
ATOM 3594 O O . GLY A 1 464 ? -28.485 -16.894 -17.944 1.00 58.16 464 GLY A O 1
ATOM 3595 N N . PRO A 1 465 ? -28.542 -18.368 -16.250 1.00 66.06 465 PRO A N 1
ATOM 3596 C CA . PRO A 1 465 ? -27.131 -18.222 -15.867 1.00 66.06 465 PRO A CA 1
ATOM 3597 C C . PRO A 1 465 ? -26.149 -18.992 -16.779 1.00 66.06 465 PRO A C 1
ATOM 3599 O O . PRO A 1 465 ? -24.970 -19.134 -16.452 1.00 66.06 465 PRO A O 1
ATOM 3602 N N . PHE A 1 466 ? -26.623 -19.522 -17.908 1.00 75.50 466 PHE A N 1
ATOM 3603 C CA . PHE A 1 466 ? -25.840 -20.266 -18.890 1.00 75.50 466 PHE A CA 1
ATOM 3604 C C . PHE A 1 466 ? -26.401 -20.053 -20.300 1.00 75.50 466 PHE A C 1
ATOM 3606 O O . PHE A 1 466 ? -27.592 -19.812 -20.483 1.00 75.50 466 PHE A O 1
ATOM 3613 N N . ALA A 1 467 ? -25.543 -20.212 -21.304 1.00 81.81 467 ALA A N 1
ATOM 3614 C CA . ALA A 1 467 ? -25.928 -20.252 -22.708 1.00 81.81 467 ALA A CA 1
ATOM 3615 C C . ALA A 1 467 ? -25.834 -21.689 -23.240 1.00 81.81 467 ALA A C 1
ATOM 3617 O O . ALA A 1 467 ? -24.991 -22.467 -22.797 1.00 81.81 467 ALA A O 1
ATOM 3618 N N . LEU A 1 468 ? -26.656 -22.040 -24.229 1.00 84.19 468 LEU A N 1
ATOM 3619 C CA . LEU A 1 468 ? -26.578 -23.347 -24.894 1.00 84.19 468 LEU A CA 1
ATOM 3620 C C . LEU A 1 468 ? -25.799 -23.272 -26.220 1.00 84.19 468 LEU A C 1
ATOM 3622 O O . LEU A 1 468 ? -25.709 -22.221 -26.871 1.00 84.19 468 LEU A O 1
ATOM 3626 N N . THR A 1 469 ? -25.231 -24.404 -26.642 1.00 84.38 469 THR A N 1
ATOM 3627 C CA . THR A 1 469 ? -24.655 -24.606 -27.979 1.00 84.38 469 THR A CA 1
ATOM 3628 C C . THR A 1 469 ? -24.891 -26.031 -28.484 1.00 84.38 469 THR A C 1
ATOM 3630 O O . THR A 1 469 ? -24.893 -26.982 -27.714 1.00 84.38 469 THR A O 1
ATOM 3633 N N . ARG A 1 470 ? -25.046 -26.192 -29.804 1.00 82.56 470 ARG A N 1
ATOM 3634 C CA . ARG A 1 470 ? -24.997 -27.501 -30.493 1.00 82.56 470 ARG A CA 1
ATOM 3635 C C . ARG A 1 470 ? -23.633 -27.767 -31.141 1.00 82.56 470 ARG A C 1
ATOM 3637 O O . ARG A 1 470 ? -23.488 -28.687 -31.941 1.00 82.56 470 ARG A O 1
ATOM 3644 N N . HIS A 1 471 ? -22.655 -26.907 -30.876 1.00 85.38 471 HIS A N 1
ATOM 3645 C CA . HIS A 1 471 ? -21.311 -26.952 -31.442 1.00 85.38 471 HIS A CA 1
ATOM 3646 C C . HIS A 1 471 ? -20.316 -26.955 -30.284 1.00 85.38 471 HIS A C 1
ATOM 3648 O O . HIS A 1 471 ? -20.023 -25.911 -29.695 1.00 85.38 471 HIS A O 1
ATOM 3654 N N . ILE A 1 472 ? -19.872 -28.162 -29.938 1.00 87.38 472 ILE A N 1
ATOM 3655 C CA . ILE A 1 472 ? -18.928 -28.450 -28.861 1.00 87.38 472 ILE A CA 1
ATOM 3656 C C . ILE A 1 472 ? -17.522 -28.344 -29.453 1.00 87.38 472 ILE A C 1
ATOM 3658 O O . ILE A 1 472 ? -17.177 -29.062 -30.389 1.00 87.38 472 ILE A O 1
ATOM 3662 N N . VAL A 1 473 ? -16.743 -27.396 -28.939 1.00 88.12 473 VAL A N 1
ATOM 3663 C CA . VAL A 1 473 ? -15.379 -27.076 -29.386 1.00 88.12 473 VAL A CA 1
ATOM 3664 C C . VAL A 1 473 ? -14.504 -26.695 -28.191 1.00 88.12 473 VAL A C 1
ATOM 3666 O O . VAL A 1 473 ? -14.953 -25.944 -27.320 1.00 88.12 473 VAL A O 1
ATOM 3669 N N . GLY A 1 474 ? -13.274 -27.200 -28.172 1.00 88.56 474 GLY A N 1
ATOM 3670 C CA . GLY A 1 474 ? -12.302 -27.060 -27.084 1.00 88.56 474 GLY A CA 1
ATOM 3671 C C . GLY A 1 474 ? -11.382 -28.285 -27.021 1.00 88.56 474 GLY A C 1
ATOM 3672 O O . GLY A 1 474 ? -11.609 -29.279 -27.717 1.00 88.56 474 GLY A O 1
ATOM 3673 N N . THR A 1 475 ? -10.335 -28.226 -26.202 1.00 89.25 475 THR A N 1
ATOM 3674 C CA . THR A 1 475 ? -9.348 -29.310 -26.076 1.00 89.25 475 THR A CA 1
ATOM 3675 C C . THR A 1 475 ? -9.897 -30.510 -25.286 1.00 89.25 475 THR A C 1
ATOM 3677 O O . THR A 1 475 ? -10.391 -30.369 -24.163 1.00 89.25 475 THR A O 1
ATOM 3680 N N . LYS A 1 476 ? -9.801 -31.724 -25.858 1.00 84.88 476 LYS A N 1
ATOM 3681 C CA . LYS A 1 476 ? -10.216 -32.980 -25.196 1.00 84.88 476 LYS A CA 1
ATOM 3682 C C . LYS A 1 476 ? -9.452 -33.150 -23.874 1.00 84.88 476 LYS A C 1
ATOM 3684 O O . LYS A 1 476 ? -8.241 -32.970 -23.840 1.00 84.88 476 LYS A O 1
ATOM 3689 N N . GLY A 1 477 ? -10.165 -33.512 -22.808 1.00 85.12 477 GLY A N 1
ATOM 3690 C CA . GLY A 1 477 ? -9.621 -33.648 -21.451 1.00 85.12 477 GLY A CA 1
ATOM 3691 C C . GLY A 1 477 ? -9.897 -32.440 -20.550 1.00 85.12 477 GLY A C 1
ATOM 3692 O O . GLY A 1 477 ? -10.104 -32.635 -19.363 1.00 85.12 477 GLY A O 1
ATOM 3693 N N . TYR A 1 478 ? -10.005 -31.223 -21.097 1.00 91.62 478 TYR A N 1
ATOM 3694 C CA . TYR A 1 478 ? -10.320 -30.010 -20.317 1.00 91.62 478 TYR A CA 1
ATOM 3695 C C . TYR A 1 478 ? -11.805 -29.609 -20.393 1.00 91.62 478 TYR A C 1
ATOM 3697 O O . TYR A 1 478 ? -12.274 -28.800 -19.597 1.00 91.62 478 TYR A O 1
ATOM 3705 N N . MET A 1 479 ? -12.560 -30.159 -21.351 1.00 90.38 479 MET A N 1
ATOM 3706 C CA . MET A 1 479 ? -13.995 -29.893 -21.509 1.00 90.38 479 MET A CA 1
ATOM 3707 C C . MET A 1 479 ? -14.824 -30.560 -20.400 1.00 90.38 479 MET A C 1
ATOM 3709 O O . MET A 1 479 ? -14.765 -31.777 -20.232 1.00 90.38 479 MET A O 1
ATOM 3713 N N . ALA A 1 480 ? -15.627 -29.761 -19.694 1.00 92.12 480 ALA A N 1
ATOM 3714 C CA . ALA A 1 480 ? -16.488 -30.204 -18.597 1.00 92.12 480 ALA A CA 1
ATOM 3715 C C . ALA A 1 480 ? -17.634 -31.131 -19.065 1.00 92.12 480 ALA A C 1
ATOM 3717 O O . ALA A 1 480 ? -18.123 -30.975 -20.192 1.00 92.12 480 ALA A O 1
ATOM 3718 N N . PRO A 1 481 ? -18.107 -32.071 -18.220 1.00 91.69 481 PRO A N 1
ATOM 3719 C CA . PRO A 1 481 ? -19.106 -33.066 -18.612 1.00 91.69 481 PRO A CA 1
ATOM 3720 C C . PRO A 1 481 ? -20.424 -32.442 -19.088 1.00 91.69 481 PRO A C 1
ATOM 3722 O O . PRO A 1 481 ? -20.950 -32.859 -20.112 1.00 91.69 481 PRO A O 1
ATOM 3725 N N . GLU A 1 482 ? -20.926 -31.385 -18.449 1.00 92.12 482 GLU A N 1
ATOM 3726 C CA . GLU A 1 482 ? -22.182 -30.729 -18.832 1.00 92.12 482 GLU A CA 1
ATOM 3727 C C . GLU A 1 482 ? -22.118 -30.029 -20.204 1.00 92.12 482 GLU A C 1
ATOM 3729 O O . GLU A 1 482 ? -23.133 -29.890 -20.893 1.00 92.12 482 GLU A O 1
ATOM 3734 N N . TYR A 1 483 ? -20.918 -29.631 -20.637 1.00 93.12 483 TYR A N 1
ATOM 3735 C CA . TYR A 1 483 ? -20.671 -29.081 -21.971 1.00 93.12 483 TYR A CA 1
ATOM 3736 C C . TYR A 1 483 ? -20.605 -30.187 -23.032 1.00 93.12 483 TYR A C 1
ATOM 3738 O O . TYR A 1 483 ? -21.101 -29.992 -24.141 1.00 93.12 483 TYR A O 1
ATOM 3746 N N . LEU A 1 484 ? -20.056 -31.358 -22.684 1.00 89.31 484 LEU A N 1
ATOM 3747 C CA . LEU A 1 484 ? -20.005 -32.538 -23.554 1.00 89.31 484 LEU A CA 1
ATOM 3748 C C . LEU A 1 484 ? -21.374 -33.223 -23.706 1.00 89.31 484 LEU A C 1
ATOM 3750 O O . LEU A 1 484 ? -21.745 -33.613 -24.810 1.00 89.31 484 LEU A O 1
ATOM 3754 N N . GLU A 1 485 ? -22.118 -33.362 -22.607 1.00 89.31 485 GLU A N 1
ATOM 3755 C CA . GLU A 1 485 ? -23.418 -34.041 -22.549 1.00 89.31 485 GLU A CA 1
ATOM 3756 C C . GLU A 1 485 ? -24.557 -33.147 -23.075 1.00 89.31 485 GLU A C 1
ATOM 3758 O O . GLU A 1 485 ? -25.382 -33.599 -23.867 1.00 89.31 485 GLU A O 1
ATOM 3763 N N . ASN A 1 486 ? -24.602 -31.874 -22.654 1.00 87.00 486 ASN A N 1
ATOM 3764 C CA . ASN A 1 486 ? -25.767 -30.995 -22.839 1.00 87.00 486 ASN A CA 1
ATOM 3765 C C . ASN A 1 486 ? -25.465 -29.688 -23.599 1.00 87.00 486 ASN A C 1
ATOM 3767 O O . ASN A 1 486 ? -26.379 -28.906 -23.868 1.00 87.00 486 ASN A O 1
ATOM 3771 N N . GLY A 1 487 ? -24.201 -29.420 -23.953 1.00 89.44 487 GLY A N 1
ATOM 3772 C CA . GLY A 1 487 ? -23.809 -28.184 -24.639 1.00 89.44 487 GLY A CA 1
ATOM 3773 C C . GLY A 1 487 ? -23.947 -26.922 -23.779 1.00 89.44 487 GLY A C 1
ATOM 3774 O O . GLY A 1 487 ? -24.115 -25.827 -24.322 1.00 89.44 487 GLY A O 1
ATOM 3775 N N . ILE A 1 488 ? -23.910 -27.065 -22.450 1.00 90.00 488 ILE A N 1
ATOM 3776 C CA . ILE A 1 488 ? -24.032 -25.961 -21.490 1.00 90.00 488 ILE A CA 1
ATOM 3777 C C . ILE A 1 488 ? -22.730 -25.149 -21.458 1.00 90.00 488 ILE A C 1
ATOM 3779 O O . ILE A 1 488 ? -21.641 -25.699 -21.320 1.00 90.00 488 ILE A O 1
ATOM 3783 N N . VAL A 1 489 ? -22.844 -23.825 -21.581 1.00 91.38 489 VAL A N 1
ATOM 3784 C CA . VAL A 1 489 ? -21.736 -22.865 -21.504 1.00 91.38 489 VAL A CA 1
ATOM 3785 C C . VAL A 1 489 ? -22.010 -21.878 -20.374 1.00 91.38 489 VAL A C 1
ATOM 3787 O O . VAL A 1 489 ? -22.904 -21.038 -20.466 1.00 91.38 489 VAL A O 1
ATOM 3790 N N . SER A 1 490 ? -21.209 -21.966 -19.317 1.00 92.56 490 SER A N 1
ATOM 3791 C CA . SER A 1 490 ? -21.201 -21.057 -18.168 1.00 92.56 490 SER A CA 1
ATOM 3792 C C . SER A 1 490 ? -19.754 -20.876 -17.675 1.00 92.56 490 SER A C 1
ATOM 3794 O O . SER A 1 490 ? -18.878 -21.632 -18.106 1.00 92.56 490 SER A O 1
ATOM 3796 N N . PRO A 1 491 ? -19.466 -19.931 -16.759 1.00 95.19 491 PRO A N 1
ATOM 3797 C CA . PRO A 1 491 ? -18.134 -19.785 -16.156 1.00 95.19 491 PRO A CA 1
ATOM 3798 C C . PRO A 1 491 ? -17.576 -21.079 -15.531 1.00 95.19 491 PRO A C 1
ATOM 3800 O O . PRO A 1 491 ? -16.364 -21.279 -15.480 1.00 95.19 491 PRO A O 1
ATOM 3803 N N . MET A 1 492 ? -18.454 -22.002 -15.120 1.00 95.56 492 MET A N 1
ATOM 3804 C CA . MET A 1 492 ? -18.081 -23.271 -14.482 1.00 95.56 492 MET A CA 1
ATOM 3805 C C . MET A 1 492 ? -17.405 -24.270 -15.435 1.00 95.56 492 MET A C 1
ATOM 3807 O O . MET A 1 492 ? -16.727 -25.188 -14.970 1.00 95.56 492 MET A O 1
ATOM 3811 N N . LEU A 1 493 ? -17.522 -24.065 -16.752 1.00 94.94 493 LEU A N 1
ATOM 3812 C CA . LEU A 1 493 ? -16.766 -24.800 -17.772 1.00 94.94 493 LEU A CA 1
ATOM 3813 C C . LEU A 1 493 ? -15.265 -24.470 -17.700 1.00 94.94 493 LEU A C 1
ATOM 3815 O O . LEU A 1 493 ? -14.432 -25.373 -17.753 1.00 94.94 493 LEU A O 1
ATOM 3819 N N . ASP A 1 494 ? -14.913 -23.195 -17.507 1.00 97.50 494 ASP A N 1
ATOM 3820 C CA . ASP A 1 494 ? -13.514 -22.789 -17.323 1.00 97.50 494 ASP A CA 1
ATOM 3821 C C . ASP A 1 494 ? -12.982 -23.200 -15.941 1.00 97.50 494 ASP A C 1
ATOM 3823 O O . ASP A 1 494 ? -11.806 -23.531 -15.825 1.00 97.50 494 ASP A O 1
ATOM 3827 N N . VAL A 1 495 ? -13.831 -23.229 -14.902 1.00 97.81 495 VAL A N 1
ATOM 3828 C CA . VAL A 1 495 ? -13.463 -23.747 -13.567 1.00 97.81 495 VAL A CA 1
ATOM 3829 C C . VAL A 1 495 ? -13.048 -25.219 -13.642 1.00 97.81 495 VAL A C 1
ATOM 3831 O O . VAL A 1 495 ? -12.030 -25.605 -13.068 1.00 97.81 495 VAL A O 1
ATOM 3834 N N . TYR A 1 496 ? -13.789 -26.042 -14.389 1.00 96.50 496 TYR A N 1
ATOM 3835 C CA . TYR A 1 496 ? -13.425 -27.444 -14.602 1.00 96.50 496 TYR A CA 1
ATOM 3836 C C . TYR A 1 496 ? -12.084 -27.564 -15.340 1.00 96.50 496 TYR A C 1
ATOM 3838 O O . TYR A 1 496 ? -11.178 -28.258 -14.877 1.00 96.50 496 TYR A O 1
ATOM 3846 N N . ALA A 1 497 ? -11.914 -26.817 -16.438 1.00 96.69 497 ALA A N 1
ATOM 3847 C CA . ALA A 1 497 ? -10.656 -26.763 -17.181 1.00 96.69 497 ALA A CA 1
ATOM 3848 C C . ALA A 1 497 ? -9.478 -26.283 -16.308 1.00 96.69 497 ALA A C 1
ATOM 3850 O O . ALA A 1 497 ? -8.363 -26.789 -16.442 1.00 96.69 497 ALA A O 1
ATOM 3851 N N . PHE A 1 498 ? -9.721 -25.361 -15.370 1.00 97.94 498 PHE A N 1
ATOM 3852 C CA . PHE A 1 498 ? -8.742 -24.914 -14.380 1.00 97.94 498 PHE A CA 1
ATOM 3853 C C . PHE A 1 498 ? -8.376 -26.029 -13.388 1.00 97.94 498 PHE A C 1
ATOM 3855 O O . PHE A 1 498 ? -7.199 -26.205 -13.082 1.00 97.94 498 PHE A O 1
ATOM 3862 N N . GLY A 1 499 ? -9.342 -26.839 -12.941 1.00 95.88 499 GLY A N 1
ATOM 3863 C CA . GLY A 1 499 ? -9.085 -28.040 -12.136 1.00 95.88 499 GLY A CA 1
ATOM 3864 C C . GLY A 1 499 ? -8.188 -29.063 -12.849 1.00 95.88 499 GLY A C 1
ATOM 3865 O O . GLY A 1 499 ? -7.263 -29.603 -12.241 1.00 95.88 499 GLY A O 1
ATOM 3866 N N . VAL A 1 500 ? -8.404 -29.277 -14.151 1.00 94.19 500 VAL A N 1
ATOM 3867 C CA . VAL A 1 500 ? -7.569 -30.162 -14.987 1.00 94.19 500 VAL A CA 1
ATOM 3868 C C . VAL A 1 500 ? -6.163 -29.579 -15.192 1.00 94.19 500 VAL A C 1
ATOM 3870 O O . VAL A 1 500 ? -5.170 -30.285 -15.020 1.00 94.19 500 VAL A O 1
ATOM 3873 N N . LEU A 1 501 ? -6.053 -28.278 -15.478 1.00 95.81 501 LEU A N 1
ATOM 3874 C CA . LEU A 1 501 ? -4.770 -27.571 -15.581 1.00 95.81 501 LEU A CA 1
ATOM 3875 C C . LEU A 1 501 ? -3.983 -27.606 -14.256 1.00 95.81 501 LEU A C 1
ATOM 3877 O O . LEU A 1 501 ? -2.764 -27.762 -14.254 1.00 95.81 501 LEU A O 1
ATOM 3881 N N . MET A 1 502 ? -4.667 -27.507 -13.117 1.00 94.50 502 MET A N 1
ATOM 3882 C CA . MET A 1 502 ? -4.057 -27.641 -11.794 1.00 94.50 502 MET A CA 1
ATOM 3883 C C . MET A 1 502 ? -3.497 -29.050 -11.545 1.00 94.50 502 MET A C 1
ATOM 3885 O O . MET A 1 502 ? -2.411 -29.172 -10.977 1.00 94.50 502 MET A O 1
ATOM 3889 N N . LEU A 1 503 ? -4.175 -30.112 -12.003 1.00 91.56 503 LEU A N 1
ATOM 3890 C CA . LEU A 1 503 ? -3.617 -31.472 -11.974 1.00 91.56 503 LEU A CA 1
ATOM 3891 C C . LEU A 1 503 ? -2.342 -31.572 -12.805 1.00 91.56 503 LEU A C 1
ATOM 3893 O O . LEU A 1 503 ? -1.326 -32.079 -12.334 1.00 91.56 503 LEU A O 1
ATOM 3897 N N . GLU A 1 504 ? -2.379 -31.061 -14.027 1.00 91.88 504 GLU A N 1
ATOM 3898 C CA . GLU A 1 504 ? -1.245 -31.053 -14.948 1.00 91.88 504 GLU A CA 1
ATOM 3899 C C . GLU A 1 504 ? -0.020 -30.331 -14.347 1.00 91.88 504 GLU A C 1
ATOM 3901 O O . GLU A 1 504 ? 1.085 -30.879 -14.335 1.00 91.88 504 GLU A O 1
ATOM 3906 N N . ILE A 1 505 ? -0.230 -29.154 -13.743 1.00 93.25 505 ILE A N 1
ATOM 3907 C CA . ILE A 1 505 ? 0.799 -28.366 -13.044 1.00 93.25 505 ILE A CA 1
ATOM 3908 C C . ILE A 1 505 ? 1.427 -29.138 -11.869 1.00 93.25 505 ILE A C 1
ATOM 3910 O O . ILE A 1 505 ? 2.651 -29.114 -11.707 1.00 93.25 505 ILE A O 1
ATOM 3914 N N . LEU A 1 506 ? 0.627 -29.816 -11.037 1.00 91.50 506 LEU A N 1
ATOM 3915 C CA . LEU A 1 506 ? 1.125 -30.508 -9.837 1.00 91.50 506 LEU A CA 1
ATOM 3916 C C . LEU A 1 506 ? 1.767 -31.875 -10.128 1.00 91.50 506 LEU A C 1
ATOM 3918 O O . LEU A 1 506 ? 2.728 -32.259 -9.458 1.00 91.50 506 LEU A O 1
ATOM 3922 N N . THR A 1 507 ? 1.247 -32.607 -11.113 1.00 89.62 507 THR A N 1
ATOM 3923 C CA . THR A 1 507 ? 1.665 -33.989 -11.418 1.00 89.62 507 THR A CA 1
ATOM 3924 C C . THR A 1 507 ? 2.812 -34.081 -12.418 1.00 89.62 507 THR A C 1
ATOM 3926 O O . THR A 1 507 ? 3.529 -35.079 -12.431 1.00 89.62 507 THR A O 1
ATOM 3929 N N . GLY A 1 508 ? 2.996 -33.074 -13.281 1.00 88.56 508 GLY A N 1
ATOM 3930 C CA . GLY A 1 508 ? 3.951 -33.173 -14.389 1.00 88.56 508 GLY A CA 1
ATOM 3931 C C . GLY A 1 508 ? 3.541 -34.179 -15.475 1.00 88.56 508 GLY A C 1
ATOM 3932 O O . GLY A 1 508 ? 4.366 -34.526 -16.319 1.00 88.56 508 GLY A O 1
ATOM 3933 N N . LYS A 1 509 ? 2.297 -34.685 -15.441 1.00 85.38 509 LYS A N 1
ATOM 3934 C CA . LYS A 1 509 ? 1.745 -35.625 -16.425 1.00 85.38 509 LYS A CA 1
ATOM 3935 C C . LYS A 1 509 ? 0.873 -34.897 -17.444 1.00 85.38 509 LYS A C 1
ATOM 3937 O O . LYS A 1 509 ? 0.060 -34.046 -17.088 1.00 85.38 509 LYS A O 1
ATOM 3942 N N . GLN A 1 510 ? 0.984 -35.293 -18.710 1.00 82.50 510 GLN A N 1
ATOM 3943 C CA . GLN A 1 510 ? 0.088 -34.829 -19.768 1.00 82.50 510 GLN A CA 1
ATOM 3944 C C . GLN A 1 510 ? -1.333 -35.372 -19.543 1.00 82.50 510 GLN A C 1
ATOM 3946 O O . GLN A 1 510 ? -1.512 -36.541 -19.196 1.00 82.50 510 GLN A O 1
ATOM 3951 N N . VAL A 1 511 ? -2.348 -34.532 -19.762 1.00 76.50 511 VAL A N 1
ATOM 3952 C CA . VAL A 1 511 ? -3.763 -34.843 -19.466 1.00 76.50 511 VAL A CA 1
ATOM 3953 C C . VAL A 1 511 ? -4.290 -36.055 -20.250 1.00 76.50 511 VAL A C 1
ATOM 3955 O O . VAL A 1 511 ? -5.127 -36.794 -19.742 1.00 76.50 511 VAL A O 1
ATOM 3958 N N . SER A 1 512 ? -3.751 -36.314 -21.443 1.00 70.25 512 SER A N 1
ATOM 3959 C CA . SER A 1 512 ? -3.975 -37.543 -22.221 1.00 70.25 512 SER A CA 1
ATOM 3960 C C . SER A 1 512 ? -3.625 -38.809 -21.434 1.00 70.25 512 SER A C 1
ATOM 3962 O O . SER A 1 512 ? -4.443 -39.717 -21.352 1.00 70.25 512 SER A O 1
ATOM 3964 N N . LEU A 1 513 ? -2.449 -38.848 -20.801 1.00 67.94 513 LEU A N 1
ATOM 3965 C CA . LEU A 1 513 ? -1.983 -39.996 -20.017 1.00 67.94 513 LEU A CA 1
ATOM 3966 C C . LEU A 1 513 ? -2.836 -40.193 -18.758 1.00 67.94 513 LEU A C 1
ATOM 3968 O O . LEU A 1 513 ? -3.223 -41.316 -18.452 1.00 67.94 513 LEU A O 1
ATOM 3972 N N . LEU A 1 514 ? -3.200 -39.101 -18.076 1.00 65.75 514 LEU A N 1
ATOM 3973 C CA . LEU A 1 514 ? -4.107 -39.135 -16.919 1.00 65.75 514 LEU A CA 1
ATOM 3974 C C . LEU A 1 514 ? -5.510 -39.675 -17.269 1.00 65.75 514 LEU A C 1
ATOM 3976 O O . LEU A 1 514 ? -6.175 -40.230 -16.400 1.00 65.75 514 LEU A O 1
ATOM 3980 N N . TYR A 1 515 ? -5.945 -39.515 -18.523 1.00 58.09 515 TYR A N 1
ATOM 3981 C CA . TYR A 1 515 ? -7.246 -39.957 -19.041 1.00 58.09 515 TYR A CA 1
ATOM 3982 C C . TYR A 1 515 ? -7.206 -41.348 -19.713 1.00 58.09 515 TYR A C 1
ATOM 3984 O O . TYR A 1 515 ? -8.249 -41.911 -20.029 1.00 58.09 515 TYR A O 1
ATOM 3992 N N . GLU A 1 516 ? -6.017 -41.906 -19.963 1.00 56.22 516 GLU A N 1
ATOM 3993 C CA . GLU A 1 516 ? -5.834 -43.251 -20.539 1.00 56.22 516 GLU A CA 1
ATOM 3994 C C . GLU A 1 516 ? -5.355 -44.280 -19.496 1.00 56.22 516 GLU A C 1
ATOM 3996 O O . GLU A 1 516 ? -5.652 -45.466 -19.626 1.00 56.22 516 GLU A O 1
ATOM 4001 N N . GLU A 1 517 ? -4.689 -43.846 -18.417 1.00 51.56 517 GLU A N 1
ATOM 4002 C CA . GLU A 1 517 ? -4.395 -44.686 -17.241 1.00 51.56 517 GLU A CA 1
ATOM 4003 C C . GLU A 1 517 ? -5.656 -45.011 -16.407 1.00 51.56 517 GLU A C 1
ATOM 4005 O O . GLU A 1 517 ? -5.671 -46.010 -15.685 1.00 51.56 517 GLU A O 1
ATOM 4010 N N . VAL A 1 518 ? -6.714 -44.193 -16.504 1.00 51.97 518 VAL A N 1
ATOM 4011 C CA . VAL A 1 518 ? -7.978 -44.335 -15.757 1.00 51.97 518 VAL A CA 1
ATOM 4012 C C . VAL A 1 518 ? -9.154 -44.302 -16.737 1.00 51.97 518 VAL A C 1
ATOM 4014 O O . VAL A 1 518 ? -9.384 -43.297 -17.397 1.00 51.97 518 VAL A O 1
ATOM 4017 N N . ASN A 1 519 ? -9.930 -45.389 -16.822 1.00 46.94 519 ASN A N 1
ATOM 4018 C CA . ASN A 1 519 ? -11.050 -45.553 -17.772 1.00 46.94 519 ASN A CA 1
ATOM 4019 C C . ASN A 1 519 ? -12.321 -44.728 -17.422 1.00 46.94 519 ASN A C 1
ATOM 4021 O O . ASN A 1 519 ? -13.415 -45.047 -17.893 1.00 46.94 519 ASN A O 1
ATOM 4025 N N . THR A 1 520 ? -12.202 -43.703 -16.576 1.00 55.09 520 THR A N 1
ATOM 4026 C CA . THR A 1 520 ? -13.318 -43.065 -15.855 1.00 55.09 520 THR A CA 1
ATOM 4027 C C . THR A 1 520 ? -12.982 -41.621 -15.425 1.00 55.09 520 THR A C 1
ATOM 4029 O O . THR A 1 520 ? -11.962 -41.065 -15.825 1.00 55.09 520 THR A O 1
ATOM 4032 N N . GLU A 1 521 ? -13.879 -40.953 -14.688 1.00 64.25 521 GLU A N 1
ATOM 4033 C CA . GLU A 1 521 ? -13.797 -39.515 -14.375 1.00 64.25 521 GLU A CA 1
ATOM 4034 C C . GLU A 1 521 ? -12.542 -39.128 -13.553 1.00 64.25 521 GLU A C 1
ATOM 4036 O O . GLU A 1 521 ? -12.129 -39.849 -12.646 1.00 64.25 521 GLU A O 1
ATOM 4041 N N . PHE A 1 522 ? -11.964 -37.940 -13.807 1.00 68.38 522 PHE A N 1
ATOM 4042 C CA . PHE A 1 522 ? -10.735 -37.454 -13.142 1.00 68.38 522 PHE A CA 1
ATOM 4043 C C . PHE A 1 522 ? -10.804 -37.406 -11.600 1.00 68.38 522 PHE A C 1
ATOM 4045 O O . PHE A 1 522 ? -9.767 -37.406 -10.939 1.00 68.38 522 PHE A O 1
ATOM 4052 N N . SER A 1 523 ? -11.999 -37.404 -11.006 1.00 63.25 523 SER A N 1
ATOM 4053 C CA . SER A 1 523 ? -12.221 -37.564 -9.560 1.00 63.25 523 SER A CA 1
ATOM 4054 C C . SER A 1 523 ? -11.668 -38.883 -8.994 1.00 63.25 523 SER A C 1
ATOM 4056 O O . SER A 1 523 ? -11.282 -38.950 -7.824 1.00 63.25 523 SER A O 1
ATOM 4058 N N . GLU A 1 524 ? -11.566 -39.933 -9.810 1.00 69.31 524 GLU A N 1
ATOM 4059 C CA . GLU A 1 524 ? -10.970 -41.210 -9.404 1.00 69.31 524 GLU A CA 1
ATOM 4060 C C . GLU A 1 524 ? -9.449 -41.097 -9.210 1.00 69.31 524 GLU A C 1
ATOM 4062 O O . GLU A 1 524 ? -8.920 -41.688 -8.270 1.00 69.31 524 GLU A O 1
ATOM 4067 N N . VAL A 1 525 ? -8.757 -40.244 -9.982 1.00 73.56 525 VAL A N 1
ATOM 4068 C CA . VAL A 1 525 ? -7.319 -39.938 -9.800 1.00 73.56 525 VAL A CA 1
ATOM 4069 C C . VAL A 1 525 ? -7.044 -39.349 -8.407 1.00 73.56 525 VAL A C 1
ATOM 4071 O O . VAL A 1 525 ? -6.005 -39.606 -7.800 1.00 73.56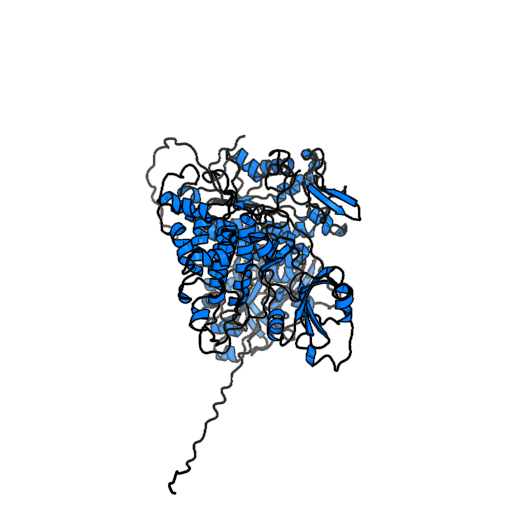 525 VAL A O 1
ATOM 4074 N N . LEU A 1 526 ? -7.995 -38.577 -7.871 1.00 79.00 526 LEU A N 1
ATOM 4075 C CA . LEU A 1 526 ? -7.893 -37.914 -6.566 1.00 79.00 526 LEU A CA 1
ATOM 4076 C C . LEU A 1 526 ? -8.216 -38.852 -5.397 1.00 79.00 526 LEU A C 1
ATOM 4078 O O . LEU A 1 526 ? -7.767 -38.627 -4.272 1.00 79.00 526 LEU A O 1
ATOM 4082 N N . THR A 1 527 ? -8.996 -39.903 -5.646 1.00 78.69 527 THR A N 1
ATOM 4083 C CA . THR A 1 527 ? -9.585 -40.746 -4.598 1.00 78.69 527 THR A CA 1
ATOM 4084 C C . THR A 1 527 ? -8.537 -41.438 -3.707 1.00 78.69 527 THR A C 1
ATOM 4086 O O . THR A 1 527 ? -8.672 -41.356 -2.481 1.00 78.69 527 THR A O 1
ATOM 4089 N N . PRO A 1 528 ? -7.438 -42.016 -4.240 1.00 76.94 528 PRO A N 1
ATOM 4090 C CA . PRO A 1 528 ? -6.346 -42.546 -3.419 1.00 76.94 528 PRO A CA 1
ATOM 4091 C C . PRO A 1 528 ? -5.628 -41.496 -2.560 1.00 76.94 528 PRO A C 1
ATOM 4093 O O . PRO A 1 528 ? -5.100 -41.827 -1.501 1.00 76.94 528 PRO A O 1
ATOM 4096 N N . VAL A 1 529 ? -5.594 -40.232 -2.989 1.00 80.38 529 VAL A N 1
ATOM 4097 C CA . VAL A 1 529 ? -4.908 -39.142 -2.274 1.00 80.38 529 VAL A CA 1
ATOM 4098 C C . VAL A 1 529 ? -5.787 -38.544 -1.174 1.00 80.38 529 VAL A C 1
ATOM 4100 O O . VAL A 1 529 ? -5.287 -38.197 -0.105 1.00 80.38 529 VAL A O 1
ATOM 4103 N N . LEU A 1 530 ? -7.093 -38.417 -1.428 1.00 78.94 530 LEU A N 1
ATOM 4104 C CA . LEU A 1 530 ? -8.023 -37.703 -0.551 1.00 78.94 530 LEU A CA 1
ATOM 4105 C C . LEU A 1 530 ? -8.757 -38.590 0.464 1.00 78.94 530 LEU A C 1
ATOM 4107 O O . LEU A 1 530 ? -9.114 -38.081 1.528 1.00 78.94 530 LEU A O 1
ATOM 4111 N N . TYR A 1 531 ? -8.986 -39.873 0.153 1.00 74.56 531 TYR A N 1
ATOM 4112 C CA . TYR A 1 531 ? -9.938 -40.721 0.892 1.00 74.56 531 TYR A CA 1
ATOM 4113 C C . TYR A 1 531 ? -9.398 -42.093 1.344 1.00 74.56 531 TYR A C 1
ATOM 4115 O O . TYR A 1 531 ? -10.157 -42.870 1.919 1.00 74.56 531 TYR A O 1
ATOM 4123 N N . GLN A 1 532 ? -8.118 -42.407 1.116 1.00 76.06 532 GLN A N 1
ATOM 4124 C CA . GLN A 1 532 ? -7.476 -43.641 1.605 1.00 76.06 532 GLN A CA 1
ATOM 4125 C C . GLN A 1 532 ? -6.477 -43.356 2.736 1.00 76.06 532 GLN A C 1
ATOM 4127 O O . GLN A 1 532 ? -5.829 -42.309 2.750 1.00 76.06 532 GLN A O 1
ATOM 4132 N N . ASP A 1 533 ? -6.292 -44.320 3.644 1.00 65.69 533 ASP A N 1
ATOM 4133 C CA . ASP A 1 533 ? -5.413 -44.187 4.821 1.00 65.69 533 ASP A CA 1
ATOM 4134 C C . ASP A 1 533 ? -3.946 -43.867 4.458 1.00 65.69 533 ASP A C 1
ATOM 4136 O O . ASP A 1 533 ? -3.278 -43.102 5.156 1.00 65.69 533 ASP A O 1
ATOM 4140 N N . ASN A 1 534 ? -3.460 -44.366 3.314 1.00 68.94 534 ASN A N 1
ATOM 4141 C CA . ASN A 1 534 ? -2.116 -44.093 2.784 1.00 68.94 534 ASN A CA 1
ATOM 4142 C C . ASN A 1 534 ? -2.029 -42.783 1.961 1.00 68.94 534 ASN A C 1
ATOM 4144 O O . ASN A 1 534 ? -1.099 -42.605 1.173 1.00 68.94 534 ASN A O 1
ATOM 4148 N N . GLY A 1 535 ? -2.961 -41.838 2.131 1.00 68.31 535 GLY A N 1
ATOM 4149 C CA . GLY A 1 535 ? -3.086 -40.633 1.297 1.00 68.31 535 GLY A CA 1
ATOM 4150 C C . GLY A 1 535 ? -1.799 -39.812 1.098 1.00 68.31 535 GLY A C 1
ATOM 4151 O O . GLY A 1 535 ? -1.572 -39.309 0.001 1.00 68.31 535 GLY A O 1
ATOM 4152 N N . GLN A 1 536 ? -0.898 -39.726 2.091 1.00 68.25 536 GLN A N 1
ATOM 4153 C CA . GLN A 1 536 ? 0.403 -39.045 1.923 1.00 68.25 536 GLN A CA 1
ATOM 4154 C C . GLN A 1 536 ? 1.425 -39.815 1.066 1.00 68.25 536 GLN A C 1
ATOM 4156 O O . GLN A 1 536 ? 2.321 -39.196 0.494 1.00 68.25 536 GLN A O 1
ATOM 4161 N N . GLU A 1 537 ? 1.330 -41.140 0.975 1.00 78.00 537 GLU A N 1
ATOM 4162 C CA . GLU A 1 537 ? 2.169 -41.952 0.086 1.00 78.00 537 GLU A CA 1
ATOM 4163 C C . GLU A 1 537 ? 1.639 -41.868 -1.349 1.00 78.00 537 GLU A C 1
ATOM 4165 O O . GLU A 1 537 ? 2.387 -41.540 -2.269 1.00 78.00 537 GLU A O 1
ATOM 4170 N N . ASN A 1 538 ? 0.321 -42.006 -1.515 1.00 82.31 538 ASN A N 1
ATOM 4171 C CA . ASN A 1 538 ? -0.365 -41.796 -2.790 1.00 82.31 538 ASN A CA 1
ATOM 4172 C C . ASN A 1 538 ? -0.112 -40.381 -3.348 1.00 82.31 538 ASN A C 1
ATOM 4174 O O . ASN A 1 538 ? 0.194 -40.231 -4.529 1.00 82.31 538 ASN A O 1
ATOM 4178 N N . LEU A 1 539 ? -0.127 -39.352 -2.491 1.00 82.94 539 LEU A N 1
ATOM 4179 C CA . LEU A 1 539 ? 0.252 -37.978 -2.838 1.00 82.94 539 LEU A CA 1
ATOM 4180 C C . LEU A 1 539 ? 1.673 -37.891 -3.414 1.00 82.94 539 LEU A C 1
ATOM 4182 O O . LEU A 1 539 ? 1.885 -37.242 -4.435 1.00 82.94 539 LEU A O 1
ATOM 4186 N N . ARG A 1 540 ? 2.653 -38.548 -2.778 1.00 84.06 540 ARG A N 1
ATOM 4187 C CA . ARG A 1 540 ? 4.055 -38.537 -3.233 1.00 84.06 540 ARG A CA 1
ATOM 4188 C C . ARG A 1 540 ? 4.250 -39.245 -4.568 1.00 84.06 540 ARG A C 1
ATOM 4190 O O . ARG A 1 540 ? 5.117 -38.829 -5.327 1.00 84.06 540 ARG A O 1
ATOM 4197 N N . ASN A 1 541 ? 3.450 -40.274 -4.835 1.00 84.88 541 ASN A N 1
ATOM 4198 C CA . ASN A 1 541 ? 3.479 -41.033 -6.084 1.00 84.88 541 ASN A CA 1
ATOM 4199 C C . ASN A 1 541 ? 2.777 -40.298 -7.244 1.00 84.88 541 ASN A C 1
ATOM 4201 O O . ASN A 1 541 ? 3.085 -40.568 -8.403 1.00 84.88 541 ASN A O 1
ATOM 4205 N N . LEU A 1 542 ? 1.846 -39.382 -6.942 1.00 86.44 542 LEU A N 1
ATOM 4206 C CA . LEU A 1 542 ? 1.103 -38.591 -7.930 1.00 86.44 542 LEU A CA 1
ATOM 4207 C C . LEU A 1 542 ? 1.780 -37.247 -8.275 1.00 86.44 542 LEU A C 1
ATOM 4209 O O . LEU A 1 542 ? 1.665 -36.774 -9.403 1.00 86.44 542 LEU A O 1
ATOM 4213 N N . MET A 1 543 ? 2.479 -36.631 -7.319 1.00 89.44 543 MET A N 1
ATOM 4214 C CA . MET A 1 543 ? 3.223 -35.374 -7.498 1.00 89.44 543 MET A CA 1
ATOM 4215 C C . MET A 1 543 ? 4.434 -35.517 -8.436 1.00 89.44 543 MET A C 1
ATOM 4217 O O . MET A 1 543 ? 5.125 -36.533 -8.398 1.00 89.44 543 MET A O 1
ATOM 4221 N N . ASP A 1 544 ? 4.754 -34.467 -9.208 1.00 89.19 544 ASP A N 1
ATOM 4222 C CA . ASP A 1 544 ? 5.858 -34.485 -10.186 1.00 89.19 544 ASP A CA 1
ATOM 4223 C C . ASP A 1 544 ? 7.208 -34.888 -9.547 1.00 89.19 544 ASP A C 1
ATOM 4225 O O . ASP A 1 544 ? 7.734 -34.154 -8.694 1.00 89.19 544 ASP A O 1
ATOM 4229 N N . PRO A 1 545 ? 7.834 -36.002 -9.984 1.00 86.75 545 PRO A N 1
ATOM 4230 C CA . PRO A 1 545 ? 9.135 -36.438 -9.484 1.00 86.75 545 PRO A CA 1
ATOM 4231 C C . PRO A 1 545 ? 10.249 -35.391 -9.633 1.00 86.75 545 PRO A C 1
ATOM 4233 O O . PRO A 1 545 ? 11.202 -35.401 -8.849 1.00 86.75 545 PRO A O 1
ATOM 4236 N N . SER A 1 546 ? 10.144 -34.450 -10.584 1.00 85.19 546 SER A N 1
ATOM 4237 C CA . SER A 1 546 ? 11.133 -33.376 -10.750 1.00 85.19 546 SER A CA 1
ATOM 4238 C C . SER A 1 546 ? 11.198 -32.439 -9.542 1.00 85.19 546 SER A C 1
ATOM 4240 O O . SER A 1 546 ? 12.229 -31.809 -9.317 1.00 85.19 546 SER A O 1
ATOM 4242 N N . LEU A 1 547 ? 10.127 -32.351 -8.745 1.00 84.62 547 LEU A N 1
ATOM 4243 C CA . LEU A 1 547 ? 10.102 -31.549 -7.525 1.00 84.62 547 LEU A CA 1
ATOM 4244 C C . LEU A 1 547 ? 10.946 -32.164 -6.399 1.00 84.62 547 LEU A C 1
ATOM 4246 O O . LEU A 1 547 ? 11.247 -31.466 -5.438 1.00 84.62 547 LEU A O 1
ATOM 4250 N N . GLN A 1 548 ? 11.359 -33.438 -6.487 1.00 82.00 548 GLN A N 1
ATOM 4251 C CA . GLN A 1 548 ? 12.252 -34.092 -5.510 1.00 82.00 548 GLN A CA 1
ATOM 4252 C C . GLN A 1 548 ? 11.752 -34.006 -4.047 1.00 82.00 548 GLN A C 1
ATOM 4254 O O . GLN A 1 548 ? 12.548 -33.935 -3.113 1.00 82.00 548 GLN A O 1
ATOM 4259 N N . GLY A 1 549 ? 10.430 -33.949 -3.837 1.00 76.00 549 GLY A N 1
ATOM 4260 C CA . GLY A 1 549 ? 9.821 -33.742 -2.514 1.00 76.00 549 GLY A CA 1
ATOM 4261 C C . GLY A 1 549 ? 9.928 -32.312 -1.955 1.00 76.00 549 GLY A C 1
ATOM 4262 O O . GLY A 1 549 ? 9.575 -32.090 -0.801 1.00 76.00 549 GLY A O 1
ATOM 4263 N N . LYS A 1 550 ? 10.391 -31.332 -2.744 1.00 76.56 550 LYS A N 1
ATOM 4264 C CA . LYS A 1 550 ? 10.523 -29.908 -2.372 1.00 76.56 550 LYS A CA 1
ATOM 4265 C C . LYS A 1 550 ? 9.184 -29.164 -2.490 1.00 76.56 550 LYS A C 1
ATOM 4267 O O . LYS A 1 550 ? 9.069 -28.163 -3.189 1.00 76.56 550 LYS A O 1
ATOM 4272 N N . TYR A 1 551 ? 8.168 -29.686 -1.814 1.00 73.38 551 TYR A N 1
ATOM 4273 C CA . TYR A 1 551 ? 6.837 -29.099 -1.667 1.00 73.38 551 TYR A CA 1
ATOM 4274 C C . TYR A 1 551 ? 6.291 -29.439 -0.276 1.00 73.38 551 TYR A C 1
ATOM 4276 O O . TYR A 1 551 ? 6.719 -30.413 0.341 1.00 73.38 551 TYR A O 1
ATOM 4284 N N . SER A 1 552 ? 5.334 -28.659 0.233 1.00 74.44 552 SER A N 1
ATOM 4285 C CA . SER A 1 552 ? 4.642 -29.011 1.481 1.00 74.44 552 SER A CA 1
ATOM 4286 C C . SER A 1 552 ? 3.552 -30.053 1.194 1.00 74.44 552 SER A C 1
ATOM 4288 O O . SER A 1 552 ? 2.637 -29.742 0.425 1.00 74.44 552 SER A O 1
ATOM 4290 N N . PRO A 1 553 ? 3.591 -31.264 1.792 1.00 67.31 553 PRO A N 1
ATOM 4291 C CA . PRO A 1 553 ? 2.553 -32.274 1.578 1.00 67.31 553 PRO A CA 1
ATOM 4292 C C . PRO A 1 553 ? 1.170 -31.796 2.032 1.00 67.31 553 PRO A C 1
ATOM 4294 O O . PRO A 1 553 ? 0.174 -32.092 1.379 1.00 67.31 553 PRO A O 1
ATOM 4297 N N . ASP A 1 554 ? 1.104 -31.007 3.107 1.00 63.09 554 ASP A N 1
ATOM 4298 C CA . ASP A 1 554 ? -0.156 -30.471 3.627 1.00 63.09 554 ASP A CA 1
ATOM 4299 C C . ASP A 1 554 ? -0.758 -29.413 2.685 1.00 63.09 554 ASP A C 1
ATOM 4301 O O . ASP A 1 554 ? -1.966 -29.416 2.452 1.00 63.09 554 ASP A O 1
ATOM 4305 N N . LEU A 1 555 ? 0.069 -28.544 2.083 1.00 65.38 555 LEU A N 1
ATOM 4306 C CA . LEU A 1 555 ? -0.409 -27.580 1.080 1.00 65.38 555 LEU A CA 1
ATOM 4307 C C . LEU A 1 555 ? -0.788 -28.271 -0.234 1.00 65.38 555 LEU A C 1
ATOM 4309 O O . LEU A 1 555 ? -1.810 -27.926 -0.820 1.00 65.38 555 LEU A O 1
ATOM 4313 N N . ALA A 1 556 ? -0.023 -29.276 -0.671 1.00 77.19 556 ALA A N 1
ATOM 4314 C CA . ALA A 1 556 ? -0.381 -30.086 -1.831 1.00 77.19 556 ALA A CA 1
ATOM 4315 C C . ALA A 1 556 ? -1.731 -30.792 -1.618 1.00 77.19 556 ALA A C 1
ATOM 4317 O O . ALA A 1 556 ? -2.601 -30.702 -2.478 1.00 77.19 556 ALA A O 1
ATOM 4318 N N . LEU A 1 557 ? -1.972 -31.386 -0.443 1.00 73.50 557 LEU A N 1
ATOM 4319 C CA . LEU A 1 557 ? -3.262 -31.992 -0.101 1.00 73.50 557 LEU A CA 1
ATOM 4320 C C . LEU A 1 557 ? -4.421 -30.975 -0.113 1.00 73.50 557 LEU A C 1
ATOM 4322 O O . LEU A 1 557 ? -5.521 -31.305 -0.554 1.00 73.50 557 LEU A O 1
ATOM 4326 N N . VAL A 1 558 ? -4.193 -29.733 0.329 1.00 73.38 558 VAL A N 1
ATOM 4327 C CA . VAL A 1 558 ? -5.190 -28.649 0.223 1.00 73.38 558 VAL A CA 1
ATOM 4328 C C . VAL A 1 558 ? -5.461 -28.276 -1.240 1.00 73.38 558 VAL A C 1
ATOM 4330 O O . VAL A 1 558 ? -6.618 -28.074 -1.603 1.00 73.38 558 VAL A O 1
ATOM 4333 N N . LEU A 1 559 ? -4.441 -28.248 -2.101 1.00 81.06 559 LEU A N 1
ATOM 4334 C CA . LEU A 1 559 ? -4.621 -27.991 -3.534 1.00 81.06 559 LEU A CA 1
ATOM 4335 C C . LEU A 1 559 ? -5.355 -29.138 -4.240 1.00 81.06 559 LEU A C 1
ATOM 4337 O O . LEU A 1 559 ? -6.257 -28.867 -5.022 1.00 81.06 559 LEU A O 1
ATOM 4341 N N . PHE A 1 560 ? -5.074 -30.402 -3.909 1.00 84.81 560 PHE A N 1
ATOM 4342 C CA . PHE A 1 560 ? -5.843 -31.543 -4.427 1.00 84.81 560 PHE A CA 1
ATOM 4343 C C . PHE A 1 560 ? -7.317 -31.526 -3.982 1.00 84.81 560 PHE A C 1
ATOM 4345 O O . PHE A 1 560 ? -8.178 -31.966 -4.739 1.00 84.81 560 PHE A O 1
ATOM 4352 N N . ARG A 1 561 ? -7.648 -30.942 -2.820 1.00 82.88 561 ARG A N 1
ATOM 4353 C CA . ARG A 1 561 ? -9.050 -30.680 -2.421 1.00 82.88 561 ARG A CA 1
ATOM 4354 C C . ARG A 1 561 ? -9.695 -29.529 -3.199 1.00 82.88 561 ARG A C 1
ATOM 4356 O O . ARG A 1 561 ? -10.883 -29.592 -3.510 1.00 82.88 561 ARG A O 1
ATOM 4363 N N . LEU A 1 562 ? -8.930 -28.487 -3.530 1.00 85.81 562 LEU A N 1
ATOM 4364 C CA . LEU A 1 562 ? -9.406 -27.396 -4.387 1.00 85.81 562 LEU A CA 1
ATOM 4365 C C . LEU A 1 562 ? -9.675 -27.905 -5.813 1.00 85.81 562 LEU A C 1
ATOM 4367 O O . LEU A 1 562 ? -10.708 -27.581 -6.389 1.00 85.81 562 LEU A O 1
ATOM 4371 N N . ILE A 1 563 ? -8.799 -28.771 -6.330 1.00 93.31 563 ILE A N 1
ATOM 4372 C CA . ILE A 1 563 ? -8.970 -29.504 -7.593 1.00 93.31 563 ILE A CA 1
ATOM 4373 C C . ILE A 1 563 ? -10.239 -30.367 -7.557 1.00 93.31 563 ILE A C 1
ATOM 4375 O O . ILE A 1 563 ? -11.066 -30.244 -8.452 1.00 93.31 563 ILE A O 1
ATOM 4379 N N . ASP A 1 564 ? -10.438 -31.181 -6.515 1.00 89.31 564 ASP A N 1
ATOM 4380 C CA . ASP A 1 564 ? -11.653 -31.997 -6.340 1.00 89.31 564 ASP A CA 1
ATOM 4381 C C . ASP A 1 564 ? -12.940 -31.153 -6.360 1.00 89.31 564 ASP A C 1
ATOM 4383 O O . ASP A 1 564 ? -13.938 -31.544 -6.962 1.00 89.31 564 ASP A O 1
ATOM 4387 N N . SER A 1 565 ? -12.900 -29.956 -5.768 1.00 91.50 565 SER A N 1
ATOM 4388 C CA . SER A 1 565 ? -14.013 -28.999 -5.818 1.00 91.50 565 SER A CA 1
ATOM 4389 C C . SER A 1 565 ? -14.218 -28.407 -7.222 1.00 91.50 565 SER A C 1
ATOM 4391 O O . SER A 1 565 ? -15.352 -28.217 -7.647 1.00 91.50 565 SER A O 1
ATOM 4393 N N . CYS A 1 566 ? -13.148 -28.148 -7.981 1.00 95.25 566 CYS A N 1
ATOM 4394 C CA . CYS A 1 566 ? -13.247 -27.663 -9.365 1.00 95.25 566 CYS A CA 1
ATOM 4395 C C . CYS A 1 566 ? -13.746 -28.743 -10.344 1.00 95.25 566 CYS A C 1
ATOM 4397 O O . CYS A 1 566 ? -14.355 -28.414 -11.358 1.00 95.25 566 CYS A O 1
ATOM 4399 N N . LEU A 1 567 ? -13.501 -30.025 -10.051 1.00 92.88 567 LEU A N 1
ATOM 4400 C CA . LEU A 1 567 ? -13.814 -31.159 -10.929 1.00 92.88 567 LEU A CA 1
ATOM 4401 C C . LEU A 1 567 ? -15.156 -31.848 -10.623 1.00 92.88 567 LEU A C 1
ATOM 4403 O O . LEU A 1 567 ? -15.434 -32.909 -11.184 1.00 92.88 567 LEU A O 1
ATOM 4407 N N . LYS A 1 568 ? -16.012 -31.265 -9.770 1.00 91.31 568 LYS A N 1
ATOM 4408 C CA . LYS A 1 568 ? -17.351 -31.814 -9.493 1.00 91.31 568 LYS A CA 1
ATOM 4409 C C . LYS A 1 568 ? -18.194 -31.915 -10.763 1.00 91.31 568 LYS A C 1
ATOM 4411 O O . LYS A 1 568 ? -18.159 -31.032 -11.622 1.00 91.31 568 LYS A O 1
ATOM 4416 N N . LYS A 1 569 ? -18.955 -33.008 -10.882 1.00 88.94 569 LYS A N 1
ATOM 4417 C CA . LYS A 1 569 ? -19.761 -33.288 -12.076 1.00 88.94 569 LYS A CA 1
ATOM 4418 C C . LYS A 1 569 ? -20.864 -32.251 -12.272 1.00 88.94 569 LYS A C 1
ATOM 4420 O O . LYS A 1 569 ? -20.988 -31.726 -13.374 1.00 88.94 569 LYS A O 1
ATOM 4425 N N . ASP A 1 570 ? -21.593 -31.911 -11.211 1.00 89.31 570 ASP A N 1
ATOM 4426 C CA . ASP A 1 570 ? -22.543 -30.801 -11.244 1.00 89.31 570 ASP A CA 1
ATOM 4427 C C . ASP A 1 570 ? -21.787 -29.454 -11.242 1.00 89.31 570 ASP A C 1
ATOM 4429 O O . ASP A 1 570 ? -20.939 -29.236 -10.368 1.00 89.31 570 ASP A O 1
ATOM 4433 N N . PRO A 1 571 ? -22.045 -28.537 -12.195 1.00 92.44 571 PRO A N 1
ATOM 4434 C CA . PRO A 1 571 ? -21.457 -27.203 -12.176 1.00 92.44 571 PRO A CA 1
ATOM 4435 C C . PRO A 1 571 ? -21.878 -26.342 -10.971 1.00 92.44 571 PRO A C 1
ATOM 4437 O O . PRO A 1 571 ? -21.155 -25.391 -10.681 1.00 92.44 571 PRO A O 1
ATOM 4440 N N . SER A 1 572 ? -22.984 -26.619 -10.261 1.00 90.44 572 SER A N 1
ATOM 4441 C CA . SER A 1 572 ? -23.363 -25.835 -9.069 1.00 90.44 572 SER A CA 1
ATOM 4442 C C . SER A 1 572 ? -22.526 -26.146 -7.828 1.00 90.44 572 SER A C 1
ATOM 4444 O O . SER A 1 572 ? -22.440 -25.308 -6.934 1.00 90.44 572 SER A O 1
ATOM 4446 N N . ASP A 1 573 ? -21.889 -27.318 -7.785 1.00 91.00 573 ASP A N 1
ATOM 4447 C CA . ASP A 1 573 ? -21.011 -27.734 -6.682 1.00 91.00 573 ASP A CA 1
ATOM 4448 C C . ASP A 1 573 ? -19.578 -27.182 -6.826 1.00 91.00 573 ASP A C 1
ATOM 4450 O O . ASP A 1 573 ? -18.742 -27.361 -5.935 1.00 91.00 573 ASP A O 1
ATOM 4454 N N . ARG A 1 574 ? -19.272 -26.516 -7.950 1.00 95.69 574 ARG A N 1
ATOM 4455 C CA . ARG A 1 574 ? -17.949 -25.946 -8.230 1.00 95.69 574 ARG A CA 1
ATOM 4456 C C . ARG A 1 574 ? -17.805 -24.547 -7.611 1.00 95.69 574 ARG A C 1
ATOM 4458 O O . ARG A 1 574 ? -18.714 -23.724 -7.733 1.00 95.69 574 ARG A O 1
ATOM 4465 N N . PRO A 1 575 ? -16.655 -24.220 -6.992 1.00 92.25 575 PRO A N 1
ATOM 4466 C CA . PRO A 1 575 ? -16.381 -22.867 -6.522 1.00 92.25 575 PRO A CA 1
ATOM 4467 C C . PRO A 1 575 ? -16.195 -21.912 -7.708 1.00 92.25 575 PRO A C 1
ATOM 4469 O O . PRO A 1 575 ? -15.683 -22.293 -8.758 1.00 92.25 575 PRO A O 1
ATOM 4472 N N . ASN A 1 576 ? -16.567 -20.645 -7.535 1.00 92.25 576 ASN A N 1
ATOM 4473 C CA . ASN A 1 576 ? -16.297 -19.619 -8.543 1.00 92.25 576 ASN A CA 1
ATOM 4474 C C . ASN A 1 576 ? -14.812 -19.191 -8.522 1.00 92.25 576 ASN A C 1
ATOM 4476 O O . ASN A 1 576 ? -14.072 -19.463 -7.572 1.00 92.25 576 ASN A O 1
ATOM 4480 N N . MET A 1 577 ? -14.374 -18.476 -9.562 1.00 93.44 577 MET A N 1
ATOM 4481 C CA . MET A 1 577 ? -12.967 -18.089 -9.703 1.00 93.44 577 MET A CA 1
ATOM 4482 C C . MET A 1 577 ? -12.455 -17.088 -8.653 1.00 93.44 577 MET A C 1
ATOM 4484 O O . MET A 1 577 ? -11.244 -17.030 -8.456 1.00 93.44 577 MET A O 1
ATOM 4488 N N . ASP A 1 578 ? -13.318 -16.352 -7.944 1.00 82.44 578 ASP A N 1
ATOM 4489 C CA . ASP A 1 578 ? -12.903 -15.507 -6.813 1.00 82.44 578 ASP A CA 1
ATOM 4490 C C . ASP A 1 578 ? -12.582 -16.365 -5.581 1.00 82.44 578 ASP A C 1
ATOM 4492 O O . ASP A 1 578 ? -11.510 -16.224 -5.000 1.00 82.44 578 ASP A O 1
ATOM 4496 N N . ASP A 1 579 ? -13.424 -17.346 -5.241 1.00 75.31 579 ASP A N 1
ATOM 4497 C CA . ASP A 1 579 ? -13.129 -18.306 -4.165 1.00 75.31 579 ASP A CA 1
ATOM 4498 C C . ASP A 1 579 ? -11.859 -19.129 -4.447 1.00 75.31 579 ASP A C 1
ATOM 4500 O O . ASP A 1 579 ? -11.056 -19.378 -3.539 1.00 75.31 579 ASP A O 1
ATOM 4504 N N . ILE A 1 580 ? -11.635 -19.510 -5.710 1.00 82.44 580 ILE A N 1
ATOM 4505 C CA . ILE A 1 580 ? -10.412 -20.190 -6.167 1.00 82.44 580 ILE A CA 1
ATOM 4506 C C . ILE A 1 580 ? -9.200 -19.255 -6.056 1.00 82.44 580 ILE A C 1
ATOM 4508 O O . ILE A 1 580 ? -8.201 -19.630 -5.439 1.00 82.44 580 ILE A O 1
ATOM 4512 N N . PHE A 1 581 ? -9.285 -18.032 -6.592 1.00 81.12 581 PHE A N 1
ATOM 4513 C CA . PHE A 1 581 ? -8.213 -17.034 -6.523 1.00 81.12 581 PHE A CA 1
ATOM 4514 C C . PHE A 1 581 ? -7.860 -16.681 -5.074 1.00 81.12 581 PHE A C 1
ATOM 4516 O O . PHE A 1 581 ? -6.687 -16.695 -4.707 1.00 81.12 581 PHE A O 1
ATOM 4523 N N . GLN A 1 582 ? -8.850 -16.449 -4.210 1.00 65.06 582 GLN A N 1
ATOM 4524 C CA . GLN A 1 582 ? -8.632 -16.207 -2.787 1.00 65.06 582 GLN A CA 1
ATOM 4525 C C . GLN A 1 582 ? -8.027 -17.426 -2.087 1.00 65.06 582 GLN A C 1
ATOM 4527 O O . GLN A 1 582 ? -7.159 -17.261 -1.233 1.00 65.06 582 GLN A O 1
ATOM 4532 N N . SER A 1 583 ? -8.434 -18.649 -2.433 1.00 69.31 583 SER A N 1
ATOM 4533 C CA . SER A 1 583 ? -7.853 -19.871 -1.860 1.00 69.31 583 SER A CA 1
ATOM 4534 C C . SER A 1 583 ? -6.389 -20.049 -2.264 1.00 69.31 583 SER A C 1
ATOM 4536 O O . SER A 1 583 ? -5.544 -20.272 -1.398 1.00 69.31 583 SER A O 1
ATOM 4538 N N . LEU A 1 584 ? -6.061 -19.860 -3.543 1.00 67.25 584 LEU A N 1
ATOM 4539 C CA . LEU A 1 584 ? -4.685 -19.887 -4.046 1.00 67.25 584 LEU A CA 1
ATOM 4540 C C . LEU A 1 584 ? -3.846 -18.738 -3.483 1.00 67.25 584 LEU A C 1
ATOM 4542 O O . LEU A 1 584 ? -2.706 -18.958 -3.088 1.00 67.25 584 LEU A O 1
ATOM 4546 N N . SER A 1 585 ? -4.416 -17.541 -3.348 1.00 60.06 585 SER A N 1
ATOM 4547 C CA . SER A 1 585 ? -3.766 -16.392 -2.716 1.00 60.06 585 SER A CA 1
ATOM 4548 C C . SER A 1 585 ? -3.458 -16.673 -1.242 1.00 60.06 585 SER A C 1
ATOM 4550 O O . SER A 1 585 ? -2.331 -16.459 -0.805 1.00 60.06 585 SER A O 1
ATOM 4552 N N . ARG A 1 586 ? -4.391 -17.261 -0.477 1.00 55.25 586 ARG A N 1
ATOM 4553 C CA . ARG A 1 586 ? -4.170 -17.706 0.918 1.00 55.25 586 ARG A CA 1
ATOM 4554 C C . ARG A 1 586 ? -3.095 -18.797 1.041 1.00 55.25 586 ARG A C 1
ATOM 4556 O O . ARG A 1 586 ? -2.477 -18.901 2.097 1.00 55.25 586 ARG A O 1
ATOM 4563 N N . ILE A 1 587 ? -2.878 -19.604 -0.001 1.00 55.16 587 ILE A N 1
ATOM 4564 C CA . ILE A 1 587 ? -1.817 -20.624 -0.063 1.00 55.16 587 ILE A CA 1
ATOM 4565 C C . ILE A 1 587 ? -0.476 -19.976 -0.443 1.00 55.16 587 ILE A C 1
ATOM 4567 O O . ILE A 1 587 ? 0.506 -20.170 0.268 1.00 55.16 587 ILE A O 1
ATOM 4571 N N . SER A 1 588 ? -0.438 -19.123 -1.468 1.00 50.97 588 SER A N 1
ATOM 4572 C CA . SER A 1 588 ? 0.762 -18.393 -1.909 1.00 50.97 588 SER A CA 1
ATOM 4573 C C . SER A 1 588 ? 1.261 -17.373 -0.877 1.00 50.97 588 SER A C 1
ATOM 4575 O O . SER A 1 588 ? 2.459 -17.151 -0.758 1.00 50.97 588 SER A O 1
ATOM 4577 N N . THR A 1 589 ? 0.361 -16.775 -0.091 1.00 42.59 589 THR A N 1
ATOM 4578 C CA . THR A 1 589 ? 0.707 -15.899 1.048 1.00 42.59 589 THR A CA 1
ATOM 4579 C C . THR A 1 589 ? 0.987 -16.665 2.337 1.00 42.59 589 THR A C 1
ATOM 4581 O O . THR A 1 589 ? 1.472 -16.070 3.293 1.00 42.59 589 THR A O 1
ATOM 4584 N N . SER A 1 590 ? 0.747 -17.983 2.385 1.00 36.47 590 SER A N 1
ATOM 4585 C CA . SER A 1 590 ? 1.240 -18.812 3.497 1.00 36.47 590 SER A CA 1
ATOM 4586 C C . SER A 1 590 ? 2.752 -19.065 3.419 1.00 36.47 590 SER A C 1
ATOM 4588 O O . SER A 1 590 ? 3.350 -19.511 4.396 1.00 36.47 590 SER A O 1
ATOM 4590 N N . THR A 1 591 ? 3.377 -18.701 2.295 1.00 40.03 591 THR A N 1
ATOM 4591 C CA . THR A 1 591 ? 4.826 -18.582 2.136 1.00 40.03 591 THR A CA 1
ATOM 4592 C C . THR A 1 591 ? 5.279 -17.120 2.186 1.00 40.03 591 THR A C 1
ATOM 4594 O O . THR A 1 591 ? 5.377 -16.476 1.152 1.00 40.03 591 THR A O 1
ATOM 4597 N N . LEU A 1 592 ? 5.686 -16.698 3.394 1.00 44.31 592 LEU A N 1
ATOM 4598 C CA . LEU A 1 592 ? 6.907 -15.909 3.651 1.00 44.31 592 LEU A CA 1
ATOM 4599 C C . LEU A 1 592 ? 6.882 -14.398 3.229 1.00 44.31 592 LEU A C 1
ATOM 4601 O O . LEU A 1 592 ? 6.343 -14.027 2.196 1.00 44.31 592 LEU A O 1
ATOM 4605 N N . SER A 1 593 ? 7.378 -13.466 4.071 1.00 46.47 593 SER A N 1
ATOM 4606 C CA . SER A 1 593 ? 6.988 -12.025 3.980 1.00 46.47 593 SER A CA 1
ATOM 4607 C C . SER A 1 593 ? 7.858 -11.162 3.057 1.00 46.47 593 SER A C 1
ATOM 4609 O O . SER A 1 593 ? 9.058 -11.397 2.948 1.00 46.47 593 SER A O 1
ATOM 4611 N N . LEU A 1 594 ? 7.234 -10.157 2.417 1.00 39.78 594 LEU A N 1
ATOM 4612 C CA . LEU A 1 594 ? 7.713 -9.195 1.397 1.00 39.78 594 LEU A CA 1
ATOM 4613 C C . LEU A 1 594 ? 8.911 -9.624 0.527 1.00 39.78 594 LEU A C 1
ATOM 4615 O O . LEU A 1 594 ? 8.691 -9.942 -0.634 1.00 39.78 594 LEU A O 1
ATOM 4619 N N . VAL A 1 595 ? 10.135 -9.691 1.068 1.00 38.66 595 VAL A N 1
ATOM 4620 C CA . VAL A 1 595 ? 11.307 -10.352 0.441 1.00 38.66 595 VAL A CA 1
ATOM 4621 C C . VAL A 1 595 ? 10.906 -11.670 -0.221 1.00 38.66 595 VAL A C 1
ATOM 4623 O O . VAL A 1 595 ? 11.292 -11.963 -1.344 1.00 38.66 595 VAL A O 1
ATOM 4626 N N . SER A 1 596 ? 10.062 -12.447 0.454 1.00 38.00 596 SER A N 1
ATOM 4627 C CA . SER A 1 596 ? 9.596 -13.745 -0.035 1.00 38.00 596 SER A CA 1
ATOM 4628 C C . SER A 1 596 ? 8.131 -13.765 -0.493 1.00 38.00 596 SER A C 1
ATOM 4630 O O . SER A 1 596 ? 7.709 -14.745 -1.096 1.00 38.00 596 SER A O 1
ATOM 4632 N N . GLY A 1 597 ? 7.392 -12.667 -0.288 1.00 37.59 597 GLY A N 1
ATOM 4633 C CA . GLY A 1 597 ? 6.060 -12.449 -0.869 1.00 37.59 597 GLY A CA 1
ATOM 4634 C C . GLY A 1 597 ? 6.107 -11.843 -2.280 1.00 37.59 597 GLY A C 1
ATOM 4635 O O . GLY A 1 597 ? 5.132 -11.931 -3.019 1.00 37.59 597 GLY A O 1
ATOM 4636 N N . LEU A 1 598 ? 7.246 -11.246 -2.649 1.00 36.69 598 LEU A N 1
ATOM 4637 C CA . LEU A 1 598 ? 7.594 -10.764 -3.991 1.00 36.69 598 LEU A CA 1
ATOM 4638 C C . LEU A 1 598 ? 8.760 -11.559 -4.613 1.00 36.69 598 LEU A C 1
ATOM 4640 O O . LEU A 1 598 ? 8.940 -11.525 -5.826 1.00 36.69 598 LEU A O 1
ATOM 4644 N N . GLY A 1 599 ? 9.540 -12.285 -3.803 1.00 37.88 599 GLY A N 1
ATOM 4645 C CA . GLY A 1 599 ? 10.636 -13.145 -4.262 1.00 37.88 599 GLY A CA 1
ATOM 4646 C C . GLY A 1 599 ? 11.971 -12.436 -4.532 1.00 37.88 599 GLY A C 1
ATOM 4647 O O . GLY A 1 599 ? 12.887 -13.074 -5.049 1.00 37.88 599 GLY A O 1
ATOM 4648 N N . GLU A 1 600 ? 12.114 -11.149 -4.192 1.00 43.91 600 GLU A N 1
ATOM 4649 C CA . GLU A 1 600 ? 13.394 -10.438 -4.307 1.00 43.91 600 GLU A CA 1
ATOM 4650 C C . GLU A 1 600 ? 14.386 -10.916 -3.234 1.00 43.91 600 GLU A C 1
ATOM 4652 O O . GLU A 1 600 ? 14.297 -10.546 -2.062 1.00 43.91 600 GLU A O 1
ATOM 4657 N N . ALA A 1 601 ? 15.373 -11.713 -3.646 1.00 51.22 601 ALA A N 1
ATOM 4658 C CA . ALA A 1 601 ? 16.538 -12.002 -2.821 1.00 51.22 601 ALA A CA 1
ATOM 4659 C C . ALA A 1 601 ? 17.375 -10.727 -2.626 1.00 51.22 601 ALA A C 1
ATOM 4661 O O . ALA A 1 601 ? 17.709 -10.036 -3.587 1.00 51.22 601 ALA A O 1
ATOM 4662 N N . LEU A 1 602 ? 17.738 -10.435 -1.376 1.00 62.38 602 LEU A N 1
ATOM 4663 C CA . LEU A 1 602 ? 18.684 -9.370 -1.064 1.00 62.38 602 LEU A CA 1
ATOM 4664 C C . LEU A 1 602 ? 20.119 -9.881 -1.200 1.00 62.38 602 LEU A C 1
ATOM 4666 O O . LEU A 1 602 ? 20.501 -10.839 -0.530 1.00 62.38 602 LEU A O 1
ATOM 4670 N N . ASP A 1 603 ? 20.915 -9.211 -2.029 1.00 68.19 603 ASP A N 1
ATOM 4671 C CA . ASP A 1 603 ? 22.338 -9.501 -2.196 1.00 68.19 603 ASP A CA 1
ATOM 4672 C C . ASP A 1 603 ? 23.206 -8.822 -1.111 1.00 68.19 603 ASP A C 1
ATOM 4674 O O . ASP A 1 603 ? 22.799 -7.815 -0.506 1.00 68.19 603 ASP A O 1
ATOM 4678 N N . PRO A 1 604 ? 24.433 -9.327 -0.863 1.00 75.00 604 PRO A N 1
ATOM 4679 C CA . PRO A 1 604 ? 25.459 -8.593 -0.124 1.00 75.00 604 PRO A CA 1
ATOM 4680 C C . PRO A 1 604 ? 25.710 -7.205 -0.751 1.00 75.00 604 PRO A C 1
ATOM 4682 O O . PRO A 1 604 ? 25.641 -7.074 -1.974 1.00 75.00 604 PRO A O 1
ATOM 4685 N N . PRO A 1 605 ? 26.038 -6.164 0.038 1.00 84.44 605 PRO A N 1
ATOM 4686 C CA . PRO A 1 605 ? 26.529 -6.219 1.421 1.00 84.44 605 PRO A CA 1
ATOM 4687 C C . PRO A 1 605 ? 25.451 -6.130 2.521 1.00 84.44 605 PRO A C 1
ATOM 4689 O O . PRO A 1 605 ? 25.783 -5.940 3.690 1.00 84.44 605 PRO A O 1
ATOM 4692 N N . ASN A 1 606 ? 24.161 -6.269 2.199 1.00 77.44 606 ASN A N 1
ATOM 4693 C CA . ASN A 1 606 ? 23.101 -6.211 3.213 1.00 77.44 606 ASN A CA 1
ATOM 4694 C C . ASN A 1 606 ? 23.268 -7.323 4.273 1.00 77.44 606 ASN A C 1
ATOM 4696 O O . ASN A 1 606 ? 23.590 -8.466 3.949 1.00 77.44 606 ASN A O 1
ATOM 4700 N N . GLY A 1 607 ? 23.066 -6.983 5.547 1.00 75.06 607 GLY A N 1
ATOM 4701 C CA . GLY A 1 607 ? 23.235 -7.862 6.710 1.00 75.06 607 GLY A CA 1
ATOM 4702 C C . GLY A 1 607 ? 24.681 -8.260 7.053 1.00 75.06 607 GLY A C 1
ATOM 4703 O O . GLY A 1 607 ? 24.883 -9.030 7.995 1.00 75.06 607 GLY A O 1
ATOM 4704 N N . GLN A 1 608 ? 25.689 -7.773 6.322 1.00 82.25 608 GLN A N 1
ATOM 4705 C CA . GLN A 1 608 ? 27.078 -8.220 6.448 1.00 82.25 608 GLN A CA 1
ATOM 4706 C C . GLN A 1 608 ? 27.713 -7.955 7.826 1.00 82.25 608 GLN A C 1
ATOM 4708 O O . GLN A 1 608 ? 28.484 -8.797 8.278 1.00 82.25 608 GLN A O 1
ATOM 4713 N N . ILE A 1 609 ? 27.395 -6.851 8.510 1.00 82.75 609 ILE A N 1
ATOM 4714 C CA . ILE A 1 609 ? 28.042 -6.454 9.775 1.00 82.75 609 ILE A CA 1
ATOM 4715 C C . ILE A 1 609 ? 27.683 -7.420 10.912 1.00 82.75 609 ILE A C 1
ATOM 4717 O O . ILE A 1 609 ? 28.567 -8.048 11.497 1.00 82.75 609 ILE A O 1
ATOM 4721 N N . TYR A 1 610 ? 26.391 -7.600 11.197 1.00 81.56 610 TYR A N 1
ATOM 4722 C CA . TYR A 1 610 ? 25.940 -8.459 12.299 1.00 81.56 610 TYR A CA 1
ATOM 4723 C C . TYR A 1 610 ? 25.595 -9.887 11.866 1.00 81.56 610 TYR A C 1
ATOM 4725 O O . TYR A 1 610 ? 26.010 -10.853 12.505 1.00 81.56 610 TYR A O 1
ATOM 4733 N N . PHE A 1 611 ? 24.832 -10.051 10.781 1.00 74.44 611 PHE A N 1
ATOM 4734 C CA . PHE A 1 611 ? 24.325 -11.364 10.369 1.00 74.44 611 PHE A CA 1
ATOM 4735 C C . PHE A 1 611 ? 25.335 -12.164 9.535 1.00 74.44 611 PHE A C 1
ATOM 4737 O O . PHE A 1 611 ? 25.147 -13.370 9.368 1.00 74.44 611 PHE A O 1
ATOM 4744 N N . GLN A 1 612 ? 26.395 -11.515 9.028 1.00 79.56 612 GLN A N 1
ATOM 4745 C CA . GLN A 1 612 ? 27.466 -12.105 8.203 1.00 79.56 612 GLN A CA 1
ATOM 4746 C C . GLN A 1 612 ? 26.960 -12.756 6.895 1.00 79.56 612 GLN A C 1
ATOM 4748 O O . GLN A 1 612 ? 27.646 -13.560 6.265 1.00 79.56 612 GLN A O 1
ATOM 4753 N N . LYS A 1 613 ? 25.732 -12.406 6.492 1.00 73.19 613 LYS A N 1
ATOM 4754 C CA . LYS A 1 613 ? 25.018 -12.819 5.275 1.00 73.19 613 LYS A CA 1
ATOM 4755 C C . LYS A 1 613 ? 23.784 -11.916 5.094 1.00 73.19 613 LYS A C 1
ATOM 4757 O O . LYS A 1 613 ? 23.345 -11.322 6.083 1.00 73.19 613 LYS A O 1
ATOM 4762 N N . PRO A 1 614 ? 23.144 -11.902 3.913 1.00 67.06 614 PRO A N 1
ATOM 4763 C CA . PRO A 1 614 ? 21.849 -11.256 3.740 1.00 67.06 614 PRO A CA 1
ATOM 4764 C C . PRO A 1 614 ? 20.798 -11.738 4.744 1.00 67.06 614 PRO A C 1
ATOM 4766 O O . PRO A 1 614 ? 20.529 -12.933 4.886 1.00 67.06 614 PRO A O 1
ATOM 4769 N N . SER A 1 615 ? 20.208 -10.777 5.451 1.00 63.66 615 SER A N 1
ATOM 4770 C CA . SER A 1 615 ? 19.251 -10.981 6.545 1.00 63.66 615 SER A CA 1
ATOM 4771 C C . SER A 1 615 ? 17.786 -10.822 6.122 1.00 63.66 615 SER A C 1
ATOM 4773 O O . SER A 1 615 ? 16.895 -10.925 6.963 1.00 63.66 615 SER A O 1
ATOM 4775 N N . GLY A 1 616 ? 17.529 -10.532 4.840 1.00 65.62 616 GLY A N 1
ATOM 4776 C CA . GLY A 1 616 ? 16.209 -10.121 4.349 1.00 65.62 616 GLY A CA 1
ATOM 4777 C C . GLY A 1 616 ? 15.803 -8.709 4.796 1.00 65.62 616 GLY A C 1
ATOM 4778 O O . GLY A 1 616 ? 14.615 -8.409 4.867 1.00 65.62 616 GLY A O 1
ATOM 4779 N N . ARG A 1 617 ? 16.773 -7.853 5.148 1.00 70.25 617 ARG A N 1
ATOM 4780 C CA . ARG A 1 617 ? 16.559 -6.485 5.646 1.00 70.25 617 ARG A CA 1
ATOM 4781 C C . ARG A 1 617 ? 17.478 -5.510 4.912 1.00 70.25 617 ARG A C 1
ATOM 4783 O O . ARG A 1 617 ? 18.642 -5.827 4.677 1.00 70.25 617 ARG A O 1
ATOM 4790 N N . PHE A 1 618 ? 16.963 -4.327 4.589 1.00 72.25 618 PHE A N 1
ATOM 4791 C CA . PHE A 1 618 ? 17.695 -3.252 3.913 1.00 72.25 618 PHE A CA 1
ATOM 4792 C C . PHE A 1 618 ? 18.556 -2.465 4.918 1.00 72.25 618 PHE A C 1
ATOM 4794 O O . PHE A 1 618 ? 18.218 -1.368 5.345 1.00 72.25 618 PHE A O 1
ATOM 4801 N N . CYS A 1 619 ? 19.629 -3.090 5.392 1.00 76.88 619 CYS A N 1
ATOM 4802 C CA . CYS A 1 619 ? 20.570 -2.531 6.363 1.00 76.88 619 CYS A CA 1
ATOM 4803 C C . CYS A 1 619 ? 21.890 -3.307 6.264 1.00 76.88 619 CYS A C 1
ATOM 4805 O O . CYS A 1 619 ? 21.896 -4.470 5.857 1.00 76.88 619 CYS A O 1
ATOM 4807 N N . ASP A 1 620 ? 23.003 -2.708 6.675 1.00 85.56 620 ASP A N 1
ATOM 4808 C CA . ASP A 1 620 ? 24.290 -3.387 6.857 1.00 85.56 620 ASP A CA 1
ATOM 4809 C C . ASP A 1 620 ? 24.261 -4.407 8.007 1.00 85.56 620 ASP A C 1
ATOM 4811 O O . ASP A 1 620 ? 25.021 -5.375 7.994 1.00 85.56 620 ASP A O 1
ATOM 4815 N N . GLY A 1 621 ? 23.334 -4.264 8.957 1.00 85.94 621 GLY A N 1
ATOM 4816 C CA . GLY A 1 621 ? 23.146 -5.214 10.049 1.00 85.94 621 GLY A CA 1
ATOM 4817 C C . GLY A 1 621 ? 21.832 -5.025 10.809 1.00 85.94 621 GLY A C 1
ATOM 4818 O O . GLY A 1 621 ? 20.756 -5.270 10.255 1.00 85.94 621 GLY A O 1
ATOM 4819 N N . ARG A 1 622 ? 21.916 -4.691 12.100 1.00 83.31 622 ARG A N 1
ATOM 4820 C CA . ARG A 1 622 ? 20.770 -4.548 13.015 1.00 83.31 622 ARG A CA 1
ATOM 4821 C C . ARG A 1 622 ? 19.989 -3.249 12.817 1.00 83.31 622 ARG A C 1
ATOM 4823 O O . ARG A 1 622 ? 20.547 -2.164 12.652 1.00 83.31 622 ARG A O 1
ATOM 4830 N N . LEU A 1 623 ? 18.669 -3.374 12.937 1.00 85.06 623 LEU A N 1
ATOM 4831 C CA . LEU A 1 623 ? 17.708 -2.274 12.944 1.00 85.06 623 LEU A CA 1
ATOM 4832 C C . LEU A 1 623 ? 17.452 -1.777 14.375 1.00 85.06 623 LEU A C 1
ATOM 4834 O O . LEU A 1 623 ? 17.714 -2.485 15.347 1.00 85.06 623 LEU A O 1
ATOM 4838 N N . ILE A 1 624 ? 16.843 -0.593 14.511 1.00 85.56 624 ILE A N 1
ATOM 4839 C CA . ILE A 1 624 ? 16.434 -0.005 15.806 1.00 85.56 624 ILE A CA 1
ATOM 4840 C C . ILE A 1 624 ? 15.666 -1.023 16.668 1.00 85.56 624 ILE A C 1
ATOM 4842 O O . ILE A 1 624 ? 15.957 -1.176 17.852 1.00 85.56 624 ILE A O 1
ATOM 4846 N N . ILE A 1 625 ? 14.734 -1.772 16.067 1.00 80.56 625 ILE A N 1
ATOM 4847 C CA . ILE A 1 625 ? 13.949 -2.804 16.760 1.00 80.56 625 ILE A CA 1
ATOM 4848 C C . ILE A 1 625 ? 14.815 -3.923 17.362 1.00 80.56 625 ILE A C 1
ATOM 4850 O O . ILE A 1 625 ? 14.509 -4.387 18.456 1.00 80.56 625 ILE A O 1
ATOM 4854 N N . ASP A 1 626 ? 15.911 -4.328 16.716 1.00 81.25 626 ASP A N 1
ATOM 4855 C CA . ASP A 1 626 ? 16.788 -5.388 17.231 1.00 81.25 626 ASP A CA 1
ATOM 4856 C C . ASP A 1 626 ? 17.511 -4.922 18.503 1.00 81.25 626 ASP A C 1
ATOM 4858 O O . ASP A 1 626 ? 17.519 -5.634 19.505 1.00 81.25 626 ASP A O 1
ATOM 4862 N N . PHE A 1 627 ? 18.012 -3.680 18.510 1.00 83.88 627 PHE A N 1
ATOM 4863 C CA . PHE A 1 627 ? 18.599 -3.050 19.699 1.00 83.88 627 PHE A CA 1
ATOM 4864 C C . PHE A 1 627 ? 17.584 -2.863 20.836 1.00 83.88 627 PHE A C 1
ATOM 4866 O O . PHE A 1 627 ? 17.926 -3.034 22.008 1.00 83.88 627 PHE A O 1
ATOM 4873 N N . LEU A 1 628 ? 16.327 -2.542 20.510 1.00 81.75 628 LEU A N 1
ATOM 4874 C CA . LEU A 1 628 ? 15.251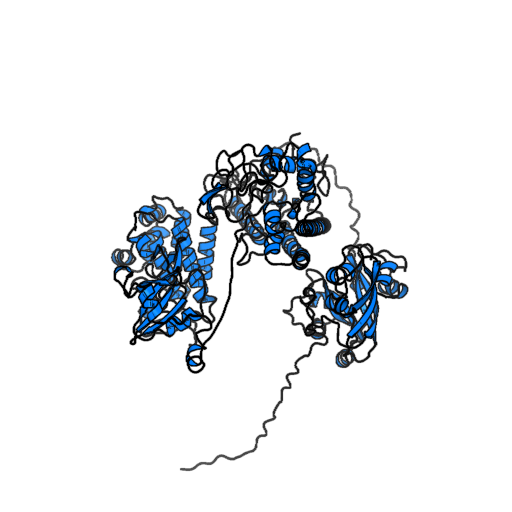 -2.471 21.500 1.00 81.75 628 LEU A CA 1
ATOM 4875 C C . LEU A 1 628 ? 14.906 -3.862 22.065 1.00 81.75 628 LEU A C 1
ATOM 4877 O O . LEU A 1 628 ? 14.619 -3.962 23.255 1.00 81.75 628 LEU A O 1
ATOM 4881 N N . MET A 1 629 ? 14.983 -4.940 21.274 1.00 77.81 629 MET A N 1
ATOM 4882 C CA . MET A 1 629 ? 14.802 -6.316 21.768 1.00 77.81 629 MET A CA 1
ATOM 4883 C C . MET A 1 629 ? 15.985 -6.781 22.637 1.00 77.81 629 MET A C 1
ATOM 4885 O O . MET A 1 629 ? 15.756 -7.312 23.728 1.00 77.81 629 MET A O 1
ATOM 4889 N N . ASP A 1 630 ? 17.228 -6.500 22.223 1.00 80.31 630 ASP A N 1
ATOM 4890 C CA . ASP A 1 630 ? 18.457 -6.757 22.998 1.00 80.31 630 ASP A CA 1
ATOM 4891 C C . ASP A 1 630 ? 18.383 -6.103 24.396 1.00 80.31 630 ASP A C 1
ATOM 4893 O O . ASP A 1 630 ? 18.644 -6.747 25.423 1.00 80.31 630 ASP A O 1
ATOM 4897 N N . ALA A 1 631 ? 17.960 -4.832 24.450 1.00 80.56 631 ALA A N 1
ATOM 4898 C CA . ALA A 1 631 ? 17.802 -4.060 25.684 1.00 80.56 631 ALA A CA 1
ATOM 4899 C C . ALA A 1 631 ? 16.704 -4.601 26.622 1.00 80.56 631 ALA A C 1
ATOM 4901 O O . ALA A 1 631 ? 16.743 -4.338 27.826 1.00 80.56 631 ALA A O 1
ATOM 4902 N N . MET A 1 632 ? 15.750 -5.371 26.090 1.00 75.81 632 MET A N 1
ATOM 4903 C CA . MET A 1 632 ? 14.633 -5.979 26.823 1.00 75.81 632 MET A CA 1
ATOM 4904 C C . MET A 1 632 ? 14.847 -7.467 27.171 1.00 75.81 632 MET A C 1
ATOM 4906 O O . MET A 1 632 ? 13.955 -8.084 27.757 1.00 75.81 632 MET A O 1
ATOM 4910 N N . ASP A 1 633 ? 16.009 -8.045 26.835 1.00 76.69 633 ASP A N 1
ATOM 4911 C CA . ASP A 1 633 ? 16.329 -9.480 26.992 1.00 76.69 633 ASP A CA 1
ATOM 4912 C C . ASP A 1 633 ? 15.422 -10.411 26.148 1.00 76.69 633 ASP A C 1
ATOM 4914 O O . ASP A 1 633 ? 15.034 -11.520 26.549 1.00 76.69 633 ASP A O 1
ATOM 4918 N N . LEU A 1 634 ? 15.047 -9.935 24.955 1.00 72.81 634 LEU A N 1
ATOM 4919 C CA . LEU A 1 634 ? 14.136 -10.600 24.022 1.00 72.81 634 LEU A CA 1
ATOM 4920 C C . LEU A 1 634 ? 14.883 -11.095 22.773 1.00 72.81 634 LEU A C 1
ATOM 4922 O O . LEU A 1 634 ? 15.819 -10.441 22.323 1.00 72.81 634 LEU A O 1
ATOM 4926 N N . PRO A 1 635 ? 14.482 -12.238 22.181 1.00 70.00 635 PRO A N 1
ATOM 4927 C CA . PRO A 1 635 ? 14.995 -12.637 20.878 1.00 70.00 635 PRO A CA 1
ATOM 4928 C C . PRO A 1 635 ? 14.499 -11.670 19.799 1.00 70.00 635 PRO A C 1
ATOM 4930 O O . PRO A 1 635 ? 13.418 -11.090 19.929 1.00 70.00 635 PRO A O 1
ATOM 4933 N N . PHE A 1 636 ? 15.240 -11.568 18.695 1.00 72.75 636 PHE A N 1
ATOM 4934 C CA . PHE A 1 636 ? 14.762 -10.854 17.513 1.00 72.75 636 PHE A CA 1
ATOM 4935 C C . PHE A 1 636 ? 13.438 -11.449 17.020 1.00 72.75 636 PHE A C 1
ATOM 4937 O O . PHE A 1 636 ? 13.188 -12.655 17.107 1.00 72.75 636 PHE A O 1
ATOM 4944 N N . LEU A 1 637 ? 12.580 -10.575 16.505 1.00 73.06 637 LEU A N 1
ATOM 4945 C CA . LEU A 1 637 ? 11.220 -10.931 16.129 1.00 73.06 637 LEU A CA 1
ATOM 4946 C C . LEU A 1 637 ? 11.213 -11.712 14.815 1.00 73.06 637 LEU A C 1
ATOM 4948 O O . LEU A 1 637 ? 11.724 -11.241 13.797 1.00 73.06 637 LEU A O 1
ATOM 4952 N N . ASN A 1 638 ? 10.576 -12.882 14.834 1.00 71.88 638 ASN A N 1
ATOM 4953 C CA . ASN A 1 638 ? 10.337 -13.669 13.629 1.00 71.88 638 ASN A CA 1
ATOM 4954 C C . ASN A 1 638 ? 9.275 -12.959 12.765 1.00 71.88 638 ASN A C 1
ATOM 4956 O O . ASN A 1 638 ? 8.227 -12.582 13.311 1.00 71.88 638 ASN A O 1
ATOM 4960 N N . PRO A 1 639 ? 9.497 -12.772 11.452 1.00 73.25 639 PRO A N 1
ATOM 4961 C CA . PRO A 1 639 ? 8.461 -12.295 10.545 1.00 73.25 639 PRO A CA 1
ATOM 4962 C C . PRO A 1 639 ? 7.236 -13.218 10.559 1.00 73.25 639 PRO A C 1
ATOM 4964 O O . PRO A 1 639 ? 7.366 -14.435 10.652 1.00 73.25 639 PRO A O 1
ATOM 4967 N N . TYR A 1 640 ? 6.035 -12.650 10.455 1.00 68.06 640 TYR A N 1
ATOM 4968 C CA . TYR A 1 640 ? 4.766 -13.382 10.586 1.00 68.06 640 TYR A CA 1
ATOM 4969 C C . TYR A 1 640 ? 4.638 -14.585 9.640 1.00 68.06 640 TYR A C 1
ATOM 4971 O O . TYR A 1 640 ? 4.091 -15.621 10.017 1.00 68.06 640 TYR A O 1
ATOM 4979 N N . LEU A 1 641 ? 5.142 -14.443 8.416 1.00 64.19 641 LEU A N 1
ATOM 4980 C CA . LEU A 1 641 ? 4.999 -15.443 7.362 1.00 64.19 641 LEU A CA 1
ATOM 4981 C C . LEU A 1 641 ? 6.193 -16.423 7.288 1.00 64.19 641 LEU A C 1
ATOM 4983 O O . LEU A 1 641 ? 6.181 -17.340 6.458 1.00 64.19 641 LEU A O 1
ATOM 4987 N N . ASP A 1 642 ? 7.205 -16.265 8.151 1.00 56.25 642 ASP A N 1
ATOM 4988 C CA . ASP A 1 642 ? 8.378 -17.145 8.198 1.00 56.25 642 ASP A CA 1
ATOM 4989 C C . ASP A 1 642 ? 7.989 -18.552 8.662 1.00 56.25 642 ASP A C 1
ATOM 4991 O O . ASP A 1 642 ? 7.461 -18.765 9.754 1.00 56.25 642 ASP A O 1
ATOM 4995 N N . SER A 1 643 ? 8.228 -19.527 7.785 1.00 47.75 643 SER A N 1
ATOM 4996 C CA . SER A 1 643 ? 7.581 -20.847 7.829 1.00 47.75 643 SER A CA 1
ATOM 4997 C C . SER A 1 643 ? 8.550 -22.031 7.690 1.00 47.75 643 SER A C 1
ATOM 4999 O O . SER A 1 643 ? 8.114 -23.183 7.691 1.00 47.75 643 SER A O 1
ATOM 5001 N N . ILE A 1 644 ? 9.865 -21.783 7.616 1.00 34.12 644 ILE A N 1
ATOM 5002 C CA . ILE A 1 644 ? 10.904 -22.814 7.446 1.00 34.12 644 ILE A CA 1
ATOM 5003 C C . ILE A 1 644 ? 11.882 -22.779 8.628 1.00 34.12 644 ILE A C 1
ATOM 5005 O O . ILE A 1 644 ? 12.508 -21.758 8.889 1.00 34.12 644 ILE A O 1
ATOM 5009 N N . ALA A 1 645 ? 12.035 -23.931 9.300 1.00 36.41 645 ALA A N 1
ATOM 5010 C CA . ALA A 1 645 ? 12.593 -24.083 10.654 1.00 36.41 645 ALA A CA 1
ATOM 5011 C C . ALA A 1 645 ? 11.774 -23.335 11.730 1.00 36.41 645 ALA A C 1
ATOM 5013 O O . ALA A 1 645 ? 11.171 -22.309 11.467 1.00 36.41 645 ALA A O 1
ATOM 5014 N N . ALA A 1 646 ? 11.677 -23.897 12.941 1.00 41.62 646 ALA A N 1
ATOM 5015 C CA . ALA A 1 646 ? 10.637 -23.519 13.908 1.00 41.62 646 ALA A CA 1
ATOM 5016 C C . ALA A 1 646 ? 10.838 -22.111 14.524 1.00 41.62 646 ALA A C 1
ATOM 5018 O O . ALA A 1 646 ? 11.659 -21.982 15.441 1.00 41.62 646 ALA A O 1
ATOM 5019 N N . PRO A 1 647 ? 10.054 -21.084 14.134 1.00 53.97 647 PRO A N 1
ATOM 5020 C CA . PRO A 1 647 ? 10.128 -19.760 14.736 1.00 53.97 647 PRO A CA 1
ATOM 5021 C C . PRO A 1 647 ? 9.300 -19.769 16.027 1.00 53.97 647 PRO A C 1
ATOM 5023 O O . PRO A 1 647 ? 8.155 -20.227 16.052 1.00 53.97 647 PRO A O 1
ATOM 5026 N N . SER A 1 648 ? 9.861 -19.281 17.135 1.00 70.00 648 SER A N 1
ATOM 5027 C CA . SER A 1 648 ? 9.110 -19.174 18.392 1.00 70.00 648 SER A CA 1
ATOM 5028 C C . SER A 1 648 ? 8.416 -17.814 18.478 1.00 70.00 648 SER A C 1
ATOM 5030 O O . SER A 1 648 ? 8.921 -16.871 19.087 1.00 70.00 648 SER A O 1
ATOM 5032 N N . PHE A 1 649 ? 7.216 -17.730 17.900 1.00 77.69 649 PHE A N 1
ATOM 5033 C CA . PHE A 1 649 ? 6.309 -16.584 18.037 1.00 77.69 649 PHE A CA 1
ATOM 5034 C C . PHE A 1 649 ? 5.839 -16.331 19.485 1.00 77.69 649 PHE A C 1
ATOM 5036 O O . PHE A 1 649 ? 5.293 -15.274 19.793 1.00 77.69 649 PHE A O 1
ATOM 5043 N N . ARG A 1 650 ? 6.104 -17.268 20.408 1.00 81.75 650 ARG A N 1
ATOM 5044 C CA . ARG A 1 650 ? 5.896 -17.170 21.866 1.00 81.75 650 ARG A CA 1
ATOM 5045 C C . ARG A 1 650 ? 6.458 -15.896 22.504 1.00 81.75 650 ARG A C 1
ATOM 5047 O O . ARG A 1 650 ? 5.988 -15.498 23.568 1.00 81.75 650 ARG A O 1
ATOM 5054 N N . ARG A 1 651 ? 7.482 -15.291 21.892 1.00 75.94 651 ARG A N 1
ATOM 5055 C CA . ARG A 1 651 ? 8.127 -14.053 22.354 1.00 75.94 651 ARG A CA 1
ATOM 5056 C C . ARG A 1 651 ? 7.920 -12.842 21.425 1.00 75.94 651 ARG A C 1
ATOM 5058 O O . ARG A 1 651 ? 8.545 -11.812 21.652 1.00 75.94 651 ARG A O 1
ATOM 5065 N N . GLY A 1 652 ? 7.061 -12.963 20.415 1.00 75.44 652 GLY A N 1
ATOM 5066 C CA . GLY A 1 652 ? 6.729 -11.885 19.486 1.00 75.44 652 GLY A CA 1
ATOM 5067 C C . GLY A 1 652 ? 6.689 -12.339 18.028 1.00 75.44 652 GLY A C 1
ATOM 5068 O O . GLY A 1 652 ? 7.244 -13.371 17.657 1.00 75.44 652 GLY A O 1
ATOM 5069 N N . CYS A 1 653 ? 6.002 -11.553 17.207 1.00 79.31 653 CYS A N 1
ATOM 5070 C CA . CYS A 1 653 ? 5.727 -11.812 15.797 1.00 79.31 653 CYS A CA 1
ATOM 5071 C C . CYS A 1 653 ? 5.736 -10.469 15.066 1.00 79.31 653 CYS A C 1
ATOM 5073 O O . CYS A 1 653 ? 5.119 -9.532 15.568 1.00 79.31 653 CYS A O 1
ATOM 5075 N N . ASN A 1 654 ? 6.430 -10.376 13.929 1.00 78.69 654 ASN A N 1
ATOM 5076 C CA . ASN A 1 654 ? 6.618 -9.132 13.183 1.00 78.69 654 ASN A CA 1
ATOM 5077 C C . ASN A 1 654 ? 5.884 -9.176 11.833 1.00 78.69 654 ASN A C 1
ATOM 5079 O O . ASN A 1 654 ? 6.302 -9.875 10.913 1.00 78.69 654 ASN A O 1
ATOM 5083 N N . PHE A 1 655 ? 4.813 -8.401 11.684 1.00 79.88 655 PHE A N 1
ATOM 5084 C CA . PHE A 1 655 ? 4.008 -8.313 10.454 1.00 79.88 655 PHE A CA 1
ATOM 5085 C C . PHE A 1 655 ? 4.648 -7.385 9.393 1.00 79.88 655 PHE A C 1
ATOM 5087 O O . PHE A 1 655 ? 3.954 -6.698 8.650 1.00 79.88 655 PHE A O 1
ATOM 5094 N N . ALA A 1 656 ? 5.987 -7.332 9.347 1.00 73.12 656 ALA A N 1
ATOM 5095 C CA . ALA A 1 656 ? 6.737 -6.383 8.531 1.00 73.12 656 ALA A CA 1
ATOM 5096 C C . ALA A 1 656 ? 6.632 -6.611 7.025 1.00 73.12 656 ALA A C 1
ATOM 5098 O O . ALA A 1 656 ? 6.759 -7.726 6.508 1.00 73.12 656 ALA A O 1
ATOM 5099 N N . ALA A 1 657 ? 6.515 -5.472 6.349 1.00 69.88 657 ALA A N 1
ATOM 5100 C CA . ALA A 1 657 ? 6.580 -5.296 4.916 1.00 69.88 657 ALA A CA 1
ATOM 5101 C C . ALA A 1 657 ? 7.161 -3.895 4.643 1.00 69.88 657 ALA A C 1
ATOM 5103 O O . ALA A 1 657 ? 6.530 -2.887 4.968 1.00 69.88 657 ALA A O 1
ATOM 5104 N N . ALA A 1 658 ? 8.371 -3.819 4.087 1.00 67.75 658 ALA A N 1
ATOM 5105 C CA . ALA A 1 658 ? 8.979 -2.553 3.663 1.00 67.75 658 ALA A CA 1
ATOM 5106 C C . ALA A 1 658 ? 8.169 -1.901 2.524 1.00 67.75 658 ALA A C 1
ATOM 5108 O O . ALA A 1 658 ? 7.502 -2.597 1.761 1.00 67.75 658 ALA A O 1
ATOM 5109 N N . GLY A 1 659 ? 8.202 -0.570 2.418 1.00 67.06 659 GLY A N 1
ATOM 5110 C CA . GLY A 1 659 ? 7.422 0.189 1.430 1.00 67.06 659 GLY A CA 1
ATOM 5111 C C . GLY A 1 659 ? 5.914 0.255 1.718 1.00 67.06 659 GLY A C 1
ATOM 5112 O O . GLY A 1 659 ? 5.147 0.672 0.853 1.00 67.06 659 GLY A O 1
ATOM 5113 N N . SER A 1 660 ? 5.467 -0.171 2.904 1.00 77.00 660 SER A N 1
ATOM 5114 C CA . SER A 1 660 ? 4.045 -0.186 3.278 1.00 77.00 660 SER A CA 1
ATOM 5115 C C . SER A 1 660 ? 3.536 1.175 3.729 1.00 77.00 660 SER A C 1
ATOM 5117 O O . SER A 1 660 ? 4.131 1.816 4.595 1.00 77.00 660 SER A O 1
ATOM 5119 N N . THR A 1 661 ? 2.406 1.581 3.163 1.00 83.69 661 THR A N 1
ATOM 5120 C CA . THR A 1 661 ? 1.647 2.779 3.531 1.00 83.69 661 THR A CA 1
ATOM 5121 C C . THR A 1 661 ? 0.664 2.497 4.667 1.00 83.69 661 THR A C 1
ATOM 5123 O O . THR A 1 661 ? 0.262 1.351 4.891 1.00 83.69 661 THR A O 1
ATOM 5126 N N . ILE A 1 662 ? 0.232 3.541 5.372 1.00 87.56 662 ILE A N 1
ATOM 5127 C CA . ILE A 1 662 ? -0.952 3.466 6.231 1.00 87.56 662 ILE A CA 1
ATOM 5128 C C . ILE A 1 662 ? -2.206 3.373 5.359 1.00 87.56 662 ILE A C 1
ATOM 5130 O O . ILE A 1 662 ? -3.017 2.465 5.545 1.00 87.56 662 ILE A O 1
ATOM 5134 N N . LEU A 1 663 ? -2.310 4.250 4.354 1.00 83.69 663 LEU A N 1
ATOM 5135 C CA . LEU A 1 663 ? -3.391 4.228 3.372 1.00 83.69 663 LEU A CA 1
ATOM 5136 C C . LEU A 1 663 ? -3.442 2.885 2.612 1.00 83.69 663 LEU A C 1
ATOM 5138 O O . LEU A 1 6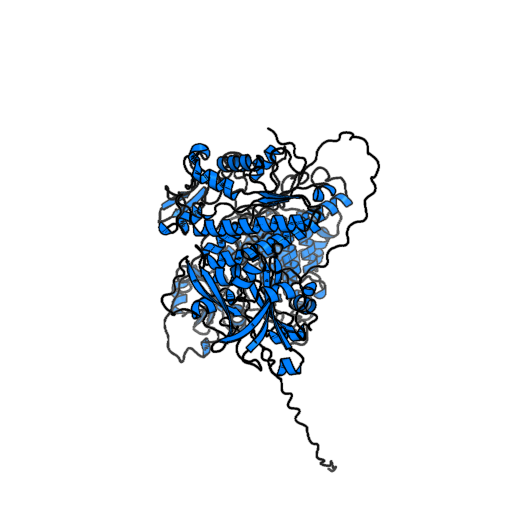63 ? -2.386 2.291 2.355 1.00 83.69 663 LEU A O 1
ATOM 5142 N N . PRO A 1 664 ? -4.637 2.419 2.194 1.00 75.00 664 PRO A N 1
ATOM 5143 C CA . PRO A 1 664 ? -4.797 1.234 1.354 1.00 75.00 664 PRO A CA 1
ATOM 5144 C C . PRO A 1 664 ? -3.891 1.236 0.116 1.00 75.00 664 PRO A C 1
ATOM 5146 O O . PRO A 1 664 ? -3.744 2.254 -0.564 1.00 75.00 664 PRO A O 1
ATOM 5149 N N . ALA A 1 665 ? -3.299 0.078 -0.183 1.00 63.44 665 ALA A N 1
ATOM 5150 C CA . ALA A 1 665 ? -2.411 -0.075 -1.328 1.00 63.44 665 ALA A CA 1
ATOM 5151 C C . ALA A 1 665 ? -3.153 0.134 -2.661 1.00 63.44 665 ALA A C 1
ATOM 5153 O O . ALA A 1 665 ? -4.294 -0.291 -2.847 1.00 63.44 665 ALA A O 1
ATOM 5154 N N . THR A 1 666 ? -2.472 0.777 -3.605 1.00 59.94 666 THR A N 1
ATOM 5155 C CA . THR A 1 666 ? -2.955 1.096 -4.955 1.00 59.94 666 THR A CA 1
ATOM 5156 C C . THR A 1 666 ? -2.108 0.380 -6.009 1.00 59.94 666 THR A C 1
ATOM 5158 O O . THR A 1 666 ? -1.062 -0.181 -5.691 1.00 59.94 666 THR A O 1
ATOM 5161 N N . ALA A 1 667 ? -2.495 0.456 -7.286 1.00 46.84 667 ALA A N 1
ATOM 5162 C CA . ALA A 1 667 ? -1.700 -0.093 -8.392 1.00 46.84 667 ALA A CA 1
ATOM 5163 C C . ALA A 1 667 ? -0.304 0.556 -8.564 1.00 46.84 667 ALA A C 1
ATOM 5165 O O . ALA A 1 667 ? 0.512 0.038 -9.320 1.00 46.84 667 ALA A O 1
ATOM 5166 N N . SER A 1 668 ? -0.021 1.670 -7.876 1.00 50.91 668 SER A N 1
ATOM 5167 C CA . SER A 1 668 ? 1.300 2.312 -7.809 1.00 50.91 668 SER A CA 1
ATOM 5168 C C . SER A 1 668 ? 1.993 2.162 -6.446 1.00 50.91 668 SER A C 1
ATOM 5170 O O . SER A 1 668 ? 3.045 2.757 -6.237 1.00 50.91 668 SER A O 1
ATOM 5172 N N . SER A 1 669 ? 1.420 1.411 -5.500 1.00 54.94 669 SER A N 1
ATOM 5173 C CA . SER A 1 669 ? 2.031 1.172 -4.186 1.00 54.94 669 SER A CA 1
ATOM 5174 C C . SER A 1 669 ? 3.078 0.060 -4.262 1.00 54.94 669 SER A C 1
ATOM 5176 O O . SER A 1 669 ? 2.811 -1.016 -4.787 1.00 54.94 669 SER A O 1
ATOM 5178 N N . VAL A 1 670 ? 4.256 0.302 -3.681 1.00 58.62 670 VAL A N 1
ATOM 5179 C CA . VAL A 1 670 ? 5.379 -0.656 -3.645 1.00 58.62 670 VAL A CA 1
ATOM 5180 C C . VAL A 1 670 ? 5.023 -1.929 -2.879 1.00 58.62 670 VAL A C 1
ATOM 5182 O O . VAL A 1 670 ? 5.354 -3.034 -3.303 1.00 58.62 670 VAL A O 1
ATOM 5185 N N . SER A 1 671 ? 4.346 -1.770 -1.742 1.00 61.25 671 SER A N 1
ATOM 5186 C CA . SER A 1 671 ? 3.877 -2.871 -0.908 1.00 61.25 671 SER A CA 1
ATOM 5187 C C . SER A 1 671 ? 2.356 -3.006 -1.009 1.00 61.25 671 SER A C 1
ATOM 5189 O O . SER A 1 671 ? 1.649 -2.016 -0.798 1.00 61.25 671 SER A O 1
ATOM 5191 N N . PRO A 1 672 ? 1.823 -4.221 -1.238 1.00 61.06 672 PRO A N 1
ATOM 5192 C CA . PRO A 1 672 ? 0.395 -4.495 -1.094 1.00 61.06 672 PRO A CA 1
ATOM 5193 C C . PRO A 1 672 ? -0.041 -4.611 0.381 1.00 61.06 672 PRO A C 1
ATOM 5195 O O . PRO A 1 672 ? -1.233 -4.691 0.667 1.00 61.06 672 PRO A O 1
ATOM 5198 N N . PHE A 1 673 ? 0.898 -4.632 1.334 1.00 68.44 673 PHE A N 1
ATOM 5199 C CA . PHE A 1 673 ? 0.645 -4.871 2.757 1.00 68.44 673 PHE A CA 1
ATOM 5200 C C . PHE A 1 673 ? 0.488 -3.560 3.543 1.00 68.44 673 PHE A C 1
ATOM 5202 O O . PHE A 1 673 ? 1.254 -3.292 4.472 1.00 68.44 673 PHE A O 1
ATOM 5209 N N . SER A 1 674 ? -0.499 -2.735 3.182 1.00 78.62 674 SER A N 1
ATOM 5210 C CA . SER A 1 674 ? -0.811 -1.514 3.942 1.00 78.62 674 SER A CA 1
ATOM 5211 C C . SER A 1 674 ? -1.166 -1.810 5.407 1.00 78.62 674 SER A C 1
ATOM 5213 O O . SER A 1 674 ? -1.420 -2.959 5.782 1.00 78.62 674 SER A O 1
ATOM 5215 N N . PHE A 1 675 ? -1.215 -0.781 6.255 1.00 85.06 675 PHE A N 1
ATOM 5216 C CA . PHE A 1 675 ? -1.464 -0.940 7.694 1.00 85.06 675 PHE A CA 1
ATOM 5217 C C . PHE A 1 675 ? -2.706 -1.791 8.015 1.00 85.06 675 PHE A C 1
ATOM 5219 O O . PHE A 1 675 ? -2.611 -2.731 8.803 1.00 85.06 675 PHE A O 1
ATOM 5226 N N . GLY A 1 676 ? -3.833 -1.564 7.331 1.00 75.31 676 GLY A N 1
ATOM 5227 C CA . GLY A 1 676 ? -5.040 -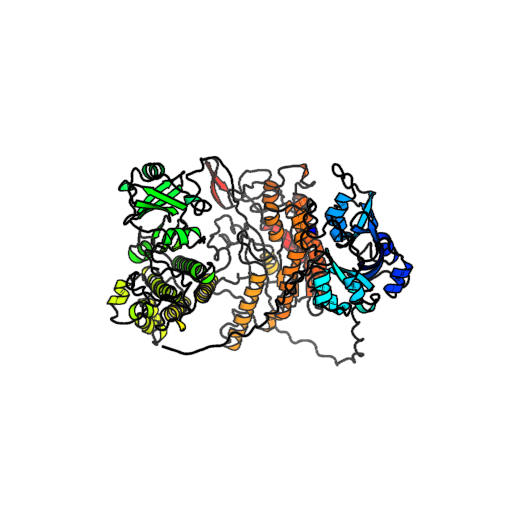2.390 7.484 1.00 75.31 676 GLY A CA 1
ATOM 5228 C C . GLY A 1 676 ? -4.834 -3.880 7.155 1.00 75.31 676 GLY A C 1
ATOM 5229 O O . GLY A 1 676 ? -5.409 -4.746 7.816 1.00 75.31 676 GLY A O 1
ATOM 5230 N N . ILE A 1 677 ? -3.955 -4.211 6.200 1.00 76.25 677 ILE A N 1
ATOM 5231 C CA . ILE A 1 677 ? -3.569 -5.599 5.897 1.00 76.25 677 ILE A CA 1
ATOM 5232 C C . ILE A 1 677 ? -2.701 -6.179 7.020 1.00 76.25 677 ILE A C 1
ATOM 5234 O O . ILE A 1 677 ? -2.922 -7.319 7.419 1.00 76.25 677 ILE A O 1
ATOM 5238 N N . GLN A 1 678 ? -1.762 -5.412 7.582 1.00 79.75 678 GLN A N 1
ATOM 5239 C CA . GLN A 1 678 ? -0.935 -5.853 8.718 1.00 79.75 678 GLN A CA 1
ATOM 5240 C C . GLN A 1 678 ? -1.788 -6.100 9.979 1.00 79.75 678 GLN A C 1
ATOM 5242 O O . GLN A 1 678 ? -1.602 -7.102 10.673 1.00 79.75 678 GLN A O 1
ATOM 5247 N N . VAL A 1 679 ? -2.797 -5.258 10.229 1.00 81.75 679 VAL A N 1
ATOM 5248 C CA . VAL A 1 679 ? -3.803 -5.458 11.288 1.00 81.75 679 VAL A CA 1
ATOM 5249 C C . VAL A 1 679 ? -4.626 -6.732 11.037 1.00 81.75 679 VAL A C 1
ATOM 5251 O O . VAL A 1 679 ? -4.760 -7.569 11.933 1.00 81.75 679 VAL A O 1
ATOM 5254 N N . ALA A 1 680 ? -5.101 -6.959 9.807 1.00 74.38 680 ALA A N 1
ATOM 5255 C CA . ALA A 1 680 ? -5.823 -8.183 9.443 1.00 74.38 680 ALA A CA 1
ATOM 5256 C C . ALA A 1 680 ? -4.954 -9.457 9.558 1.00 74.38 680 ALA A C 1
ATOM 5258 O O . ALA A 1 680 ? -5.440 -10.512 9.982 1.00 74.38 680 ALA A O 1
ATOM 5259 N N . GLN A 1 681 ? -3.658 -9.370 9.241 1.00 77.38 681 GLN A N 1
ATOM 5260 C CA . GLN A 1 681 ? -2.689 -10.444 9.474 1.00 77.38 681 GLN A CA 1
ATOM 5261 C C . GLN A 1 681 ? -2.524 -10.745 10.971 1.00 77.38 681 GLN A C 1
ATOM 5263 O O . GLN A 1 681 ? -2.531 -11.917 11.357 1.00 77.38 681 GLN A O 1
ATOM 5268 N N . PHE A 1 682 ? -2.453 -9.719 11.828 1.00 84.12 682 PHE A N 1
ATOM 5269 C CA . PHE A 1 682 ? -2.437 -9.904 13.280 1.00 84.12 682 PHE A CA 1
ATOM 5270 C C . PHE A 1 682 ? -3.723 -10.567 13.798 1.00 84.12 682 PHE A C 1
ATOM 5272 O O . PHE A 1 682 ? -3.639 -11.496 14.602 1.00 84.12 682 PHE A O 1
ATOM 5279 N N . PHE A 1 683 ? -4.906 -10.187 13.302 1.00 82.12 683 PHE A N 1
ATOM 5280 C CA . PHE A 1 683 ? -6.165 -10.847 13.683 1.00 82.12 683 PHE A CA 1
ATOM 5281 C C . PHE A 1 683 ? -6.175 -12.326 13.286 1.00 82.12 683 PHE A C 1
ATOM 5283 O O . PHE A 1 683 ? -6.523 -13.189 14.095 1.00 82.12 683 PHE A O 1
ATOM 5290 N N . ARG A 1 684 ? -5.713 -12.642 12.069 1.00 79.50 684 ARG A N 1
ATOM 5291 C CA . ARG A 1 684 ? -5.543 -14.020 11.584 1.00 79.50 684 ARG A CA 1
ATOM 5292 C C . ARG A 1 684 ? -4.540 -14.807 12.434 1.00 79.50 684 ARG A C 1
ATOM 5294 O O . ARG A 1 684 ? -4.791 -15.974 12.730 1.00 79.50 684 ARG A O 1
ATOM 5301 N N . PHE A 1 685 ? -3.430 -14.189 12.842 1.00 81.50 685 PHE A N 1
ATOM 5302 C CA . PHE A 1 685 ? -2.449 -14.781 13.755 1.00 81.50 685 PHE A CA 1
ATOM 5303 C C . PHE A 1 685 ? -3.063 -15.074 15.128 1.00 81.50 685 PHE A C 1
ATOM 5305 O O . PHE A 1 685 ? -3.026 -16.223 15.566 1.00 81.50 685 PHE A O 1
ATOM 5312 N N . LYS A 1 686 ? -3.680 -14.075 15.775 1.00 84.88 686 LYS A N 1
ATOM 5313 C CA . LYS A 1 686 ? -4.328 -14.206 17.089 1.00 84.88 686 LYS A CA 1
ATOM 5314 C C . LYS A 1 686 ? -5.365 -15.330 17.082 1.00 84.88 686 LYS A C 1
ATOM 5316 O O . LYS A 1 686 ? -5.225 -16.287 17.843 1.00 84.88 686 LYS A O 1
ATOM 5321 N N . ALA A 1 687 ? -6.330 -15.270 16.164 1.00 83.62 687 ALA A N 1
ATOM 5322 C CA . ALA A 1 687 ? -7.381 -16.276 16.051 1.00 83.62 687 ALA A CA 1
ATOM 5323 C C . ALA A 1 687 ? -6.808 -17.683 15.805 1.00 83.62 687 ALA A C 1
ATOM 5325 O O . ALA A 1 687 ? -7.332 -18.668 16.326 1.00 83.62 687 ALA A O 1
ATOM 5326 N N . LYS A 1 688 ? -5.697 -17.802 15.057 1.00 84.06 688 LYS A N 1
ATOM 5327 C CA . LYS A 1 688 ? -5.053 -19.101 14.834 1.00 84.06 688 LYS A CA 1
ATOM 5328 C C . LYS A 1 688 ? -4.269 -19.610 16.048 1.00 84.06 688 LYS A C 1
ATOM 5330 O O . LYS A 1 688 ? -4.239 -20.819 16.269 1.00 84.06 688 LYS A O 1
ATOM 5335 N N . VAL A 1 689 ? -3.670 -18.727 16.845 1.00 84.19 689 VAL A N 1
ATOM 5336 C CA . VAL A 1 689 ? -3.057 -19.084 18.135 1.00 84.19 689 VAL A CA 1
ATOM 5337 C C . VAL A 1 689 ? -4.128 -19.587 19.105 1.00 84.19 689 VAL A C 1
ATOM 5339 O O . VAL A 1 689 ? -3.963 -20.663 19.675 1.00 84.19 689 VAL A O 1
ATOM 5342 N N . GLU A 1 690 ? -5.247 -18.873 19.236 1.00 86.75 690 GLU A N 1
ATOM 5343 C CA . GLU A 1 690 ? -6.368 -19.262 20.104 1.00 86.75 690 GLU A CA 1
ATOM 5344 C C . GLU A 1 690 ? -6.986 -20.611 19.674 1.00 86.75 690 GLU A C 1
ATOM 5346 O O . GLU A 1 690 ? -7.175 -21.491 20.515 1.00 86.75 690 GLU A O 1
ATOM 5351 N N . ASP A 1 691 ? -7.175 -20.839 18.366 1.00 87.44 691 ASP A N 1
ATOM 5352 C CA . ASP A 1 691 ? -7.604 -22.126 17.789 1.00 87.44 691 ASP A CA 1
ATOM 5353 C C . ASP A 1 691 ? -6.669 -23.299 18.142 1.00 87.44 691 ASP A C 1
ATOM 5355 O O . ASP A 1 691 ? -7.129 -24.413 18.401 1.00 87.44 691 ASP A O 1
ATOM 5359 N N . ILE A 1 692 ? -5.351 -23.069 18.155 1.00 83.44 692 ILE A N 1
ATOM 5360 C CA . ILE A 1 692 ? -4.364 -24.103 18.494 1.00 83.44 692 ILE A CA 1
ATOM 5361 C C . ILE A 1 692 ? -4.357 -24.368 20.004 1.00 83.44 692 ILE A C 1
ATOM 5363 O O . ILE A 1 692 ? -4.424 -25.532 20.403 1.00 83.44 692 ILE A O 1
ATOM 5367 N N . LEU A 1 693 ? -4.327 -23.319 20.836 1.00 86.56 693 LEU A N 1
ATOM 5368 C CA . LEU A 1 693 ? -4.335 -23.428 22.302 1.00 86.56 693 LEU A CA 1
ATOM 5369 C C . LEU A 1 693 ? -5.582 -24.161 22.821 1.00 86.56 693 LEU A C 1
ATOM 5371 O O . LEU A 1 693 ? -5.476 -24.982 23.733 1.00 86.56 693 LEU A O 1
ATOM 5375 N N . ALA A 1 694 ? -6.748 -23.910 22.217 1.00 89.50 694 ALA A N 1
ATOM 5376 C CA . ALA A 1 694 ? -7.997 -24.589 22.558 1.00 89.50 694 ALA A CA 1
ATOM 5377 C C . ALA A 1 694 ? -7.976 -26.097 22.235 1.00 89.50 694 ALA A C 1
ATOM 5379 O O . ALA A 1 694 ? -8.671 -26.877 22.885 1.00 89.50 694 ALA A O 1
ATOM 5380 N N . LYS A 1 695 ? -7.177 -26.520 21.244 1.00 89.12 695 LYS A N 1
ATOM 5381 C CA . LYS A 1 695 ? -7.109 -27.912 20.768 1.00 89.12 695 LYS A CA 1
ATOM 5382 C C . LYS A 1 695 ? -5.967 -28.716 21.382 1.00 89.12 695 LYS A C 1
ATOM 5384 O O . LYS A 1 695 ? -6.107 -29.925 21.554 1.00 89.12 695 LYS A O 1
ATOM 5389 N N . THR A 1 696 ? -4.813 -28.107 21.667 1.00 84.94 696 THR A N 1
ATOM 5390 C CA . THR A 1 696 ? -3.651 -28.845 22.185 1.00 84.94 696 THR A CA 1
ATOM 5391 C C . THR A 1 696 ? -2.577 -27.960 22.818 1.00 84.94 696 THR A C 1
ATOM 5393 O O . THR A 1 696 ? -2.217 -26.913 22.292 1.00 84.94 696 THR A O 1
ATOM 5396 N N . ARG A 1 697 ? -1.950 -28.472 23.887 1.00 84.44 697 ARG A N 1
ATOM 5397 C CA . ARG A 1 697 ? -0.766 -27.863 24.524 1.00 84.44 697 ARG A CA 1
ATOM 5398 C C . ARG A 1 697 ? 0.576 -28.221 23.866 1.00 84.44 697 ARG A C 1
ATOM 5400 O O . ARG A 1 697 ? 1.650 -27.907 24.373 1.00 84.44 697 ARG A O 1
ATOM 5407 N N . LYS A 1 698 ? 0.549 -28.911 22.718 1.00 82.19 698 LYS A N 1
ATOM 5408 C CA . LYS A 1 698 ? 1.756 -29.335 21.978 1.00 82.19 698 LYS A CA 1
ATOM 5409 C C . LYS A 1 698 ? 2.617 -28.151 21.501 1.00 82.19 698 LYS A C 1
ATOM 5411 O O . LYS A 1 698 ? 3.816 -28.325 21.271 1.00 82.19 698 LYS A O 1
ATOM 5416 N N . TYR A 1 699 ? 2.020 -26.965 21.355 1.00 78.75 699 TYR A N 1
ATOM 5417 C CA . TYR A 1 699 ? 2.644 -25.791 20.736 1.00 78.75 699 TYR A CA 1
ATOM 5418 C C . TYR A 1 699 ? 2.978 -24.648 21.714 1.00 78.75 699 TYR A C 1
ATOM 5420 O O . TYR A 1 699 ? 3.569 -23.667 21.277 1.00 78.75 699 TYR A O 1
ATOM 5428 N N . ASP A 1 700 ? 2.733 -24.790 23.024 1.00 81.19 700 ASP A N 1
ATOM 5429 C CA . ASP A 1 700 ? 2.946 -23.765 24.077 1.00 81.19 700 ASP A CA 1
ATOM 5430 C C . ASP A 1 700 ? 4.385 -23.200 24.158 1.00 81.19 700 ASP A C 1
ATOM 5432 O O . ASP A 1 700 ? 4.633 -22.149 24.753 1.00 81.19 700 ASP A O 1
ATOM 5436 N N . LYS A 1 701 ? 5.361 -23.903 23.566 1.00 79.81 701 LYS A N 1
ATOM 5437 C CA . LYS A 1 701 ? 6.767 -23.470 23.425 1.00 79.81 701 LYS A CA 1
ATOM 5438 C C . LYS A 1 701 ? 7.061 -22.649 22.153 1.00 79.81 701 LYS A C 1
ATOM 5440 O O . LYS A 1 701 ? 8.163 -22.118 22.021 1.00 79.81 701 LYS A O 1
ATOM 5445 N N . TYR A 1 702 ? 6.099 -22.536 21.239 1.00 77.19 702 TYR A N 1
ATOM 5446 C CA . TYR A 1 702 ? 6.219 -21.864 19.939 1.00 77.19 702 TYR A CA 1
ATOM 5447 C C . TYR A 1 702 ? 5.225 -20.711 19.747 1.00 77.19 702 TYR A C 1
ATOM 5449 O O . TYR A 1 702 ? 5.567 -19.766 19.049 1.00 77.19 702 TYR A O 1
ATOM 5457 N N . ILE A 1 703 ? 4.044 -20.746 20.373 1.00 83.12 703 ILE A N 1
ATOM 5458 C CA . ILE A 1 703 ? 3.010 -19.696 20.263 1.00 83.12 703 ILE A CA 1
ATOM 5459 C C . ILE A 1 703 ? 2.812 -18.950 21.597 1.00 83.12 703 ILE A C 1
ATOM 5461 O O . ILE A 1 703 ? 3.130 -19.515 22.648 1.00 83.12 703 ILE A O 1
ATOM 5465 N N . PRO A 1 704 ? 2.351 -17.683 21.593 1.00 83.75 704 PRO A N 1
ATOM 5466 C CA . PRO A 1 704 ? 2.072 -16.944 22.826 1.00 83.75 704 PRO A CA 1
ATOM 5467 C C . PRO A 1 704 ? 0.815 -17.485 23.525 1.00 83.75 704 PRO A C 1
ATOM 5469 O O . PRO A 1 704 ? -0.033 -18.107 22.890 1.00 83.75 704 PRO A O 1
ATOM 5472 N N . ALA A 1 705 ? 0.685 -17.247 24.832 1.00 84.50 705 ALA A N 1
ATOM 5473 C CA . ALA A 1 705 ? -0.531 -17.578 25.577 1.00 84.50 705 ALA A CA 1
ATOM 5474 C C . ALA A 1 705 ? -1.632 -16.528 25.333 1.00 84.50 705 ALA A C 1
ATOM 5476 O O . ALA A 1 705 ? -1.337 -15.385 24.990 1.00 84.50 705 ALA A O 1
ATOM 5477 N N . GLN A 1 706 ? -2.904 -16.886 25.534 1.00 84.88 706 GLN A N 1
ATOM 5478 C CA . GLN A 1 706 ? -4.036 -15.998 25.225 1.00 84.88 706 GLN A CA 1
ATOM 5479 C C . GLN A 1 706 ? -3.994 -14.666 26.000 1.00 84.88 706 GLN A C 1
ATOM 5481 O O . GLN A 1 706 ? -4.317 -13.611 25.459 1.00 84.88 706 GLN A O 1
ATOM 5486 N N . ASP A 1 707 ? -3.521 -14.680 27.246 1.00 83.31 707 ASP A N 1
ATOM 5487 C CA . ASP A 1 707 ? -3.379 -13.480 28.074 1.00 83.31 707 ASP A CA 1
ATOM 5488 C C . ASP A 1 707 ? -2.225 -12.559 27.631 1.00 83.31 707 ASP A C 1
ATOM 5490 O O . ASP A 1 707 ? -2.129 -11.427 28.110 1.00 83.31 707 ASP A O 1
ATOM 5494 N N . TYR A 1 708 ? -1.351 -13.007 26.720 1.00 84.12 708 TYR A N 1
ATOM 5495 C CA . TYR A 1 708 ? -0.250 -12.190 26.204 1.00 84.12 708 TYR A CA 1
ATOM 5496 C C . TYR A 1 708 ? -0.754 -11.124 25.225 1.00 84.12 708 TYR A C 1
ATOM 5498 O O . TYR A 1 708 ? -0.152 -10.058 25.163 1.00 84.12 708 TYR A O 1
ATOM 5506 N N . PHE A 1 709 ? -1.875 -11.334 24.522 1.00 86.25 709 PHE A N 1
ATOM 5507 C CA . PHE A 1 709 ? -2.423 -10.326 23.600 1.00 86.25 709 PHE A CA 1
ATOM 5508 C C . PHE A 1 709 ? -2.816 -9.022 24.321 1.00 86.25 709 PHE A C 1
ATOM 5510 O O . PHE A 1 709 ? -2.583 -7.939 23.788 1.00 86.25 709 PHE A O 1
ATOM 5517 N N . GLN A 1 710 ? -3.293 -9.114 25.568 1.00 85.50 710 GLN A N 1
ATOM 5518 C CA . GLN A 1 710 ? -3.559 -7.953 26.433 1.00 85.50 710 GLN A CA 1
ATOM 5519 C C . GLN A 1 710 ? -2.299 -7.360 27.079 1.00 85.50 710 GLN A C 1
ATOM 5521 O O . GLN A 1 710 ? -2.290 -6.202 27.487 1.00 85.50 710 GLN A O 1
ATOM 5526 N N . LYS A 1 711 ? -1.225 -8.147 27.196 1.00 83.38 711 LYS A N 1
ATOM 5527 C CA . LYS A 1 711 ? 0.018 -7.756 27.883 1.00 83.38 711 LYS A CA 1
ATOM 5528 C C . LYS A 1 711 ? 1.123 -7.317 26.920 1.00 83.38 711 LYS A C 1
ATOM 5530 O O . LYS A 1 711 ? 2.146 -6.833 27.382 1.00 83.38 711 LYS A O 1
ATOM 5535 N N . ALA A 1 712 ? 0.926 -7.483 25.614 1.00 83.88 712 ALA A N 1
ATOM 5536 C CA . ALA A 1 712 ? 1.865 -7.108 24.564 1.00 83.88 712 ALA A CA 1
ATOM 5537 C C . ALA A 1 712 ? 2.003 -5.585 24.391 1.00 83.88 712 ALA A C 1
ATOM 5539 O O . ALA A 1 712 ? 1.136 -4.815 24.815 1.00 83.88 712 ALA A O 1
ATOM 5540 N N . LEU A 1 713 ? 3.108 -5.179 23.756 1.00 85.88 713 LEU A N 1
ATOM 5541 C CA . LEU A 1 713 ? 3.496 -3.793 23.500 1.00 85.88 713 LEU A CA 1
ATOM 5542 C C . LEU A 1 713 ? 3.542 -3.531 21.994 1.00 85.88 713 LEU A C 1
ATOM 5544 O O . LEU A 1 713 ? 4.572 -3.687 21.350 1.00 85.88 713 LEU A O 1
ATOM 5548 N N . TYR A 1 714 ? 2.406 -3.121 21.450 1.00 89.12 714 TYR A N 1
ATOM 5549 C CA . TYR A 1 714 ? 2.195 -2.862 20.036 1.00 89.12 714 TYR A CA 1
ATOM 5550 C C . TYR A 1 714 ? 2.972 -1.599 19.639 1.00 89.12 714 TYR A C 1
ATOM 5552 O O . TYR A 1 714 ? 2.495 -0.481 19.819 1.00 89.12 714 TYR A O 1
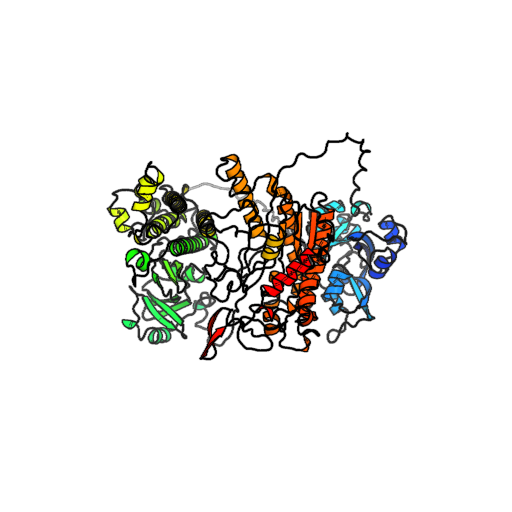ATOM 5560 N N . MET A 1 715 ? 4.211 -1.773 19.174 1.00 86.62 715 MET A N 1
ATOM 5561 C CA . MET A 1 715 ? 5.000 -0.705 18.548 1.00 86.62 715 MET A CA 1
ATOM 5562 C C . MET A 1 715 ? 4.519 -0.449 17.114 1.00 86.62 715 MET A C 1
ATOM 5564 O O . MET A 1 715 ? 4.012 -1.373 16.476 1.00 86.62 715 MET A O 1
ATOM 5568 N N . PHE A 1 716 ? 4.689 0.781 16.621 1.00 90.38 716 PHE A N 1
ATOM 5569 C CA . PHE A 1 716 ? 4.432 1.184 15.231 1.00 90.38 716 PHE A CA 1
ATOM 5570 C C . PHE A 1 716 ? 5.475 2.217 14.778 1.00 90.38 716 PHE A C 1
ATOM 5572 O O . PHE A 1 716 ? 5.831 3.080 15.575 1.00 90.38 716 PHE A O 1
ATOM 5579 N N . ASP A 1 717 ? 5.919 2.168 13.517 1.00 83.56 717 ASP A N 1
ATOM 5580 C CA . ASP A 1 717 ? 6.887 3.116 12.928 1.00 83.56 717 ASP A CA 1
ATOM 5581 C C . ASP A 1 717 ? 6.577 3.328 11.426 1.00 83.56 717 ASP A C 1
ATOM 5583 O O . ASP A 1 717 ? 7.275 2.861 10.525 1.00 83.56 717 ASP A O 1
ATOM 5587 N N . ILE A 1 718 ? 5.413 3.932 11.153 1.00 76.75 718 ILE A N 1
ATOM 5588 C CA . ILE A 1 718 ? 4.748 3.932 9.838 1.00 76.75 718 ILE A CA 1
ATOM 5589 C C . ILE A 1 718 ? 4.154 5.316 9.501 1.00 76.75 718 ILE A C 1
ATOM 5591 O O . ILE A 1 718 ? 3.970 6.155 10.380 1.00 76.75 718 ILE A O 1
ATOM 5595 N N . GLY A 1 719 ? 3.886 5.577 8.215 1.00 82.81 719 GLY A N 1
ATOM 5596 C CA . GLY A 1 719 ? 3.412 6.871 7.689 1.00 82.81 719 GLY A CA 1
ATOM 5597 C C . GLY A 1 719 ? 4.451 7.631 6.854 1.00 82.81 719 GLY A C 1
ATOM 5598 O O . GLY A 1 719 ? 4.092 8.450 6.011 1.00 82.81 719 GLY A O 1
ATOM 5599 N N . GLN A 1 720 ? 5.740 7.302 7.007 1.00 85.38 720 GLN A N 1
ATOM 5600 C CA . GLN A 1 720 ? 6.829 7.886 6.213 1.00 85.38 720 GLN A CA 1
ATOM 5601 C C . GLN A 1 720 ? 6.657 7.618 4.707 1.00 85.38 720 GLN A C 1
ATOM 5603 O O . GLN A 1 720 ? 6.904 8.498 3.883 1.00 85.38 720 GLN A O 1
ATOM 5608 N N . ASN A 1 721 ? 6.176 6.422 4.357 1.00 82.50 721 ASN A N 1
ATOM 5609 C CA . ASN A 1 721 ? 5.965 5.981 2.976 1.00 82.50 721 ASN A CA 1
ATOM 5610 C C . ASN A 1 721 ? 4.805 6.724 2.295 1.00 82.50 721 ASN A C 1
ATOM 5612 O O . ASN A 1 721 ? 4.911 7.084 1.124 1.00 82.50 721 ASN A O 1
ATOM 5616 N N . ASP A 1 722 ? 3.733 7.013 3.039 1.00 89.50 722 ASP A N 1
ATOM 5617 C CA . ASP A 1 722 ? 2.575 7.784 2.577 1.00 89.50 722 ASP A CA 1
ATOM 5618 C C . ASP A 1 722 ? 2.954 9.221 2.187 1.00 89.50 722 ASP A C 1
ATOM 5620 O O . ASP A 1 722 ? 2.366 9.786 1.264 1.00 89.50 722 ASP A O 1
ATOM 5624 N N . LEU A 1 723 ? 3.956 9.803 2.860 1.00 90.19 723 LEU A N 1
ATOM 5625 C CA . LEU A 1 723 ? 4.546 11.087 2.476 1.00 90.19 723 LEU A CA 1
ATOM 5626 C C . LEU A 1 723 ? 5.527 10.933 1.304 1.00 90.19 723 LEU A C 1
ATOM 5628 O O . LEU A 1 723 ? 5.436 11.686 0.336 1.00 90.19 723 LEU A O 1
ATOM 5632 N N . ALA A 1 724 ? 6.452 9.971 1.381 1.00 85.31 724 ALA A N 1
ATOM 5633 C CA . ALA A 1 724 ? 7.545 9.804 0.422 1.00 85.31 724 ALA A CA 1
ATOM 5634 C C . ALA A 1 724 ? 7.048 9.563 -1.013 1.00 85.31 724 ALA A C 1
ATOM 5636 O O . ALA A 1 724 ? 7.344 10.363 -1.901 1.00 85.31 724 ALA A O 1
ATOM 5637 N N . GLY A 1 725 ? 6.223 8.532 -1.230 1.00 80.88 725 GLY A N 1
ATOM 5638 C CA . GLY A 1 725 ? 5.688 8.217 -2.561 1.00 80.88 725 GLY A CA 1
ATOM 5639 C C . GLY A 1 725 ? 4.751 9.307 -3.102 1.00 80.88 725 GLY A C 1
ATOM 5640 O O . GLY A 1 725 ? 4.616 9.503 -4.312 1.00 80.88 725 GLY A O 1
ATOM 5641 N N . ALA A 1 726 ? 4.138 10.097 -2.214 1.00 83.50 726 ALA A N 1
ATOM 5642 C CA . ALA A 1 726 ? 3.290 11.208 -2.620 1.00 83.50 726 ALA A CA 1
ATOM 5643 C C . ALA A 1 726 ? 4.085 12.378 -3.233 1.00 83.50 726 ALA A C 1
ATOM 5645 O O . ALA A 1 726 ? 3.589 12.992 -4.177 1.00 83.50 726 ALA A O 1
ATOM 5646 N N . PHE A 1 727 ? 5.327 12.648 -2.803 1.00 86.81 727 PHE A N 1
ATOM 5647 C CA . PHE A 1 727 ? 6.174 13.694 -3.408 1.00 86.81 727 PHE A CA 1
ATOM 5648 C C . PHE A 1 727 ? 6.550 13.427 -4.876 1.00 86.81 727 PHE A C 1
ATOM 5650 O O . PHE A 1 727 ? 6.893 14.363 -5.597 1.00 86.81 727 PHE A O 1
ATOM 5657 N N . TYR A 1 728 ? 6.424 12.189 -5.366 1.00 81.94 728 TYR A N 1
ATOM 5658 C CA . TYR A 1 728 ? 6.618 11.864 -6.785 1.00 81.94 728 TYR A CA 1
ATOM 5659 C C . TYR A 1 728 ? 5.415 12.214 -7.679 1.00 81.94 728 TYR A C 1
ATOM 5661 O O . TYR A 1 728 ? 5.550 12.179 -8.902 1.00 81.94 728 TYR A O 1
ATOM 5669 N N . SER A 1 729 ? 4.248 12.532 -7.104 1.00 78.00 729 SER A N 1
ATOM 5670 C CA . SER A 1 729 ? 2.987 12.702 -7.852 1.00 78.00 729 SER A CA 1
ATOM 5671 C C . SER A 1 729 ? 2.091 13.866 -7.405 1.00 78.00 729 SER A C 1
ATOM 5673 O O . SER A 1 729 ? 1.120 14.170 -8.097 1.00 78.00 729 SER A O 1
ATOM 5675 N N . LYS A 1 730 ? 2.391 14.525 -6.279 1.00 77.44 730 LYS A N 1
ATOM 5676 C CA . LYS A 1 730 ? 1.563 15.578 -5.668 1.00 77.44 730 LYS A CA 1
ATOM 5677 C C . LYS A 1 730 ? 2.382 16.810 -5.283 1.00 77.44 730 LYS A C 1
ATOM 5679 O O . LYS A 1 730 ? 3.577 16.716 -5.008 1.00 77.44 730 LYS A O 1
ATOM 5684 N N . THR A 1 731 ? 1.722 17.964 -5.199 1.00 82.06 731 THR A N 1
ATOM 5685 C CA . THR A 1 731 ? 2.309 19.178 -4.604 1.00 82.06 731 THR A CA 1
ATOM 5686 C C . THR A 1 731 ? 2.407 19.060 -3.081 1.00 82.06 731 THR A C 1
ATOM 5688 O O . THR A 1 731 ? 1.733 18.229 -2.468 1.00 82.06 731 THR A O 1
ATOM 5691 N N . LEU A 1 732 ? 3.209 19.923 -2.444 1.00 78.06 732 LEU A N 1
ATOM 5692 C CA . LEU A 1 732 ? 3.301 19.971 -0.981 1.00 78.06 732 LEU A CA 1
ATOM 5693 C C . LEU A 1 732 ? 1.917 20.155 -0.340 1.00 78.06 732 LEU A C 1
ATOM 5695 O O . LEU A 1 732 ? 1.557 19.374 0.532 1.00 78.06 732 LEU A O 1
ATOM 5699 N N . ASP A 1 733 ? 1.108 21.107 -0.807 1.00 65.75 733 ASP A N 1
ATOM 5700 C CA . ASP A 1 733 ? -0.224 21.373 -0.247 1.00 65.75 733 ASP A CA 1
ATOM 5701 C C . ASP A 1 733 ? -1.172 20.170 -0.363 1.00 65.75 733 ASP A C 1
ATOM 5703 O O . ASP A 1 733 ? -1.885 19.847 0.585 1.00 65.75 733 ASP A O 1
ATOM 5707 N N . GLN A 1 734 ? -1.122 19.437 -1.481 1.00 64.81 734 GLN A N 1
ATOM 5708 C CA . GLN A 1 734 ? -1.876 18.190 -1.668 1.00 64.81 734 GLN A CA 1
ATOM 5709 C C . GLN A 1 734 ? -1.418 17.071 -0.715 1.00 64.81 734 GLN A C 1
ATOM 5711 O O . GLN A 1 734 ? -2.224 16.227 -0.318 1.00 64.81 734 GLN A O 1
ATOM 5716 N N . ILE A 1 735 ? -0.138 17.055 -0.332 1.00 78.25 735 ILE A N 1
ATOM 5717 C CA . ILE A 1 735 ? 0.417 16.117 0.654 1.00 78.25 735 ILE A CA 1
ATOM 5718 C C . ILE A 1 735 ? -0.023 16.524 2.062 1.00 78.25 735 ILE A C 1
ATOM 5720 O O . ILE A 1 735 ? -0.579 15.690 2.781 1.00 78.25 735 ILE A O 1
ATOM 5724 N N . LEU A 1 736 ? 0.120 17.804 2.427 1.00 75.25 736 LEU A N 1
ATOM 5725 C CA . LEU A 1 736 ? -0.331 18.347 3.714 1.00 75.25 736 LEU A CA 1
ATOM 5726 C C . LEU A 1 736 ? -1.840 18.128 3.926 1.00 75.25 736 LEU A C 1
ATOM 5728 O O . LEU A 1 736 ? -2.253 17.725 5.012 1.00 75.25 736 LEU A O 1
ATOM 5732 N N . ALA A 1 737 ? -2.652 18.298 2.877 1.00 69.06 737 ALA A N 1
ATOM 5733 C CA . ALA A 1 737 ? -4.090 18.026 2.894 1.00 69.06 737 ALA A CA 1
ATOM 5734 C C . ALA A 1 737 ? -4.445 16.528 3.020 1.00 69.06 737 ALA A C 1
ATOM 5736 O O . ALA A 1 737 ? -5.562 16.199 3.416 1.00 69.06 737 ALA A O 1
ATOM 5737 N N . SER A 1 738 ? -3.518 15.611 2.713 1.00 79.06 738 SER A N 1
ATOM 5738 C CA . SER A 1 738 ? -3.739 14.160 2.833 1.00 79.06 738 SER A CA 1
ATOM 5739 C C . SER A 1 738 ? -3.380 13.576 4.207 1.00 79.06 738 SER A C 1
ATOM 5741 O O . SER A 1 738 ? -3.922 12.535 4.579 1.00 79.06 738 SER A O 1
ATOM 5743 N N . ILE A 1 739 ? -2.551 14.271 4.998 1.00 81.50 739 ILE A N 1
ATOM 5744 C CA . ILE A 1 739 ? -2.131 13.863 6.355 1.00 81.50 739 ILE A CA 1
ATOM 5745 C C . ILE A 1 739 ? -3.310 13.503 7.282 1.00 81.50 739 ILE A C 1
ATOM 5747 O O . ILE A 1 739 ? -3.243 12.452 7.920 1.00 81.50 739 ILE A O 1
ATOM 5751 N N . PRO A 1 740 ? -4.421 14.265 7.330 1.00 79.38 740 PRO A N 1
ATOM 5752 C CA . PRO A 1 740 ? -5.577 13.883 8.140 1.00 79.38 740 PRO A CA 1
ATOM 5753 C C . PRO A 1 740 ? -6.227 12.552 7.728 1.00 79.38 740 PRO A C 1
ATOM 5755 O O . PRO A 1 740 ? -6.736 11.836 8.581 1.00 79.38 740 PRO A O 1
ATOM 5758 N N . THR A 1 741 ? -6.189 12.188 6.438 1.00 76.06 741 THR A N 1
ATOM 5759 C CA . THR A 1 741 ? -6.724 10.897 5.956 1.00 76.06 741 THR A CA 1
ATOM 5760 C C . THR A 1 741 ? -5.767 9.749 6.280 1.00 76.06 741 THR A C 1
ATOM 5762 O O . THR A 1 741 ? -6.211 8.694 6.716 1.00 76.06 741 THR A O 1
ATOM 5765 N N . ILE A 1 742 ? -4.453 9.978 6.149 1.00 85.50 742 ILE A N 1
ATOM 5766 C CA . ILE A 1 742 ? -3.403 9.039 6.587 1.00 85.50 742 ILE A CA 1
ATOM 5767 C C . ILE A 1 742 ? -3.592 8.689 8.074 1.00 85.50 742 ILE A C 1
ATOM 5769 O O . ILE A 1 742 ? -3.556 7.522 8.455 1.00 85.50 742 ILE A O 1
ATOM 5773 N N . LEU A 1 743 ? -3.849 9.692 8.918 1.00 88.00 743 LEU A N 1
ATOM 5774 C CA . LEU A 1 743 ? -4.041 9.494 10.356 1.00 88.00 743 LEU A CA 1
ATOM 5775 C C . LEU A 1 743 ? -5.413 8.921 10.738 1.00 88.00 743 LEU A C 1
ATOM 5777 O O . LEU A 1 743 ? -5.513 8.302 11.793 1.00 88.00 743 LEU A O 1
ATOM 5781 N N . LEU A 1 744 ? -6.441 9.067 9.897 1.00 81.25 744 LEU A N 1
ATOM 5782 C CA . LEU A 1 744 ? -7.740 8.422 10.109 1.00 81.25 744 LEU A CA 1
ATOM 5783 C C . LEU A 1 744 ? -7.649 6.898 9.935 1.00 81.25 744 LEU A C 1
ATOM 5785 O O . LEU A 1 744 ? -8.084 6.155 10.808 1.00 81.25 744 LEU A O 1
ATOM 5789 N N . GLU A 1 745 ? -7.022 6.437 8.849 1.00 81.25 745 GLU A N 1
ATOM 5790 C CA . GLU A 1 745 ? -6.782 5.004 8.616 1.00 81.25 745 GLU A CA 1
ATOM 5791 C C . GLU A 1 745 ? -5.858 4.410 9.701 1.00 81.25 745 GLU A C 1
ATOM 5793 O O . GLU A 1 745 ? -6.010 3.251 10.095 1.00 81.25 745 GLU A O 1
ATOM 5798 N N . PHE A 1 746 ? -4.931 5.214 10.246 1.00 93.75 746 PHE A N 1
ATOM 5799 C CA . PHE A 1 746 ? -4.149 4.819 11.421 1.00 93.75 746 PHE A CA 1
ATOM 5800 C C . PHE A 1 746 ? -5.023 4.678 12.673 1.00 93.75 746 PHE A C 1
ATOM 5802 O O . PHE A 1 746 ? -4.930 3.664 13.362 1.00 93.75 746 PHE A O 1
ATOM 5809 N N . GLU A 1 747 ? -5.886 5.663 12.951 1.00 92.56 747 GLU A N 1
ATOM 5810 C CA . GLU A 1 747 ? -6.823 5.653 14.079 1.00 92.56 747 GLU A CA 1
ATOM 5811 C C . GLU A 1 747 ? -7.717 4.407 14.056 1.00 92.56 747 GLU A C 1
ATOM 5813 O O . GLU A 1 747 ? -7.702 3.631 15.011 1.00 92.56 747 GLU A O 1
ATOM 5818 N N . HIS A 1 748 ? -8.402 4.143 12.939 1.00 83.69 748 HIS A N 1
ATOM 5819 C CA . HIS A 1 748 ? -9.272 2.970 12.799 1.00 83.69 748 HIS A CA 1
ATOM 5820 C C . HIS A 1 748 ? -8.524 1.647 13.010 1.00 83.69 748 HIS A C 1
ATOM 5822 O O . HIS A 1 748 ? -9.069 0.715 13.607 1.00 83.69 748 HIS A O 1
ATOM 5828 N N . GLY A 1 749 ? -7.265 1.549 12.569 1.00 82.25 749 GLY A N 1
ATOM 5829 C CA . GLY A 1 749 ? -6.442 0.360 12.790 1.00 82.25 749 GLY A CA 1
ATOM 5830 C C . GLY A 1 749 ? -6.008 0.170 14.249 1.00 82.25 749 GLY A C 1
ATOM 5831 O O . GLY A 1 749 ? -6.041 -0.961 14.739 1.00 82.25 749 GLY A O 1
ATOM 5832 N N . ILE A 1 750 ? -5.656 1.239 14.980 1.00 93.31 750 ILE A N 1
ATOM 5833 C CA . ILE A 1 750 ? -5.319 1.132 16.414 1.00 93.31 750 ILE A CA 1
ATOM 5834 C C . ILE A 1 750 ? -6.558 0.917 17.300 1.00 93.31 750 ILE A C 1
ATOM 5836 O O . ILE A 1 750 ? -6.467 0.165 18.271 1.00 93.31 750 ILE A O 1
ATOM 5840 N N . GLU A 1 751 ? -7.721 1.466 16.933 1.00 92.31 751 GLU A N 1
ATOM 5841 C CA . GLU A 1 751 ? -9.014 1.146 17.563 1.00 92.31 751 GLU A CA 1
ATOM 5842 C C . GLU A 1 751 ? -9.363 -0.337 17.354 1.00 92.31 751 GLU A C 1
ATOM 5844 O O . GLU A 1 751 ? -9.596 -1.068 18.317 1.00 92.31 751 GLU A O 1
ATOM 5849 N N . SER A 1 752 ? -9.254 -0.840 16.120 1.00 87.56 752 SER A N 1
ATOM 5850 C CA . SER A 1 752 ? -9.506 -2.257 15.812 1.00 87.56 752 SER A CA 1
ATOM 5851 C C . SER A 1 752 ? -8.547 -3.209 16.555 1.00 87.56 752 SER A C 1
ATOM 5853 O O . SER A 1 752 ? -8.930 -4.315 16.946 1.00 87.56 752 SER A O 1
ATOM 5855 N N . LEU A 1 753 ? -7.293 -2.798 16.786 1.00 90.06 753 LEU A N 1
ATOM 5856 C CA . LEU A 1 753 ? -6.345 -3.538 17.630 1.00 90.06 753 LEU A CA 1
ATOM 5857 C C . LEU A 1 753 ? -6.755 -3.519 19.112 1.00 90.06 753 LEU A C 1
ATOM 5859 O O . LEU A 1 753 ? -6.659 -4.555 19.777 1.00 90.06 753 LEU A O 1
ATOM 5863 N N . TYR A 1 754 ? -7.226 -2.380 19.629 1.00 94.56 754 TYR A N 1
ATOM 5864 C CA . TYR A 1 754 ? -7.740 -2.253 20.996 1.00 94.56 754 TYR A CA 1
ATOM 5865 C C . TYR A 1 754 ? -8.969 -3.141 21.235 1.00 94.56 754 TYR A C 1
ATOM 5867 O O . TYR A 1 754 ? -9.020 -3.840 22.252 1.00 94.56 754 TYR A O 1
ATOM 5875 N N . ASP A 1 755 ? -9.900 -3.208 20.283 1.00 92.38 755 ASP A N 1
ATOM 5876 C CA . ASP A 1 755 ? -11.057 -4.111 20.337 1.00 92.38 755 ASP A CA 1
ATOM 5877 C C . ASP A 1 755 ? -10.633 -5.586 20.331 1.00 92.38 755 ASP A C 1
ATOM 5879 O O . ASP A 1 755 ? -11.214 -6.426 21.022 1.00 92.38 755 ASP A O 1
ATOM 5883 N N . GLN A 1 756 ? -9.538 -5.912 19.637 1.00 88.06 756 GLN A N 1
ATOM 5884 C CA . GLN A 1 756 ? -8.899 -7.229 19.717 1.00 88.06 756 GLN A CA 1
ATOM 5885 C C . GLN A 1 756 ? -8.020 -7.437 20.960 1.00 88.06 756 GLN A C 1
ATOM 5887 O O . GLN A 1 756 ? -7.366 -8.479 21.089 1.00 88.06 756 GLN A O 1
ATOM 5892 N N . GLY A 1 757 ? -8.086 -6.523 21.926 1.00 88.69 757 GLY A N 1
ATOM 5893 C CA . GLY A 1 757 ? -7.501 -6.649 23.255 1.00 88.69 757 GLY A CA 1
ATOM 5894 C C . GLY A 1 757 ? -6.133 -5.995 23.420 1.00 88.69 757 GLY A C 1
ATOM 5895 O O . GLY A 1 757 ? -5.545 -6.153 24.485 1.00 88.69 757 GLY A O 1
ATOM 5896 N N . ALA A 1 758 ? -5.609 -5.265 22.431 1.00 90.94 758 ALA A N 1
ATOM 5897 C CA . ALA A 1 758 ? -4.364 -4.514 22.594 1.00 90.94 758 ALA A CA 1
ATOM 5898 C C . ALA A 1 758 ? -4.508 -3.430 23.678 1.00 90.94 758 ALA A C 1
ATOM 5900 O O . ALA A 1 758 ? -5.543 -2.767 23.768 1.00 90.94 758 ALA A O 1
ATOM 5901 N N . ARG A 1 759 ? -3.483 -3.256 24.527 1.00 92.31 759 ARG A N 1
ATOM 5902 C CA . ARG A 1 759 ? -3.516 -2.294 25.651 1.00 92.31 759 ARG A CA 1
ATOM 5903 C C . ARG A 1 759 ? -2.258 -1.462 25.863 1.00 92.31 759 ARG A C 1
ATOM 5905 O O . ARG A 1 759 ? -2.335 -0.471 26.575 1.00 92.31 759 ARG A O 1
ATOM 5912 N N . ASN A 1 760 ? -1.124 -1.798 25.252 1.00 91.31 760 ASN A N 1
ATOM 5913 C CA . ASN A 1 760 ? 0.086 -0.979 25.343 1.00 91.31 760 ASN A CA 1
ATOM 5914 C C . ASN A 1 760 ? 0.532 -0.630 23.920 1.00 91.31 760 ASN A C 1
ATOM 5916 O O . ASN A 1 760 ? 0.862 -1.536 23.160 1.00 91.31 760 ASN A O 1
ATOM 5920 N N . PHE A 1 761 ? 0.520 0.652 23.565 1.00 92.88 761 PHE A N 1
ATOM 5921 C CA . PHE A 1 761 ? 0.795 1.161 22.219 1.00 92.88 761 PHE A CA 1
ATOM 5922 C C . PHE A 1 761 ? 2.048 2.046 22.260 1.00 92.88 761 PHE A C 1
ATOM 5924 O O . PHE A 1 761 ? 2.119 2.962 23.079 1.00 92.88 761 PHE A O 1
ATOM 5931 N N . TRP A 1 762 ? 3.031 1.790 21.394 1.00 91.06 762 TRP A N 1
ATOM 5932 C CA . TRP A 1 762 ? 4.320 2.493 21.372 1.00 91.06 762 TRP A CA 1
ATOM 5933 C C . TRP A 1 762 ? 4.590 3.068 19.976 1.00 91.06 762 TRP A C 1
ATOM 5935 O O . TRP A 1 762 ? 5.184 2.436 19.109 1.00 91.06 762 TRP A O 1
ATOM 5945 N N . ILE A 1 763 ? 4.042 4.252 19.728 1.00 94.19 763 ILE A N 1
ATOM 5946 C CA . ILE A 1 763 ? 3.889 4.821 18.386 1.00 94.19 763 ILE A CA 1
ATOM 5947 C C . ILE A 1 763 ? 5.064 5.761 18.113 1.00 94.19 763 ILE A C 1
ATOM 5949 O O . ILE A 1 763 ? 5.143 6.837 18.707 1.00 94.19 763 ILE A O 1
ATOM 5953 N N . HIS A 1 764 ? 5.980 5.364 17.235 1.00 92.75 764 HIS A N 1
ATOM 5954 C CA . HIS A 1 764 ? 7.026 6.240 16.714 1.00 92.75 764 HIS A CA 1
ATOM 5955 C C . HIS A 1 764 ? 6.438 7.210 15.682 1.00 92.75 764 HIS A C 1
ATOM 5957 O O . HIS A 1 764 ? 5.485 6.886 14.972 1.00 92.75 764 HIS A O 1
ATOM 5963 N N . ASN A 1 765 ? 7.008 8.411 15.605 1.00 92.12 765 ASN A N 1
ATOM 5964 C CA . ASN A 1 765 ? 6.699 9.380 14.560 1.00 92.12 765 ASN A CA 1
ATOM 5965 C C . ASN A 1 765 ? 7.657 9.244 13.355 1.00 92.12 765 ASN A C 1
ATOM 5967 O O . ASN A 1 765 ? 8.666 8.554 13.429 1.00 92.12 765 ASN A O 1
ATOM 5971 N N . THR A 1 766 ? 7.330 9.866 12.220 1.00 89.50 766 THR A N 1
ATOM 5972 C CA . THR A 1 766 ? 8.121 9.766 10.977 1.00 89.50 766 THR A CA 1
ATOM 5973 C C . THR A 1 766 ? 9.455 10.513 11.096 1.00 89.50 766 THR A C 1
ATOM 5975 O O . THR A 1 766 ? 9.510 11.580 11.704 1.00 89.50 766 THR A O 1
ATOM 5978 N N . GLY A 1 767 ? 10.531 9.991 10.496 1.00 90.06 767 GLY A N 1
ATOM 5979 C CA . GLY A 1 767 ? 11.857 10.618 10.517 1.00 90.06 767 GLY A CA 1
ATOM 5980 C C . GLY A 1 767 ? 11.966 11.917 9.694 1.00 90.06 767 GLY A C 1
ATOM 5981 O O . GLY A 1 767 ? 11.003 12.352 9.061 1.00 90.06 767 GLY A O 1
ATOM 5982 N N . PRO A 1 768 ? 13.144 12.570 9.673 1.00 91.06 768 PRO A N 1
ATOM 5983 C CA . PRO A 1 768 ? 13.400 13.754 8.854 1.00 91.06 768 PRO A CA 1
ATOM 5984 C C . PRO A 1 768 ? 13.553 13.381 7.373 1.00 91.06 768 PRO A C 1
ATOM 5986 O O . PRO A 1 768 ? 14.650 13.383 6.819 1.00 91.06 768 PRO A O 1
ATOM 5989 N N . LEU A 1 769 ? 12.430 13.078 6.717 1.00 91.19 769 LEU A N 1
ATOM 5990 C CA . LEU A 1 769 ? 12.353 12.550 5.350 1.00 91.19 769 LEU A CA 1
ATOM 5991 C C . LEU A 1 769 ? 13.146 13.372 4.313 1.00 91.19 769 LEU A C 1
ATOM 5993 O O . LEU A 1 769 ? 13.693 12.814 3.363 1.00 91.19 769 LEU A O 1
ATOM 5997 N N . GLY A 1 770 ? 13.237 14.693 4.498 1.00 92.25 770 GLY A N 1
ATOM 5998 C CA . GLY A 1 770 ? 13.997 15.587 3.617 1.00 92.25 770 GLY A CA 1
ATOM 5999 C C . GLY A 1 770 ? 15.515 15.405 3.662 1.00 92.25 770 GLY A C 1
ATOM 6000 O O . GLY A 1 770 ? 16.188 15.863 2.745 1.00 92.25 770 GLY A O 1
ATOM 6001 N N . CYS A 1 771 ? 16.051 14.740 4.687 1.00 94.12 771 CYS A N 1
ATOM 6002 C CA . CYS A 1 771 ? 17.481 14.468 4.834 1.00 94.12 771 CYS A CA 1
ATOM 6003 C C . CYS A 1 771 ? 17.919 13.119 4.232 1.00 94.12 771 CYS A C 1
ATOM 6005 O O . CYS A 1 771 ? 19.100 12.788 4.283 1.00 94.12 771 CYS A O 1
ATOM 6007 N N . LEU A 1 772 ? 17.000 12.310 3.688 1.00 93.94 772 LEU A N 1
ATOM 6008 C CA . LEU A 1 772 ? 17.383 11.044 3.053 1.00 93.94 772 LEU A CA 1
ATOM 6009 C C . LEU A 1 772 ? 18.112 11.323 1.724 1.00 93.94 772 LEU A C 1
ATOM 6011 O O . LEU A 1 772 ? 17.577 12.091 0.915 1.00 93.94 772 LEU A O 1
ATOM 6015 N N . PRO A 1 773 ? 19.275 10.698 1.442 1.00 95.06 773 PRO A N 1
ATOM 6016 C CA . PRO A 1 773 ? 20.035 10.972 0.220 1.00 95.06 773 PRO A CA 1
ATOM 6017 C C . PRO A 1 773 ? 19.227 10.750 -1.068 1.00 95.06 773 PRO A C 1
ATOM 6019 O O . PRO A 1 773 ? 19.404 11.503 -2.024 1.00 95.06 773 PRO A O 1
ATOM 6022 N N . GLN A 1 774 ? 18.275 9.804 -1.079 1.00 92.81 774 GLN A N 1
ATOM 6023 C CA . GLN A 1 774 ? 17.306 9.635 -2.172 1.00 92.81 774 GLN A CA 1
ATOM 6024 C C . GLN A 1 774 ? 16.517 10.922 -2.457 1.00 92.81 774 GLN A C 1
ATOM 6026 O O . GLN A 1 774 ? 16.409 11.347 -3.610 1.00 92.81 774 GLN A O 1
ATOM 6031 N N . ASN A 1 775 ? 15.968 11.549 -1.416 1.00 92.44 775 ASN A N 1
ATOM 6032 C CA . ASN A 1 775 ? 15.096 12.713 -1.554 1.00 92.44 775 ASN A CA 1
ATOM 6033 C C . ASN A 1 775 ? 15.896 13.976 -1.879 1.00 92.44 775 ASN A C 1
ATOM 6035 O O . ASN A 1 775 ? 15.454 14.774 -2.705 1.00 92.44 775 ASN A O 1
ATOM 6039 N N . ILE A 1 776 ? 17.105 14.125 -1.329 1.00 94.75 776 ILE A N 1
ATOM 6040 C CA . ILE A 1 776 ? 18.013 15.217 -1.708 1.00 94.75 776 ILE A CA 1
ATOM 6041 C C . ILE A 1 776 ? 18.434 15.062 -3.180 1.00 94.75 776 ILE A C 1
ATOM 6043 O O . ILE A 1 776 ? 18.334 16.019 -3.944 1.00 94.75 776 ILE A O 1
ATOM 6047 N N . ALA A 1 777 ? 18.795 13.854 -3.628 1.00 93.12 777 ALA A N 1
ATOM 6048 C CA . ALA A 1 777 ? 19.162 13.598 -5.024 1.00 93.12 777 ALA A CA 1
ATOM 6049 C C . ALA A 1 777 ? 18.005 13.843 -6.014 1.00 93.12 777 ALA A C 1
ATOM 6051 O O . ALA A 1 777 ? 18.244 14.223 -7.160 1.00 93.12 777 ALA A O 1
ATOM 6052 N N . LYS A 1 778 ? 16.753 13.618 -5.589 1.00 92.31 778 LYS A N 1
ATOM 6053 C CA . LYS A 1 778 ? 15.562 13.732 -6.445 1.00 92.31 778 LYS A CA 1
ATOM 6054 C C . LYS A 1 778 ? 14.904 15.118 -6.434 1.00 92.31 778 LYS A C 1
ATOM 6056 O O . LYS A 1 778 ? 14.425 15.557 -7.479 1.00 92.31 778 LYS A O 1
ATOM 6061 N N . PHE A 1 779 ? 14.853 15.781 -5.280 1.00 92.56 779 PHE A N 1
ATOM 6062 C CA . PHE A 1 779 ? 14.091 17.019 -5.056 1.00 92.56 779 PHE A CA 1
ATOM 6063 C C . PHE A 1 779 ? 14.958 18.197 -4.572 1.00 92.56 779 PHE A C 1
ATOM 6065 O O . PHE A 1 779 ? 14.521 19.345 -4.638 1.00 92.56 779 PHE A O 1
ATOM 6072 N N . GLY A 1 780 ? 16.187 17.925 -4.122 1.00 90.75 780 GLY A N 1
ATOM 6073 C CA . GLY A 1 780 ? 17.166 18.895 -3.621 1.00 90.75 780 GLY A CA 1
ATOM 6074 C C . GLY A 1 780 ? 18.125 19.463 -4.673 1.00 90.75 780 GLY A C 1
ATOM 6075 O O . GLY A 1 780 ? 19.113 20.095 -4.316 1.00 90.75 780 GLY A O 1
ATOM 6076 N N . THR A 1 781 ? 17.858 19.270 -5.970 1.00 88.00 781 THR A N 1
ATOM 6077 C CA . THR A 1 781 ? 18.704 19.776 -7.076 1.00 88.00 781 THR A CA 1
ATOM 6078 C C . THR A 1 781 ? 18.716 21.305 -7.207 1.00 88.00 781 THR A C 1
ATOM 6080 O O . THR A 1 781 ? 19.444 21.855 -8.028 1.00 88.00 781 THR A O 1
ATOM 6083 N N . ASP A 1 782 ? 17.869 21.987 -6.440 1.00 88.88 782 ASP A N 1
ATOM 6084 C CA . ASP A 1 782 ? 17.731 23.436 -6.356 1.00 88.88 782 ASP A CA 1
ATOM 6085 C C . ASP A 1 782 ? 18.105 23.868 -4.927 1.00 88.88 782 ASP A C 1
ATOM 6087 O O . ASP A 1 782 ? 17.340 23.580 -4.000 1.00 88.88 782 ASP A O 1
ATOM 6091 N N . PRO A 1 783 ? 19.248 24.554 -4.723 1.00 88.62 783 PRO A N 1
ATOM 6092 C CA . PRO A 1 783 ? 19.709 24.949 -3.392 1.00 88.62 783 PRO A CA 1
ATOM 6093 C C . PRO A 1 783 ? 18.722 25.822 -2.606 1.00 88.62 783 PRO A C 1
ATOM 6095 O O . PRO A 1 783 ? 18.786 25.836 -1.383 1.00 88.62 783 PRO A O 1
ATOM 6098 N N . SER A 1 784 ? 17.785 26.517 -3.267 1.00 89.81 784 SER A N 1
ATOM 6099 C CA . SER A 1 784 ? 16.756 27.318 -2.580 1.00 89.81 784 SER A CA 1
ATOM 6100 C C . SER A 1 784 ? 15.669 26.480 -1.889 1.00 89.81 784 SER A C 1
ATOM 6102 O O . SER A 1 784 ? 14.859 27.021 -1.138 1.00 89.81 784 SER A O 1
ATOM 6104 N N . LYS A 1 785 ? 15.653 25.161 -2.127 1.00 85.69 785 LYS A N 1
ATOM 6105 C CA . LYS A 1 785 ? 14.737 24.184 -1.511 1.00 85.69 785 LYS A CA 1
ATOM 6106 C C . LYS A 1 785 ? 15.385 23.368 -0.386 1.00 85.69 785 LYS A C 1
ATOM 6108 O O . LYS A 1 785 ? 14.735 22.465 0.153 1.00 85.69 785 LYS A O 1
ATOM 6113 N N . LEU A 1 786 ? 16.650 23.650 -0.073 1.00 88.94 786 LEU A N 1
ATOM 6114 C CA . LEU A 1 786 ? 17.400 23.024 1.010 1.00 88.94 786 LEU A CA 1
ATOM 6115 C C . LEU A 1 786 ? 17.442 23.942 2.236 1.00 88.94 786 LEU A C 1
ATOM 6117 O O . LEU A 1 786 ? 17.465 25.164 2.107 1.00 88.94 786 LEU A O 1
ATOM 6121 N N . ASP A 1 787 ? 17.469 23.344 3.425 1.00 87.06 787 ASP A N 1
ATOM 6122 C CA . ASP A 1 787 ? 17.760 24.052 4.672 1.00 87.06 787 ASP A CA 1
ATOM 6123 C C . ASP A 1 787 ? 19.275 24.163 4.946 1.00 87.06 787 ASP A C 1
ATOM 6125 O O . ASP A 1 787 ? 20.111 23.714 4.160 1.00 87.06 787 ASP A O 1
ATOM 6129 N N . GLU A 1 788 ? 19.637 24.766 6.082 1.00 86.56 788 GLU A N 1
ATOM 6130 C CA . GLU A 1 788 ? 21.029 24.965 6.521 1.00 86.56 788 GLU A CA 1
ATOM 6131 C C . GLU A 1 788 ? 21.820 23.656 6.714 1.00 86.56 788 GLU A C 1
ATOM 6133 O O . GLU A 1 788 ? 23.049 23.689 6.752 1.00 86.56 788 GLU A O 1
ATOM 6138 N N . LEU A 1 789 ? 21.138 22.508 6.822 1.00 85.81 789 LEU A N 1
ATOM 6139 C CA . LEU A 1 789 ? 21.760 21.185 6.915 1.00 85.81 789 LEU A CA 1
ATOM 6140 C C . LEU A 1 789 ? 21.884 20.499 5.547 1.00 85.81 789 LEU A C 1
ATOM 6142 O O . LEU A 1 789 ? 22.545 19.470 5.459 1.00 85.81 789 LEU A O 1
ATOM 6146 N N . GLY A 1 790 ? 21.280 21.046 4.487 1.00 89.88 790 GLY A N 1
ATOM 6147 C CA . GLY A 1 790 ? 21.218 20.431 3.160 1.00 89.88 790 GLY A CA 1
ATOM 6148 C C . GLY A 1 790 ? 20.015 19.503 2.950 1.00 89.88 790 GLY A C 1
ATOM 6149 O O . GLY A 1 790 ? 20.002 18.742 1.983 1.00 89.88 790 GLY A O 1
ATOM 6150 N N . CYS A 1 791 ? 19.005 19.548 3.825 1.00 92.81 791 CYS A N 1
ATOM 6151 C CA . CYS A 1 791 ? 17.810 18.709 3.741 1.00 92.81 791 CYS A CA 1
ATOM 6152 C C . CYS A 1 791 ? 16.657 19.407 2.996 1.00 92.81 791 CYS A C 1
ATOM 6154 O O . CYS A 1 791 ? 16.462 20.616 3.104 1.00 92.81 791 CYS A O 1
ATOM 6156 N N . VAL A 1 792 ? 15.840 18.642 2.262 1.00 95.44 792 VAL A N 1
ATOM 6157 C CA . VAL A 1 792 ? 14.724 19.173 1.457 1.00 95.44 792 VAL A CA 1
ATOM 6158 C C . VAL A 1 792 ? 13.591 19.690 2.354 1.00 95.44 792 VAL A C 1
ATOM 6160 O O . VAL A 1 792 ? 12.846 18.912 2.964 1.00 95.44 792 VAL A O 1
ATOM 6163 N N . SER A 1 793 ? 13.410 21.012 2.398 1.00 88.44 793 SER A N 1
ATOM 6164 C CA . SER A 1 793 ? 12.553 21.679 3.389 1.00 88.44 793 SER A CA 1
ATOM 6165 C C . SER A 1 793 ? 11.070 21.293 3.290 1.00 88.44 793 SER A C 1
ATOM 6167 O O . SER A 1 793 ? 10.391 21.190 4.311 1.00 88.44 793 SER A O 1
ATOM 6169 N N . SER A 1 794 ? 10.561 21.005 2.085 1.00 86.25 794 SER A N 1
ATOM 6170 C CA . SER A 1 794 ? 9.164 20.584 1.870 1.00 86.25 794 SER A CA 1
ATOM 6171 C C . SER A 1 794 ? 8.846 19.231 2.518 1.00 86.25 794 SER A C 1
ATOM 6173 O O . SER A 1 794 ? 7.802 19.061 3.149 1.00 86.25 794 SER A O 1
ATOM 6175 N N . HIS A 1 795 ? 9.775 18.278 2.428 1.00 92.19 795 HIS A N 1
ATOM 6176 C CA . HIS A 1 795 ? 9.643 16.954 3.035 1.00 92.19 795 HIS A CA 1
ATOM 6177 C C . HIS A 1 795 ? 9.762 17.049 4.563 1.00 92.19 795 HIS A C 1
ATOM 6179 O O . HIS A 1 795 ? 9.033 16.373 5.292 1.00 92.19 795 HIS A O 1
ATOM 6185 N N . TYR A 1 796 ? 10.633 17.936 5.055 1.00 83.31 796 TYR A N 1
ATOM 6186 C CA . TYR A 1 796 ? 10.767 18.247 6.480 1.00 83.31 796 TYR A CA 1
ATOM 6187 C C . TYR A 1 796 ? 9.478 18.877 7.047 1.00 83.31 796 TYR A C 1
ATOM 6189 O O . TYR A 1 796 ? 9.008 18.473 8.111 1.00 83.31 796 TYR A O 1
ATOM 6197 N N . GLN A 1 797 ? 8.842 19.798 6.312 1.00 83.38 797 GLN A N 1
ATOM 6198 C CA . GLN A 1 797 ? 7.553 20.404 6.673 1.00 83.38 797 GLN A CA 1
ATOM 6199 C C . GLN A 1 797 ? 6.415 19.372 6.729 1.00 83.38 797 GLN A C 1
ATOM 6201 O O . GLN A 1 797 ? 5.679 19.338 7.717 1.00 83.38 797 GLN A O 1
ATOM 6206 N N . ALA A 1 798 ? 6.293 18.501 5.720 1.00 84.88 798 ALA A N 1
ATOM 6207 C CA . ALA A 1 798 ? 5.283 17.440 5.708 1.00 84.88 798 ALA A CA 1
ATOM 6208 C C . ALA A 1 798 ? 5.463 16.451 6.873 1.00 84.88 798 ALA A C 1
ATOM 6210 O O . ALA A 1 798 ? 4.501 16.155 7.582 1.00 84.88 798 ALA A O 1
ATOM 6211 N N . SER A 1 799 ? 6.705 16.028 7.135 1.00 88.69 799 SER A N 1
ATOM 6212 C CA . SER A 1 799 ? 7.045 15.154 8.269 1.00 88.69 799 SER A CA 1
ATOM 6213 C C . SER A 1 799 ? 6.651 15.797 9.604 1.00 88.69 799 SER A C 1
ATOM 6215 O O . SER A 1 799 ? 5.988 15.173 10.429 1.00 88.69 799 SER A O 1
ATOM 6217 N N . ARG A 1 800 ? 6.970 17.086 9.803 1.00 83.06 800 ARG A N 1
ATOM 6218 C CA . ARG A 1 800 ? 6.592 17.825 11.020 1.00 83.06 800 ARG A CA 1
ATOM 6219 C C . ARG A 1 800 ? 5.079 17.952 11.200 1.00 83.06 800 ARG A C 1
ATOM 6221 O O . ARG A 1 800 ? 4.622 17.847 12.337 1.00 83.06 800 ARG A O 1
ATOM 6228 N N . LEU A 1 801 ? 4.305 18.159 10.130 1.00 81.94 801 LEU A N 1
ATOM 6229 C CA . LEU A 1 801 ? 2.844 18.247 10.240 1.00 81.94 801 LEU A CA 1
ATOM 6230 C C . LEU A 1 801 ? 2.211 16.887 10.570 1.00 81.94 801 LEU A C 1
ATOM 6232 O O . LEU A 1 801 ? 1.337 16.830 11.435 1.00 81.94 801 LEU A O 1
ATOM 6236 N N . LEU A 1 802 ? 2.687 15.802 9.944 1.00 89.69 802 LEU A N 1
ATOM 6237 C CA . LEU A 1 802 ? 2.253 14.437 10.255 1.00 89.69 802 LEU A CA 1
ATOM 6238 C C . LEU A 1 802 ? 2.538 14.112 11.723 1.00 89.69 802 LEU A C 1
ATOM 6240 O O . LEU A 1 802 ? 1.637 13.709 12.450 1.00 89.69 802 LEU A O 1
ATOM 6244 N N . ASN A 1 803 ? 3.758 14.381 12.185 1.00 89.75 803 ASN A N 1
ATOM 6245 C CA . ASN A 1 803 ? 4.190 14.100 13.553 1.00 89.75 803 ASN A CA 1
ATOM 6246 C C . ASN A 1 803 ? 3.422 14.921 14.604 1.00 89.75 803 ASN A C 1
ATOM 6248 O O . ASN A 1 803 ? 3.085 14.403 15.669 1.00 89.75 803 ASN A O 1
ATOM 6252 N N . LEU A 1 804 ? 3.104 16.186 14.306 1.00 82.06 804 LEU A N 1
ATOM 6253 C CA . LEU A 1 804 ? 2.291 17.038 15.179 1.00 82.06 804 LEU A CA 1
ATOM 6254 C C . LEU A 1 804 ? 0.867 16.483 15.344 1.00 82.06 804 LEU A C 1
ATOM 6256 O O . LEU A 1 804 ? 0.369 16.389 16.467 1.00 82.06 804 LEU A O 1
ATOM 6260 N N . GLN A 1 805 ? 0.226 16.093 14.239 1.00 87.62 805 GLN A N 1
ATOM 6261 C CA . GLN A 1 805 ? -1.125 15.532 14.265 1.00 87.62 805 GLN A CA 1
ATOM 6262 C C . GLN A 1 805 ? -1.149 14.107 14.851 1.00 87.62 805 GLN A C 1
ATOM 6264 O O . GLN A 1 805 ? -2.048 13.793 15.626 1.00 87.62 805 GLN A O 1
ATOM 6269 N N . LEU A 1 806 ? -0.131 13.279 14.589 1.00 90.44 806 LEU A N 1
ATOM 6270 C CA . LEU A 1 806 ? 0.029 11.948 15.186 1.00 90.44 806 LEU A CA 1
ATOM 6271 C C . LEU A 1 806 ? 0.151 12.027 16.715 1.00 90.44 806 LEU A C 1
ATOM 6273 O O . LEU A 1 806 ? -0.510 11.279 17.430 1.00 90.44 806 LEU A O 1
ATOM 6277 N N . ARG A 1 807 ? 0.923 12.985 17.246 1.00 88.00 807 ARG A N 1
ATOM 6278 C CA . ARG A 1 807 ? 1.002 13.225 18.697 1.00 88.00 807 ARG A CA 1
ATOM 6279 C C . ARG A 1 807 ? -0.342 13.661 19.291 1.00 88.00 807 ARG A C 1
ATOM 6281 O O . ARG A 1 807 ? -0.665 13.262 20.409 1.00 88.00 807 ARG A O 1
ATOM 6288 N N . ALA A 1 808 ? -1.127 14.457 18.562 1.00 82.25 808 ALA A N 1
ATOM 6289 C CA . ALA A 1 808 ? -2.478 14.835 18.979 1.00 82.25 808 ALA A CA 1
ATOM 6290 C C . ALA A 1 808 ? -3.437 13.629 18.975 1.00 82.25 808 ALA A C 1
ATOM 6292 O O . ALA A 1 808 ? -4.180 13.448 19.939 1.00 82.25 808 ALA A O 1
ATOM 6293 N N . LEU A 1 809 ? -3.358 12.765 17.956 1.00 89.19 809 LEU A N 1
ATOM 6294 C CA . LEU A 1 809 ? -4.089 11.497 17.872 1.00 89.19 809 LEU A CA 1
ATOM 6295 C C . LEU A 1 809 ? -3.746 10.563 19.045 1.00 89.19 809 LEU A C 1
ATOM 6297 O O . LEU A 1 809 ? -4.651 10.094 19.729 1.00 89.19 809 LEU A O 1
ATOM 6301 N N . CYS A 1 810 ? -2.463 10.371 19.367 1.00 89.38 810 CYS A N 1
ATOM 6302 C CA . CYS A 1 810 ? -2.049 9.566 20.523 1.00 89.38 810 CYS A CA 1
ATOM 6303 C C . CYS A 1 810 ? -2.676 10.061 21.842 1.00 89.38 810 CYS A C 1
ATOM 6305 O O . CYS A 1 810 ? -3.094 9.249 22.667 1.00 89.38 810 CYS A O 1
ATOM 6307 N N . LYS A 1 811 ? -2.792 11.385 22.033 1.00 85.69 811 LYS A N 1
ATOM 6308 C CA . LYS A 1 811 ? -3.436 11.979 23.220 1.00 85.69 811 LYS A CA 1
ATOM 6309 C C . LYS A 1 811 ? -4.957 11.867 23.205 1.00 85.69 811 LYS A C 1
ATOM 6311 O O . LYS A 1 811 ? -5.546 11.632 24.256 1.00 85.69 811 LYS A O 1
ATOM 6316 N N . LYS A 1 812 ? -5.585 11.998 22.033 1.00 89.12 812 LYS A N 1
ATOM 6317 C CA . LYS A 1 812 ? -7.019 11.746 21.835 1.00 89.12 812 LYS A CA 1
ATOM 6318 C C . LYS A 1 812 ? -7.358 10.305 22.242 1.00 89.12 812 LYS A C 1
ATOM 6320 O O . LYS A 1 812 ? -8.188 10.107 23.126 1.00 89.12 812 LYS A O 1
ATOM 6325 N N . PHE A 1 813 ? -6.620 9.332 21.706 1.00 89.00 813 PHE A N 1
ATOM 6326 C CA . PHE A 1 813 ? -6.780 7.908 22.002 1.00 89.00 813 PHE A CA 1
ATOM 6327 C C . PHE A 1 813 ? -6.575 7.599 23.494 1.00 89.00 813 PHE A C 1
ATOM 6329 O O . PHE A 1 813 ? -7.408 6.939 24.108 1.00 89.00 813 PHE A O 1
ATOM 6336 N N . GLN A 1 814 ? -5.521 8.142 24.117 1.00 88.50 814 GLN A N 1
ATOM 6337 C CA . GLN A 1 814 ? -5.264 7.982 25.556 1.00 88.50 814 GLN A CA 1
ATOM 6338 C C . GLN A 1 814 ? -6.379 8.579 26.442 1.00 88.50 814 GLN A C 1
ATOM 6340 O O . GLN A 1 814 ? -6.610 8.095 27.547 1.00 88.50 814 GLN A O 1
ATOM 6345 N N . GLY A 1 815 ? -7.081 9.615 25.967 1.00 87.81 815 GLY A N 1
ATOM 6346 C CA . GLY A 1 815 ? -8.256 10.181 26.637 1.00 87.81 815 GLY A CA 1
ATOM 6347 C C . GLY A 1 815 ? -9.555 9.395 26.412 1.00 87.81 815 GLY A C 1
ATOM 6348 O O . GLY A 1 815 ? -10.432 9.428 27.272 1.00 87.81 815 GLY A O 1
ATOM 6349 N N . GLN A 1 816 ? -9.685 8.687 25.285 1.00 91.19 816 GLN A N 1
ATOM 6350 C CA . GLN A 1 816 ? -10.840 7.834 24.966 1.00 91.19 816 GLN A CA 1
ATOM 6351 C C . GLN A 1 816 ? -10.769 6.462 25.651 1.00 91.19 816 GLN A C 1
ATOM 6353 O O . GLN A 1 816 ? -11.788 5.957 26.116 1.00 91.19 816 GLN A O 1
ATOM 6358 N N . TYR A 1 817 ? -9.573 5.873 25.721 1.00 92.69 817 TYR A N 1
ATOM 6359 C CA . TYR A 1 817 ? -9.339 4.494 26.148 1.00 92.69 817 TYR A CA 1
ATOM 6360 C C . TYR A 1 817 ? -8.453 4.465 27.411 1.00 92.69 817 TYR A C 1
ATOM 6362 O O . TYR A 1 817 ? -7.256 4.193 27.320 1.00 92.69 817 TYR A O 1
ATOM 6370 N N . PRO A 1 818 ? -8.998 4.761 28.610 1.00 89.12 818 PRO A N 1
ATOM 6371 C CA . PRO A 1 818 ? -8.209 4.969 29.833 1.00 89.12 818 PRO A CA 1
ATOM 6372 C C . PRO A 1 818 ? -7.569 3.694 30.412 1.00 89.12 818 PRO A C 1
ATOM 6374 O O . PRO A 1 818 ? -6.749 3.785 31.325 1.00 89.12 818 PRO A O 1
ATOM 6377 N N . ASP A 1 819 ? -7.928 2.509 29.911 1.00 91.62 819 ASP A N 1
ATOM 6378 C CA . ASP A 1 819 ? -7.247 1.240 30.194 1.00 91.62 819 ASP A CA 1
ATOM 6379 C C . ASP A 1 819 ? -6.123 0.921 29.186 1.00 91.62 819 ASP A C 1
ATOM 6381 O O . ASP A 1 819 ? -5.390 -0.051 29.381 1.00 91.62 819 ASP A O 1
ATOM 6385 N N . ALA A 1 820 ? -5.947 1.735 28.136 1.00 91.88 820 ALA A N 1
ATOM 6386 C CA . ALA A 1 820 ? -4.829 1.653 27.204 1.00 91.88 820 ALA A CA 1
ATOM 6387 C C . ALA A 1 820 ? -3.689 2.614 27.590 1.00 91.88 820 ALA A C 1
ATOM 6389 O O . ALA A 1 820 ? -3.858 3.828 27.699 1.00 91.88 820 ALA A O 1
ATOM 6390 N N . ASN A 1 821 ? -2.477 2.077 27.718 1.00 90.69 821 ASN A N 1
ATOM 6391 C CA . ASN A 1 821 ? -1.261 2.873 27.824 1.00 90.69 821 ASN A CA 1
ATOM 6392 C C . ASN A 1 821 ? -0.728 3.206 26.423 1.00 90.69 821 ASN A C 1
ATOM 6394 O O . ASN A 1 821 ? -0.144 2.347 25.759 1.00 90.69 821 ASN A O 1
ATOM 6398 N N . VAL A 1 822 ? -0.875 4.461 26.000 1.00 92.62 822 VAL A N 1
ATOM 6399 C CA . VAL A 1 822 ? -0.258 4.990 24.774 1.00 92.62 822 VAL A CA 1
ATOM 6400 C C . VAL A 1 822 ? 1.049 5.702 25.116 1.00 92.62 822 VAL A C 1
ATOM 6402 O O . VAL A 1 822 ? 1.139 6.427 26.105 1.00 92.62 822 VAL A O 1
ATOM 6405 N N . THR A 1 823 ? 2.080 5.507 24.301 1.00 91.44 823 THR A N 1
ATOM 6406 C CA . THR A 1 823 ? 3.362 6.209 24.405 1.00 91.44 823 THR A CA 1
ATOM 6407 C C . THR A 1 823 ? 3.811 6.627 23.007 1.00 91.44 823 THR A C 1
ATOM 6409 O O . THR A 1 823 ? 4.156 5.781 22.186 1.00 91.44 823 THR A O 1
ATOM 6412 N N . HIS A 1 824 ? 3.789 7.929 22.723 1.00 94.00 824 HIS A N 1
ATOM 6413 C CA . HIS A 1 824 ? 4.305 8.504 21.476 1.00 94.00 824 HIS A CA 1
ATOM 6414 C C . HIS A 1 824 ? 5.821 8.720 21.591 1.00 94.00 824 HIS A C 1
ATOM 6416 O O . HIS A 1 824 ? 6.261 9.321 22.570 1.00 94.00 824 HIS A O 1
ATOM 6422 N N . VAL A 1 825 ? 6.607 8.328 20.586 1.00 94.38 825 VAL A N 1
ATOM 6423 C CA . VAL A 1 825 ? 8.068 8.518 20.533 1.00 94.38 825 VAL A CA 1
ATOM 6424 C C . VAL A 1 825 ? 8.452 9.497 19.427 1.00 94.38 825 VAL A C 1
ATOM 6426 O O . VAL A 1 825 ? 8.115 9.308 18.261 1.00 94.38 825 VAL A O 1
ATOM 6429 N N . ASP A 1 826 ? 9.206 10.530 19.794 1.00 93.69 826 ASP A N 1
ATOM 6430 C CA . ASP A 1 826 ? 9.724 11.543 18.880 1.00 93.69 826 ASP A CA 1
ATOM 6431 C C . ASP A 1 826 ? 11.058 11.118 18.240 1.00 93.69 826 ASP A C 1
ATOM 6433 O O . ASP A 1 826 ? 12.130 11.641 18.559 1.00 93.69 826 ASP A O 1
ATOM 6437 N N . ILE A 1 827 ? 10.988 10.133 17.338 1.00 93.31 827 ILE A N 1
ATOM 6438 C CA . ILE A 1 827 ? 12.147 9.661 16.569 1.00 93.31 827 ILE A CA 1
ATOM 6439 C C . ILE A 1 827 ? 12.657 10.734 15.602 1.00 93.31 827 ILE A C 1
ATOM 6441 O O . ILE A 1 827 ? 13.853 10.767 15.320 1.00 93.31 827 ILE A O 1
ATOM 6445 N N . PHE A 1 828 ? 11.788 11.642 15.144 1.00 91.31 828 PHE A N 1
ATOM 6446 C CA . PHE A 1 828 ? 12.142 12.794 14.318 1.00 91.31 828 PHE A CA 1
ATOM 6447 C C . PHE A 1 828 ? 13.226 13.638 14.984 1.00 91.31 828 PHE A C 1
ATOM 6449 O O . PHE A 1 828 ? 14.293 13.821 14.406 1.00 91.31 828 PHE A O 1
ATOM 6456 N N . THR A 1 829 ? 13.008 14.091 16.222 1.00 92.31 829 THR A N 1
ATOM 6457 C CA . THR A 1 829 ? 14.003 14.908 16.935 1.00 92.31 829 THR A CA 1
ATOM 6458 C C . THR A 1 829 ? 15.300 14.133 17.198 1.00 92.31 829 THR A C 1
ATOM 6460 O O . THR A 1 829 ? 16.379 14.722 17.129 1.00 92.31 829 THR A O 1
ATOM 6463 N N . ILE A 1 830 ? 15.238 12.813 17.423 1.00 93.44 830 ILE A N 1
ATOM 6464 C CA . ILE A 1 830 ? 16.434 11.963 17.567 1.00 93.44 830 ILE A CA 1
ATOM 6465 C C . ILE A 1 830 ? 17.218 11.880 16.244 1.00 93.44 830 ILE A C 1
ATOM 6467 O O . ILE A 1 830 ? 18.409 12.197 16.221 1.00 93.44 830 ILE A O 1
ATOM 6471 N N . LYS A 1 831 ? 16.560 11.478 15.145 1.00 95.38 831 LYS A N 1
ATOM 6472 C CA . LYS A 1 831 ? 17.160 11.333 13.807 1.00 95.38 831 LYS A CA 1
ATOM 6473 C C . LYS A 1 831 ? 17.693 12.687 13.292 1.00 95.38 831 LYS A C 1
ATOM 6475 O O . LYS A 1 831 ? 18.807 12.728 12.777 1.00 95.38 831 LYS A O 1
ATOM 6480 N N . SER A 1 832 ? 16.973 13.796 13.500 1.00 91.94 832 SER A N 1
ATOM 6481 C CA . SER A 1 832 ? 17.430 15.155 13.150 1.00 91.94 832 SER A CA 1
ATOM 6482 C C . SER A 1 832 ? 18.632 15.608 13.980 1.00 91.94 832 SER A C 1
ATOM 6484 O O . SER A 1 832 ? 19.568 16.183 13.433 1.00 91.94 832 SER A O 1
ATOM 6486 N N . ASN A 1 833 ? 18.648 15.340 15.292 1.00 92.81 833 ASN A N 1
ATOM 6487 C CA . ASN A 1 833 ? 19.789 15.686 16.141 1.00 92.81 833 ASN A CA 1
ATOM 6488 C C . ASN A 1 833 ? 21.049 14.879 15.782 1.00 92.81 833 ASN A C 1
ATOM 6490 O O . ASN A 1 833 ? 22.147 15.433 15.830 1.00 92.81 833 ASN A O 1
ATOM 6494 N N . LEU A 1 834 ? 20.892 13.606 15.396 1.00 94.50 834 LEU A N 1
ATOM 6495 C CA . LEU A 1 834 ? 21.989 12.791 14.871 1.00 94.50 834 LEU A CA 1
ATOM 6496 C C . LEU A 1 834 ? 22.583 13.416 13.602 1.00 94.50 834 LEU A C 1
ATOM 6498 O O . LEU A 1 834 ? 23.793 13.576 13.532 1.00 94.50 834 LEU A O 1
ATOM 6502 N N . ILE A 1 835 ? 21.748 13.818 12.640 1.00 94.12 835 ILE A N 1
ATOM 6503 C CA . ILE A 1 835 ? 22.203 14.452 11.391 1.00 94.12 835 ILE A CA 1
ATOM 6504 C C . ILE A 1 835 ? 22.873 15.807 11.665 1.00 94.12 835 ILE A C 1
ATOM 6506 O O . ILE A 1 835 ? 23.964 16.058 11.163 1.00 94.12 835 ILE A O 1
ATOM 6510 N N . ALA A 1 836 ? 22.276 16.661 12.501 1.00 91.81 836 ALA A N 1
ATOM 6511 C CA . ALA A 1 836 ? 22.798 18.000 12.787 1.00 91.81 836 ALA A CA 1
ATOM 6512 C C . ALA A 1 836 ? 24.105 18.005 13.607 1.00 91.81 836 ALA A C 1
ATOM 6514 O O . ALA A 1 836 ? 24.906 18.926 13.483 1.00 91.81 836 ALA A O 1
ATOM 6515 N N . ASN A 1 837 ? 24.328 16.992 14.453 1.00 92.75 837 ASN A N 1
ATOM 6516 C CA . ASN A 1 837 ? 25.495 16.892 15.342 1.00 92.75 837 ASN A CA 1
ATOM 6517 C C . ASN A 1 837 ? 26.326 15.617 15.087 1.00 92.75 837 ASN A C 1
ATOM 6519 O O . ASN A 1 837 ? 26.983 15.118 15.999 1.00 92.75 837 ASN A O 1
ATOM 6523 N N . TYR A 1 838 ? 26.300 15.084 13.864 1.00 93.19 838 TYR A N 1
ATOM 6524 C CA . TYR A 1 838 ? 26.867 13.782 13.477 1.00 93.19 838 TYR A CA 1
ATOM 6525 C C . TYR A 1 838 ? 28.306 13.544 13.982 1.00 93.19 838 TYR A C 1
ATOM 6527 O O . TYR A 1 838 ? 28.586 12.523 14.615 1.00 93.19 838 TYR A O 1
ATOM 6535 N N . SER A 1 839 ? 29.184 14.538 13.827 1.00 93.88 839 SER A N 1
ATOM 6536 C CA . SER A 1 839 ? 30.591 14.498 14.253 1.00 93.88 839 SER A CA 1
ATOM 6537 C C . SER A 1 839 ? 30.788 14.430 15.770 1.00 93.88 839 SER A C 1
ATOM 6539 O O . SER A 1 839 ? 31.773 13.870 16.246 1.00 93.88 839 SER A O 1
ATOM 6541 N N . ARG A 1 840 ? 29.824 14.914 16.565 1.00 92.69 840 ARG A N 1
ATOM 6542 C CA . ARG A 1 840 ? 29.813 14.743 18.029 1.00 92.69 840 ARG A CA 1
ATOM 6543 C C . ARG A 1 840 ? 29.534 13.293 18.439 1.00 92.69 840 ARG A C 1
ATOM 6545 O O . ARG A 1 840 ? 29.847 12.910 19.566 1.00 92.69 840 ARG A O 1
ATOM 6552 N N . TYR A 1 841 ? 28.928 12.508 17.552 1.00 89.56 841 TYR A N 1
ATOM 6553 C CA . TYR A 1 841 ? 28.518 11.126 17.796 1.00 89.56 841 TYR A CA 1
ATOM 6554 C C . TYR A 1 841 ? 29.407 10.089 17.093 1.00 89.56 841 TYR A C 1
ATOM 6556 O O . TYR A 1 841 ? 29.115 8.901 17.183 1.00 89.56 841 TYR A O 1
ATOM 6564 N N . GLY A 1 842 ? 30.510 10.523 16.468 1.00 89.81 842 GLY A N 1
ATOM 6565 C CA . GLY A 1 842 ? 31.518 9.651 15.851 1.00 89.81 842 GLY A CA 1
ATOM 6566 C C . GLY A 1 842 ? 31.342 9.401 14.351 1.00 89.81 842 GLY A C 1
ATOM 6567 O O . GLY A 1 842 ? 32.153 8.692 13.772 1.00 89.81 842 GLY A O 1
ATOM 6568 N N . PHE A 1 843 ? 30.327 9.994 13.721 1.00 95.44 843 PHE A N 1
ATOM 6569 C CA . PHE A 1 843 ? 30.091 9.882 12.280 1.00 95.44 843 PHE A CA 1
ATOM 6570 C C . PHE A 1 843 ? 30.861 10.972 11.518 1.00 95.44 843 PHE A C 1
ATOM 6572 O O . PHE A 1 843 ? 31.019 12.087 12.018 1.00 95.44 843 PHE A O 1
ATOM 6579 N N . GLU A 1 844 ? 31.252 10.699 10.275 1.00 96.81 844 GLU A N 1
ATOM 6580 C CA . GLU A 1 844 ? 31.827 11.684 9.347 1.00 96.81 844 GLU A CA 1
ATOM 6581 C C . GLU A 1 844 ? 30.855 12.098 8.230 1.00 96.81 844 GLU A C 1
ATOM 6583 O O . GLU A 1 844 ? 30.977 13.197 7.690 1.00 96.81 844 GLU A O 1
ATOM 6588 N N . GLN A 1 845 ? 29.880 11.249 7.889 1.00 96.75 845 GLN A N 1
ATOM 6589 C CA . GLN A 1 845 ? 29.019 11.419 6.717 1.00 96.75 845 GLN A CA 1
ATOM 6590 C C . GLN A 1 845 ? 27.521 11.409 7.094 1.00 96.75 845 GLN A C 1
ATOM 6592 O O . GLN A 1 845 ? 26.927 10.338 7.258 1.00 96.75 845 GLN A O 1
ATOM 6597 N N . PRO A 1 846 ? 26.872 12.586 7.228 1.00 94.12 846 PRO A N 1
ATOM 6598 C CA . PRO A 1 846 ? 25.469 12.681 7.642 1.00 94.12 846 PRO A CA 1
ATOM 6599 C C . PRO A 1 846 ? 24.465 12.442 6.503 1.00 94.12 846 PRO A C 1
ATOM 6601 O O . PRO A 1 846 ? 23.372 11.947 6.761 1.00 94.12 846 PRO A O 1
ATOM 6604 N N . LEU A 1 847 ? 24.825 12.800 5.262 1.00 95.31 847 LEU A N 1
ATOM 6605 C CA . LEU A 1 847 ? 23.931 12.820 4.087 1.00 95.31 847 LEU A CA 1
ATOM 6606 C C . LEU A 1 847 ? 24.462 12.018 2.883 1.00 95.31 847 LEU A C 1
ATOM 6608 O O . LEU A 1 847 ? 23.882 12.070 1.800 1.00 95.31 847 LEU A O 1
ATOM 6612 N N . MET A 1 848 ? 25.559 11.280 3.052 1.00 96.56 848 MET A N 1
ATOM 6613 C CA . MET A 1 848 ? 26.092 10.376 2.031 1.00 96.56 848 MET A CA 1
ATOM 6614 C C . MET A 1 848 ? 25.644 8.947 2.350 1.00 96.56 848 MET A C 1
ATOM 6616 O O . MET A 1 848 ? 25.692 8.530 3.506 1.00 96.56 848 MET A O 1
ATOM 6620 N N . ALA A 1 849 ? 25.219 8.188 1.341 1.00 96.69 849 ALA A N 1
ATOM 6621 C CA . ALA A 1 849 ? 24.944 6.762 1.485 1.00 96.69 849 ALA A CA 1
ATOM 6622 C C . ALA A 1 849 ? 26.261 5.966 1.525 1.00 96.69 849 ALA A C 1
ATOM 6624 O O . ALA A 1 849 ? 27.097 6.095 0.625 1.00 96.69 849 ALA A O 1
ATOM 6625 N N . CYS A 1 850 ? 26.445 5.115 2.535 1.00 96.56 850 CYS A N 1
ATOM 6626 C CA . CYS A 1 850 ? 27.587 4.199 2.601 1.00 96.56 850 CYS A CA 1
ATOM 6627 C C . CYS A 1 850 ? 27.593 3.215 1.417 1.00 96.56 850 CYS A C 1
ATOM 6629 O O . CYS A 1 850 ? 28.618 3.028 0.766 1.00 96.56 850 CYS A O 1
ATOM 6631 N N . CYS A 1 851 ? 26.450 2.596 1.121 1.00 94.56 851 CYS A N 1
ATOM 6632 C CA . CYS A 1 851 ? 26.250 1.642 0.041 1.00 94.56 851 CYS A CA 1
ATOM 6633 C C . CYS A 1 851 ? 25.526 2.270 -1.149 1.00 94.56 851 CYS A C 1
ATOM 6635 O O . CYS A 1 851 ? 24.307 2.435 -1.136 1.00 94.56 851 CYS A O 1
ATOM 6637 N N . GLY A 1 852 ? 26.261 2.579 -2.214 1.00 93.75 852 GLY A N 1
ATOM 6638 C CA . GLY A 1 852 ? 25.668 3.294 -3.338 1.00 93.75 852 GLY A CA 1
ATOM 6639 C C . GLY A 1 852 ? 26.591 3.507 -4.529 1.00 93.75 852 GLY A C 1
ATOM 6640 O O . GLY A 1 852 ? 27.574 2.785 -4.721 1.00 93.75 852 GLY A O 1
ATOM 6641 N N . TYR A 1 853 ? 26.220 4.471 -5.367 1.00 93.62 853 TYR A N 1
ATOM 6642 C CA . TYR A 1 853 ? 26.899 4.817 -6.610 1.00 93.62 853 TYR A CA 1
ATOM 6643 C C . TYR A 1 853 ? 26.723 6.310 -6.925 1.00 93.62 853 TYR A C 1
ATOM 6645 O O . TYR A 1 853 ? 25.697 6.905 -6.609 1.00 93.62 853 TYR A O 1
ATOM 6653 N N . GLY A 1 854 ? 27.723 6.910 -7.576 1.00 90.62 854 GLY A N 1
ATOM 6654 C CA . GLY A 1 854 ? 27.752 8.331 -7.947 1.00 90.62 854 GLY A CA 1
ATOM 6655 C C . GLY A 1 854 ? 28.776 9.162 -7.166 1.00 90.62 854 GLY A C 1
ATOM 6656 O O . GLY A 1 854 ? 29.263 10.156 -7.695 1.00 90.62 854 GLY A O 1
ATOM 6657 N N . GLY A 1 855 ? 29.184 8.721 -5.970 1.00 91.38 855 GLY A N 1
ATOM 6658 C CA . GLY A 1 855 ? 30.160 9.428 -5.135 1.00 91.38 855 GLY A CA 1
ATOM 6659 C C . GLY A 1 855 ? 29.607 10.681 -4.427 1.00 91.38 855 GLY A C 1
ATOM 6660 O O . GLY A 1 855 ? 28.396 10.915 -4.428 1.00 91.38 855 GLY A O 1
ATOM 6661 N N . PRO A 1 856 ? 30.474 11.474 -3.769 1.00 92.12 856 PRO A N 1
ATOM 6662 C CA . PRO A 1 856 ? 30.058 12.641 -2.989 1.00 92.12 856 PRO A CA 1
ATOM 6663 C C . PRO A 1 856 ? 29.259 13.677 -3.809 1.00 92.12 856 PRO A C 1
ATOM 6665 O O . PRO A 1 856 ? 29.537 13.853 -4.996 1.00 92.12 856 PRO A O 1
ATOM 6668 N N . PRO A 1 857 ? 28.308 14.411 -3.196 1.00 91.94 857 PRO A N 1
ATOM 6669 C CA . PRO A 1 857 ? 28.037 14.448 -1.754 1.00 91.94 857 PRO A CA 1
ATOM 6670 C C . PRO A 1 857 ? 27.059 13.377 -1.239 1.00 91.94 857 PRO A C 1
ATOM 6672 O O . PRO A 1 857 ? 27.013 13.160 -0.036 1.00 91.94 857 PRO A O 1
ATOM 6675 N N . LEU A 1 858 ? 26.289 12.706 -2.107 1.00 95.19 858 LEU A N 1
ATOM 6676 C CA . LEU A 1 858 ? 25.184 11.820 -1.682 1.00 95.19 858 LEU A CA 1
ATOM 6677 C C . LEU A 1 858 ? 25.448 10.320 -1.883 1.00 95.19 858 LEU A C 1
ATOM 6679 O O . LEU A 1 858 ? 24.837 9.499 -1.207 1.00 95.19 858 LEU A O 1
ATOM 6683 N N . ASN A 1 859 ? 26.330 9.954 -2.817 1.00 95.94 859 ASN A N 1
ATOM 6684 C CA . ASN A 1 859 ? 26.600 8.578 -3.255 1.00 95.94 859 ASN A CA 1
ATOM 6685 C C . ASN A 1 859 ? 25.351 7.766 -3.651 1.00 95.94 859 ASN A C 1
ATOM 6687 O O . ASN A 1 859 ? 25.310 6.551 -3.472 1.00 95.94 859 ASN A O 1
ATOM 6691 N N . TYR A 1 860 ? 24.328 8.431 -4.187 1.00 94.12 860 TYR A N 1
ATOM 6692 C CA . TYR A 1 860 ? 23.050 7.810 -4.519 1.00 94.12 860 TYR A CA 1
ATOM 6693 C C . TYR A 1 860 ? 22.679 7.982 -5.998 1.00 94.12 860 TYR A C 1
ATOM 6695 O O . TYR A 1 860 ? 22.691 9.093 -6.530 1.00 94.12 860 TYR A O 1
ATOM 6703 N N . ASP A 1 861 ? 22.255 6.887 -6.634 1.00 90.00 861 ASP A N 1
ATOM 6704 C CA . ASP A 1 861 ? 21.694 6.869 -7.985 1.00 90.00 861 ASP A CA 1
ATOM 6705 C C . ASP A 1 861 ? 20.494 5.913 -8.038 1.00 90.00 861 ASP A C 1
ATOM 6707 O O . ASP A 1 861 ? 20.645 4.693 -8.011 1.00 90.00 861 ASP A O 1
ATOM 6711 N N . SER A 1 862 ? 19.291 6.477 -8.190 1.00 84.50 862 SER A N 1
ATOM 6712 C CA . SER A 1 862 ? 18.009 5.748 -8.276 1.00 84.50 862 SER A CA 1
ATOM 6713 C C . SER A 1 862 ? 17.937 4.628 -9.331 1.00 84.50 862 SER A C 1
ATOM 6715 O O . SER A 1 862 ? 16.994 3.837 -9.329 1.00 84.50 862 SER A O 1
ATOM 6717 N N . ARG A 1 863 ? 18.905 4.544 -10.253 1.00 84.62 863 ARG A N 1
ATOM 6718 C CA . ARG A 1 863 ? 18.986 3.495 -11.278 1.00 84.62 863 ARG A CA 1
ATOM 6719 C C . ARG A 1 863 ? 19.589 2.187 -10.748 1.00 84.62 863 ARG A C 1
ATOM 6721 O O . ARG A 1 863 ? 19.372 1.138 -11.363 1.00 84.62 863 ARG A O 1
ATOM 6728 N N . ILE A 1 864 ? 20.330 2.205 -9.636 1.00 83.25 864 ILE A N 1
ATOM 6729 C CA . ILE A 1 864 ? 21.093 1.057 -9.117 1.00 83.25 864 ILE A CA 1
ATOM 6730 C C . ILE A 1 864 ? 21.023 0.975 -7.581 1.00 83.25 864 ILE A C 1
ATOM 6732 O O . ILE A 1 864 ? 21.494 1.855 -6.873 1.00 83.25 864 ILE A O 1
ATOM 6736 N N . SER A 1 865 ? 20.423 -0.098 -7.060 1.00 84.12 865 SER A N 1
ATOM 6737 C CA . SER A 1 865 ? 20.273 -0.317 -5.613 1.00 84.12 865 SER A CA 1
ATOM 6738 C C . SER A 1 865 ? 21.553 -0.895 -4.997 1.00 84.12 865 SER A C 1
ATOM 6740 O O . SER A 1 865 ? 22.309 -1.572 -5.694 1.00 84.12 865 SER A O 1
ATOM 6742 N N . CYS A 1 866 ? 21.770 -0.685 -3.693 1.00 85.31 866 CYS A N 1
ATOM 6743 C CA . CYS A 1 866 ? 22.886 -1.265 -2.930 1.00 85.31 866 CYS A CA 1
ATOM 6744 C C . CYS A 1 866 ? 23.107 -2.763 -3.245 1.00 85.31 866 CYS A C 1
ATOM 6746 O O . CYS A 1 866 ? 22.157 -3.545 -3.265 1.00 85.31 866 CYS A O 1
ATOM 6748 N N . GLY A 1 867 ? 24.359 -3.155 -3.512 1.00 85.88 867 GLY A N 1
ATOM 6749 C CA . GLY A 1 867 ? 24.757 -4.522 -3.879 1.00 85.88 867 GLY A CA 1
ATOM 6750 C C . GLY A 1 867 ? 24.591 -4.868 -5.365 1.00 85.88 867 GLY A C 1
ATOM 6751 O O . GLY A 1 867 ? 25.333 -5.699 -5.890 1.00 85.88 867 GLY A O 1
ATOM 6752 N N . GLN A 1 868 ? 23.681 -4.206 -6.091 1.00 85.19 868 GLN A N 1
ATOM 6753 C CA . GLN A 1 868 ? 23.425 -4.526 -7.499 1.00 85.19 868 GLN A CA 1
ATOM 6754 C C . GLN A 1 868 ? 24.592 -4.128 -8.409 1.00 85.19 868 GLN A C 1
ATOM 6756 O O . GLN A 1 868 ? 25.256 -3.110 -8.206 1.00 85.19 868 GLN A O 1
ATOM 6761 N N . THR A 1 869 ? 24.777 -4.900 -9.484 1.00 88.81 869 THR A N 1
ATOM 6762 C CA . THR A 1 869 ? 25.617 -4.536 -10.634 1.00 88.81 869 THR A CA 1
ATOM 6763 C C . THR A 1 869 ? 24.733 -4.303 -11.856 1.00 88.81 869 THR A C 1
ATOM 6765 O O . THR A 1 869 ? 23.886 -5.137 -12.169 1.00 88.81 869 THR A O 1
ATOM 6768 N N . LYS A 1 870 ? 24.911 -3.174 -12.551 1.00 86.75 870 LYS A N 1
ATOM 6769 C CA . LYS A 1 870 ? 24.168 -2.805 -13.769 1.00 86.75 870 LYS A CA 1
ATOM 6770 C C . LYS A 1 870 ? 25.083 -2.133 -14.786 1.00 86.75 870 LYS A C 1
ATOM 6772 O O . LYS A 1 870 ? 26.078 -1.511 -14.423 1.00 86.75 870 LYS A O 1
ATOM 6777 N N . VAL A 1 871 ? 24.715 -2.202 -16.064 1.00 89.50 871 VAL A N 1
ATOM 6778 C CA . VAL A 1 871 ? 25.358 -1.396 -17.109 1.00 89.50 871 VAL A CA 1
ATOM 6779 C C . VAL A 1 871 ? 24.717 -0.008 -17.120 1.00 89.50 871 VAL A C 1
ATOM 6781 O O . VAL A 1 871 ? 23.575 0.142 -17.547 1.00 89.50 871 VAL A O 1
ATOM 6784 N N . LEU A 1 872 ? 25.445 1.008 -16.653 1.00 87.06 872 LEU A N 1
ATOM 6785 C CA . LEU A 1 872 ? 25.040 2.414 -16.718 1.00 87.06 872 LEU A CA 1
ATOM 6786 C C . LEU A 1 872 ? 25.972 3.165 -17.671 1.00 87.06 872 LEU A C 1
ATOM 6788 O O . LEU A 1 872 ? 27.192 3.049 -17.588 1.00 87.06 872 LEU A O 1
ATOM 6792 N N . ASN A 1 873 ? 25.393 3.933 -18.597 1.00 86.88 873 ASN A N 1
ATOM 6793 C CA . ASN A 1 873 ? 26.119 4.719 -19.603 1.00 86.88 873 ASN A CA 1
ATOM 6794 C C . ASN A 1 873 ? 27.170 3.895 -20.398 1.00 86.88 873 ASN A C 1
ATOM 6796 O O . ASN A 1 873 ? 28.230 4.406 -20.747 1.00 86.88 873 ASN A O 1
ATOM 6800 N N . GLY A 1 874 ? 26.891 2.610 -20.657 1.00 86.19 874 GLY A N 1
ATOM 6801 C CA . GLY A 1 874 ? 27.793 1.682 -21.359 1.00 86.19 874 GLY A CA 1
ATOM 6802 C C . GLY A 1 874 ? 28.845 0.983 -20.483 1.00 86.19 874 GLY A C 1
ATOM 6803 O O . GLY A 1 874 ? 29.473 0.034 -20.946 1.00 86.19 874 GLY A O 1
ATOM 6804 N N . SER A 1 875 ? 29.000 1.380 -19.218 1.00 88.56 875 SER A N 1
ATOM 6805 C CA . SER A 1 875 ? 29.946 0.781 -18.267 1.00 88.56 875 SER A CA 1
ATOM 6806 C C . SER A 1 875 ? 29.234 -0.134 -17.272 1.00 88.56 875 SER A C 1
ATOM 6808 O O . SER A 1 875 ? 28.226 0.253 -16.684 1.00 88.56 875 SER A O 1
ATOM 6810 N N . SER A 1 876 ? 29.774 -1.330 -17.024 1.00 93.75 876 SER A N 1
ATOM 6811 C CA . SER A 1 876 ? 29.313 -2.180 -15.917 1.00 93.75 876 SER A CA 1
ATOM 6812 C C . SER A 1 876 ? 29.777 -1.591 -14.585 1.00 93.75 876 SER A C 1
ATOM 6814 O O . SER A 1 876 ? 30.979 -1.486 -14.343 1.00 93.75 876 SER A O 1
ATOM 6816 N N . VAL A 1 877 ? 28.835 -1.217 -13.721 1.00 92.38 877 VAL A N 1
ATOM 6817 C CA . VAL A 1 877 ? 29.090 -0.583 -12.421 1.00 92.38 877 VAL A CA 1
ATOM 6818 C C . VAL A 1 877 ? 28.324 -1.294 -11.309 1.00 92.38 877 VAL A C 1
ATOM 6820 O O . VAL A 1 877 ? 27.235 -1.818 -11.533 1.00 92.38 877 VAL A O 1
ATOM 6823 N N . THR A 1 878 ? 28.895 -1.308 -10.106 1.00 90.56 878 THR A N 1
ATOM 6824 C CA . THR A 1 878 ? 28.313 -1.938 -8.910 1.00 90.56 878 THR A CA 1
ATOM 6825 C C . THR A 1 878 ? 28.091 -0.873 -7.849 1.00 90.56 878 THR A C 1
ATOM 6827 O O . THR A 1 878 ? 29.023 -0.119 -7.561 1.00 90.56 878 THR A O 1
ATOM 6830 N N . ALA A 1 879 ? 26.905 -0.836 -7.241 1.00 91.69 879 ALA A N 1
ATOM 6831 C CA . ALA A 1 879 ? 26.676 -0.042 -6.039 1.00 91.69 879 ALA A CA 1
ATOM 6832 C C . ALA A 1 879 ? 27.279 -0.779 -4.834 1.00 91.69 879 ALA A C 1
ATOM 6834 O O . ALA A 1 879 ? 26.834 -1.875 -4.486 1.00 91.69 879 ALA A O 1
ATOM 6835 N N . LYS A 1 880 ? 28.330 -0.217 -4.233 1.00 90.50 880 LYS A N 1
ATOM 6836 C CA . LYS A 1 880 ? 29.140 -0.885 -3.200 1.00 90.50 880 LYS A CA 1
ATOM 6837 C C . LYS A 1 880 ? 29.000 -0.189 -1.857 1.00 90.50 880 LYS A C 1
ATOM 6839 O O . LYS A 1 880 ? 28.920 1.034 -1.824 1.00 90.50 880 LYS A O 1
ATOM 6844 N N . GLY A 1 881 ? 29.041 -0.983 -0.786 1.00 91.81 881 GLY A N 1
ATOM 6845 C CA . GLY A 1 881 ? 29.246 -0.506 0.581 1.00 91.81 881 GLY A CA 1
ATOM 6846 C C . GLY A 1 881 ? 30.587 0.209 0.745 1.00 91.81 881 GLY A C 1
ATOM 6847 O O . GLY A 1 881 ? 31.561 -0.111 0.058 1.00 91.81 881 GLY A O 1
ATOM 6848 N N . CYS A 1 882 ? 30.613 1.162 1.669 1.00 93.00 882 CYS A N 1
ATOM 6849 C CA . CYS A 1 882 ? 31.804 1.842 2.149 1.00 93.00 882 CYS A CA 1
ATOM 6850 C C . CYS A 1 882 ? 32.681 0.899 2.999 1.00 93.00 882 CYS A C 1
ATOM 6852 O O . CYS A 1 882 ? 32.268 -0.208 3.348 1.00 93.00 882 CYS A O 1
ATOM 6854 N N . ASN A 1 883 ? 33.911 1.322 3.311 1.00 90.81 883 ASN A N 1
ATOM 6855 C CA . ASN A 1 883 ? 34.861 0.490 4.062 1.00 90.81 883 ASN A CA 1
ATOM 6856 C C . ASN A 1 883 ? 34.489 0.343 5.547 1.00 90.81 883 ASN A C 1
ATOM 6858 O O . ASN A 1 883 ? 34.720 -0.720 6.118 1.00 90.81 883 ASN A O 1
ATOM 6862 N N . ASP A 1 884 ? 33.928 1.392 6.150 1.00 93.19 884 ASP A N 1
ATOM 6863 C CA . ASP A 1 884 ? 33.465 1.412 7.535 1.00 93.19 884 ASP A CA 1
ATOM 6864 C C . ASP A 1 884 ? 32.099 2.114 7.589 1.00 93.19 884 ASP A C 1
ATOM 6866 O O . ASP A 1 884 ? 31.989 3.307 7.309 1.00 93.19 884 ASP A O 1
ATOM 6870 N N . SER A 1 885 ? 31.033 1.373 7.906 1.00 93.25 885 SER A N 1
ATOM 6871 C CA . SER A 1 885 ? 29.677 1.931 7.991 1.00 93.25 885 SER A CA 1
ATOM 6872 C C . SER A 1 885 ? 29.419 2.721 9.277 1.00 93.25 885 SER A C 1
ATOM 6874 O O . SER A 1 885 ? 28.387 3.384 9.372 1.00 93.25 885 SER A O 1
ATOM 6876 N N . THR A 1 886 ? 30.343 2.718 10.246 1.00 93.69 886 THR A N 1
ATOM 6877 C CA . THR A 1 886 ? 30.227 3.531 11.467 1.00 93.69 886 THR A CA 1
ATOM 6878 C C . THR A 1 886 ? 30.502 5.015 11.209 1.00 93.69 886 THR A C 1
ATOM 6880 O O . THR A 1 886 ? 29.954 5.864 11.906 1.00 93.69 886 THR A O 1
ATOM 6883 N N . GLU A 1 887 ? 31.240 5.346 10.143 1.00 96.25 887 GLU A N 1
ATOM 6884 C CA . GLU A 1 887 ? 31.441 6.725 9.678 1.00 96.25 887 GLU A CA 1
ATOM 6885 C C . GLU A 1 887 ? 30.157 7.344 9.074 1.00 96.25 887 GLU A C 1
ATOM 6887 O O . GLU A 1 887 ? 30.063 8.566 8.949 1.00 96.25 887 GLU A O 1
ATOM 6892 N N . TYR A 1 888 ? 29.154 6.539 8.697 1.00 97.31 888 TYR A N 1
ATOM 6893 C CA . TYR A 1 888 ? 28.002 6.962 7.887 1.00 97.31 888 TYR A CA 1
ATOM 6894 C C . TYR A 1 888 ? 26.686 6.869 8.663 1.00 97.31 888 TYR A C 1
ATOM 6896 O O . TYR A 1 888 ? 26.382 5.851 9.282 1.00 97.31 888 TYR A O 1
ATOM 6904 N N . VAL A 1 889 ? 25.850 7.910 8.584 1.00 96.50 889 VAL A N 1
ATOM 6905 C CA . VAL A 1 889 ? 24.492 7.879 9.163 1.00 96.50 889 VAL A CA 1
ATOM 6906 C C . VAL A 1 889 ? 23.536 7.051 8.293 1.00 96.50 889 VAL A C 1
ATOM 6908 O O . VAL A 1 889 ? 22.660 6.358 8.813 1.00 96.50 889 VAL A O 1
ATOM 6911 N N . ASN A 1 890 ? 23.703 7.101 6.968 1.00 95.75 890 ASN A N 1
ATOM 6912 C CA . ASN A 1 890 ? 22.796 6.488 6.000 1.00 95.75 890 ASN A CA 1
ATOM 6913 C C . ASN A 1 890 ? 23.442 5.307 5.249 1.00 95.75 890 ASN A C 1
ATOM 6915 O O . ASN A 1 890 ? 24.598 5.370 4.826 1.00 95.75 890 ASN A O 1
ATOM 6919 N N . TRP A 1 891 ? 22.680 4.226 5.075 1.00 93.62 891 TRP A N 1
ATOM 6920 C CA . TRP A 1 891 ? 23.118 3.000 4.415 1.00 93.62 891 TRP A CA 1
ATOM 6921 C C . TRP A 1 891 ? 22.994 3.085 2.893 1.00 93.62 891 TRP A C 1
ATOM 6923 O O . TRP A 1 891 ? 24.016 3.127 2.224 1.00 93.62 891 TRP A O 1
ATOM 6933 N N . ASP A 1 892 ? 21.784 3.117 2.335 1.00 88.19 892 ASP A N 1
ATOM 6934 C CA . ASP A 1 892 ? 21.511 2.850 0.908 1.00 88.19 892 ASP A CA 1
ATOM 6935 C C . ASP A 1 892 ? 20.835 4.011 0.152 1.00 88.19 892 ASP A C 1
ATOM 6937 O O . ASP A 1 892 ? 20.356 3.849 -0.971 1.00 88.19 892 ASP A O 1
ATOM 6941 N N . GLY A 1 893 ? 20.781 5.189 0.773 1.00 89.25 893 GLY A N 1
ATOM 6942 C CA . GLY A 1 893 ? 20.019 6.357 0.332 1.00 89.25 893 GLY A CA 1
ATOM 6943 C C . GLY A 1 893 ? 18.677 6.529 1.043 1.00 89.25 893 GLY A C 1
ATOM 6944 O O . GLY A 1 893 ? 18.053 7.582 0.890 1.00 89.25 893 GLY A O 1
ATOM 6945 N N . ILE A 1 894 ? 18.250 5.533 1.826 1.00 86.81 894 ILE A N 1
ATOM 6946 C CA . ILE A 1 894 ? 16.964 5.497 2.529 1.00 86.81 894 ILE A CA 1
ATOM 6947 C C . ILE A 1 894 ? 17.179 5.107 3.994 1.00 86.81 894 ILE A C 1
ATOM 6949 O O . ILE A 1 894 ? 16.896 5.891 4.897 1.00 86.81 894 ILE A O 1
ATOM 6953 N N . HIS A 1 895 ? 17.729 3.921 4.232 1.00 88.88 895 HIS A N 1
ATOM 6954 C CA . HIS A 1 895 ? 17.842 3.306 5.550 1.00 88.88 895 HIS A CA 1
ATOM 6955 C C . HIS A 1 895 ? 19.044 3.824 6.344 1.00 88.88 895 HIS A C 1
ATOM 6957 O O . HIS A 1 895 ? 19.993 4.384 5.797 1.00 88.88 895 HIS A O 1
ATOM 6963 N N . TYR A 1 896 ? 19.015 3.623 7.659 1.00 91.69 896 TYR A N 1
ATOM 6964 C CA . TYR A 1 896 ? 20.092 4.000 8.578 1.00 91.69 896 TYR A CA 1
ATOM 6965 C C . TYR A 1 896 ? 21.063 2.822 8.779 1.00 91.69 896 TYR A C 1
ATOM 6967 O O . TYR A 1 896 ? 20.642 1.659 8.767 1.00 91.69 896 TYR A O 1
ATOM 6975 N N . THR A 1 897 ? 22.355 3.116 8.967 1.00 93.56 897 THR A N 1
ATOM 6976 C CA . THR A 1 897 ? 23.387 2.101 9.271 1.00 93.56 897 THR A CA 1
ATOM 6977 C C . THR A 1 897 ? 23.169 1.469 10.648 1.00 93.56 897 THR A C 1
ATOM 6979 O O . THR A 1 897 ? 22.492 2.052 11.497 1.00 93.56 897 THR A O 1
ATOM 6982 N N . GLU A 1 898 ? 23.767 0.308 10.927 1.00 91.25 898 GLU A N 1
ATOM 6983 C CA . GLU A 1 898 ? 23.689 -0.332 12.247 1.00 91.25 898 GLU A CA 1
ATOM 6984 C C . GLU A 1 898 ? 24.161 0.612 13.367 1.00 91.25 898 GLU A C 1
ATOM 6986 O O . GLU A 1 898 ? 23.511 0.700 14.410 1.00 91.25 898 GLU A O 1
ATOM 6991 N N . ALA A 1 899 ? 25.233 1.379 13.139 1.00 94.38 899 ALA A N 1
ATOM 6992 C CA . ALA A 1 899 ? 25.731 2.367 14.096 1.00 94.38 899 ALA A CA 1
ATOM 6993 C C . ALA A 1 899 ? 24.710 3.492 14.356 1.00 94.38 899 ALA A C 1
ATOM 6995 O O . ALA A 1 899 ? 24.449 3.860 15.506 1.00 94.38 899 ALA A O 1
ATOM 6996 N N . ALA A 1 900 ? 24.076 4.011 13.301 1.00 94.38 900 ALA A N 1
ATOM 6997 C CA . ALA A 1 900 ? 23.043 5.033 13.420 1.00 94.38 900 ALA A CA 1
ATOM 6998 C C . ALA A 1 900 ? 21.759 4.482 14.077 1.00 94.38 900 ALA A C 1
ATOM 7000 O O . ALA A 1 900 ? 21.159 5.147 14.925 1.00 94.38 900 ALA A O 1
ATOM 7001 N N . ASN A 1 901 ? 21.380 3.237 13.774 1.00 92.38 901 ASN A N 1
ATOM 7002 C CA . ASN A 1 901 ? 20.282 2.515 14.422 1.00 92.38 901 ASN A CA 1
ATOM 7003 C C . ASN A 1 901 ? 20.551 2.294 15.919 1.00 92.38 901 ASN A C 1
ATOM 7005 O O . ASN A 1 901 ? 19.653 2.506 16.738 1.00 92.38 901 ASN A O 1
ATOM 7009 N N . GLN A 1 902 ? 21.785 1.939 16.293 1.00 92.38 902 GLN A N 1
ATOM 7010 C CA . GLN A 1 902 ? 22.215 1.806 17.686 1.00 92.38 902 GLN A CA 1
ATOM 7011 C C . GLN A 1 902 ? 22.107 3.141 18.431 1.00 92.38 902 GLN A C 1
ATOM 7013 O O . GLN A 1 902 ? 21.569 3.186 19.542 1.00 92.38 902 GLN A O 1
ATOM 7018 N N . TYR A 1 903 ? 22.567 4.238 17.816 1.00 93.56 903 TYR A N 1
ATOM 7019 C CA . TYR A 1 903 ? 22.412 5.578 18.380 1.00 93.56 903 TYR A CA 1
ATOM 7020 C C . TYR A 1 903 ? 20.932 5.909 18.606 1.00 93.56 903 TYR A C 1
ATOM 7022 O O . TYR A 1 903 ? 20.554 6.257 19.727 1.00 93.56 903 TYR A O 1
ATOM 7030 N N . VAL A 1 904 ? 20.079 5.757 17.586 1.00 91.81 904 VAL A N 1
ATOM 7031 C CA . VAL A 1 904 ? 18.648 6.088 17.683 1.00 91.81 904 VAL A CA 1
ATOM 7032 C C . VAL A 1 904 ? 17.968 5.260 18.778 1.00 91.81 904 VAL A C 1
ATOM 7034 O O . VAL A 1 904 ? 17.308 5.833 19.648 1.00 91.81 904 VAL A O 1
ATOM 7037 N N . ALA A 1 905 ? 18.201 3.944 18.819 1.00 87.56 905 ALA A N 1
ATOM 7038 C CA . ALA A 1 905 ? 17.679 3.069 19.869 1.00 87.56 905 ALA A CA 1
ATOM 7039 C C . ALA A 1 905 ? 18.142 3.502 21.274 1.00 87.56 905 ALA A C 1
ATOM 7041 O O . ALA A 1 905 ? 17.327 3.563 22.196 1.00 87.56 905 ALA A O 1
ATOM 7042 N N . SER A 1 906 ? 19.418 3.882 21.438 1.00 90.12 906 SER A N 1
ATOM 7043 C CA . SER A 1 906 ? 19.947 4.374 22.720 1.00 90.12 906 SER A CA 1
ATOM 7044 C C . SER A 1 906 ? 19.206 5.617 23.224 1.00 90.12 906 SER A C 1
ATOM 7046 O O . SER A 1 906 ? 18.940 5.729 24.420 1.00 90.12 906 SER A O 1
ATOM 7048 N N . GLN A 1 907 ? 18.818 6.528 22.322 1.00 92.62 907 GLN A N 1
ATOM 7049 C CA . GLN A 1 907 ? 18.100 7.749 22.686 1.00 92.62 907 GLN A CA 1
ATOM 7050 C C . GLN A 1 907 ? 16.624 7.469 22.998 1.00 92.62 907 GLN A C 1
ATOM 7052 O O . GLN A 1 907 ? 16.109 8.012 23.979 1.00 92.62 907 GLN A O 1
ATOM 7057 N N . VAL A 1 908 ? 15.966 6.572 22.251 1.00 89.12 908 VAL A N 1
ATOM 7058 C CA . VAL A 1 908 ? 14.601 6.096 22.556 1.00 89.12 908 VAL A CA 1
ATOM 7059 C C . VAL A 1 908 ? 14.541 5.481 23.961 1.00 89.12 908 VAL A C 1
ATOM 7061 O O . VAL A 1 908 ? 13.661 5.827 24.751 1.00 89.12 908 VAL A O 1
ATOM 7064 N N . LEU A 1 909 ? 15.522 4.646 24.320 1.00 86.88 909 LEU A N 1
ATOM 7065 C CA . LEU A 1 909 ? 15.604 3.983 25.628 1.00 86.88 909 LEU A CA 1
ATOM 7066 C C . LEU A 1 909 ? 15.791 4.943 26.818 1.00 86.88 909 LEU A C 1
ATOM 7068 O O . LEU A 1 909 ? 15.516 4.550 27.949 1.00 86.88 909 LEU A O 1
ATOM 7072 N N . THR A 1 910 ? 16.182 6.207 26.599 1.00 87.25 910 THR A N 1
ATOM 7073 C CA . THR A 1 910 ? 16.233 7.214 27.681 1.00 87.25 910 THR A CA 1
ATOM 7074 C C . THR A 1 910 ? 14.853 7.654 28.180 1.00 87.25 910 THR A C 1
ATOM 7076 O O . THR A 1 910 ? 14.764 8.324 29.209 1.00 87.25 910 THR A O 1
ATOM 7079 N N . GLY A 1 911 ? 13.782 7.388 27.421 1.00 85.81 911 GLY A N 1
ATOM 7080 C CA . GLY A 1 911 ? 12.426 7.857 27.719 1.00 85.81 911 GLY A CA 1
ATOM 7081 C C . GLY A 1 911 ? 12.213 9.373 27.636 1.00 85.81 911 GLY A C 1
ATOM 7082 O O . GLY A 1 911 ? 11.089 9.828 27.830 1.00 85.81 911 GLY A O 1
ATOM 7083 N N . LYS A 1 912 ? 13.251 10.168 27.332 1.00 89.25 912 LYS A N 1
ATOM 7084 C CA . LYS A 1 912 ? 13.180 11.642 27.241 1.00 89.25 912 LYS A CA 1
ATOM 7085 C C . LYS A 1 912 ? 12.419 12.128 26.009 1.00 89.25 912 LYS A C 1
ATOM 7087 O O . LYS A 1 912 ? 11.788 13.176 26.053 1.00 89.25 912 LYS A O 1
ATOM 7092 N N . TYR A 1 913 ? 12.469 11.346 24.934 1.00 92.38 913 TYR A N 1
ATOM 7093 C CA . TYR A 1 913 ? 11.775 11.597 23.668 1.00 92.38 913 TYR A CA 1
ATOM 7094 C C . TYR A 1 913 ? 10.387 10.940 23.618 1.00 92.38 913 TYR A C 1
ATOM 7096 O O . TYR A 1 913 ? 9.828 10.763 22.541 1.00 92.38 913 TYR A O 1
ATOM 7104 N N . SER A 1 914 ? 9.839 10.520 24.764 1.00 91.38 914 SER A N 1
ATOM 7105 C CA . SER A 1 914 ? 8.525 9.877 24.854 1.00 91.38 914 SER A CA 1
ATOM 7106 C C . SER A 1 914 ? 7.487 10.777 25.523 1.00 91.38 914 SER A C 1
ATOM 7108 O O . SER A 1 914 ? 7.808 11.566 26.408 1.00 91.38 914 SER A O 1
ATOM 7110 N N . ASP A 1 915 ? 6.232 10.646 25.100 1.00 87.88 915 ASP A N 1
ATOM 7111 C CA . ASP A 1 915 ? 5.063 11.309 25.680 1.00 87.88 915 ASP A CA 1
ATOM 7112 C C . ASP A 1 915 ? 4.011 10.224 25.998 1.00 87.88 915 ASP A C 1
ATOM 7114 O O . ASP A 1 915 ? 3.440 9.659 25.057 1.00 87.88 915 ASP A O 1
ATOM 7118 N N . PRO A 1 916 ? 3.793 9.865 27.281 1.00 87.38 916 PRO A N 1
ATOM 7119 C CA . PRO A 1 916 ? 4.461 10.399 28.472 1.00 87.38 916 PRO A CA 1
ATOM 7120 C C . PRO A 1 916 ? 5.944 9.967 28.590 1.00 87.38 916 PRO A C 1
ATOM 7122 O O . PRO A 1 916 ? 6.307 8.873 28.147 1.00 87.38 916 PRO A O 1
ATOM 7125 N N . PRO A 1 917 ? 6.811 10.789 29.214 1.00 84.25 917 PRO A N 1
ATOM 7126 C CA . PRO A 1 917 ? 8.216 10.448 29.430 1.00 84.25 917 PRO A CA 1
ATOM 7127 C C . PRO A 1 917 ? 8.374 9.442 30.577 1.00 84.25 917 PRO A C 1
ATOM 7129 O O . PRO A 1 917 ? 7.720 9.559 31.613 1.00 84.25 917 PRO A O 1
ATOM 7132 N N . PHE A 1 918 ? 9.275 8.469 30.412 1.00 76.06 918 PHE A N 1
ATOM 7133 C CA . PHE A 1 918 ? 9.366 7.299 31.301 1.00 76.06 918 PHE A CA 1
ATOM 7134 C C . PHE A 1 918 ? 10.722 7.094 32.004 1.00 76.06 918 PHE A C 1
ATOM 7136 O O . PHE A 1 918 ? 10.981 6.009 32.520 1.00 76.06 918 PHE A O 1
ATOM 7143 N N . ALA A 1 919 ? 11.579 8.122 32.041 1.00 56.84 919 ALA A N 1
ATOM 7144 C CA . ALA A 1 919 ? 13.008 8.031 32.387 1.00 56.84 919 ALA A CA 1
ATOM 7145 C C . ALA A 1 919 ? 13.365 7.207 33.649 1.00 56.84 919 ALA A C 1
ATOM 7147 O O . ALA A 1 919 ? 14.360 6.490 33.623 1.00 56.84 919 ALA A O 1
ATOM 7148 N N . ASP A 1 920 ? 12.549 7.255 34.711 1.00 48.34 920 ASP A N 1
ATOM 7149 C CA . ASP A 1 920 ? 12.761 6.484 35.954 1.00 48.34 920 ASP A CA 1
ATOM 7150 C C . ASP A 1 920 ? 11.720 5.366 36.190 1.00 48.34 920 ASP A C 1
ATOM 7152 O O . ASP A 1 920 ? 11.840 4.584 37.136 1.00 48.34 920 ASP A O 1
ATOM 7156 N N . LYS A 1 921 ? 10.669 5.287 35.358 1.00 48.91 921 LYS A N 1
ATOM 7157 C CA . LYS A 1 921 ? 9.601 4.270 35.416 1.00 48.91 921 LYS A CA 1
ATOM 7158 C C . LYS A 1 921 ? 8.959 4.074 34.039 1.00 48.91 921 LYS A C 1
ATOM 7160 O O . LYS A 1 921 ? 8.108 4.868 33.641 1.00 48.91 921 LYS A O 1
ATOM 7165 N N . MET A 1 922 ? 9.272 2.967 33.363 1.00 48.66 922 MET A N 1
ATOM 7166 C CA . MET A 1 922 ? 8.445 2.496 32.245 1.00 48.66 922 MET A CA 1
ATOM 7167 C C . MET A 1 922 ? 7.032 2.137 32.741 1.00 48.66 922 MET A C 1
ATOM 7169 O O . MET A 1 922 ? 6.914 1.444 33.757 1.00 48.66 922 MET A O 1
ATOM 7173 N N . PRO A 1 923 ? 5.956 2.570 32.050 1.00 45.34 923 PRO A N 1
ATOM 7174 C CA . PRO A 1 923 ? 4.577 2.278 32.462 1.00 45.34 923 PRO A CA 1
ATOM 7175 C C . PRO A 1 923 ? 4.211 0.787 32.334 1.00 45.34 923 PRO A C 1
ATOM 7177 O O . PRO A 1 923 ? 3.236 0.332 32.928 1.00 45.34 923 PRO A O 1
ATOM 7180 N N . PHE A 1 924 ? 5.025 0.006 31.621 1.00 53.38 924 PHE A N 1
ATOM 7181 C CA . PHE A 1 924 ? 4.955 -1.450 31.515 1.00 53.38 924 PHE A CA 1
ATOM 7182 C C . PHE A 1 924 ? 6.274 -2.086 31.996 1.00 53.38 924 PHE A C 1
ATOM 7184 O O . PHE A 1 924 ? 7.361 -1.551 31.789 1.00 53.38 924 PHE A O 1
ATOM 7191 N N . LEU A 1 925 ? 6.177 -3.237 32.675 1.00 43.72 925 LEU A N 1
ATOM 7192 C CA . LEU A 1 925 ? 7.272 -3.862 33.440 1.00 43.72 925 LEU A CA 1
ATOM 7193 C C . LEU A 1 925 ? 8.361 -4.515 32.564 1.00 43.72 925 LEU A C 1
ATOM 7195 O O . LEU A 1 925 ? 8.453 -5.742 32.482 1.00 43.72 925 LEU A O 1
ATOM 7199 N N . LEU A 1 926 ? 9.224 -3.697 31.965 1.00 46.62 926 LEU A N 1
ATOM 7200 C CA . LEU A 1 926 ? 10.488 -4.128 31.367 1.00 46.62 926 LEU A CA 1
ATOM 7201 C C . LEU A 1 926 ? 11.643 -4.048 32.371 1.00 46.62 926 LEU A C 1
ATOM 7203 O O . LEU A 1 926 ? 11.708 -3.148 33.207 1.00 46.62 926 LEU A O 1
ATOM 7207 N N . LYS A 1 927 ? 12.586 -4.987 32.255 1.00 47.12 927 LYS A N 1
ATOM 7208 C CA . LYS A 1 927 ? 13.903 -4.905 32.895 1.00 47.12 927 LYS A CA 1
ATOM 7209 C C . LYS A 1 927 ? 14.927 -4.499 31.843 1.00 47.12 927 LYS A C 1
ATOM 7211 O O . LYS A 1 927 ? 15.484 -5.367 31.178 1.00 47.12 927 LYS A O 1
ATOM 7216 N N . LEU A 1 928 ? 15.147 -3.197 31.697 1.00 43.91 928 LEU A N 1
ATOM 7217 C CA . LEU A 1 928 ? 16.256 -2.691 30.895 1.00 43.91 928 LEU A CA 1
ATOM 7218 C C . LEU A 1 928 ? 17.593 -3.062 31.549 1.00 43.91 928 LEU A C 1
ATOM 7220 O O . LEU A 1 928 ? 17.704 -3.080 32.777 1.00 43.91 928 LEU A O 1
ATOM 7224 N N . LYS A 1 929 ? 18.602 -3.343 30.722 1.00 43.94 929 LYS A N 1
ATOM 7225 C CA . LYS A 1 929 ? 20.003 -3.419 31.152 1.00 43.94 929 LYS A CA 1
ATOM 7226 C C . LYS A 1 929 ? 20.606 -2.013 31.081 1.00 43.94 929 LYS A C 1
ATOM 7228 O O . LYS A 1 929 ? 20.782 -1.489 29.983 1.00 43.94 929 LYS A O 1
ATOM 7233 N N . PHE A 1 930 ? 20.910 -1.449 32.245 1.00 36.16 930 PHE A N 1
ATOM 7234 C CA . PHE A 1 930 ? 21.773 -0.284 32.446 1.00 36.16 930 PHE A CA 1
ATOM 7235 C C . PHE A 1 930 ? 22.926 -0.709 33.363 1.00 36.16 930 PHE A C 1
ATOM 7237 O O . PHE A 1 930 ? 22.643 -1.503 34.293 1.00 36.16 930 PHE A O 1
#

Sequence (930 aa):
MSFSGFIIFGISFFLVSCFHVIVAQQPYIGRATTVCDSRDNSTSVLGYTCNGLRRSCQAYLTFRAQPPYDSVASISTLLAANSSQLAQLNSVPENAVFDTNRMVLVPVTCSCSGEHYQVNASYVVQQGDTDLLIANNTFQGLSTCQTLQAEGDTLTRNLYAGTRITVPLRCACPTKNQSDDGVNYLLSYLITWNQFVSGISALFGVDTGRTLAANGLSETSIVYPFTTLLVPLQDPPTSSQVTAPQPPPPPFATLPPSVPPPSGGSSKTWIYVVSESIEKPLKKEADEDSYSQDFLESISSIAQSLKVYTFQELKPATQDFSPSCWIKGSVYRGTINGDFAAIKRMNGDVSKEINLLNKINHFNLIRLSGVSFNEGNWYLVYEYASNGPLSEWIHEKRDQTIMDWNKRLQIALDVASGLNYLHRYTSSPHVHKDLNSSNVLLDQDFRAKIANFGLARSVEGQEGPFALTRHIVGTKGYMAPEYLENGIVSPMLDVYAFGVLMLEILTGKQVSLLYEEVNTEFSEVLTPVLYQDNGQENLRNLMDPSLQGKYSPDLALVLFRLIDSCLKKDPSDRPNMDDIFQSLSRISTSTLSLVSGLGEALDPPNGQIYFQKPSGRFCDGRLIIDFLMDAMDLPFLNPYLDSIAAPSFRRGCNFAAAGSTILPATASSVSPFSFGIQVAQFFRFKAKVEDILAKTRKYDKYIPAQDYFQKALYMFDIGQNDLAGAFYSKTLDQILASIPTILLEFEHGIESLYDQGARNFWIHNTGPLGCLPQNIAKFGTDPSKLDELGCVSSHYQASRLLNLQLRALCKKFQGQYPDANVTHVDIFTIKSNLIANYSRYGFEQPLMACCGYGGPPLNYDSRISCGQTKVLNGSSVTAKGCNDSTEYVNWDGIHYTEAANQYVASQVLTGKYSDPPFADKMPFLLKLKF

InterPro domains:
  IPR000719 Protein kinase domain [PS50011] (300-587)
  IPR001087 GDSL lipase/esterase [PF00657] (610-907)
  IPR001245 Serine-threonine/tyrosine-protein kinase, catalytic domain [PF07714] (347-584)
  IPR011009 Protein kinase-like domain superfamily [SSF56112] (301-584)
  IPR018392 LysM domain [PS51782] (121-167)
  IPR035669 GDSL lipase/esterase-like, plant [cd01837] (604-911)
  IPR036514 SGNH hydrolase superfamily [G3DSA:3.40.50.1110] (590-911)
  IPR052611 Plant receptor-like kinase with LysM domain-containing protein [PTHR45927] (9-593)
  IPR056561 NFP/LYK4/5, first LysM domain [PF23446] (56-112)
  IPR056562 LYK3/4/5, second LysM domain [PF23472] (117-170)
  IPR056563 LYK4/5, third LysM domain [PF23473] (185-233)

Organism: Sesamum radiatum (NCBI:txid300843)

Radius of gyration: 34.03 Å; chains: 1; bounding box: 106×88×102 Å

Secondary structure (DSSP, 8-state):
------------------------SS---GGGGG-TT----TT-TT-EES-SSSSEEEEEEEEE-BTTB-BHHHHHHHTT--HHHHHHHHTS-TTPBPPTT-EEEEEEEEEEETTEEEEEEEEEPPTT--HHHIIIIISTTSS-HHHHHHTS-TTT----TT-EEEEEEE-----HHHHHTT--EEEEEE--TT--HHHHHHHTT--HHHHHHHHT--TTPPP-SSSEEEEEESS---HHHHSPPPPPPPP-PPPPPP-PPPPP----------------------------GGGTTTTTTTTTTSEEPPHHHHHHHTTTT-GGGEEETTEEEEEETTEEEEEEEEES--HHHHHHHTT---TTBPPEEEEEEETTEEEEEEE--TTEEHHHHHTS-GGG----HHHHHHHHHHHHHHHHHHHHTSSS-EE-S---TTSEEE-TT--EEE--GGG-EE-TTSSSSSEE-S---S-TTTS-HHHHHH-EESHHHHHHHHHHHHHHHHH---HHHHHHSSSS-THHHHHHHHSSTTHHHHHHHHS-GGGTT-S-HHHHHHHHHHHHHHT-SSGGGSPPHHHHHHHHHHHHTTS-STTTTT--PPPTTTTTTTTSS--SSSSSS--HHHHHHHHTT-PPPEETT--SS---GGG-EE---TT--SSPP-TT-S-S--HHHHHHHHHHHHHHHHHHHHH-GGGTTTS--TTHHHH-EEEE--SHHHHHGGGGTS-HHHHHTTHHHHHHHHHHHHHHHHHTT--EEEEEPP--GGGSHHHHHHH-SSGGGB-TTS-BHHHHHHHHHHHHHHHHHHHHHHHH-TTSEEEEE-HHHHHHHHHHTGGGGT-SEEEEESSBSS-TTT---TTS-TT-EEEETTEEEE-B--S-GGGEEESSSSSBPHHHHHHHHHHHTTSTTEES--TT--SS------

Foldseek 3Di:
DDDDDDDDDDDDDPPPPPPPPLDFQAAAQAPVLLPQPDPDCPRPQQARFQAAPDQKAKAKEKDFADPPRFALVSVCLQQVADLCVQCVQLVHDSGDGHDGRQIGITIDIWGDDPGHIWDKHKDFFAPPDDLSCCQCPVVVLQHGSNNQCVQDDNPDDDRDGRDMGITTGHAYAHHPVLVVVQFGYKYFYFDDPPDALCNVCVLQVHDSVVQCSNHVHDNPDDDDGSHTGIHGHNDDGHSSSRDDDDDDDDPDDDDDDDDDDDDDDDDDFFAEEEDDADDFDDDDDDDDDDDDDPVCPVCVVQVVAADEDEVVQVCVQQVNVDPVQDDDDQWGWGQHPNAIKIKGKAADDPVQVSVVLSQDDDPQAWHFRHWYDDPRIIITITHDQPQAFQLCQLAVCPPVDHDEPLLLLQQLLSVLRVLCCQQPVGPAHKAQLADARNQWGAHPVRHTHGHDSSVMDGQPDDDDQWDADPDRDYDPLLAAPCCVPTVTGHSLRVLSSSLLRLLCSFQSDDSVCCCVVDVDANLVLLCCLQPDPCNLVSLVVRGHCSNVPVDDSVLSSVSSVLSNQSRDNDSVSHDGSVVVSVSSVVSSLLADAQCGNVVPDDAPPDQCPPNVGHPSDQANHDFLVCLVCVQQVHHDADELSDDPPAAQCQNYYYVYDYQEALDQDDPNGPDNCHLVNSLVSVVVLLVVLVVDVVPDPPCPRRHHDNCNLLQHAYEYAHHLSLLVVCVVPHDLSVLLVCLVVSVVSVLVSVVSSVVVNYAHYEYEAYAQSQLQLLNCVPPVPDVVQADPLSGRVSSNVSSVSSLVVVVVSQVVCCVVCVSHHGKYFHLHVQLVCCLVCVVVLPAQQSQAAQFADDDPDHRHDSVAWGQDWDQDPNDTDHRYGHPDLLNYQHHTSIHGHPNNSSSSSVVVVCQPRMVVRANPHDPRDGDGDD